Protein AF-0000000084754323 (afdb_homodimer)

InterPro domains:
  IPR004433 2-succinyl-5-enolpyruvyl-6-hydroxy-3-cyclohexene-1-carboxylic-acid synthase [MF_01659] (2-579)
  IPR004433 2-succinyl-5-enolpyruvyl-6-hydroxy-3-cyclohexene-1-carboxylic-acid synthase [PIRSF004983] (6-570)
  IPR004433 2-succinyl-5-enolpyruvyl-6-hydroxy-3-cyclohexene-1-carboxylic-acid synthase [TIGR00173] (9-453)
  IPR011766 Thiamine pyrophosphate enzyme, TPP-binding [PF02775] (419-561)
  IPR012001 Thiamine pyrophosphate enzyme, N-terminal TPP-binding domain [PF02776] (9-116)
  IPR029061 Thiamin diphosphate-binding fold [SSF52518] (3-192)
  IPR029061 Thiamin diphosphate-binding fold [SSF52518] (387-577)

Radius of gyration: 31.43 Å; Cα contacts (8 Å, |Δi|>4): 2534; chains: 2; bounding box: 69×98×79 Å

Structure (mmCIF, N/CA/C/O backbone):
data_AF-0000000084754323-model_v1
#
loop_
_entity.id
_entity.type
_entity.pdbx_description
1 polymer '2-succinyl-5-enolpyruvyl-6-hydroxy-3-cyclohexene-1-carboxylate synthase'
#
loop_
_atom_site.group_PDB
_atom_site.id
_atom_site.type_symbol
_atom_site.label_atom_id
_atom_site.label_alt_id
_atom_site.label_comp_id
_atom_site.label_asym_id
_atom_site.label_entity_id
_atom_site.label_seq_id
_atom_site.pdbx_PDB_ins_code
_atom_site.Cartn_x
_atom_site.Cartn_y
_atom_site.Cartn_z
_atom_site.occupancy
_atom_site.B_iso_or_equiv
_atom_site.auth_seq_id
_atom_site.auth_comp_id
_atom_site.auth_asym_id
_atom_site.auth_atom_id
_atom_site.pdbx_PDB_model_num
ATOM 1 N N . MET A 1 1 ? 35.125 9.07 -1.784 1 83.88 1 MET A N 1
ATOM 2 C CA . MET A 1 1 ? 33.688 8.766 -1.725 1 83.88 1 MET A CA 1
ATOM 3 C C . MET A 1 1 ? 33 9.617 -0.664 1 83.88 1 MET A C 1
ATOM 5 O O . MET A 1 1 ? 33.562 9.883 0.395 1 83.88 1 MET A O 1
ATOM 9 N N . ILE A 1 2 ? 31.891 10.156 -0.958 1 91.31 2 ILE A N 1
ATOM 10 C CA . ILE A 1 2 ? 31.141 11.023 -0.048 1 91.31 2 ILE A CA 1
ATOM 11 C C . ILE A 1 2 ? 30.109 10.195 0.718 1 91.31 2 ILE A C 1
ATOM 13 O O . ILE A 1 2 ? 29.422 9.352 0.137 1 91.31 2 ILE A O 1
ATOM 17 N N . TYR A 1 3 ? 30.141 10.359 2.035 1 94.38 3 TYR A N 1
ATOM 18 C CA . TYR A 1 3 ? 29.188 9.711 2.922 1 94.38 3 TYR A CA 1
ATOM 19 C C . TYR A 1 3 ? 28.406 10.75 3.725 1 94.38 3 TYR A C 1
ATOM 21 O O . TYR A 1 3 ? 28.828 11.906 3.83 1 94.38 3 TYR A O 1
ATOM 29 N N . SER A 1 4 ? 27.234 10.32 4.211 1 95.94 4 SER A N 1
ATOM 30 C CA . SER A 1 4 ? 26.625 11.07 5.309 1 95.94 4 SER A CA 1
ATOM 31 C C . SER A 1 4 ? 27.562 11.125 6.516 1 95.94 4 SER A C 1
ATOM 33 O O . SER A 1 4 ? 28.344 10.203 6.75 1 95.94 4 SER A O 1
ATOM 35 N N . ASN A 1 5 ? 27.453 12.195 7.273 1 96.12 5 ASN A N 1
ATOM 36 C CA . ASN A 1 5 ? 28.266 12.273 8.484 1 96.12 5 ASN A CA 1
ATOM 37 C C . ASN A 1 5 ? 27.609 11.539 9.648 1 96.12 5 ASN A C 1
ATOM 39 O O . ASN A 1 5 ? 28.094 11.594 10.781 1 96.12 5 ASN A O 1
ATOM 43 N N . ILE A 1 6 ? 26.484 10.875 9.406 1 97.56 6 ILE A N 1
ATOM 44 C CA . ILE A 1 6 ? 25.781 10.125 10.438 1 97.56 6 ILE A CA 1
ATOM 45 C C . ILE A 1 6 ? 26.297 8.695 10.484 1 97.56 6 ILE A C 1
ATOM 47 O O . ILE A 1 6 ? 26.203 7.957 9.492 1 97.56 6 ILE A O 1
ATOM 51 N N . PRO A 1 7 ? 26.719 8.164 11.609 1 97.38 7 PRO A N 1
ATOM 52 C CA . PRO A 1 7 ? 27.375 6.867 11.703 1 97.38 7 PRO A CA 1
ATOM 53 C C . PRO A 1 7 ? 26.484 5.711 11.25 1 97.38 7 PRO A C 1
ATOM 55 O O . PRO A 1 7 ? 26.953 4.816 10.539 1 97.38 7 PRO A O 1
ATOM 58 N N . ALA A 1 8 ? 25.266 5.699 11.648 1 98.06 8 ALA A N 1
ATOM 59 C CA . ALA A 1 8 ? 24.375 4.598 11.281 1 98.06 8 ALA A CA 1
ATOM 60 C C . ALA A 1 8 ? 24.234 4.488 9.766 1 98.06 8 ALA A C 1
ATOM 62 O O . ALA A 1 8 ? 24.188 3.381 9.227 1 98.06 8 ALA A O 1
ATOM 63 N N . ALA A 1 9 ? 24.156 5.609 9.078 1 98.25 9 ALA A N 1
ATOM 64 C CA . ALA A 1 9 ? 24.078 5.613 7.621 1 98.25 9 ALA A CA 1
ATOM 65 C C . ALA A 1 9 ? 25.359 5.062 7.004 1 98.25 9 ALA A C 1
ATOM 67 O O . ALA A 1 9 ? 25.312 4.273 6.059 1 98.25 9 ALA A O 1
ATOM 68 N N . GLN A 1 10 ? 26.484 5.531 7.531 1 97.44 10 GLN A N 1
ATOM 69 C CA . GLN A 1 10 ? 27.766 5.023 7.055 1 97.44 10 GLN A CA 1
ATOM 70 C C . GLN A 1 10 ? 27.875 3.514 7.242 1 97.44 10 GLN A C 1
ATOM 72 O O . GLN A 1 10 ? 28.344 2.801 6.352 1 97.44 10 GLN A O 1
ATOM 77 N N . THR A 1 11 ? 27.422 3.072 8.422 1 97.69 11 THR A N 1
ATOM 78 C CA . THR A 1 11 ? 27.516 1.656 8.758 1 97.69 11 THR A CA 1
ATOM 79 C C . THR A 1 11 ? 26.734 0.812 7.746 1 97.69 11 THR A C 1
ATOM 81 O O . THR A 1 11 ? 27.25 -0.204 7.266 1 97.69 11 THR A O 1
ATOM 84 N N . LEU A 1 12 ? 25.547 1.205 7.418 1 98.38 12 LEU A N 1
ATOM 85 C CA . LEU A 1 12 ? 24.734 0.455 6.465 1 98.38 12 LEU A CA 1
ATOM 86 C C . LEU A 1 12 ? 25.422 0.39 5.105 1 98.38 12 LEU A C 1
ATOM 88 O O . LEU A 1 12 ? 25.5 -0.678 4.496 1 98.38 12 LEU A O 1
ATOM 92 N N . VAL A 1 13 ? 25.906 1.524 4.629 1 97.44 13 VAL A N 1
ATOM 93 C CA . VAL A 1 13 ? 26.516 1.629 3.305 1 97.44 13 VAL A CA 1
ATOM 94 C C . VAL A 1 13 ? 27.75 0.735 3.229 1 97.44 13 VAL A C 1
ATOM 96 O O . VAL A 1 13 ? 27.953 0.045 2.23 1 97.44 13 VAL A O 1
ATOM 99 N N . LEU A 1 14 ? 28.531 0.767 4.293 1 96.56 14 LEU A N 1
ATOM 100 C CA . LEU A 1 14 ? 29.75 -0.033 4.332 1 96.56 14 LEU A CA 1
ATOM 101 C C . LEU A 1 14 ? 29.422 -1.522 4.324 1 96.56 14 LEU A C 1
ATOM 103 O O . LEU A 1 14 ? 30.094 -2.307 3.643 1 96.56 14 LEU A O 1
ATOM 107 N N . TYR A 1 15 ? 28.422 -1.905 5.051 1 97.31 15 TYR A N 1
ATOM 108 C CA . TYR A 1 15 ? 28.016 -3.309 5.066 1 97.31 15 TYR A CA 1
ATOM 109 C C . TYR A 1 15 ? 27.469 -3.736 3.715 1 97.31 15 TYR A C 1
ATOM 111 O O . TYR A 1 15 ? 27.719 -4.859 3.262 1 97.31 15 TYR A O 1
ATOM 119 N N . PHE A 1 16 ? 26.656 -2.877 3.074 1 98.12 16 PHE A N 1
ATOM 120 C CA . PHE A 1 16 ? 26.141 -3.186 1.744 1 98.12 16 PHE A CA 1
ATOM 121 C C . PHE A 1 16 ? 27.281 -3.387 0.756 1 98.12 16 PHE A C 1
ATOM 123 O O . PHE A 1 16 ? 27.281 -4.34 -0.023 1 98.12 16 PHE A O 1
ATOM 130 N N . LYS A 1 17 ? 28.234 -2.475 0.82 1 95.56 17 LYS A N 1
ATOM 131 C CA . LYS A 1 17 ? 29.391 -2.59 -0.052 1 95.56 17 LYS A CA 1
ATOM 132 C C . LYS A 1 17 ? 30.172 -3.871 0.235 1 95.56 17 LYS A C 1
ATOM 134 O O . LYS A 1 17 ? 30.562 -4.594 -0.689 1 95.56 17 LYS A O 1
ATOM 139 N N . LEU A 1 18 ? 30.359 -4.125 1.502 1 94.88 18 LEU A N 1
ATOM 140 C CA . LEU A 1 18 ? 31.125 -5.289 1.934 1 94.88 18 LEU A CA 1
ATOM 141 C C . LEU A 1 18 ? 30.469 -6.582 1.475 1 94.88 18 LEU A C 1
ATOM 143 O O . LEU A 1 18 ? 31.141 -7.516 1.041 1 94.88 18 LEU A O 1
ATOM 147 N N . ARG A 1 19 ? 29.141 -6.637 1.559 1 95.5 19 ARG A N 1
ATOM 148 C CA . ARG A 1 19 ? 28.406 -7.867 1.279 1 95.5 19 ARG A CA 1
ATOM 149 C C . ARG A 1 19 ? 27.969 -7.926 -0.18 1 95.5 19 ARG A C 1
ATOM 151 O O . ARG A 1 19 ? 27.438 -8.945 -0.634 1 95.5 19 ARG A O 1
ATOM 158 N N . GLY A 1 20 ? 28.141 -6.852 -0.882 1 96.38 20 GLY A N 1
ATOM 159 C CA . GLY A 1 20 ? 27.906 -6.844 -2.316 1 96.38 20 GLY A CA 1
ATOM 160 C C . GLY A 1 20 ? 26.469 -6.5 -2.678 1 96.38 20 GLY A C 1
ATOM 161 O O . GLY A 1 20 ? 25.969 -6.914 -3.727 1 96.38 20 GLY A O 1
ATOM 162 N N . VAL A 1 21 ? 25.734 -5.859 -1.82 1 98.38 21 VAL A N 1
ATOM 163 C CA . VAL A 1 21 ? 24.438 -5.324 -2.174 1 98.38 21 VAL A CA 1
ATOM 164 C C . VAL A 1 21 ? 24.609 -4.07 -3.031 1 98.38 21 VAL A C 1
ATOM 166 O O . VAL A 1 21 ? 24.828 -2.977 -2.508 1 98.38 21 VAL A O 1
ATOM 169 N N . LYS A 1 22 ? 24.391 -4.133 -4.289 1 97.88 22 LYS A N 1
ATOM 170 C CA . LYS A 1 22 ? 24.797 -3.072 -5.199 1 97.88 22 LYS A CA 1
ATOM 171 C C . LYS A 1 22 ? 23.594 -2.312 -5.75 1 97.88 22 LYS A C 1
ATOM 173 O O . LYS A 1 22 ? 23.719 -1.151 -6.148 1 97.88 22 LYS A O 1
ATOM 178 N N . ASN A 1 23 ? 22.438 -2.938 -5.918 1 98.75 23 ASN A N 1
ATOM 179 C CA . ASN A 1 23 ? 21.25 -2.314 -6.5 1 98.75 23 ASN A CA 1
ATOM 180 C C . ASN A 1 23 ? 20.359 -1.692 -5.426 1 98.75 23 ASN A C 1
ATOM 182 O O . ASN A 1 23 ? 19.844 -2.398 -4.559 1 98.75 23 ASN A O 1
ATOM 186 N N . ILE A 1 24 ? 20.188 -0.34 -5.508 1 98.88 24 ILE A N 1
ATOM 187 C CA . ILE A 1 24 ? 19.469 0.428 -4.496 1 98.88 24 ILE A CA 1
ATOM 188 C C . ILE A 1 24 ? 18.312 1.169 -5.141 1 98.88 24 ILE A C 1
ATOM 190 O O . ILE A 1 24 ? 18.516 2.094 -5.93 1 98.88 24 ILE A O 1
ATOM 194 N N . VAL A 1 25 ? 17.078 0.773 -4.859 1 98.94 25 VAL A N 1
ATOM 195 C CA . VAL A 1 25 ? 15.891 1.484 -5.305 1 98.94 25 VAL A CA 1
ATOM 196 C C . VAL A 1 25 ? 15.453 2.486 -4.238 1 98.94 25 VAL A C 1
ATOM 198 O O . VAL A 1 25 ? 15.18 2.105 -3.098 1 98.94 25 VAL A O 1
ATOM 201 N N . ILE A 1 26 ? 15.367 3.744 -4.574 1 98.81 26 ILE A N 1
ATOM 202 C CA . ILE A 1 26 ? 15.141 4.809 -3.6 1 98.81 26 ILE A CA 1
ATOM 203 C C . ILE A 1 26 ? 13.828 5.52 -3.9 1 98.81 26 ILE A C 1
ATOM 205 O O . ILE A 1 26 ? 13.633 6.043 -5 1 98.81 26 ILE A O 1
ATOM 209 N N . SER A 1 27 ? 12.883 5.438 -2.984 1 98.5 27 SER A N 1
ATOM 210 C CA . SER A 1 27 ? 11.781 6.391 -2.979 1 98.5 27 SER A CA 1
ATOM 211 C C . SER A 1 27 ? 12.188 7.703 -2.32 1 98.5 27 SER A C 1
ATOM 213 O O . SER A 1 27 ? 12.562 7.727 -1.146 1 98.5 27 SER A O 1
ATOM 215 N N . PRO A 1 28 ? 12.07 8.773 -2.971 1 96.38 28 PRO A N 1
ATOM 216 C CA . PRO A 1 28 ? 12.617 10.039 -2.494 1 96.38 28 PRO A CA 1
ATOM 217 C C . PRO A 1 28 ? 11.938 10.539 -1.221 1 96.38 28 PRO A C 1
ATOM 219 O O . PRO A 1 28 ? 10.742 10.297 -1.017 1 96.38 28 PRO A O 1
ATOM 222 N N . GLY A 1 29 ? 12.688 11.266 -0.436 1 94.19 29 GLY A N 1
ATOM 223 C CA . GLY A 1 29 ? 12.258 11.891 0.804 1 94.19 29 GLY A CA 1
ATOM 224 C C . GLY A 1 29 ? 13.383 12.609 1.53 1 94.19 29 GLY A C 1
ATOM 225 O O . GLY A 1 29 ? 14.539 12.562 1.105 1 94.19 29 GLY A O 1
ATOM 226 N N . SER A 1 30 ? 13.023 13.227 2.617 1 93.25 30 SER A N 1
ATOM 227 C CA . SER A 1 30 ? 14.016 13.984 3.369 1 93.25 30 SER A CA 1
ATOM 228 C C . SER A 1 30 ? 14.633 13.141 4.477 1 93.25 30 SER A C 1
ATOM 230 O O . SER A 1 30 ? 15.852 13.172 4.688 1 93.25 30 SER A O 1
ATOM 232 N N . ARG A 1 31 ? 13.82 12.336 5.141 1 96.56 31 ARG A N 1
ATOM 233 C CA . ARG A 1 31 ? 14.312 11.57 6.281 1 96.56 31 ARG A CA 1
ATOM 234 C C . ARG A 1 31 ? 15.352 10.539 5.852 1 96.56 31 ARG A C 1
ATOM 236 O O . ARG A 1 31 ? 16.266 10.234 6.605 1 96.56 31 ARG A O 1
ATOM 243 N N . ASN A 1 32 ? 15.273 10.086 4.613 1 97.88 32 ASN A N 1
ATOM 244 C CA . ASN A 1 32 ? 16.25 9.102 4.145 1 97.88 32 ASN A CA 1
ATOM 245 C C . ASN A 1 32 ? 17.391 9.758 3.389 1 97.88 32 ASN A C 1
ATOM 247 O O . ASN A 1 32 ? 18.141 9.086 2.672 1 97.88 32 ASN A O 1
ATOM 251 N N . ALA A 1 33 ? 17.562 11.102 3.553 1 96.94 33 ALA A N 1
ATOM 252 C CA . ALA A 1 33 ? 18.609 11.867 2.877 1 96.94 33 ALA A CA 1
ATOM 253 C C . ALA A 1 33 ? 19.984 11.312 3.209 1 96.94 33 ALA A C 1
ATOM 255 O O . ALA A 1 33 ? 20.844 11.188 2.328 1 96.94 33 ALA A O 1
ATOM 256 N N . PRO A 1 34 ? 20.281 10.922 4.508 1 97.31 34 PRO A N 1
ATOM 257 C CA . PRO A 1 34 ? 21.609 10.383 4.801 1 97.31 34 PRO A CA 1
ATOM 258 C C . PRO A 1 34 ? 21.938 9.148 3.967 1 97.31 34 PRO A C 1
ATOM 260 O O . PRO A 1 34 ? 23.094 8.977 3.539 1 97.31 34 PRO A O 1
ATOM 263 N N . LEU A 1 35 ? 20.938 8.336 3.754 1 98.31 35 LEU A N 1
ATOM 264 C CA . LEU A 1 35 ? 21.125 7.125 2.965 1 98.31 35 LEU A CA 1
ATOM 265 C C . LEU A 1 35 ? 21.25 7.457 1.481 1 98.31 35 LEU A C 1
ATOM 267 O O . LEU A 1 35 ? 22.156 6.961 0.805 1 98.31 35 LEU A O 1
ATOM 271 N N . THR A 1 36 ? 20.359 8.32 0.997 1 97.25 36 THR A N 1
ATOM 272 C CA . THR A 1 36 ? 20.344 8.703 -0.411 1 97.25 36 THR A CA 1
ATOM 273 C C . THR A 1 36 ? 21.672 9.32 -0.813 1 97.25 36 THR A C 1
ATOM 275 O O . THR A 1 36 ? 22.234 8.969 -1.851 1 97.25 36 THR A O 1
ATOM 278 N N . ILE A 1 37 ? 22.203 10.195 0.052 1 94.69 37 ILE A N 1
ATOM 279 C CA . ILE A 1 37 ? 23.469 10.859 -0.208 1 94.69 37 ILE A CA 1
ATOM 280 C C . ILE A 1 37 ? 24.594 9.828 -0.258 1 94.69 37 ILE A C 1
ATOM 282 O O . ILE A 1 37 ? 25.422 9.836 -1.181 1 94.69 37 ILE A O 1
ATOM 286 N N . SER A 1 38 ? 24.578 8.922 0.674 1 95.75 38 SER A N 1
ATOM 287 C CA . SER A 1 38 ? 25.656 7.953 0.804 1 95.75 38 SER A CA 1
ATOM 288 C C . SER A 1 38 ? 25.641 6.949 -0.344 1 95.75 38 SER A C 1
ATOM 290 O O . SER A 1 38 ? 26.703 6.523 -0.818 1 95.75 38 SER A O 1
ATOM 292 N N . PHE A 1 39 ? 24.5 6.547 -0.806 1 97.69 39 PHE A N 1
ATOM 293 C CA . PHE A 1 39 ? 24.406 5.555 -1.87 1 97.69 39 PHE A CA 1
ATOM 294 C C . PHE A 1 39 ? 24.688 6.191 -3.229 1 97.69 39 PHE A C 1
ATOM 296 O O . PHE A 1 39 ? 25.422 5.633 -4.047 1 97.69 39 PHE A O 1
ATOM 303 N N . THR A 1 40 ? 24.125 7.371 -3.518 1 95.88 40 THR A N 1
ATOM 304 C CA . THR A 1 40 ? 24.156 7.953 -4.855 1 95.88 40 THR A CA 1
ATOM 305 C C . THR A 1 40 ? 25.516 8.57 -5.148 1 95.88 40 THR A C 1
ATOM 307 O O . THR A 1 40 ? 25.891 8.734 -6.312 1 95.88 40 THR A O 1
ATOM 310 N N . LYS A 1 41 ? 26.312 8.875 -4.137 1 92.81 41 LYS A N 1
ATOM 311 C CA . LYS A 1 41 ? 27.625 9.461 -4.336 1 92.81 41 LYS A CA 1
ATOM 312 C C . LYS A 1 41 ? 28.719 8.398 -4.289 1 92.81 41 LYS A C 1
ATOM 314 O O . LYS A 1 41 ? 29.906 8.719 -4.281 1 92.81 41 LYS A O 1
ATOM 319 N N . ASN A 1 42 ? 28.375 7.184 -4.215 1 93.94 42 ASN A N 1
ATOM 320 C CA . ASN A 1 42 ? 29.297 6.047 -4.262 1 93.94 42 ASN A CA 1
ATOM 321 C C . ASN A 1 42 ? 29.094 5.227 -5.535 1 93.94 42 ASN A C 1
ATOM 323 O O . ASN A 1 42 ? 28.047 4.598 -5.723 1 93.94 42 ASN A O 1
ATOM 327 N N . SER A 1 43 ? 30.094 5.074 -6.348 1 94.94 43 SER A N 1
ATOM 328 C CA . SER A 1 43 ? 30 4.496 -7.684 1 94.94 43 SER A CA 1
ATOM 329 C C . SER A 1 43 ? 29.812 2.984 -7.625 1 94.94 43 SER A C 1
ATOM 331 O O . SER A 1 43 ? 29.484 2.354 -8.625 1 94.94 43 SER A O 1
ATOM 333 N N . PHE A 1 44 ? 30.047 2.418 -6.445 1 96.38 44 PHE A N 1
ATOM 334 C CA . PHE A 1 44 ? 29.828 0.985 -6.289 1 96.38 44 PHE A CA 1
ATOM 335 C C . PHE A 1 44 ? 28.344 0.642 -6.473 1 96.38 44 PHE A C 1
ATOM 337 O O . PHE A 1 44 ? 28.016 -0.447 -6.945 1 96.38 44 PHE A O 1
ATOM 344 N N . PHE A 1 45 ? 27.547 1.579 -6.121 1 98.19 45 PHE A N 1
ATOM 345 C CA . PHE A 1 45 ? 26.109 1.316 -6.086 1 98.19 45 PHE A CA 1
ATOM 346 C C . PHE A 1 45 ? 25.438 1.796 -7.367 1 98.19 45 PHE A C 1
ATOM 348 O O . PHE A 1 45 ? 25.844 2.805 -7.945 1 98.19 45 PHE A O 1
ATOM 355 N N . LYS A 1 46 ? 24.453 1.082 -7.812 1 98.25 46 LYS A N 1
ATOM 356 C CA . LYS A 1 46 ? 23.5 1.507 -8.836 1 98.25 46 LYS A CA 1
ATOM 357 C C . LYS A 1 46 ? 22.172 1.912 -8.203 1 98.25 46 LYS A C 1
ATOM 359 O O . LYS A 1 46 ? 21.484 1.084 -7.602 1 98.25 46 LYS A O 1
ATOM 364 N N . CYS A 1 47 ? 21.844 3.193 -8.367 1 98.44 47 CYS A N 1
ATOM 365 C CA . CYS A 1 47 ? 20.688 3.727 -7.664 1 98.44 47 CYS A CA 1
ATOM 366 C C . CYS A 1 47 ? 19.562 4.047 -8.641 1 98.44 47 CYS A C 1
ATOM 368 O O . CYS A 1 47 ? 19.812 4.508 -9.758 1 98.44 47 CYS A O 1
ATOM 370 N N . TYR A 1 48 ? 18.344 3.738 -8.312 1 98.69 48 TYR A N 1
ATOM 371 C CA . TYR A 1 48 ? 17.125 3.98 -9.078 1 98.69 48 TYR A CA 1
ATOM 372 C C . TYR A 1 48 ? 16.125 4.801 -8.273 1 98.69 48 TYR A C 1
ATOM 374 O O . TYR A 1 48 ? 15.875 4.516 -7.098 1 98.69 48 TYR A O 1
ATOM 382 N N . SER A 1 49 ? 15.555 5.832 -8.836 1 98.5 49 SER A N 1
ATOM 383 C CA . SER A 1 49 ? 14.555 6.668 -8.18 1 98.5 49 SER A CA 1
ATOM 384 C C . SER A 1 49 ? 13.141 6.293 -8.609 1 98.5 49 SER A C 1
ATOM 386 O O . SER A 1 49 ? 12.789 6.43 -9.781 1 98.5 49 SER A O 1
ATOM 388 N N . ILE A 1 50 ? 12.352 5.746 -7.73 1 98.44 50 ILE A N 1
ATOM 389 C CA . ILE A 1 50 ? 10.945 5.422 -7.949 1 98.44 50 ILE A CA 1
ATOM 390 C C . ILE A 1 50 ? 10.086 6.094 -6.883 1 98.44 50 ILE A C 1
ATOM 392 O O . ILE A 1 50 ? 10.195 5.77 -5.695 1 98.44 50 ILE A O 1
ATOM 396 N N . VAL A 1 51 ? 9.148 6.914 -7.23 1 96.88 51 VAL A N 1
ATOM 397 C CA . VAL A 1 51 ? 8.445 7.816 -6.324 1 96.88 51 VAL A CA 1
ATOM 398 C C . VAL A 1 51 ? 7.414 7.035 -5.512 1 96.88 51 VAL A C 1
ATOM 400 O O . VAL A 1 51 ? 7.359 7.156 -4.289 1 96.88 51 VAL A O 1
ATOM 403 N N . ASP A 1 52 ? 6.559 6.242 -6.191 1 97.81 52 ASP A N 1
ATOM 404 C CA . ASP A 1 52 ? 5.504 5.469 -5.539 1 97.81 52 ASP A CA 1
ATOM 405 C C . ASP A 1 52 ? 6.078 4.242 -4.836 1 97.81 52 ASP A C 1
ATOM 407 O O . ASP A 1 52 ? 6.523 3.297 -5.492 1 97.81 52 ASP A O 1
ATOM 411 N N . GLU A 1 53 ? 6.043 4.219 -3.541 1 98.69 53 GLU A N 1
ATOM 412 C CA . GLU A 1 53 ? 6.703 3.188 -2.746 1 98.69 53 GLU A CA 1
ATOM 413 C C . GLU A 1 53 ? 6.156 1.803 -3.076 1 98.69 53 GLU A C 1
ATOM 415 O O . GLU A 1 53 ? 6.891 0.814 -3.041 1 98.69 53 GLU A O 1
ATOM 420 N N . ARG A 1 54 ? 4.824 1.628 -3.377 1 98.5 54 ARG A N 1
ATOM 421 C CA . ARG A 1 54 ? 4.277 0.336 -3.783 1 98.5 54 ARG A CA 1
ATOM 422 C C . ARG A 1 54 ? 4.965 -0.177 -5.043 1 98.5 54 ARG A C 1
ATOM 424 O O . ARG A 1 54 ? 5.387 -1.334 -5.102 1 98.5 54 ARG A O 1
ATOM 431 N N . CYS A 1 55 ? 5.102 0.696 -6.066 1 98.75 55 CYS A N 1
ATOM 432 C CA . CYS A 1 55 ? 5.773 0.352 -7.312 1 98.75 55 CYS A CA 1
ATOM 433 C C . CYS A 1 55 ? 7.258 0.088 -7.078 1 98.75 55 CYS A C 1
ATOM 435 O O . CYS A 1 55 ? 7.824 -0.848 -7.645 1 98.75 55 CYS A O 1
ATOM 437 N N . ALA A 1 56 ? 7.883 0.901 -6.195 1 98.88 56 ALA A N 1
ATOM 438 C CA . ALA A 1 56 ? 9.312 0.782 -5.906 1 98.88 56 ALA A CA 1
ATOM 439 C C . ALA A 1 56 ? 9.641 -0.594 -5.336 1 98.88 56 ALA A C 1
ATOM 441 O O . ALA A 1 56 ? 10.633 -1.214 -5.727 1 98.88 56 ALA A O 1
ATOM 442 N N . ALA A 1 57 ? 8.828 -1.04 -4.43 1 98.94 57 ALA A N 1
ATOM 443 C CA . ALA A 1 57 ? 9.086 -2.314 -3.768 1 98.94 57 ALA A CA 1
ATOM 444 C C . ALA A 1 57 ? 8.945 -3.479 -4.746 1 98.94 57 ALA A C 1
ATOM 446 O O . ALA A 1 57 ? 9.773 -4.395 -4.75 1 98.94 57 ALA A O 1
ATOM 447 N N . PHE A 1 58 ? 7.926 -3.463 -5.594 1 98.94 58 PHE A N 1
ATOM 448 C CA . PHE A 1 58 ? 7.762 -4.523 -6.582 1 98.94 58 PHE A CA 1
ATOM 449 C C . PHE A 1 58 ? 8.844 -4.445 -7.648 1 98.94 58 PHE A C 1
ATOM 451 O O . PHE A 1 58 ? 9.297 -5.469 -8.164 1 98.94 58 PHE A O 1
ATOM 458 N N . PHE A 1 59 ? 9.281 -3.211 -8.031 1 98.94 59 PHE A N 1
ATOM 459 C CA . PHE A 1 59 ? 10.398 -3.002 -8.938 1 98.94 59 PHE A CA 1
ATOM 460 C C . PHE A 1 59 ? 11.664 -3.648 -8.398 1 98.94 59 PHE A C 1
ATOM 462 O O . PHE A 1 59 ? 12.336 -4.406 -9.102 1 98.94 59 PHE A O 1
ATOM 469 N N . ALA A 1 60 ? 11.938 -3.4 -7.109 1 98.94 60 ALA A N 1
ATOM 470 C CA . ALA A 1 60 ? 13.102 -3.984 -6.445 1 98.94 60 ALA A CA 1
ATOM 471 C C . ALA A 1 60 ? 12.984 -5.504 -6.367 1 98.94 60 ALA A C 1
ATOM 473 O O . ALA A 1 60 ? 13.969 -6.223 -6.578 1 98.94 60 ALA A O 1
ATOM 474 N N . MET A 1 61 ? 11.852 -5.98 -6.082 1 98.75 61 MET A N 1
ATOM 475 C CA . MET A 1 61 ? 11.617 -7.422 -5.992 1 98.75 61 MET A CA 1
ATOM 476 C C . MET A 1 61 ? 11.859 -8.094 -7.34 1 98.75 61 MET A C 1
ATOM 478 O O . MET A 1 61 ? 12.453 -9.172 -7.402 1 98.75 61 MET A O 1
ATOM 482 N N . GLY A 1 62 ? 11.344 -7.434 -8.453 1 98.69 62 GLY A N 1
ATOM 483 C CA . GLY A 1 62 ? 11.586 -7.965 -9.781 1 98.69 62 GLY A CA 1
ATOM 484 C C . GLY A 1 62 ? 13.062 -8.062 -10.125 1 98.69 62 GLY A C 1
ATOM 485 O O . GLY A 1 62 ? 13.5 -9.047 -10.719 1 98.69 62 GLY A O 1
ATOM 486 N N . MET A 1 63 ? 13.781 -7.055 -9.727 1 98.81 63 MET A N 1
ATOM 487 C CA . MET A 1 63 ? 15.234 -7.059 -9.93 1 98.81 63 MET A CA 1
ATOM 488 C C . MET A 1 63 ? 15.883 -8.195 -9.148 1 98.81 63 MET A C 1
ATOM 490 O O . MET A 1 63 ? 16.719 -8.922 -9.68 1 98.81 63 MET A O 1
ATOM 494 N N . ALA A 1 64 ? 15.484 -8.336 -7.891 1 98.81 64 ALA A N 1
ATOM 495 C CA . ALA A 1 64 ? 16.016 -9.383 -7.027 1 98.81 64 ALA A CA 1
ATOM 496 C C . ALA A 1 64 ? 15.68 -10.766 -7.578 1 98.81 64 ALA A C 1
ATOM 498 O O . ALA A 1 64 ? 16.516 -11.68 -7.527 1 98.81 64 ALA A O 1
ATOM 499 N N . GLN A 1 65 ? 14.477 -10.945 -8.062 1 98 65 GLN A N 1
ATOM 500 C CA . GLN A 1 65 ? 14.031 -12.203 -8.641 1 98 65 GLN A CA 1
ATOM 501 C C . GLN A 1 65 ? 14.891 -12.594 -9.844 1 98 65 GLN A C 1
ATOM 503 O O . GLN A 1 65 ? 15.312 -13.742 -9.969 1 98 65 GLN A O 1
ATOM 508 N N . HIS A 1 66 ? 15.172 -11.625 -10.695 1 97.75 66 HIS A N 1
ATOM 509 C CA . HIS A 1 66 ? 15.961 -11.859 -11.898 1 97.75 66 HIS A CA 1
ATOM 510 C C . HIS A 1 66 ? 17.422 -12.164 -11.555 1 97.75 66 HIS A C 1
ATOM 512 O O . HIS A 1 66 ? 18 -13.117 -12.078 1 97.75 66 HIS A O 1
ATOM 518 N N . LEU A 1 67 ? 17.938 -11.383 -10.609 1 97.5 67 LEU A N 1
ATOM 519 C CA . LEU A 1 67 ? 19.359 -11.453 -10.289 1 97.5 67 LEU A CA 1
ATOM 520 C C . LEU A 1 67 ? 19.641 -12.602 -9.32 1 97.5 67 LEU A C 1
ATOM 522 O O . LEU A 1 67 ? 20.781 -13.055 -9.211 1 97.5 67 LEU A O 1
ATOM 526 N N . GLN A 1 68 ? 18.578 -13 -8.539 1 96.31 68 GLN A N 1
ATOM 527 C CA . GLN A 1 68 ? 18.734 -13.969 -7.457 1 96.31 68 GLN A CA 1
ATOM 528 C C . GLN A 1 68 ? 19.75 -13.492 -6.422 1 96.31 68 GLN A C 1
ATOM 530 O O . GLN A 1 68 ? 20.578 -14.273 -5.941 1 96.31 68 GLN A O 1
ATOM 535 N N . GLU A 1 69 ? 19.766 -12.164 -6.23 1 96.94 69 GLU A N 1
ATOM 536 C CA . GLU A 1 69 ? 20.547 -11.484 -5.207 1 96.94 69 GLU A CA 1
ATOM 537 C C . GLU A 1 69 ? 19.719 -10.43 -4.477 1 96.94 69 GLU A C 1
ATOM 539 O O . GLU A 1 69 ? 18.719 -9.945 -5.008 1 96.94 69 GLU A O 1
ATOM 544 N N . PRO A 1 70 ? 20.188 -10.109 -3.273 1 98.56 70 PRO A N 1
ATOM 545 C CA . PRO A 1 70 ? 19.422 -9.102 -2.535 1 98.56 70 PRO A CA 1
ATOM 546 C C . PRO A 1 70 ? 19.422 -7.738 -3.227 1 98.56 70 PRO A C 1
ATOM 548 O O . PRO A 1 70 ? 20.438 -7.316 -3.773 1 98.56 70 PRO A O 1
ATOM 551 N N . VAL A 1 71 ? 18.344 -7.121 -3.287 1 98.94 71 VAL A N 1
ATOM 552 C CA . VAL A 1 71 ? 18.156 -5.75 -3.748 1 98.94 71 VAL A CA 1
ATOM 553 C C . VAL A 1 71 ? 17.5 -4.922 -2.646 1 98.94 71 VAL A C 1
ATOM 555 O O . VAL A 1 71 ? 16.609 -5.41 -1.938 1 98.94 71 VAL A O 1
ATOM 558 N N . ALA A 1 72 ? 17.938 -3.709 -2.443 1 98.94 72 ALA A N 1
ATOM 559 C CA . ALA A 1 72 ? 17.422 -2.867 -1.368 1 98.94 72 ALA A CA 1
ATOM 560 C C . ALA A 1 72 ? 16.391 -1.874 -1.898 1 98.94 72 ALA A C 1
ATOM 562 O O . ALA A 1 72 ? 16.531 -1.361 -3.012 1 98.94 72 ALA A O 1
ATOM 563 N N . VAL A 1 73 ? 15.367 -1.66 -1.163 1 98.94 73 VAL A N 1
ATOM 564 C CA . VAL A 1 73 ? 14.406 -0.584 -1.387 1 98.94 73 VAL A CA 1
ATOM 565 C C . VAL A 1 73 ? 14.352 0.323 -0.159 1 98.94 73 VAL A C 1
ATOM 567 O O . VAL A 1 73 ? 14.258 -0.159 0.972 1 98.94 73 VAL A O 1
ATOM 570 N N . ILE A 1 74 ? 14.469 1.669 -0.37 1 98.88 74 ILE A N 1
ATOM 571 C CA . ILE A 1 74 ? 14.672 2.639 0.701 1 98.88 74 ILE A CA 1
ATOM 572 C C . ILE A 1 74 ? 13.578 3.705 0.641 1 98.88 74 ILE A C 1
ATOM 574 O O . ILE A 1 74 ? 13.211 4.16 -0.443 1 98.88 74 ILE A O 1
ATOM 578 N N . CYS A 1 75 ? 13.055 4.051 1.786 1 98.69 75 CYS A N 1
ATOM 579 C CA . CYS A 1 75 ? 12.078 5.129 1.814 1 98.69 75 CYS A CA 1
ATOM 580 C C . CYS A 1 75 ? 12.242 5.984 3.062 1 98.69 75 CYS A C 1
ATOM 582 O O . CYS A 1 75 ? 13.039 5.66 3.943 1 98.69 75 CYS A O 1
ATOM 584 N N . SER A 1 76 ? 11.57 7.105 3.074 1 98 76 SER A N 1
ATOM 585 C CA . SER A 1 76 ? 11.539 8.039 4.199 1 98 76 SER A CA 1
ATOM 586 C C . SER A 1 76 ? 10.609 7.539 5.301 1 98 76 SER A C 1
ATOM 588 O O . SER A 1 76 ? 10.133 6.402 5.258 1 98 76 SER A O 1
ATOM 590 N N . SER A 1 77 ? 10.438 8.336 6.41 1 97.88 77 SER A N 1
ATOM 591 C CA . SER A 1 77 ? 9.641 7.938 7.57 1 97.88 77 SER A CA 1
ATOM 592 C C . SER A 1 77 ? 8.156 8.133 7.312 1 97.88 77 SER A C 1
ATOM 594 O O . SER A 1 77 ? 7.766 8.766 6.328 1 97.88 77 SER A O 1
ATOM 596 N N . GLY A 1 78 ? 7.309 7.617 8.227 1 97.38 78 GLY A N 1
ATOM 597 C CA . GLY A 1 78 ? 5.863 7.781 8.141 1 97.38 78 GLY A CA 1
ATOM 598 C C . GLY A 1 78 ? 5.18 6.66 7.383 1 97.38 78 GLY A C 1
ATOM 599 O O . GLY A 1 78 ? 5.566 5.496 7.508 1 97.38 78 GLY A O 1
ATOM 600 N N . SER A 1 79 ? 4.117 7.043 6.617 1 97.44 79 SER A N 1
ATOM 601 C CA . SER A 1 79 ? 3.293 6.039 5.953 1 97.44 79 SER A CA 1
ATOM 602 C C . SER A 1 79 ? 3.994 5.477 4.719 1 97.44 79 SER A C 1
ATOM 604 O O . SER A 1 79 ? 3.564 4.465 4.16 1 97.44 79 SER A O 1
ATOM 606 N N . ALA A 1 80 ? 5.109 6.062 4.309 1 97.88 80 ALA A N 1
ATOM 607 C CA . ALA A 1 80 ? 5.824 5.637 3.105 1 97.88 80 ALA A CA 1
ATOM 608 C C . ALA A 1 80 ? 6.16 4.152 3.166 1 97.88 80 ALA A C 1
ATOM 610 O O . ALA A 1 80 ? 5.91 3.412 2.213 1 97.88 80 ALA A O 1
ATOM 611 N N . MET A 1 81 ? 6.668 3.676 4.285 1 97.75 81 MET A N 1
ATOM 612 C CA . MET A 1 81 ? 7.168 2.307 4.387 1 97.75 81 MET A CA 1
ATOM 613 C C . MET A 1 81 ? 6.016 1.307 4.367 1 97.75 81 MET A C 1
ATOM 615 O O . MET A 1 81 ? 6.203 0.147 3.998 1 97.75 81 MET A O 1
ATOM 619 N N . LEU A 1 82 ? 4.805 1.729 4.805 1 98.69 82 LEU A N 1
ATOM 620 C CA . LEU A 1 82 ? 3.654 0.833 4.836 1 98.69 82 LEU A CA 1
ATOM 621 C C . LEU A 1 82 ? 3.248 0.42 3.426 1 98.69 82 LEU A C 1
ATOM 623 O O . LEU A 1 82 ? 2.697 -0.664 3.227 1 98.69 82 LEU A O 1
ATOM 627 N N . ASN A 1 83 ? 3.617 1.243 2.414 1 98.62 83 ASN A N 1
ATOM 628 C CA . ASN A 1 83 ? 3.285 0.959 1.022 1 98.62 83 ASN A CA 1
ATOM 629 C C . ASN A 1 83 ? 4.168 -0.148 0.451 1 98.62 83 ASN A C 1
ATOM 631 O O . ASN A 1 83 ? 3.855 -0.716 -0.597 1 98.62 83 ASN A O 1
ATOM 635 N N . PHE A 1 84 ? 5.266 -0.529 1.134 1 98.81 84 PHE A N 1
ATOM 636 C CA . PHE A 1 84 ? 6.141 -1.606 0.691 1 98.81 84 PHE A CA 1
ATOM 637 C C . PHE A 1 84 ? 5.512 -2.967 0.966 1 98.81 84 PHE A C 1
ATOM 639 O O . PHE A 1 84 ? 5.918 -3.975 0.383 1 98.81 84 PHE A O 1
ATOM 646 N N . TYR A 1 85 ? 4.523 -3.043 1.809 1 98.81 85 TYR A N 1
ATOM 647 C CA . TYR A 1 85 ? 4.129 -4.254 2.523 1 98.81 85 TYR A CA 1
ATOM 648 C C . TYR A 1 85 ? 3.635 -5.32 1.555 1 98.81 85 TYR A C 1
ATOM 650 O O . TYR A 1 85 ? 3.977 -6.496 1.692 1 98.81 85 TYR A O 1
ATOM 658 N N . PRO A 1 86 ? 2.793 -4.988 0.502 1 98.75 86 PRO A N 1
ATOM 659 C CA . PRO A 1 86 ? 2.346 -6.043 -0.407 1 98.75 86 PRO A CA 1
ATOM 660 C C . PRO A 1 86 ? 3.504 -6.742 -1.116 1 98.75 86 PRO A C 1
ATOM 662 O O . PRO A 1 86 ? 3.496 -7.969 -1.26 1 98.75 86 PRO A O 1
ATOM 665 N N . ALA A 1 87 ? 4.504 -5.961 -1.534 1 98.88 87 ALA A N 1
ATOM 666 C CA . ALA A 1 87 ? 5.664 -6.551 -2.199 1 98.88 87 ALA A CA 1
ATOM 667 C C . ALA A 1 87 ? 6.48 -7.402 -1.228 1 98.88 87 ALA A C 1
ATOM 669 O O . ALA A 1 87 ? 7.031 -8.438 -1.611 1 98.88 87 ALA A O 1
ATOM 670 N N . VAL A 1 88 ? 6.574 -6.961 0.051 1 98.88 88 VAL A N 1
ATOM 671 C CA . VAL A 1 88 ? 7.305 -7.703 1.073 1 98.88 88 VAL A CA 1
ATOM 672 C C . VAL A 1 88 ? 6.648 -9.062 1.29 1 98.88 88 VAL A C 1
ATOM 674 O O . VAL A 1 88 ? 7.336 -10.086 1.373 1 98.88 88 VAL A O 1
ATOM 677 N N . ALA A 1 89 ? 5.332 -9.094 1.342 1 98.81 89 ALA A N 1
ATOM 678 C CA . ALA A 1 89 ? 4.613 -10.359 1.499 1 98.81 89 ALA A CA 1
ATOM 679 C C . ALA A 1 89 ? 4.848 -11.273 0.301 1 98.81 89 ALA A C 1
ATOM 681 O O . ALA A 1 89 ? 5.055 -12.477 0.464 1 98.81 89 ALA A O 1
ATOM 682 N N . GLU A 1 90 ? 4.801 -10.703 -0.924 1 98.69 90 GLU A N 1
ATOM 683 C CA . GLU A 1 90 ? 5.098 -11.477 -2.127 1 98.69 90 GLU A CA 1
ATOM 684 C C . GLU A 1 90 ? 6.504 -12.07 -2.072 1 98.69 90 GLU A C 1
ATOM 686 O O . GLU A 1 90 ? 6.699 -13.25 -2.377 1 98.69 90 GLU A O 1
ATOM 691 N N . ALA A 1 91 ? 7.461 -11.289 -1.656 1 98.75 91 ALA A N 1
ATOM 692 C CA . ALA A 1 91 ? 8.844 -11.742 -1.551 1 98.75 91 ALA A CA 1
ATOM 693 C C . ALA A 1 91 ? 8.984 -12.852 -0.518 1 98.75 91 ALA A C 1
ATOM 695 O O . ALA A 1 91 ? 9.711 -13.828 -0.736 1 98.75 91 ALA A O 1
ATOM 696 N N . PHE A 1 92 ? 8.289 -12.766 0.596 1 98.56 92 PHE A N 1
ATOM 697 C CA . PHE A 1 92 ? 8.328 -13.727 1.692 1 98.56 92 PHE A CA 1
ATOM 698 C C . PHE A 1 92 ? 7.871 -15.109 1.224 1 98.56 92 PHE A C 1
ATOM 700 O O . PHE A 1 92 ? 8.555 -16.109 1.459 1 98.56 92 PHE A O 1
ATOM 707 N N . TYR A 1 93 ? 6.816 -15.133 0.457 1 98.06 93 TYR A N 1
ATOM 708 C CA . TYR A 1 93 ? 6.238 -16.406 0.045 1 98.06 93 TYR A CA 1
ATOM 709 C C . TYR A 1 93 ? 6.914 -16.922 -1.219 1 98.06 93 TYR A C 1
ATOM 711 O O . TYR A 1 93 ? 6.734 -18.094 -1.59 1 98.06 93 TYR A O 1
ATOM 719 N N . SER A 1 94 ? 7.797 -16.125 -1.874 1 97.25 94 SER A N 1
ATOM 720 C CA . SER A 1 94 ? 8.469 -16.516 -3.107 1 97.25 94 SER A CA 1
ATOM 721 C C . SER A 1 94 ? 9.961 -16.719 -2.885 1 97.25 94 SER A C 1
ATOM 723 O O . SER A 1 94 ? 10.711 -16.969 -3.834 1 97.25 94 SER A O 1
ATOM 725 N N . ASP A 1 95 ? 10.414 -16.531 -1.632 1 96.88 95 ASP A N 1
ATOM 726 C CA . ASP A 1 95 ? 11.828 -16.688 -1.3 1 96.88 95 ASP A CA 1
ATOM 727 C C . ASP A 1 95 ? 12.688 -15.727 -2.125 1 96.88 95 ASP A C 1
ATOM 729 O O . ASP A 1 95 ? 13.664 -16.141 -2.746 1 96.88 95 ASP A O 1
ATOM 733 N N . ILE A 1 96 ? 12.281 -14.484 -2.197 1 98.19 96 ILE A N 1
ATOM 734 C CA . ILE A 1 96 ? 13.023 -13.438 -2.889 1 98.19 96 ILE A CA 1
ATOM 735 C C . ILE A 1 96 ? 13.695 -12.516 -1.868 1 98.19 96 ILE A C 1
ATOM 737 O O . ILE A 1 96 ? 13.023 -11.953 -0.999 1 98.19 96 ILE A O 1
ATOM 741 N N . PRO A 1 97 ? 14.977 -12.367 -1.87 1 98.44 97 PRO A N 1
ATOM 742 C CA . PRO A 1 97 ? 15.695 -11.578 -0.867 1 98.44 97 PRO A CA 1
ATOM 743 C C . PRO A 1 97 ? 15.562 -10.078 -1.085 1 98.44 97 PRO A C 1
ATOM 745 O O . PRO A 1 97 ? 16.438 -9.453 -1.691 1 98.44 97 PRO A O 1
ATOM 748 N N . LEU A 1 98 ? 14.609 -9.5 -0.553 1 98.88 98 LEU A N 1
ATOM 749 C CA . LEU A 1 98 ? 14.352 -8.062 -0.583 1 98.88 98 LEU A CA 1
ATOM 750 C C . LEU A 1 98 ? 14.781 -7.406 0.725 1 98.88 98 LEU A C 1
ATOM 752 O O . LEU A 1 98 ? 14.414 -7.871 1.807 1 98.88 98 LEU A O 1
ATOM 756 N N . ILE A 1 99 ? 15.641 -6.363 0.668 1 98.94 99 ILE A N 1
ATOM 757 C CA . ILE A 1 99 ? 16.047 -5.629 1.86 1 98.94 99 ILE A CA 1
ATOM 758 C C . ILE A 1 99 ? 15.289 -4.309 1.943 1 98.94 99 ILE A C 1
ATOM 760 O O . ILE A 1 99 ? 15.531 -3.396 1.148 1 98.94 99 ILE A O 1
ATOM 764 N N . VAL A 1 100 ? 14.406 -4.242 2.865 1 98.94 100 VAL A N 1
ATOM 765 C CA . VAL A 1 100 ? 13.664 -3.01 3.111 1 98.94 100 VAL A CA 1
ATOM 766 C C . VAL A 1 100 ? 14.422 -2.139 4.109 1 98.94 100 VAL A C 1
ATOM 768 O O . VAL A 1 100 ? 14.742 -2.58 5.215 1 98.94 100 VAL A O 1
ATOM 771 N N . VAL A 1 101 ? 14.727 -0.907 3.674 1 98.94 101 VAL A N 1
ATOM 772 C CA . VAL A 1 101 ? 15.359 0.06 4.562 1 98.94 101 VAL A CA 1
ATOM 773 C C . VAL A 1 101 ? 14.445 1.271 4.746 1 98.94 101 VAL A C 1
ATOM 775 O O . VAL A 1 101 ? 14.078 1.93 3.77 1 98.94 101 VAL A O 1
ATOM 778 N N . SER A 1 102 ? 14.062 1.491 5.926 1 98.81 102 SER A N 1
ATOM 779 C CA . SER A 1 102 ? 13.234 2.658 6.199 1 98.81 102 SER A CA 1
ATOM 780 C C . SER A 1 102 ? 13.93 3.619 7.16 1 98.81 102 SER A C 1
ATOM 782 O O . SER A 1 102 ? 14.492 3.197 8.172 1 98.81 102 SER A O 1
ATOM 784 N N . ALA A 1 103 ? 13.953 4.898 6.758 1 98.75 103 ALA A N 1
ATOM 785 C CA . ALA A 1 103 ? 14.367 5.938 7.699 1 98.75 103 ALA A CA 1
ATOM 786 C C . ALA A 1 103 ? 13.258 6.234 8.703 1 98.75 103 ALA A C 1
ATOM 788 O O . ALA A 1 103 ? 12.078 6.273 8.344 1 98.75 103 ALA A O 1
ATOM 789 N N . ASP A 1 104 ? 13.609 6.348 9.922 1 98.44 104 ASP A N 1
ATOM 790 C CA . ASP A 1 104 ? 12.656 6.605 11 1 98.44 104 ASP A CA 1
ATOM 791 C C . ASP A 1 104 ? 13.031 7.871 11.766 1 98.44 104 ASP A C 1
ATOM 793 O O . ASP A 1 104 ? 14.086 8.461 11.539 1 98.44 104 ASP A O 1
ATOM 797 N N . ARG A 1 105 ? 12.07 8.359 12.531 1 97.5 105 ARG A N 1
ATOM 798 C CA . ARG A 1 105 ? 12.328 9.43 13.492 1 97.5 105 ARG A CA 1
ATOM 799 C C . ARG A 1 105 ? 12.852 8.875 14.812 1 97.5 105 ARG A C 1
ATOM 801 O O . ARG A 1 105 ? 12.68 7.691 15.102 1 97.5 105 ARG A O 1
ATOM 808 N N . PRO A 1 106 ? 13.523 9.781 15.578 1 96.81 106 PRO A N 1
ATOM 809 C CA . PRO A 1 106 ? 13.898 9.336 16.922 1 96.81 106 PRO A CA 1
ATOM 810 C C . PRO A 1 106 ? 12.711 8.859 17.75 1 96.81 106 PRO A C 1
ATOM 812 O O . PRO A 1 106 ? 11.594 9.367 17.578 1 96.81 106 PRO A O 1
ATOM 815 N N . SER A 1 107 ? 12.992 7.918 18.625 1 97 107 SER A N 1
ATOM 816 C CA . SER A 1 107 ? 11.922 7.309 19.406 1 97 107 SER A CA 1
ATOM 817 C C . SER A 1 107 ? 11.164 8.352 20.219 1 97 107 SER A C 1
ATOM 819 O O . SER A 1 107 ? 9.953 8.25 20.406 1 97 107 SER A O 1
ATOM 821 N N . TYR A 1 108 ? 11.836 9.414 20.656 1 96.75 108 TYR A N 1
ATOM 822 C CA . TYR A 1 108 ? 11.211 10.414 21.531 1 96.75 108 TYR A CA 1
ATOM 823 C C . TYR A 1 108 ? 10.359 11.375 20.719 1 96.75 108 TYR A C 1
ATOM 825 O O . TYR A 1 108 ? 9.695 12.258 21.266 1 96.75 108 TYR A O 1
ATOM 833 N N . ARG A 1 109 ? 10.32 11.195 19.406 1 97.06 109 ARG A N 1
ATOM 834 C CA . ARG A 1 109 ? 9.477 12.016 18.531 1 97.06 109 ARG A CA 1
ATOM 835 C C . ARG A 1 109 ? 8.195 11.289 18.172 1 97.06 109 ARG A C 1
ATOM 837 O O . ARG A 1 109 ? 7.27 11.883 17.609 1 97.06 109 ARG A O 1
ATOM 844 N N . ILE A 1 110 ? 8.102 10.039 18.469 1 97.31 110 ILE A N 1
ATOM 845 C CA . ILE A 1 110 ? 6.977 9.195 18.078 1 97.31 110 ILE A CA 1
ATOM 846 C C . ILE A 1 110 ? 5.824 9.375 19.062 1 97.31 110 ILE A C 1
ATOM 848 O O . ILE A 1 110 ? 6.035 9.414 20.266 1 97.31 110 ILE A O 1
ATOM 852 N N . ASP A 1 111 ? 4.605 9.57 18.578 1 97 111 ASP A N 1
ATOM 853 C CA . ASP A 1 111 ? 3.35 9.633 19.328 1 97 111 ASP A CA 1
ATOM 854 C C . ASP A 1 111 ? 3.264 10.906 20.156 1 97 111 ASP A C 1
ATOM 856 O O . ASP A 1 111 ? 2.668 10.906 21.234 1 97 111 ASP A O 1
ATOM 860 N N . ILE A 1 112 ? 3.926 11.992 19.656 1 97.19 112 ILE A N 1
ATOM 861 C CA . ILE A 1 112 ? 3.832 13.242 20.406 1 97.19 112 ILE A CA 1
ATOM 862 C C . ILE A 1 112 ? 3.268 14.344 19.516 1 97.19 112 ILE A C 1
ATOM 864 O O . ILE A 1 112 ? 3.312 15.523 19.875 1 97.19 112 ILE A O 1
ATOM 868 N N . GLY A 1 113 ? 2.896 13.969 18.312 1 96.38 113 GLY A N 1
ATOM 869 C CA . GLY A 1 113 ? 2.24 14.938 17.453 1 96.38 113 GLY A CA 1
ATOM 870 C C . GLY A 1 113 ? 3.182 15.57 16.438 1 96.38 113 GLY A C 1
ATOM 871 O O . GLY A 1 113 ? 2.834 16.562 15.789 1 96.38 113 GLY A O 1
ATOM 872 N N . ASP A 1 114 ? 4.355 14.93 16.25 1 95.69 114 ASP A N 1
ATOM 873 C CA . ASP A 1 114 ? 5.246 15.367 15.18 1 95.69 114 ASP A CA 1
ATOM 874 C C . ASP A 1 114 ? 4.805 14.797 13.836 1 95.69 114 ASP A C 1
ATOM 876 O O . ASP A 1 114 ? 4.141 13.758 13.781 1 95.69 114 ASP A O 1
ATOM 880 N N . GLY A 1 115 ? 5.207 15.57 12.781 1 93.38 115 GLY A N 1
ATOM 881 C CA . GLY A 1 115 ? 4.832 15.148 11.445 1 93.38 115 GLY A CA 1
ATOM 882 C C . GLY A 1 115 ? 5.652 13.977 10.938 1 93.38 115 GLY A C 1
ATOM 883 O O . GLY A 1 115 ? 6.812 13.812 11.328 1 93.38 115 GLY A O 1
ATOM 884 N N . GLN A 1 116 ? 5.008 13.125 10.156 1 94.44 116 GLN A N 1
ATOM 885 C CA . GLN A 1 116 ? 5.621 12.016 9.445 1 94.44 116 GLN A CA 1
ATOM 886 C C . GLN A 1 116 ? 6.246 11.016 10.414 1 94.44 116 GLN A C 1
ATOM 888 O O . GLN A 1 116 ? 7.371 10.555 10.203 1 94.44 116 GLN A O 1
ATOM 893 N N . THR A 1 117 ? 5.602 10.852 11.547 1 96.75 117 THR A N 1
ATOM 894 C CA . THR A 1 117 ? 6.016 9.867 12.539 1 96.75 117 THR A CA 1
ATOM 895 C C . THR A 1 117 ? 4.941 8.797 12.727 1 96.75 117 THR A C 1
ATOM 897 O O . THR A 1 117 ? 3.75 9.117 12.789 1 96.75 117 THR A O 1
ATOM 900 N N . ILE A 1 118 ? 5.324 7.582 12.68 1 98.38 118 ILE A N 1
ATOM 901 C CA . ILE A 1 118 ? 4.465 6.465 13.055 1 98.38 118 ILE A CA 1
ATOM 902 C C . ILE A 1 118 ? 5.277 5.43 13.828 1 98.38 118 ILE A C 1
ATOM 904 O O . ILE A 1 118 ? 6.484 5.602 14.031 1 98.38 118 ILE A O 1
ATOM 908 N N . ARG A 1 119 ? 4.633 4.422 14.328 1 98.56 119 ARG A N 1
ATOM 909 C CA . ARG A 1 119 ? 5.297 3.285 14.953 1 98.56 119 ARG A CA 1
ATOM 910 C C . ARG A 1 119 ? 5.82 2.311 13.906 1 98.56 119 ARG A C 1
ATOM 912 O O . ARG A 1 119 ? 5.137 1.349 13.547 1 98.56 119 ARG A O 1
ATOM 919 N N . GLN A 1 120 ? 7.09 2.51 13.477 1 98.44 120 GLN A N 1
ATOM 920 C CA . GLN A 1 120 ? 7.645 1.757 12.359 1 98.44 120 GLN A CA 1
ATOM 921 C C . GLN A 1 120 ? 8.234 0.428 12.82 1 98.44 120 GLN A C 1
ATOM 923 O O . GLN A 1 120 ? 8.367 -0.508 12.031 1 98.44 120 GLN A O 1
ATOM 928 N N . GLU A 1 121 ? 8.664 0.345 14.062 1 98 121 GLU A N 1
ATOM 929 C CA . GLU A 1 121 ? 9.367 -0.828 14.57 1 98 121 GLU A CA 1
ATOM 930 C C . GLU A 1 121 ? 8.523 -2.088 14.43 1 98 121 GLU A C 1
ATOM 932 O O . GLU A 1 121 ? 7.395 -2.143 14.93 1 98 121 GLU A O 1
ATOM 937 N N . ASN A 1 122 ? 9.031 -3.076 13.695 1 98.06 122 ASN A N 1
ATOM 938 C CA . ASN A 1 122 ? 8.477 -4.422 13.57 1 98.06 122 ASN A CA 1
ATOM 939 C C . ASN A 1 122 ? 7.137 -4.41 12.836 1 98.06 122 ASN A C 1
ATOM 941 O O . ASN A 1 122 ? 6.32 -5.32 13.008 1 98.06 122 ASN A O 1
ATOM 945 N N . VAL A 1 123 ? 6.91 -3.43 12.062 1 98 123 VAL A N 1
ATOM 946 C CA . VAL A 1 123 ? 5.617 -3.279 11.406 1 98 123 VAL A CA 1
ATOM 947 C C . VAL A 1 123 ? 5.441 -4.371 10.352 1 98 123 VAL A C 1
ATOM 949 O O . VAL A 1 123 ? 4.316 -4.746 10.023 1 98 123 VAL A O 1
ATOM 952 N N . LEU A 1 124 ? 6.543 -4.965 9.836 1 98.5 124 LEU A N 1
ATOM 953 C CA . LEU A 1 124 ? 6.484 -5.965 8.781 1 98.5 124 LEU A CA 1
ATOM 954 C C . LEU A 1 124 ? 6.711 -7.363 9.344 1 98.5 124 LEU A C 1
ATOM 956 O O . LEU A 1 124 ? 6.914 -8.312 8.586 1 98.5 124 LEU A O 1
ATOM 960 N N . GLU A 1 125 ? 6.648 -7.562 10.625 1 97.56 125 GLU A N 1
ATOM 961 C CA . GLU A 1 125 ? 7.156 -8.742 11.32 1 97.56 125 GLU A CA 1
ATOM 962 C C . GLU A 1 125 ? 6.449 -10.008 10.852 1 97.56 125 GLU A C 1
ATOM 964 O O . GLU A 1 125 ? 7.027 -11.102 10.883 1 97.56 125 GLU A O 1
ATOM 969 N N . LYS A 1 126 ? 5.277 -9.945 10.336 1 97.94 126 LYS A N 1
ATOM 970 C CA . LYS A 1 126 ? 4.5 -11.133 9.992 1 97.94 126 LYS A CA 1
ATOM 971 C C . LYS A 1 126 ? 4.969 -11.734 8.664 1 97.94 126 LYS A C 1
ATOM 973 O O . LYS A 1 126 ? 4.66 -12.891 8.359 1 97.94 126 LYS A O 1
ATOM 978 N N . HIS A 1 127 ? 5.809 -11.016 7.914 1 98.69 127 HIS A N 1
ATOM 979 C CA . HIS A 1 127 ? 6.148 -11.477 6.574 1 98.69 127 HIS A CA 1
ATOM 980 C C . HIS A 1 127 ? 7.609 -11.188 6.246 1 98.69 127 HIS A C 1
ATOM 982 O O . HIS A 1 127 ? 7.934 -10.805 5.125 1 98.69 127 HIS A O 1
ATOM 988 N N . ILE A 1 128 ? 8.492 -11.219 7.195 1 98.69 128 ILE A N 1
ATOM 989 C CA . ILE A 1 128 ? 9.922 -11.062 6.965 1 98.69 128 ILE A CA 1
ATOM 990 C C . ILE A 1 128 ? 10.688 -12.117 7.766 1 98.69 128 ILE A C 1
ATOM 992 O O . ILE A 1 128 ? 10.133 -12.766 8.648 1 98.69 128 ILE A O 1
ATOM 996 N N . GLY A 1 129 ? 11.977 -12.281 7.383 1 98.56 129 GLY A N 1
ATOM 997 C CA . GLY A 1 129 ? 12.828 -13.211 8.109 1 98.56 129 GLY A CA 1
ATOM 998 C C . GLY A 1 129 ? 13.492 -12.586 9.32 1 98.56 129 GLY A C 1
ATOM 999 O O . GLY A 1 129 ? 13.875 -13.297 10.258 1 98.56 129 GLY A O 1
ATOM 1000 N N . TYR A 1 130 ? 13.656 -11.203 9.266 1 98.62 130 TYR A N 1
ATOM 1001 C CA . TYR A 1 130 ? 14.312 -10.523 10.367 1 98.62 130 TYR A CA 1
ATOM 1002 C C . TYR A 1 130 ? 13.992 -9.031 10.359 1 98.62 130 TYR A C 1
ATOM 1004 O O . TYR A 1 130 ? 13.938 -8.414 9.289 1 98.62 130 TYR A O 1
ATOM 1012 N N . SER A 1 131 ? 13.727 -8.516 11.477 1 98.69 131 SER A N 1
ATOM 1013 C CA . SER A 1 131 ? 13.555 -7.078 11.68 1 98.69 131 SER A CA 1
ATOM 1014 C C . SER A 1 131 ? 14.734 -6.484 12.445 1 98.69 131 SER A C 1
ATOM 1016 O O . SER A 1 131 ? 14.875 -6.719 13.648 1 98.69 131 SER A O 1
ATOM 1018 N N . ALA A 1 132 ? 15.547 -5.703 11.75 1 98.75 132 ALA A N 1
ATOM 1019 C CA . ALA A 1 132 ? 16.656 -5 12.375 1 98.75 132 ALA A CA 1
ATOM 1020 C C . ALA A 1 132 ? 16.266 -3.578 12.758 1 98.75 132 ALA A C 1
ATOM 1022 O O . ALA A 1 132 ? 16.234 -2.686 11.906 1 98.75 132 ALA A O 1
ATOM 1023 N N . ASN A 1 133 ? 15.992 -3.385 14 1 98.69 133 ASN A N 1
ATOM 1024 C CA . ASN A 1 133 ? 15.758 -2.043 14.523 1 98.69 133 ASN A CA 1
ATOM 1025 C C . ASN A 1 133 ? 17.031 -1.424 15.086 1 98.69 133 ASN A C 1
ATOM 1027 O O . ASN A 1 133 ? 17.484 -1.783 16.172 1 98.69 133 ASN A O 1
ATOM 1031 N N . LEU A 1 134 ? 17.547 -0.475 14.359 1 98.81 134 LEU A N 1
ATOM 1032 C CA . LEU A 1 134 ? 18.797 0.15 14.773 1 98.81 134 LEU A CA 1
ATOM 1033 C C . LEU A 1 134 ? 18.547 1.188 15.859 1 98.81 134 LEU A C 1
ATOM 1035 O O . LEU A 1 134 ? 17.438 1.679 16.016 1 98.81 134 LEU A O 1
ATOM 1039 N N . LYS A 1 135 ? 19.641 1.4 16.625 1 98.19 135 LYS A N 1
ATOM 1040 C CA . LYS A 1 135 ? 19.609 2.453 17.625 1 98.19 135 LYS A CA 1
ATOM 1041 C C . LYS A 1 135 ? 20.109 3.779 17.062 1 98.19 135 LYS A C 1
ATOM 1043 O O . LYS A 1 135 ? 20.984 3.799 16.203 1 98.19 135 LYS A O 1
ATOM 1048 N N . GLN A 1 136 ? 19.547 4.848 17.531 1 97.81 136 GLN A N 1
ATOM 1049 C CA . GLN A 1 136 ? 19.953 6.18 17.094 1 97.81 136 GLN A CA 1
ATOM 1050 C C . GLN A 1 136 ? 21.359 6.516 17.609 1 97.81 136 GLN A C 1
ATOM 1052 O O . GLN A 1 136 ? 21.672 6.277 18.766 1 97.81 136 GLN A O 1
ATOM 1057 N N . ASP A 1 137 ? 22.141 7.086 16.766 1 97.5 137 ASP A N 1
ATOM 1058 C CA . ASP A 1 137 ? 23.469 7.57 17.156 1 97.5 137 ASP A CA 1
ATOM 1059 C C . ASP A 1 137 ? 23.359 8.727 18.156 1 97.5 137 ASP A C 1
ATOM 1061 O O . ASP A 1 137 ? 22.562 9.648 17.953 1 97.5 137 ASP A O 1
ATOM 1065 N N . VAL A 1 138 ? 24.172 8.672 19.188 1 96.75 138 VAL A N 1
ATOM 1066 C CA . VAL A 1 138 ? 24.141 9.75 20.172 1 96.75 138 VAL A CA 1
ATOM 1067 C C . VAL A 1 138 ? 25.266 10.75 19.891 1 96.75 138 VAL A C 1
ATOM 1069 O O . VAL A 1 138 ? 25.25 11.875 20.406 1 96.75 138 VAL A O 1
ATOM 1072 N N . SER A 1 139 ? 26.203 10.336 19.031 1 94.62 139 SER A N 1
ATOM 1073 C CA . SER A 1 139 ? 27.281 11.234 18.656 1 94.62 139 SER A CA 1
ATOM 1074 C C . SER A 1 139 ? 26.812 12.281 17.641 1 94.62 139 SER A C 1
ATOM 1076 O O . SER A 1 139 ? 27.469 13.312 17.469 1 94.62 139 SER A O 1
ATOM 1078 N N . HIS A 1 140 ? 25.734 11.992 16.984 1 93.25 140 HIS A N 1
ATOM 1079 C CA . HIS A 1 140 ? 25.094 12.922 16.062 1 93.25 140 HIS A CA 1
ATOM 1080 C C . HIS A 1 140 ? 23.922 13.641 16.734 1 93.25 140 HIS A C 1
ATOM 1082 O O . HIS A 1 140 ? 23.109 13 17.391 1 93.25 140 HIS A O 1
ATOM 1088 N N . ALA A 1 141 ? 23.828 14.914 16.578 1 93.69 141 ALA A N 1
ATOM 1089 C CA . ALA A 1 141 ? 22.734 15.727 17.109 1 93.69 141 ALA A CA 1
ATOM 1090 C C . ALA A 1 141 ? 22.672 15.633 18.641 1 93.69 141 ALA A C 1
ATOM 1092 O O . ALA A 1 141 ? 21.594 15.539 19.219 1 93.69 141 ALA A O 1
ATOM 1093 N N . THR A 1 142 ? 23.781 15.594 19.328 1 94.62 142 THR A N 1
ATOM 1094 C CA . THR A 1 142 ? 23.906 15.422 20.766 1 94.62 142 THR A CA 1
ATOM 1095 C C . THR A 1 142 ? 23.094 16.484 21.516 1 94.62 142 THR A C 1
ATOM 1097 O O . THR A 1 142 ? 22.5 16.203 22.547 1 94.62 142 THR A O 1
ATOM 1100 N N . ASP A 1 143 ? 23.047 17.656 21 1 94.19 143 ASP A N 1
ATOM 1101 C CA . ASP A 1 143 ? 22.328 18.75 21.641 1 94.19 143 ASP A CA 1
ATOM 1102 C C . ASP A 1 143 ? 20.828 18.453 21.703 1 94.19 143 ASP A C 1
ATOM 1104 O O . ASP A 1 143 ? 20.203 18.609 22.75 1 94.19 143 ASP A O 1
ATOM 1108 N N . SER A 1 144 ? 20.328 18.078 20.578 1 94.75 144 SER A N 1
ATOM 1109 C CA . SER A 1 144 ? 18.922 17.75 20.516 1 94.75 144 SER A CA 1
ATOM 1110 C C . SER A 1 144 ? 18.578 16.578 21.453 1 94.75 144 SER A C 1
ATOM 1112 O O . SER A 1 144 ? 17.562 16.594 22.125 1 94.75 144 SER A O 1
ATOM 1114 N N . ILE A 1 145 ? 19.453 15.578 21.516 1 96 145 ILE A N 1
ATOM 1115 C CA . ILE A 1 145 ? 19.234 14.391 22.344 1 96 145 ILE A CA 1
ATOM 1116 C C . ILE A 1 145 ? 19.281 14.766 23.812 1 96 145 ILE A C 1
ATOM 1118 O O . ILE A 1 145 ? 18.469 14.281 24.609 1 96 145 ILE A O 1
ATOM 1122 N N . SER A 1 146 ? 20.234 15.633 24.141 1 96 146 SER A N 1
ATOM 1123 C CA . SER A 1 146 ? 20.359 16.062 25.531 1 96 146 SER A CA 1
ATOM 1124 C C . SER A 1 146 ? 19.125 16.812 26 1 96 146 SER A C 1
ATOM 1126 O O . SER A 1 146 ? 18.766 16.766 27.188 1 96 146 SER A O 1
ATOM 1128 N N . LYS A 1 147 ? 18.469 17.406 25.062 1 94.88 147 LYS A N 1
ATOM 1129 C CA . LYS A 1 147 ? 17.297 18.219 25.406 1 94.88 147 LYS A CA 1
ATOM 1130 C C . LYS A 1 147 ? 16.031 17.375 25.422 1 94.88 147 LYS A C 1
ATOM 1132 O O . LYS A 1 147 ? 15.164 17.562 26.281 1 94.88 147 LYS A O 1
ATOM 1137 N N . PHE A 1 148 ? 15.922 16.422 24.453 1 95.38 148 PHE A N 1
ATOM 1138 C CA . PHE A 1 148 ? 14.617 15.82 24.203 1 95.38 148 PHE A CA 1
ATOM 1139 C C . PHE A 1 148 ? 14.664 14.312 24.422 1 95.38 148 PHE A C 1
ATOM 1141 O O . PHE A 1 148 ? 13.641 13.68 24.672 1 95.38 148 PHE A O 1
ATOM 1148 N N . GLY A 1 149 ? 15.773 13.742 24.266 1 95.38 149 GLY A N 1
ATOM 1149 C CA . GLY A 1 149 ? 15.922 12.297 24.328 1 95.38 149 GLY A CA 1
ATOM 1150 C C . GLY A 1 149 ? 16.984 11.844 25.297 1 95.38 149 GLY A C 1
ATOM 1151 O O . GLY A 1 149 ? 17.797 10.984 24.984 1 95.38 149 GLY A O 1
ATOM 1152 N N . LYS A 1 150 ? 16.969 12.32 26.422 1 94.12 150 LYS A N 1
ATOM 1153 C CA . LYS A 1 150 ? 18.031 12.133 27.422 1 94.12 150 LYS A CA 1
ATOM 1154 C C . LYS A 1 150 ? 18.25 10.648 27.719 1 94.12 150 LYS A C 1
ATOM 1156 O O . LYS A 1 150 ? 19.375 10.227 27.984 1 94.12 150 LYS A O 1
ATOM 1161 N N . SER A 1 151 ? 17.203 9.898 27.609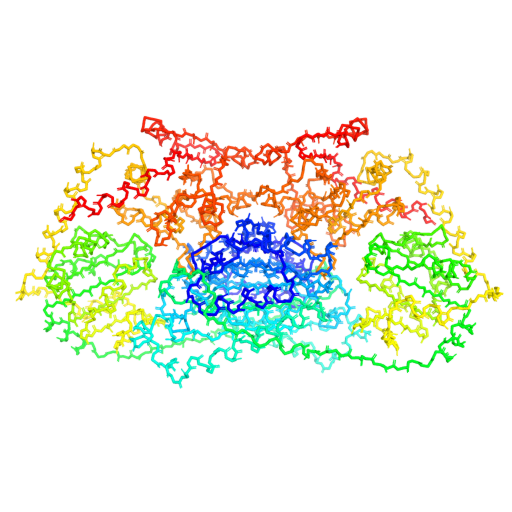 1 94.25 151 SER A N 1
ATOM 1162 C CA . SER A 1 151 ? 17.312 8.477 27.922 1 94.25 151 SER A CA 1
ATOM 1163 C C . SER A 1 151 ? 18.25 7.773 26.953 1 94.25 151 SER A C 1
ATOM 1165 O O . SER A 1 151 ? 18.844 6.742 27.297 1 94.25 151 SER A O 1
ATOM 1167 N N . LEU A 1 152 ? 18.438 8.297 25.812 1 95 152 LEU A N 1
ATOM 1168 C CA . LEU A 1 152 ? 19.312 7.695 24.812 1 95 152 LEU A CA 1
ATOM 1169 C C . LEU A 1 152 ? 20.781 7.836 25.203 1 95 152 LEU A C 1
ATOM 1171 O O . LEU A 1 152 ? 21.625 7.066 24.75 1 95 152 LEU A O 1
ATOM 1175 N N . LEU A 1 153 ? 21.078 8.789 26.062 1 95.19 153 LEU A N 1
ATOM 1176 C CA . LEU A 1 153 ? 22.453 9.078 26.453 1 95.19 153 LEU A CA 1
ATOM 1177 C C . LEU A 1 153 ? 22.953 8.102 27.516 1 95.19 153 LEU A C 1
ATOM 1179 O O . LEU A 1 153 ? 24.125 8.102 27.859 1 95.19 153 LEU A O 1
ATOM 1183 N N . ASN A 1 154 ? 22.031 7.219 27.891 1 95.81 154 ASN A N 1
ATOM 1184 C CA . ASN A 1 154 ? 22.438 6.164 28.828 1 95.81 154 ASN A CA 1
ATOM 1185 C C . ASN A 1 154 ? 23.375 5.164 28.156 1 95.81 154 ASN A C 1
ATOM 1187 O O . ASN A 1 154 ? 24.078 4.414 28.844 1 95.81 154 ASN A O 1
ATOM 1191 N N . GLU A 1 155 ? 23.406 5.129 26.891 1 95.56 155 GLU A N 1
ATOM 1192 C CA . GLU A 1 155 ? 24.297 4.254 26.141 1 95.56 155 GLU A CA 1
ATOM 1193 C C . GLU A 1 155 ? 25.375 5.055 25.422 1 95.56 155 GLU A C 1
ATOM 1195 O O . GLU A 1 155 ? 25.109 6.145 24.906 1 95.56 155 GLU A O 1
ATOM 1200 N N . LYS A 1 156 ? 26.641 4.387 25.453 1 96.44 156 LYS A N 1
ATOM 1201 C CA . LYS A 1 156 ? 27.734 5.035 24.734 1 96.44 156 LYS A CA 1
ATOM 1202 C C . LYS A 1 156 ? 27.641 4.766 23.234 1 96.44 156 LYS A C 1
ATOM 1204 O O . LYS A 1 156 ? 27.078 3.75 22.812 1 96.44 156 LYS A O 1
ATOM 1209 N N . GLN A 1 157 ? 28.125 5.719 22.438 1 96.75 157 GLN A N 1
ATOM 1210 C CA . GLN A 1 157 ? 28.078 5.594 20.984 1 96.75 157 GLN A CA 1
ATOM 1211 C C . GLN A 1 157 ? 28.688 4.266 20.531 1 96.75 157 GLN A C 1
ATOM 1213 O O . GLN A 1 157 ? 28.203 3.654 19.578 1 96.75 157 GLN A O 1
ATOM 1218 N N . GLU A 1 158 ? 29.766 3.816 21.188 1 96.44 158 GLU A N 1
ATOM 1219 C CA . GLU A 1 158 ? 30.422 2.572 20.812 1 96.44 158 GLU A CA 1
ATOM 1220 C C . GLU A 1 158 ? 29.484 1.379 20.969 1 96.44 158 GLU A C 1
ATOM 1222 O O . GLU A 1 158 ? 29.516 0.454 20.156 1 96.44 158 GLU A O 1
ATOM 1227 N N . GLU A 1 159 ? 28.703 1.42 21.984 1 97.56 159 GLU A N 1
ATOM 1228 C CA . GLU A 1 159 ? 27.719 0.36 22.219 1 97.56 159 GLU A CA 1
ATOM 1229 C C . GLU A 1 159 ? 26.625 0.377 21.156 1 97.56 159 GLU A C 1
ATOM 1231 O O . GLU A 1 159 ? 26.203 -0.677 20.656 1 97.56 159 GLU A O 1
ATOM 1236 N N . ILE A 1 160 ? 26.203 1.546 20.844 1 97.94 160 ILE A N 1
ATOM 1237 C CA . ILE A 1 160 ? 25.188 1.73 19.812 1 97.94 160 ILE A CA 1
ATOM 1238 C C . ILE A 1 160 ? 25.719 1.217 18.469 1 97.94 160 ILE A C 1
ATOM 1240 O O . ILE A 1 160 ? 25.031 0.483 17.766 1 97.94 160 ILE A O 1
ATOM 1244 N N . GLN A 1 161 ? 26.922 1.581 18.172 1 97.25 161 GLN A N 1
ATOM 1245 C CA . GLN A 1 161 ? 27.578 1.143 16.953 1 97.25 161 GLN A CA 1
ATOM 1246 C C . GLN A 1 161 ? 27.641 -0.38 16.875 1 97.25 161 GLN A C 1
ATOM 1248 O O . GLN A 1 161 ? 27.344 -0.974 15.836 1 97.25 161 GLN A O 1
ATOM 1253 N N . SER A 1 162 ? 28.062 -0.99 17.938 1 96.94 162 SER A N 1
ATOM 1254 C CA . SER A 1 162 ? 28.156 -2.445 18 1 96.94 162 SER A CA 1
ATOM 1255 C C . SER A 1 162 ? 26.812 -3.102 17.766 1 96.94 162 SER A C 1
ATOM 1257 O O . SER A 1 162 ? 26.703 -4.09 17.047 1 96.94 162 SER A O 1
ATOM 1259 N N . HIS A 1 163 ? 25.828 -2.533 18.438 1 97.69 163 HIS A N 1
ATOM 1260 C CA . HIS A 1 163 ? 24.469 -3.043 18.25 1 97.69 163 HIS A CA 1
ATOM 1261 C C . HIS A 1 163 ? 24.031 -2.934 16.797 1 97.69 163 HIS A C 1
ATOM 1263 O O . HIS A 1 163 ? 23.516 -3.898 16.234 1 97.69 163 HIS A O 1
ATOM 1269 N N . ASN A 1 164 ? 24.203 -1.795 16.219 1 98.31 164 ASN A N 1
ATOM 1270 C CA . ASN A 1 164 ? 23.766 -1.54 14.859 1 98.31 164 ASN A CA 1
ATOM 1271 C C . ASN A 1 164 ? 24.469 -2.455 13.859 1 98.31 164 ASN A C 1
ATOM 1273 O O . ASN A 1 164 ? 23.859 -2.967 12.93 1 98.31 164 ASN A O 1
ATOM 1277 N N . GLU A 1 165 ? 25.766 -2.648 14.062 1 97.62 165 GLU A N 1
ATOM 1278 C CA . GLU A 1 165 ? 26.531 -3.555 13.211 1 97.62 165 GLU A CA 1
ATOM 1279 C C . GLU A 1 165 ? 25.984 -4.977 13.289 1 97.62 165 GLU A C 1
ATOM 1281 O O . GLU A 1 165 ? 25.812 -5.645 12.266 1 97.62 165 GLU A O 1
ATOM 1286 N N . ARG A 1 166 ? 25.719 -5.402 14.469 1 97.31 166 ARG A N 1
ATOM 1287 C CA . ARG A 1 166 ? 25.188 -6.754 14.664 1 97.31 166 ARG A CA 1
ATOM 1288 C C . ARG A 1 166 ? 23.844 -6.922 13.984 1 97.31 166 ARG A C 1
ATOM 1290 O O . ARG A 1 166 ? 23.594 -7.941 13.336 1 97.31 166 ARG A O 1
ATOM 1297 N N . GLU A 1 167 ? 23 -5.953 14.148 1 98.19 167 GLU A N 1
ATOM 1298 C CA . GLU A 1 167 ? 21.672 -5.996 13.562 1 98.19 167 GLU A CA 1
ATOM 1299 C C . GLU A 1 167 ? 21.734 -6.031 12.039 1 98.19 167 GLU A C 1
ATOM 1301 O O . GLU A 1 167 ? 21.031 -6.816 11.398 1 98.19 167 GLU A O 1
ATOM 1306 N N . ILE A 1 168 ? 22.547 -5.199 11.484 1 98.38 168 ILE A N 1
ATOM 1307 C CA . ILE A 1 168 ? 22.672 -5.125 10.031 1 98.38 168 ILE A CA 1
ATOM 1308 C C . ILE A 1 168 ? 23.266 -6.43 9.5 1 98.38 168 ILE A C 1
ATOM 1310 O O . ILE A 1 168 ? 22.766 -6.988 8.523 1 98.38 168 ILE A O 1
ATOM 1314 N N . ALA A 1 169 ? 24.312 -6.887 10.141 1 97.31 169 ALA A N 1
ATOM 1315 C CA . ALA A 1 169 ? 24.953 -8.133 9.727 1 97.31 169 ALA A CA 1
ATOM 1316 C C . ALA A 1 169 ? 23.969 -9.289 9.742 1 97.31 169 ALA A C 1
ATOM 1318 O O . ALA A 1 169 ? 23.938 -10.102 8.812 1 97.31 169 ALA A O 1
ATOM 1319 N N . LYS A 1 170 ? 23.203 -9.359 10.766 1 97.69 170 LYS A N 1
ATOM 1320 C CA . LYS A 1 170 ? 22.219 -10.43 10.875 1 97.69 170 LYS A CA 1
ATOM 1321 C C . LYS A 1 170 ? 21.156 -10.32 9.781 1 97.69 170 LYS A C 1
ATOM 1323 O O . LYS A 1 170 ? 20.797 -11.32 9.164 1 97.69 170 LYS A O 1
ATOM 1328 N N . ALA A 1 171 ? 20.656 -9.141 9.57 1 98.5 171 ALA A N 1
ATOM 1329 C CA . ALA A 1 171 ? 19.672 -8.922 8.523 1 98.5 171 ALA A CA 1
ATOM 1330 C C . ALA A 1 171 ? 20.203 -9.367 7.164 1 98.5 171 ALA A C 1
ATOM 1332 O O . ALA A 1 171 ? 19.5 -10.055 6.41 1 98.5 171 ALA A O 1
ATOM 1333 N N . LEU A 1 172 ? 21.406 -8.984 6.883 1 98.06 172 LEU A N 1
ATOM 1334 C CA . LEU A 1 172 ? 22 -9.336 5.594 1 98.06 172 LEU A CA 1
ATOM 1335 C C . LEU A 1 172 ? 22.219 -10.844 5.488 1 98.06 172 LEU A C 1
ATOM 1337 O O . LEU A 1 172 ? 22 -11.43 4.426 1 98.06 172 LEU A O 1
ATOM 1341 N N . SER A 1 173 ? 22.625 -11.453 6.57 1 96.88 173 SER A N 1
ATOM 1342 C CA . SER A 1 173 ? 22.797 -12.898 6.559 1 96.88 173 SER A CA 1
ATOM 1343 C C . SER A 1 173 ? 21.5 -13.617 6.238 1 96.88 173 SER A C 1
ATOM 1345 O O . SER A 1 173 ? 21.469 -14.555 5.441 1 96.88 173 SER A O 1
ATOM 1347 N N . VAL A 1 174 ? 20.438 -13.156 6.801 1 97.62 174 VAL A N 1
ATOM 1348 C CA . VAL A 1 174 ? 19.125 -13.75 6.57 1 97.62 174 VAL A CA 1
ATOM 1349 C C . VAL A 1 174 ? 18.719 -13.547 5.113 1 97.62 174 VAL A C 1
ATOM 1351 O O . VAL A 1 174 ? 18.219 -14.477 4.469 1 97.62 174 VAL A O 1
ATOM 1354 N N . ALA A 1 175 ? 18.906 -12.383 4.566 1 98.06 175 ALA A 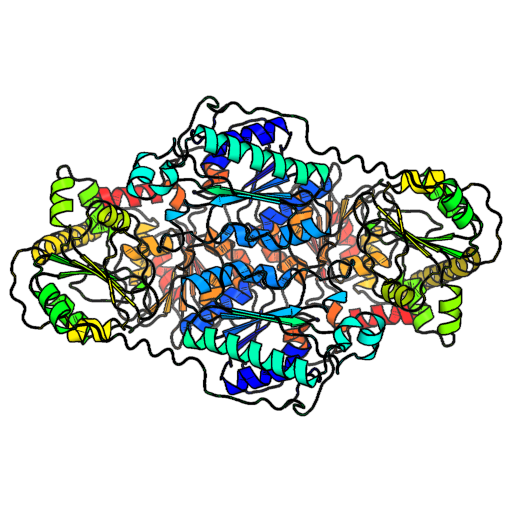N 1
ATOM 1355 C CA . ALA A 1 175 ? 18.547 -12.086 3.18 1 98.06 175 ALA A CA 1
ATOM 1356 C C . ALA A 1 175 ? 19.359 -12.945 2.213 1 98.06 175 ALA A C 1
ATOM 1358 O O . ALA A 1 175 ? 18.812 -13.508 1.264 1 98.06 175 ALA A O 1
ATOM 1359 N N . PHE A 1 176 ? 20.688 -13.086 2.477 1 96.56 176 PHE A N 1
ATOM 1360 C CA . PHE A 1 176 ? 21.562 -13.805 1.565 1 96.56 176 PHE A CA 1
ATOM 1361 C C . PHE A 1 176 ? 21.391 -15.312 1.712 1 96.56 176 PHE A C 1
ATOM 1363 O O . PHE A 1 176 ? 21.281 -16.031 0.714 1 96.56 176 PHE A O 1
ATOM 1370 N N . ASP A 1 177 ? 21.266 -15.758 2.938 1 94.69 177 ASP A N 1
ATOM 1371 C CA . ASP A 1 177 ? 21.344 -17.188 3.193 1 94.69 177 ASP A CA 1
ATOM 1372 C C . ASP A 1 177 ? 19.969 -17.844 3.133 1 94.69 177 ASP A C 1
ATOM 1374 O O . ASP A 1 177 ? 19.828 -18.969 2.645 1 94.69 177 ASP A O 1
ATOM 1378 N N . GLU A 1 178 ? 18.984 -17.141 3.592 1 95.5 178 GLU A N 1
ATOM 1379 C CA . GLU A 1 178 ? 17.656 -17.734 3.697 1 95.5 178 GLU A CA 1
ATOM 1380 C C . GLU A 1 178 ? 16.719 -17.188 2.627 1 95.5 178 GLU A C 1
ATOM 1382 O O . GLU A 1 178 ? 15.602 -17.703 2.453 1 95.5 178 GLU A O 1
ATOM 1387 N N . LYS A 1 179 ? 17.109 -16.203 1.945 1 96.75 179 LYS A N 1
ATOM 1388 C CA . LYS A 1 179 ? 16.344 -15.609 0.853 1 96.75 179 LYS A CA 1
ATOM 1389 C C . LYS A 1 179 ? 14.992 -15.086 1.345 1 96.75 179 LYS A C 1
ATOM 1391 O O . LYS A 1 179 ? 13.992 -15.156 0.627 1 96.75 179 LYS A O 1
ATOM 1396 N N . TYR A 1 180 ? 14.906 -14.672 2.621 1 98.06 180 TYR A N 1
ATOM 1397 C CA . TYR A 1 180 ? 13.758 -13.969 3.174 1 98.06 180 TYR A CA 1
ATOM 1398 C C . TYR A 1 180 ? 13.922 -12.461 3.023 1 98.06 180 TYR A C 1
ATOM 1400 O O . TYR A 1 180 ? 15.039 -11.945 3.064 1 98.06 180 TYR A O 1
ATOM 1408 N N . PRO A 1 181 ? 12.805 -11.773 2.795 1 98.88 181 PRO A N 1
ATOM 1409 C CA . PRO A 1 181 ? 12.914 -10.328 2.965 1 98.88 181 PRO A CA 1
ATOM 1410 C C . PRO A 1 181 ? 13.219 -9.922 4.406 1 98.88 181 PRO A C 1
ATOM 1412 O O . PRO A 1 181 ? 12.867 -10.648 5.34 1 98.88 181 PRO A O 1
ATOM 1415 N N . VAL A 1 182 ? 13.906 -8.805 4.562 1 98.94 182 VAL A N 1
ATOM 1416 C CA . VAL A 1 182 ? 14.25 -8.281 5.883 1 98.94 182 VAL A CA 1
ATOM 1417 C C . VAL A 1 182 ? 13.945 -6.785 5.945 1 98.94 182 VAL A C 1
ATOM 1419 O O . VAL A 1 182 ? 13.75 -6.145 4.91 1 98.94 182 VAL A O 1
ATOM 1422 N N . HIS A 1 183 ? 13.812 -6.289 7.113 1 98.94 183 HIS A N 1
ATOM 1423 C CA . HIS A 1 183 ? 13.555 -4.871 7.344 1 98.94 183 HIS A CA 1
ATOM 1424 C C . HIS A 1 183 ? 14.609 -4.258 8.25 1 98.94 183 HIS A C 1
ATOM 1426 O O . HIS A 1 183 ? 14.828 -4.738 9.367 1 98.94 183 HIS A O 1
ATOM 1432 N N . ILE A 1 184 ? 15.305 -3.256 7.742 1 98.94 184 ILE A N 1
ATOM 1433 C CA . ILE A 1 184 ? 16.234 -2.459 8.531 1 98.94 184 ILE A CA 1
ATOM 1434 C C . ILE A 1 184 ? 15.656 -1.069 8.773 1 98.94 184 ILE A C 1
ATOM 1436 O O . ILE A 1 184 ? 15.555 -0.261 7.848 1 98.94 184 ILE A O 1
ATOM 1440 N N . ASN A 1 185 ? 15.258 -0.804 9.992 1 98.88 185 ASN A N 1
ATOM 1441 C CA . ASN A 1 185 ? 14.688 0.472 10.414 1 98.88 185 ASN A CA 1
ATOM 1442 C C . ASN A 1 185 ? 15.727 1.343 11.117 1 98.88 185 ASN A C 1
ATOM 1444 O O . ASN A 1 185 ? 16.312 0.93 12.117 1 98.88 185 ASN A O 1
ATOM 1448 N N . ILE A 1 186 ? 15.93 2.592 10.633 1 98.88 186 ILE A N 1
ATOM 1449 C CA . ILE A 1 186 ? 17.047 3.389 11.125 1 98.88 186 ILE A CA 1
ATOM 1450 C C . ILE A 1 186 ? 16.547 4.754 11.586 1 98.88 186 ILE A C 1
ATOM 1452 O O . ILE A 1 186 ? 16.094 5.566 10.766 1 98.88 186 ILE A O 1
ATOM 1456 N N . PRO A 1 187 ? 16.641 5.082 12.852 1 98.5 187 PRO A N 1
ATOM 1457 C CA . PRO A 1 187 ? 16.25 6.418 13.32 1 98.5 187 PRO A CA 1
ATOM 1458 C C . PRO A 1 187 ? 17.328 7.469 13.031 1 98.5 187 PRO A C 1
ATOM 1460 O O . PRO A 1 187 ? 18.5 7.246 13.312 1 98.5 187 PRO A O 1
ATOM 1463 N N . PHE A 1 188 ? 16.906 8.562 12.438 1 98.06 188 PHE A N 1
ATOM 1464 C CA . PHE A 1 188 ? 17.781 9.688 12.148 1 98.06 188 PHE A CA 1
ATOM 1465 C C . PHE A 1 188 ? 17.266 10.961 12.82 1 98.06 188 PHE A C 1
ATOM 1467 O O . PHE A 1 188 ? 16.062 11.227 12.805 1 98.06 188 PHE A O 1
ATOM 1474 N N . GLU A 1 189 ? 18.141 11.68 13.398 1 96.25 189 GLU A N 1
ATOM 1475 C CA . GLU A 1 189 ? 17.844 13.008 13.922 1 96.25 189 GLU A CA 1
ATOM 1476 C C . GLU A 1 189 ? 18.453 14.094 13.047 1 96.25 189 GLU A C 1
ATOM 1478 O O . GLU A 1 189 ? 19.516 13.898 12.461 1 96.25 189 GLU A O 1
ATOM 1483 N N . GLU A 1 190 ? 17.812 15.203 12.828 1 93.75 190 GLU A N 1
ATOM 1484 C CA . GLU A 1 190 ? 18.391 16.344 12.109 1 93.75 190 GLU A CA 1
ATOM 1485 C C . GLU A 1 190 ? 19.656 16.844 12.797 1 93.75 190 GLU A C 1
ATOM 1487 O O . GLU A 1 190 ? 19.781 16.781 14.016 1 93.75 190 GLU A O 1
ATOM 1492 N N . PRO A 1 191 ? 20.531 17.391 12.023 1 95.69 191 PRO A N 1
ATOM 1493 C CA . PRO A 1 191 ? 20.5 17.656 10.578 1 95.69 191 PRO A CA 1
ATOM 1494 C C . PRO A 1 191 ? 20.781 16.406 9.742 1 95.69 191 PRO A C 1
ATOM 1496 O O . PRO A 1 191 ? 21.594 15.562 10.133 1 95.69 191 PRO A O 1
ATOM 1499 N N . LEU A 1 192 ? 20.234 16.375 8.547 1 96.5 192 LEU A N 1
ATOM 1500 C CA . LEU A 1 192 ? 20.203 15.133 7.789 1 96.5 192 LEU A CA 1
ATOM 1501 C C . LEU A 1 192 ? 21.141 15.203 6.59 1 96.5 192 LEU A C 1
ATOM 1503 O O . LEU A 1 192 ? 21.484 14.172 6.004 1 96.5 192 LEU A O 1
ATOM 1507 N N . TYR A 1 193 ? 21.672 16.359 6.254 1 94.69 193 TYR A N 1
ATOM 1508 C CA . TYR A 1 193 ? 22.297 16.5 4.945 1 94.69 193 TYR A CA 1
ATOM 1509 C C . TYR A 1 193 ? 23.812 16.688 5.078 1 94.69 193 TYR A C 1
ATOM 1511 O O . TYR A 1 193 ? 24.5 16.984 4.098 1 94.69 193 TYR A O 1
ATOM 1519 N N . GLY A 1 194 ? 24.281 16.516 6.336 1 94.31 194 GLY A N 1
ATOM 1520 C CA . GLY A 1 194 ? 25.719 16.609 6.543 1 94.31 194 GLY A CA 1
ATOM 1521 C C . GLY A 1 194 ? 26.5 15.531 5.801 1 94.31 194 GLY A C 1
ATOM 1522 O O . GLY A 1 194 ? 26.016 14.406 5.656 1 94.31 194 GLY A O 1
ATOM 1523 N N . ARG A 1 195 ? 27.703 15.891 5.324 1 94.31 195 ARG A N 1
ATOM 1524 C CA . ARG A 1 195 ? 28.516 14.977 4.527 1 94.31 195 ARG A CA 1
ATOM 1525 C C . ARG A 1 195 ? 29.922 14.836 5.113 1 94.31 195 ARG A C 1
ATOM 1527 O O . ARG A 1 195 ? 30.375 15.711 5.852 1 94.31 195 ARG A O 1
ATOM 1534 N N . ALA A 1 196 ? 30.453 13.719 4.793 1 93.75 196 ALA A N 1
ATOM 1535 C CA . ALA A 1 196 ? 31.844 13.445 5.121 1 93.75 196 ALA A CA 1
ATOM 1536 C C . ALA A 1 196 ? 32.594 12.852 3.924 1 93.75 196 ALA A C 1
ATOM 1538 O O . ALA A 1 196 ? 32.031 12.055 3.176 1 93.75 196 ALA A O 1
ATOM 1539 N N . GLU A 1 197 ? 33.875 13.227 3.623 1 90.88 197 GLU A N 1
ATOM 1540 C CA . GLU A 1 197 ? 34.656 12.711 2.514 1 90.88 197 GLU A CA 1
ATOM 1541 C C . GLU A 1 197 ? 35.094 11.258 2.752 1 90.88 197 GLU A C 1
ATOM 1543 O O . GLU A 1 197 ? 35.281 10.5 1.803 1 90.88 197 GLU A O 1
ATOM 1548 N N . GLY A 1 198 ? 35.094 10.812 3.938 1 88.62 198 GLY A N 1
ATOM 1549 C CA . GLY A 1 198 ? 35.406 9.438 4.305 1 88.62 198 GLY A CA 1
ATOM 1550 C C . GLY A 1 198 ? 34.562 8.945 5.469 1 88.62 198 GLY A C 1
ATOM 1551 O O . GLY A 1 198 ? 33.969 9.742 6.207 1 88.62 198 GLY A O 1
ATOM 1552 N N . ALA A 1 199 ? 34.5 7.598 5.438 1 89.31 199 ALA A N 1
ATOM 1553 C CA . ALA A 1 199 ? 33.75 7.008 6.539 1 89.31 199 ALA A CA 1
ATOM 1554 C C . ALA A 1 199 ? 34.5 7.156 7.859 1 89.31 199 ALA A C 1
ATOM 1556 O O . ALA A 1 199 ? 35.719 6.984 7.906 1 89.31 199 ALA A O 1
ATOM 1557 N N . SER A 1 200 ? 33.781 7.551 8.773 1 89.25 200 SER A N 1
ATOM 1558 C CA . SER A 1 200 ? 34.344 7.645 10.117 1 89.25 200 SER A CA 1
ATOM 1559 C C . SER A 1 200 ? 34.188 6.336 10.883 1 89.25 200 SER A C 1
ATOM 1561 O O . SER A 1 200 ? 34.844 6.129 11.906 1 89.25 200 SER A O 1
ATOM 1563 N N . VAL A 1 201 ? 33.312 5.504 10.336 1 92 201 VAL A N 1
ATOM 1564 C CA . VAL A 1 201 ? 33.031 4.219 10.969 1 92 201 VAL A CA 1
ATOM 1565 C C . VAL A 1 201 ? 33.875 3.127 10.328 1 92 201 VAL A C 1
ATOM 1567 O O . VAL A 1 201 ? 34.094 3.121 9.117 1 92 201 VAL A O 1
ATOM 1570 N N . GLN A 1 202 ? 34.469 2.297 11.188 1 89.88 202 GLN A N 1
ATOM 1571 C CA . GLN A 1 202 ? 35.156 1.095 10.719 1 89.88 202 GLN A CA 1
ATOM 1572 C C . GLN A 1 202 ? 34.344 -0.161 11.078 1 89.88 202 GLN A C 1
ATOM 1574 O O . GLN A 1 202 ? 34.094 -0.417 12.25 1 89.88 202 GLN A O 1
ATOM 1579 N N . ILE A 1 203 ? 33.969 -0.843 9.969 1 89.25 203 ILE A N 1
ATOM 1580 C CA . ILE A 1 203 ? 33.125 -2.006 10.234 1 89.25 203 ILE A CA 1
ATOM 1581 C C . ILE A 1 203 ? 34 -3.254 10.367 1 89.25 203 ILE A C 1
ATOM 1583 O O . ILE A 1 203 ? 35.094 -3.322 9.789 1 89.25 203 ILE A O 1
ATOM 1587 N N . LYS A 1 204 ? 33.625 -4.188 11.242 1 74.12 204 LYS A N 1
ATOM 1588 C CA . LYS A 1 204 ? 34.312 -5.465 11.445 1 74.12 204 LYS A CA 1
ATOM 1589 C C . LYS A 1 204 ? 33.625 -6.582 10.672 1 74.12 204 LYS A C 1
ATOM 1591 O O . LYS A 1 204 ? 32.406 -6.738 10.773 1 74.12 204 LYS A O 1
ATOM 1596 N N . ASP A 1 205 ? 34.125 -6.941 9.422 1 63.78 205 ASP A N 1
ATOM 1597 C CA . ASP A 1 205 ? 33.5 -8.008 8.648 1 63.78 205 ASP A CA 1
ATOM 1598 C C . ASP A 1 205 ? 33.625 -9.359 9.352 1 63.78 205 ASP A C 1
ATOM 1600 O O . ASP A 1 205 ? 34.719 -9.938 9.383 1 63.78 205 ASP A O 1
ATOM 1604 N N . LYS A 1 206 ? 32.938 -9.711 10.273 1 57.62 206 LYS A N 1
ATOM 1605 C CA . LYS A 1 206 ? 33.156 -11.016 10.898 1 57.62 206 LYS A CA 1
ATOM 1606 C C . LYS A 1 206 ? 32.625 -12.141 10.008 1 57.62 206 LYS A C 1
ATOM 1608 O O . LYS A 1 206 ? 31.453 -12.531 10.117 1 57.62 206 LYS A O 1
ATOM 1613 N N . GLY A 1 207 ? 32.906 -12.141 8.742 1 53.84 207 GLY A N 1
ATOM 1614 C CA . GLY A 1 207 ? 32.625 -13.188 7.77 1 53.84 207 GLY A CA 1
ATOM 1615 C C . GLY A 1 207 ? 31.656 -14.25 8.273 1 53.84 207 GLY A C 1
ATOM 1616 O O . GLY A 1 207 ? 31.172 -15.078 7.504 1 53.84 207 GLY A O 1
ATOM 1617 N N . GLU A 1 208 ? 31.797 -14.672 9.445 1 49.88 208 GLU A N 1
ATOM 1618 C CA . GLU A 1 208 ? 31.391 -16.016 9.844 1 49.88 208 GLU A CA 1
ATOM 1619 C C . GLU A 1 208 ? 29.859 -16.125 9.914 1 49.88 208 GLU A C 1
ATOM 1621 O O . GLU A 1 208 ? 29.266 -15.82 10.945 1 49.88 208 GLU A O 1
ATOM 1626 N N . TYR A 1 209 ? 29.203 -15.656 8.961 1 50.41 209 TYR A N 1
ATOM 1627 C CA . TYR A 1 209 ? 27.812 -15.906 9.305 1 50.41 209 TYR A CA 1
ATOM 1628 C C . TYR A 1 209 ? 27.438 -17.359 9.016 1 50.41 209 TYR A C 1
ATOM 1630 O O . TYR A 1 209 ? 28.172 -18.078 8.336 1 50.41 209 TYR A O 1
ATOM 1638 N N . LEU A 1 210 ? 25.984 -17.703 9.133 1 49.88 210 LEU A N 1
ATOM 1639 C CA . LEU A 1 210 ? 25.375 -19 9.453 1 49.88 210 LEU A CA 1
ATOM 1640 C C . LEU A 1 210 ? 25.469 -19.953 8.266 1 49.88 210 LEU A C 1
ATOM 1642 O O . LEU A 1 210 ? 24.859 -19.719 7.219 1 49.88 210 LEU A O 1
ATOM 1646 N N . GLU A 1 211 ? 26.656 -20.312 7.902 1 51.59 211 GLU A N 1
ATOM 1647 C CA . GLU A 1 211 ? 26.5 -21.438 6.984 1 51.59 211 GLU A CA 1
ATOM 1648 C C . GLU A 1 211 ? 25.656 -22.547 7.602 1 51.59 211 GLU A C 1
ATOM 1650 O O . GLU A 1 211 ? 26.031 -23.125 8.633 1 51.59 211 GLU A O 1
ATOM 1655 N N . GLN A 1 212 ? 24.453 -22.406 7.66 1 49.81 212 GLN A N 1
ATOM 1656 C CA . GLN A 1 212 ? 23.703 -23.578 8.102 1 49.81 212 GLN A CA 1
ATOM 1657 C C . GLN A 1 212 ? 23.953 -24.766 7.176 1 49.81 212 GLN A C 1
ATOM 1659 O O . GLN A 1 212 ? 23.547 -24.75 6.016 1 49.81 212 GLN A O 1
ATOM 1664 N N . LYS A 1 213 ? 24.906 -25.516 7.352 1 52.09 213 LYS A N 1
ATOM 1665 C CA . LYS A 1 213 ? 25.125 -26.766 6.637 1 52.09 213 LYS A CA 1
ATOM 1666 C C . LYS A 1 213 ? 24.047 -27.797 6.969 1 52.09 213 LYS A C 1
ATOM 1668 O O . LYS A 1 213 ? 23.969 -28.266 8.102 1 52.09 213 LYS A O 1
ATOM 1673 N N . SER A 1 214 ? 22.906 -27.719 6.484 1 52.94 214 SER A N 1
ATOM 1674 C CA . SER A 1 214 ? 21.969 -28.797 6.789 1 52.94 214 SER A CA 1
ATOM 1675 C C . SER A 1 214 ? 22.438 -30.109 6.176 1 52.94 214 SER A C 1
ATOM 1677 O O . SER A 1 214 ? 22.375 -30.297 4.957 1 52.94 214 SER A O 1
ATOM 1679 N N . SER A 1 215 ? 23.5 -30.641 6.734 1 54.22 215 SER A N 1
ATOM 1680 C CA . SER A 1 215 ? 24.031 -31.906 6.219 1 54.22 215 SER A CA 1
ATOM 1681 C C . SER A 1 215 ? 23.062 -33.062 6.441 1 54.22 215 SER A C 1
ATOM 1683 O O . SER A 1 215 ? 23.312 -33.938 7.25 1 54.22 215 SER A O 1
ATOM 1685 N N . ASN A 1 216 ? 21.828 -32.875 6.578 1 59.91 216 ASN A N 1
ATOM 1686 C CA . ASN A 1 216 ? 21.172 -34.156 6.883 1 59.91 216 ASN A CA 1
ATOM 1687 C C . ASN A 1 216 ? 21.328 -35.156 5.734 1 59.91 216 ASN A C 1
ATOM 1689 O O . ASN A 1 216 ? 20.891 -34.875 4.613 1 59.91 216 ASN A O 1
ATOM 1693 N N . GLU A 1 217 ? 22.312 -36.062 5.91 1 76.38 217 GLU A N 1
ATOM 1694 C CA . GLU A 1 217 ? 22.609 -37.094 4.938 1 76.38 217 GLU A CA 1
ATOM 1695 C C . GLU A 1 217 ? 21.406 -38.031 4.734 1 76.38 217 GLU A C 1
ATOM 1697 O O . GLU A 1 217 ? 20.922 -38.625 5.684 1 76.38 217 GLU A O 1
ATOM 1702 N N . GLU A 1 218 ? 20.594 -37.812 3.766 1 85.5 218 GLU A N 1
ATOM 1703 C CA . GLU A 1 218 ? 19.484 -38.688 3.365 1 85.5 218 GLU A CA 1
ATOM 1704 C C . GLU A 1 218 ? 19.969 -40.094 3.068 1 85.5 218 GLU A C 1
ATOM 1706 O O . GLU A 1 218 ? 21.109 -40.312 2.654 1 85.5 218 GLU A O 1
ATOM 1711 N N . ASN A 1 219 ? 19.203 -41.031 3.451 1 92.44 219 ASN A N 1
ATOM 1712 C CA . ASN A 1 219 ? 19.453 -42.375 3.018 1 92.44 219 ASN A CA 1
ATOM 1713 C C . ASN A 1 219 ? 19.094 -42.594 1.551 1 92.44 219 ASN A C 1
ATOM 1715 O O . ASN A 1 219 ? 18.031 -43.125 1.244 1 92.44 219 ASN A O 1
ATOM 1719 N N . TRP A 1 220 ? 20.016 -42.375 0.751 1 94.5 220 TRP A N 1
ATOM 1720 C CA . TRP A 1 220 ? 19.797 -42.375 -0.691 1 94.5 220 TRP A CA 1
ATOM 1721 C C . TRP A 1 220 ? 19.453 -43.781 -1.191 1 94.5 220 TRP A C 1
ATOM 1723 O O . TRP A 1 220 ? 18.656 -43.938 -2.121 1 94.5 220 TRP A O 1
ATOM 1733 N N . VAL A 1 221 ? 19.984 -44.75 -0.623 1 94 221 VAL A N 1
ATOM 1734 C CA . VAL A 1 221 ? 19.766 -46.125 -1.052 1 94 221 VAL A CA 1
ATOM 1735 C C . VAL A 1 221 ? 18.312 -46.5 -0.801 1 94 221 VAL A C 1
ATOM 1737 O O . VAL A 1 221 ? 17.672 -47.094 -1.665 1 94 221 VAL A O 1
ATOM 1740 N N . GLU A 1 222 ? 17.891 -46.156 0.283 1 94.94 222 GLU A N 1
ATOM 1741 C CA . GLU A 1 222 ? 16.516 -46.469 0.632 1 94.94 222 GLU A CA 1
ATOM 1742 C C . GLU A 1 222 ? 15.539 -45.719 -0.257 1 94.94 222 GLU A C 1
ATOM 1744 O O . GLU A 1 222 ? 14.523 -46.25 -0.684 1 94.94 222 GLU A O 1
ATOM 1749 N N . LEU A 1 223 ? 15.844 -44.469 -0.48 1 96 223 LEU A N 1
ATOM 1750 C CA . LEU A 1 223 ? 14.984 -43.656 -1.331 1 96 223 LEU A CA 1
ATOM 1751 C C . LEU A 1 223 ? 14.945 -44.219 -2.752 1 96 223 LEU A C 1
ATOM 1753 O O . LEU A 1 223 ? 13.875 -44.25 -3.373 1 96 223 LEU A O 1
ATOM 1757 N N . ALA A 1 224 ? 16.078 -44.625 -3.182 1 94.88 224 ALA A N 1
ATOM 1758 C CA . ALA A 1 224 ? 16.156 -45.188 -4.52 1 94.88 224 ALA A CA 1
ATOM 1759 C C . ALA A 1 224 ? 15.367 -46.5 -4.609 1 94.88 224 ALA A C 1
ATOM 1761 O O . ALA A 1 224 ? 14.75 -46.781 -5.633 1 94.88 224 ALA A O 1
ATOM 1762 N N . LYS A 1 225 ? 15.43 -47.25 -3.564 1 93.44 225 LYS A N 1
ATOM 1763 C CA . LYS A 1 225 ? 14.672 -48.5 -3.514 1 93.44 225 LYS A CA 1
ATOM 1764 C C . LYS A 1 225 ? 13.172 -48.25 -3.57 1 93.44 225 LYS A C 1
ATOM 1766 O O . LYS A 1 225 ? 12.445 -48.938 -4.289 1 93.44 225 LYS A O 1
ATOM 1771 N N . VAL A 1 226 ? 12.797 -47.281 -2.84 1 94.12 226 VAL A N 1
ATOM 1772 C CA . VAL A 1 226 ? 11.383 -46.938 -2.818 1 94.12 226 VAL A CA 1
ATOM 1773 C C . VAL A 1 226 ? 10.961 -46.438 -4.195 1 94.12 226 VAL A C 1
ATOM 1775 O O . VAL A 1 226 ? 9.898 -46.812 -4.699 1 94.12 226 VAL A O 1
ATOM 1778 N N . TRP A 1 227 ? 11.773 -45.562 -4.777 1 94.88 227 TRP A N 1
ATOM 1779 C CA . TRP A 1 227 ? 11.484 -45.062 -6.113 1 94.88 227 TRP A CA 1
ATOM 1780 C C . TRP A 1 227 ? 11.32 -46.219 -7.109 1 94.88 227 TRP A C 1
ATOM 1782 O O . TRP A 1 227 ? 10.359 -46.25 -7.879 1 94.88 227 TRP A O 1
ATOM 1792 N N . LYS A 1 228 ? 12.18 -47.125 -7.02 1 91.38 228 LYS A N 1
ATOM 1793 C CA . LYS A 1 228 ? 12.219 -48.25 -7.98 1 91.38 228 LYS A CA 1
ATOM 1794 C C .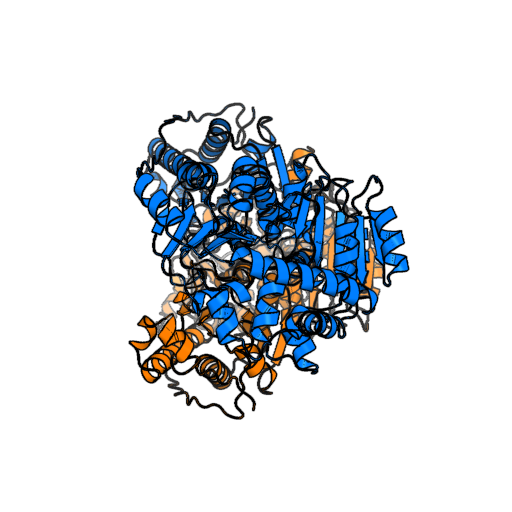 LYS A 1 228 ? 11.023 -49.156 -7.793 1 91.38 228 LYS A C 1
ATOM 1796 O O . LYS A 1 228 ? 10.5 -49.719 -8.766 1 91.38 228 LYS A O 1
ATOM 1801 N N . SER A 1 229 ? 10.633 -49.312 -6.605 1 91.12 229 SER A N 1
ATOM 1802 C CA . SER A 1 229 ? 9.625 -50.312 -6.285 1 91.12 229 SER A CA 1
ATOM 1803 C C . SER A 1 229 ? 8.219 -49.781 -6.531 1 91.12 229 SER A C 1
ATOM 1805 O O . SER A 1 229 ? 7.254 -50.562 -6.574 1 91.12 229 SER A O 1
ATOM 1807 N N . ASN A 1 230 ? 8.086 -48.5 -6.73 1 92.62 230 ASN A N 1
ATOM 1808 C CA . ASN A 1 230 ? 6.754 -47.938 -6.93 1 92.62 230 ASN A CA 1
ATOM 1809 C C . ASN A 1 230 ? 6.375 -47.906 -8.406 1 92.62 230 ASN A C 1
ATOM 1811 O O . ASN A 1 230 ? 7.066 -47.281 -9.211 1 92.62 230 ASN A O 1
ATOM 1815 N N . PRO A 1 231 ? 5.285 -48.531 -8.75 1 92.94 231 PRO A N 1
ATOM 1816 C CA . PRO A 1 231 ? 4.918 -48.625 -10.164 1 92.94 231 PRO A CA 1
ATOM 1817 C C . PRO A 1 231 ? 4.211 -47.375 -10.688 1 92.94 231 PRO A C 1
ATOM 1819 O O . PRO A 1 231 ? 4.066 -47.219 -11.906 1 92.94 231 PRO A O 1
ATOM 1822 N N . ARG A 1 232 ? 3.711 -46.469 -9.836 1 96.94 232 ARG A N 1
ATOM 1823 C CA . ARG A 1 232 ? 3.016 -45.25 -10.227 1 96.94 232 ARG A CA 1
ATOM 1824 C C . ARG A 1 232 ? 3.584 -44.031 -9.5 1 96.94 232 ARG A C 1
ATOM 1826 O O . ARG A 1 232 ? 3.184 -43.75 -8.367 1 96.94 232 ARG A O 1
ATOM 1833 N N . LYS A 1 233 ? 4.426 -43.406 -10.234 1 97.44 233 LYS A N 1
ATOM 1834 C CA . LYS A 1 233 ? 5.047 -42.219 -9.664 1 97.44 233 LYS A CA 1
ATOM 1835 C C . LYS A 1 233 ? 4.574 -40.938 -10.383 1 97.44 233 LYS A C 1
ATOM 1837 O O . LYS A 1 233 ? 4.34 -40.969 -11.594 1 97.44 233 LYS A O 1
ATOM 1842 N N . MET A 1 234 ? 4.398 -39.906 -9.648 1 98.56 234 MET A N 1
ATOM 1843 C CA . MET A 1 234 ? 4.062 -38.594 -10.172 1 98.56 234 MET A CA 1
ATOM 1844 C C . MET A 1 234 ? 5.035 -37.531 -9.656 1 98.56 234 MET A C 1
ATOM 1846 O O . MET A 1 234 ? 5.32 -37.469 -8.461 1 98.56 234 MET A O 1
ATOM 1850 N N . VAL A 1 235 ? 5.648 -36.844 -10.547 1 98.62 235 VAL A N 1
ATOM 1851 C CA . VAL A 1 235 ? 6.438 -35.656 -10.219 1 98.62 235 VAL A CA 1
ATOM 1852 C C . VAL A 1 235 ? 5.656 -34.406 -10.578 1 98.62 235 VAL A C 1
ATOM 1854 O O . VAL A 1 235 ? 5.25 -34.219 -11.727 1 98.62 235 VAL A O 1
ATOM 1857 N N . LEU A 1 236 ? 5.34 -33.562 -9.617 1 98.75 236 LEU A N 1
ATOM 1858 C CA . LEU A 1 236 ? 4.633 -32.312 -9.805 1 98.75 236 LEU A CA 1
ATOM 1859 C C . LEU A 1 236 ? 5.551 -31.109 -9.539 1 98.75 236 LEU A C 1
ATOM 1861 O O . LEU A 1 236 ? 6.098 -30.984 -8.438 1 98.75 236 LEU A O 1
ATOM 1865 N N . VAL A 1 237 ? 5.703 -30.328 -10.555 1 98.56 237 VAL A N 1
ATOM 1866 C CA . VAL A 1 237 ? 6.707 -29.266 -10.477 1 98.56 237 VAL A CA 1
ATOM 1867 C C . VAL A 1 237 ? 6.023 -27.906 -10.438 1 98.56 237 VAL A C 1
ATOM 1869 O O . VAL A 1 237 ? 5.207 -27.594 -11.305 1 98.56 237 VAL A O 1
ATOM 1872 N N . GLY A 1 238 ? 6.344 -27.062 -9.344 1 97.31 238 GLY A N 1
ATOM 1873 C CA . GLY A 1 238 ? 5.848 -25.703 -9.227 1 97.31 238 GLY A CA 1
ATOM 1874 C C . GLY A 1 238 ? 6.801 -24.672 -9.805 1 97.31 238 GLY A C 1
ATOM 1875 O O . GLY A 1 238 ? 7.543 -24.953 -10.742 1 97.31 238 GLY A O 1
ATOM 1876 N N . VAL A 1 239 ? 6.809 -23.5 -9.328 1 97.75 239 VAL A N 1
ATOM 1877 C CA . VAL A 1 239 ? 7.586 -22.375 -9.82 1 97.75 239 VAL A CA 1
ATOM 1878 C C . VAL A 1 239 ? 9.078 -22.672 -9.703 1 97.75 239 VAL A C 1
ATOM 1880 O O . VAL A 1 239 ? 9.547 -23.109 -8.641 1 97.75 239 VAL A O 1
ATOM 1883 N N . ASN A 1 240 ? 9.797 -22.484 -10.75 1 97.25 240 ASN A N 1
ATOM 1884 C CA . ASN A 1 240 ? 11.25 -22.609 -10.758 1 97.25 240 ASN A CA 1
ATOM 1885 C C . ASN A 1 240 ? 11.906 -21.5 -11.578 1 97.25 240 ASN A C 1
ATOM 1887 O O . ASN A 1 240 ? 11.273 -20.938 -12.477 1 97.25 240 ASN A O 1
ATOM 1891 N N . GLN A 1 241 ? 13.141 -21.266 -11.242 1 96.81 241 GLN A N 1
ATOM 1892 C CA . GLN A 1 241 ? 13.945 -20.391 -12.086 1 96.81 241 GLN A CA 1
ATOM 1893 C C . GLN A 1 241 ? 14.234 -21.047 -13.438 1 96.81 241 GLN A C 1
ATOM 1895 O O . GLN A 1 241 ? 14.312 -22.266 -13.531 1 96.81 241 GLN A O 1
ATOM 1900 N N . PRO A 1 242 ? 14.406 -20.219 -14.445 1 96.56 242 PRO A N 1
ATOM 1901 C CA . PRO A 1 242 ? 14.859 -20.797 -15.719 1 96.56 242 PRO A CA 1
ATOM 1902 C C . PRO A 1 242 ? 16.172 -21.562 -15.602 1 96.56 242 PRO A C 1
ATOM 1904 O O . PRO A 1 242 ? 17.078 -21.125 -14.883 1 96.56 242 PRO A O 1
ATOM 1907 N N . ASN A 1 243 ? 16.203 -22.766 -16.156 1 94.62 243 ASN A N 1
ATOM 1908 C CA . ASN A 1 243 ? 17.391 -23.609 -16.234 1 94.62 243 ASN A CA 1
ATOM 1909 C C . ASN A 1 243 ? 17.812 -24.125 -14.867 1 94.62 243 ASN A C 1
ATOM 1911 O O . ASN A 1 243 ? 18.969 -24.438 -14.641 1 94.62 243 ASN A O 1
ATOM 1915 N N . ALA A 1 244 ? 16.844 -24.188 -14.016 1 95.62 244 ALA A N 1
ATOM 1916 C CA . ALA A 1 244 ? 17.172 -24.641 -12.656 1 95.62 244 ALA A CA 1
ATOM 1917 C C . ALA A 1 244 ? 17.406 -26.156 -12.625 1 95.62 244 ALA A C 1
ATOM 1919 O O . ALA A 1 244 ? 18.125 -26.656 -11.758 1 95.62 244 ALA A O 1
ATOM 1920 N N . ILE A 1 245 ? 16.812 -26.922 -13.523 1 97.38 245 ILE A N 1
ATOM 1921 C CA . ILE A 1 245 ? 16.922 -28.375 -13.547 1 97.38 245 ILE A CA 1
ATOM 1922 C C . ILE A 1 245 ? 17.766 -28.812 -14.742 1 97.38 245 ILE A C 1
ATOM 1924 O O . ILE A 1 245 ? 17.547 -28.359 -15.867 1 97.38 245 ILE A O 1
ATOM 1928 N N . GLU A 1 246 ? 18.672 -29.719 -14.523 1 97 246 GLU A N 1
ATOM 1929 C CA . GLU A 1 246 ? 19.609 -30.172 -15.547 1 97 246 GLU A CA 1
ATOM 1930 C C . GLU A 1 246 ? 18.922 -31.031 -16.594 1 97 246 GLU A C 1
ATOM 1932 O O . GLU A 1 246 ? 18 -31.781 -16.266 1 97 246 GLU A O 1
ATOM 1937 N N . ALA A 1 247 ? 19.375 -30.984 -17.812 1 95.88 247 ALA A N 1
ATOM 1938 C CA . ALA A 1 247 ? 18.797 -31.703 -18.938 1 95.88 247 ALA A CA 1
ATOM 1939 C C . ALA A 1 247 ? 18.812 -33.219 -18.688 1 95.88 247 ALA A C 1
ATOM 1941 O O . ALA A 1 247 ? 17.875 -33.906 -19.062 1 95.88 247 ALA A O 1
ATOM 1942 N N . GLU A 1 248 ? 19.891 -33.656 -18.062 1 95 248 GLU A N 1
ATOM 1943 C CA . GLU A 1 248 ? 20.016 -35.094 -17.797 1 95 248 GLU A CA 1
ATOM 1944 C C . GLU A 1 248 ? 18.922 -35.562 -16.875 1 95 248 GLU A C 1
ATOM 1946 O O . GLU A 1 248 ? 18.391 -36.688 -17.047 1 95 248 GLU A O 1
ATOM 1951 N N . VAL A 1 249 ? 18.625 -34.781 -15.922 1 96.06 249 VAL A N 1
ATOM 1952 C CA . VAL A 1 249 ? 17.578 -35.094 -14.969 1 96.06 249 VAL A CA 1
ATOM 1953 C C . VAL A 1 249 ? 16.234 -35.188 -15.695 1 96.06 249 VAL A C 1
ATOM 1955 O O . VAL A 1 249 ? 15.453 -36.125 -15.477 1 96.06 249 VAL A O 1
ATOM 1958 N N . LEU A 1 250 ? 15.969 -34.25 -16.594 1 96.5 250 LEU A N 1
ATOM 1959 C CA . LEU A 1 250 ? 14.719 -34.219 -17.344 1 96.5 250 LEU A CA 1
ATOM 1960 C C . LEU A 1 250 ? 14.602 -35.438 -18.234 1 96.5 250 LEU A C 1
ATOM 1962 O O . LEU A 1 250 ? 13.531 -36.062 -18.328 1 96.5 250 LEU A O 1
ATOM 1966 N N . GLU A 1 251 ? 15.688 -35.781 -18.828 1 95.31 251 GLU A N 1
ATOM 1967 C CA . GLU A 1 251 ? 15.711 -36.938 -19.719 1 95.31 251 GLU A CA 1
ATOM 1968 C C . GLU A 1 251 ? 15.445 -38.25 -18.953 1 95.31 251 GLU A C 1
ATOM 1970 O O . GLU A 1 251 ? 14.711 -39.094 -19.422 1 95.31 251 GLU A O 1
ATOM 1975 N N . ASN A 1 252 ? 16.078 -38.312 -17.812 1 94.25 252 ASN A N 1
ATOM 1976 C CA . ASN A 1 252 ? 15.891 -39.531 -16.984 1 94.25 252 ASN A CA 1
ATOM 1977 C C . ASN A 1 252 ? 14.445 -39.656 -16.516 1 94.25 252 ASN A C 1
ATOM 1979 O O . ASN A 1 252 ? 13.883 -40.75 -16.547 1 94.25 252 ASN A O 1
ATOM 1983 N N . LEU A 1 253 ? 13.883 -38.594 -16.125 1 95.69 253 LEU A N 1
ATOM 1984 C CA . LEU A 1 253 ? 12.492 -38.594 -15.688 1 95.69 253 LEU A CA 1
ATOM 1985 C C . LEU A 1 253 ? 11.562 -38.969 -16.844 1 95.69 253 LEU A C 1
ATOM 1987 O O . LEU A 1 253 ? 10.602 -39.719 -16.672 1 95.69 253 LEU A O 1
ATOM 1991 N N . ALA A 1 254 ? 11.844 -38.438 -18.016 1 94.88 254 ALA A N 1
ATOM 1992 C CA . ALA A 1 254 ? 11.031 -38.656 -19.203 1 94.88 254 ALA A CA 1
ATOM 1993 C C . ALA A 1 254 ? 11.078 -40.125 -19.641 1 94.88 254 ALA A C 1
ATOM 1995 O O . ALA A 1 254 ? 10.094 -40.656 -20.141 1 94.88 254 ALA A O 1
ATOM 1996 N N . GLN A 1 255 ? 12.172 -40.75 -19.375 1 92.19 255 GLN A N 1
ATOM 1997 C CA . GLN A 1 255 ? 12.398 -42.094 -19.875 1 92.19 255 GLN A CA 1
ATOM 1998 C C . GLN A 1 255 ? 11.82 -43.125 -18.906 1 92.19 255 GLN A C 1
ATOM 2000 O O . GLN A 1 255 ? 11.641 -44.281 -19.266 1 92.19 255 GLN A O 1
ATOM 2005 N N . ASP A 1 256 ? 11.617 -42.719 -17.719 1 93.5 256 ASP A N 1
ATOM 2006 C CA . ASP A 1 256 ? 11.016 -43.656 -16.75 1 93.5 256 ASP A CA 1
ATOM 2007 C C . ASP A 1 256 ? 9.562 -43.938 -17.109 1 93.5 256 ASP A C 1
ATOM 2009 O O . ASP A 1 256 ? 8.695 -43.062 -16.984 1 93.5 256 ASP A O 1
ATOM 2013 N N . PRO A 1 257 ? 9.195 -45.156 -17.5 1 93.62 257 PRO A N 1
ATOM 2014 C CA . PRO A 1 257 ? 7.848 -45.469 -18 1 93.62 257 PRO A CA 1
ATOM 2015 C C . PRO A 1 257 ? 6.812 -45.531 -16.875 1 93.62 257 PRO A C 1
ATOM 2017 O O . PRO A 1 257 ? 5.609 -45.625 -17.141 1 93.62 257 PRO A O 1
ATOM 2020 N N . ASN A 1 258 ? 7.238 -45.438 -15.656 1 94.94 258 ASN A N 1
ATOM 2021 C CA . ASN A 1 258 ? 6.34 -45.531 -14.516 1 94.94 258 ASN A CA 1
ATOM 2022 C C . ASN A 1 258 ? 6.121 -44.156 -13.859 1 94.94 258 ASN A C 1
ATOM 2024 O O . ASN A 1 258 ? 5.566 -44.094 -12.758 1 94.94 258 ASN A O 1
ATOM 2028 N N . THR A 1 259 ? 6.598 -43.094 -14.586 1 96.69 259 THR A N 1
ATOM 2029 C CA . THR A 1 259 ? 6.59 -41.781 -13.961 1 96.69 259 THR A CA 1
ATOM 2030 C C . THR A 1 259 ? 5.863 -40.75 -14.836 1 96.69 259 THR A C 1
ATOM 2032 O O . THR A 1 259 ? 6.199 -40.594 -16.016 1 96.69 259 THR A O 1
ATOM 2035 N N . LEU A 1 260 ? 4.848 -40.094 -14.305 1 98.19 260 LEU A N 1
ATOM 2036 C CA . LEU A 1 260 ? 4.227 -38.906 -14.906 1 98.19 260 LEU A CA 1
ATOM 2037 C C . LEU A 1 260 ? 4.855 -37.625 -14.367 1 98.19 260 LEU A C 1
ATOM 2039 O O . LEU A 1 260 ? 5 -37.469 -13.156 1 98.19 260 LEU A O 1
ATOM 2043 N N . VAL A 1 261 ? 5.273 -36.781 -15.281 1 98.5 261 VAL A N 1
ATOM 2044 C CA . VAL A 1 261 ? 5.809 -35.469 -14.859 1 98.5 261 VAL A CA 1
ATOM 2045 C C . VAL A 1 261 ? 4.84 -34.375 -15.25 1 98.5 261 VAL A C 1
ATOM 2047 O O . VAL A 1 261 ? 4.719 -34.031 -16.438 1 98.5 261 VAL A O 1
ATOM 2050 N N . PHE A 1 262 ? 4.172 -33.812 -14.242 1 98.75 262 PHE A N 1
ATOM 2051 C CA . PHE A 1 262 ? 3.277 -32.656 -14.422 1 98.75 262 PHE A CA 1
ATOM 2052 C C . PHE A 1 262 ? 4.016 -31.344 -14.18 1 98.75 262 PHE A C 1
ATOM 2054 O O . PHE A 1 262 ? 4.676 -31.188 -13.148 1 98.75 262 PHE A O 1
ATOM 2061 N N . THR A 1 263 ? 3.926 -30.469 -15.102 1 98.12 263 THR A N 1
ATOM 2062 C CA . THR A 1 263 ? 4.566 -29.156 -14.984 1 98.12 263 THR A CA 1
ATOM 2063 C C . THR A 1 263 ? 3.562 -28.031 -15.227 1 98.12 263 THR A C 1
ATOM 2065 O O . THR A 1 263 ? 2.48 -28.266 -15.766 1 98.12 263 THR A O 1
ATOM 2068 N N . GLU A 1 264 ? 3.852 -26.891 -14.734 1 97.69 264 GLU A N 1
ATOM 2069 C CA . GLU A 1 264 ? 3.164 -25.641 -15.07 1 97.69 264 GLU A CA 1
ATOM 2070 C C . GLU A 1 264 ? 4.09 -24.688 -15.82 1 97.69 264 GLU A C 1
ATOM 2072 O O . GLU A 1 264 ? 5.309 -24.875 -15.828 1 97.69 264 GLU A O 1
ATOM 2077 N N . THR A 1 265 ? 3.488 -23.688 -16.422 1 97.44 265 THR A N 1
ATOM 2078 C CA . THR A 1 265 ? 4.238 -22.734 -17.219 1 97.44 265 THR A CA 1
ATOM 2079 C C . THR A 1 265 ? 5.348 -22.094 -16.406 1 97.44 265 THR A C 1
ATOM 2081 O O . THR A 1 265 ? 6.457 -21.875 -16.906 1 97.44 265 THR A O 1
ATOM 2084 N N . THR A 1 266 ? 5.191 -21.844 -15.172 1 97.31 266 THR A N 1
ATOM 2085 C CA . THR A 1 266 ? 6.133 -21.125 -14.32 1 97.31 266 THR A CA 1
ATOM 2086 C C . THR A 1 266 ? 7.215 -22.078 -13.797 1 97.31 266 THR A C 1
ATOM 2088 O O . THR A 1 266 ? 8.148 -21.641 -13.117 1 97.31 266 THR A O 1
ATOM 2091 N N . SER A 1 267 ? 7.141 -23.406 -14.109 1 97.94 267 SER A N 1
ATOM 2092 C CA . SER A 1 267 ? 8.195 -24.344 -13.727 1 97.94 267 SER A CA 1
ATOM 2093 C C . SER A 1 267 ? 9.43 -24.156 -14.602 1 97.94 267 SER A C 1
ATOM 2095 O O . SER A 1 267 ? 10.516 -24.625 -14.25 1 97.94 267 SER A O 1
ATOM 2097 N N . ASN A 1 268 ? 9.219 -23.578 -15.781 1 97.88 268 ASN A N 1
ATOM 2098 C CA . ASN A 1 268 ? 10.273 -23.391 -16.766 1 97.88 268 ASN A CA 1
ATOM 2099 C C . ASN A 1 268 ? 10.859 -24.719 -17.234 1 97.88 268 ASN A C 1
ATOM 2101 O O . ASN A 1 268 ? 12.031 -24.781 -17.609 1 97.88 268 ASN A O 1
ATOM 2105 N N . LEU A 1 269 ? 10.086 -25.812 -17.094 1 97.75 269 LEU A N 1
ATOM 2106 C CA . LEU A 1 269 ? 10.523 -27.125 -17.578 1 97.75 269 LEU A CA 1
ATOM 2107 C C . LEU A 1 269 ? 9.828 -27.469 -18.875 1 97.75 269 LEU A C 1
ATOM 2109 O O . LEU A 1 269 ? 8.625 -27.25 -19.031 1 97.75 269 LEU A O 1
ATOM 2113 N N . HIS A 1 270 ? 10.68 -28 -19.797 1 95.5 270 HIS A N 1
ATOM 2114 C CA . HIS A 1 270 ? 10.148 -28.359 -21.109 1 95.5 270 HIS A CA 1
ATOM 2115 C C . HIS A 1 270 ? 10.656 -29.734 -21.562 1 95.5 270 HIS A C 1
ATOM 2117 O O . HIS A 1 270 ? 11.859 -29.984 -21.547 1 95.5 270 HIS A O 1
ATOM 2123 N N . HIS A 1 271 ? 9.773 -30.609 -21.812 1 95.75 271 HIS A N 1
ATOM 2124 C CA . HIS A 1 271 ? 10.031 -31.906 -22.422 1 95.75 271 HIS A CA 1
ATOM 2125 C C . HIS A 1 271 ? 8.781 -32.469 -23.109 1 95.75 271 HIS A C 1
ATOM 2127 O O . HIS A 1 271 ? 7.68 -32.344 -22.562 1 95.75 271 HIS A O 1
ATOM 2133 N N . PRO A 1 272 ? 8.922 -33 -24.219 1 94.19 272 PRO A N 1
ATOM 2134 C CA . PRO A 1 272 ? 7.758 -33.469 -24.969 1 94.19 272 PRO A CA 1
ATOM 2135 C C . PRO A 1 272 ? 6.953 -34.531 -24.203 1 94.19 272 PRO A C 1
ATOM 2137 O O . PRO A 1 272 ? 5.746 -34.656 -24.422 1 94.19 272 PRO A O 1
ATOM 2140 N N . GLU A 1 273 ? 7.629 -35.219 -23.266 1 95.19 273 GLU A N 1
ATOM 2141 C CA . GLU A 1 273 ? 6.965 -36.312 -22.562 1 95.19 273 GLU A CA 1
ATOM 2142 C C . GLU A 1 273 ? 6.297 -35.812 -21.281 1 95.19 273 GLU A C 1
ATOM 2144 O O . GLU A 1 273 ? 5.602 -36.562 -20.609 1 95.19 273 GLU A O 1
ATOM 2149 N N . PHE A 1 274 ? 6.484 -34.594 -20.953 1 97.88 274 PHE A N 1
ATOM 2150 C CA . PHE A 1 274 ? 5.895 -34.062 -19.719 1 97.88 274 PHE A CA 1
ATOM 2151 C C . PHE A 1 274 ? 4.469 -33.562 -19.984 1 97.88 274 PHE A C 1
ATOM 2153 O O . PHE A 1 274 ? 4.047 -33.438 -21.125 1 97.88 274 PHE A O 1
ATOM 2160 N N . PHE A 1 275 ? 3.67 -33.438 -18.969 1 97.88 275 PHE A N 1
ATOM 2161 C CA . PHE A 1 275 ? 2.289 -32.969 -19 1 97.88 275 PHE A CA 1
ATOM 2162 C C . PHE A 1 275 ? 2.193 -31.516 -18.562 1 97.88 275 PHE A C 1
ATOM 2164 O O . PHE A 1 275 ? 2.094 -31.234 -17.359 1 97.88 275 PHE A O 1
ATOM 2171 N N . GLU A 1 276 ? 2.148 -30.609 -19.5 1 95.56 276 GLU A N 1
ATOM 2172 C CA . GLU A 1 276 ? 2.273 -29.188 -19.219 1 95.56 276 GLU A CA 1
ATOM 2173 C C . GLU A 1 276 ? 0.905 -28.547 -19 1 95.56 276 GLU A C 1
ATOM 2175 O O . GLU A 1 276 ? 0.81 -27.438 -18.484 1 95.56 276 GLU A O 1
ATOM 2180 N N . SER A 1 277 ? -0.154 -29.062 -19.375 1 96.75 277 SER A N 1
ATOM 2181 C CA . SER A 1 277 ? -1.514 -28.578 -19.156 1 96.75 277 SER A CA 1
ATOM 2182 C C . SER A 1 277 ? -2.283 -29.5 -18.203 1 96.75 277 SER A C 1
ATOM 2184 O O . SER A 1 277 ? -3.148 -30.25 -18.641 1 96.75 277 SER A O 1
ATOM 2186 N N . ILE A 1 278 ? -2.047 -29.328 -16.984 1 98.25 278 ILE A N 1
ATOM 2187 C CA . ILE A 1 278 ? -2.553 -30.203 -15.938 1 98.25 278 ILE A CA 1
ATOM 2188 C C . ILE A 1 278 ? -4.078 -30.234 -15.992 1 98.25 278 ILE A C 1
ATOM 2190 O O . ILE A 1 278 ? -4.676 -31.312 -15.953 1 98.25 278 ILE A O 1
ATOM 2194 N N . ASP A 1 279 ? -4.695 -29.109 -16.188 1 97.88 279 ASP A N 1
ATOM 2195 C CA . ASP A 1 279 ? -6.152 -29.031 -16.141 1 97.88 279 ASP A CA 1
ATOM 2196 C C . ASP A 1 279 ? -6.781 -29.734 -17.344 1 97.88 279 ASP A C 1
ATOM 2198 O O . ASP A 1 279 ? -7.926 -30.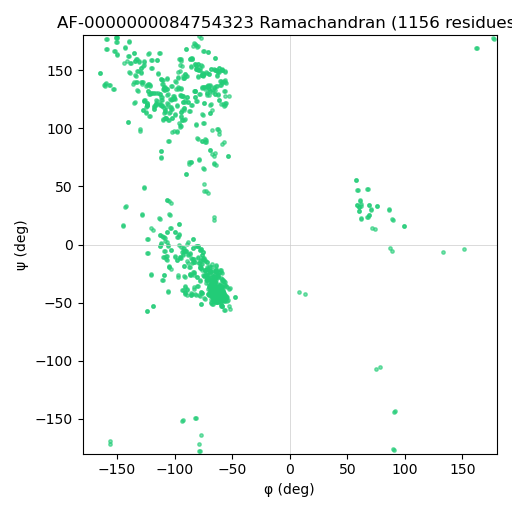188 -17.266 1 97.88 279 ASP A O 1
ATOM 2202 N N . SER A 1 280 ? -6.008 -29.875 -18.406 1 98.19 280 SER A N 1
ATOM 2203 C CA . SER A 1 280 ? -6.52 -30.562 -19.578 1 98.19 280 SER A CA 1
ATOM 2204 C C . SER A 1 280 ? -6.508 -32.062 -19.375 1 98.19 280 SER A C 1
ATOM 2206 O O . SER A 1 280 ? -7.145 -32.812 -20.141 1 98.19 280 SER A O 1
ATOM 2208 N N . ILE A 1 281 ? -5.812 -32.531 -18.359 1 98.31 281 ILE A N 1
ATOM 2209 C CA . ILE A 1 281 ? -5.855 -33.938 -17.984 1 98.31 281 ILE A CA 1
ATOM 2210 C C . ILE A 1 281 ? -6.957 -34.156 -16.953 1 98.31 281 ILE A C 1
ATOM 2212 O O . ILE A 1 281 ? -7.742 -35.094 -17.062 1 98.31 281 ILE A O 1
ATOM 2216 N N . ILE A 1 282 ? -7.082 -33.25 -16.016 1 98.38 282 ILE A N 1
ATOM 2217 C CA . ILE A 1 282 ? -7.918 -33.5 -14.836 1 98.38 282 ILE A CA 1
ATOM 2218 C C . ILE A 1 282 ? -9.367 -33.125 -15.156 1 98.38 282 ILE A C 1
ATOM 2220 O O . ILE A 1 282 ? -10.297 -33.844 -14.766 1 98.38 282 ILE A O 1
ATOM 2224 N N . ALA A 1 283 ? -9.602 -32 -15.859 1 97.62 283 ALA A N 1
ATOM 2225 C CA . ALA A 1 283 ? -10.953 -31.516 -16.109 1 97.62 283 ALA A CA 1
ATOM 2226 C C . ALA A 1 283 ? -11.797 -32.562 -16.828 1 97.62 283 ALA A C 1
ATOM 2228 O O . ALA A 1 283 ? -12.945 -32.812 -16.438 1 97.62 283 ALA A O 1
ATOM 2229 N N . PRO A 1 284 ? -11.25 -33.281 -17.828 1 97.88 284 PRO A N 1
ATOM 2230 C CA . PRO A 1 284 ? -12.023 -34.344 -18.469 1 97.88 284 PRO A CA 1
ATOM 2231 C C . PRO A 1 284 ? -12.398 -35.469 -17.516 1 97.88 284 PRO A C 1
ATOM 2233 O O . PRO A 1 284 ? -13.461 -36.062 -17.656 1 97.88 284 PRO A O 1
ATOM 2236 N N . ILE A 1 285 ? -11.516 -35.812 -16.578 1 98.38 285 ILE A N 1
ATOM 2237 C CA . ILE A 1 285 ? -11.82 -36.844 -15.586 1 98.38 285 ILE A CA 1
ATOM 2238 C C . ILE A 1 285 ? -13.008 -36.375 -14.727 1 98.38 285 ILE A C 1
ATOM 2240 O O . ILE A 1 285 ? -13.938 -37.156 -14.492 1 98.38 285 ILE A O 1
ATOM 2244 N N . GLU A 1 286 ? -12.953 -35.125 -14.289 1 97.31 286 GLU A N 1
ATOM 2245 C CA . GLU A 1 286 ? -14.008 -34.562 -13.453 1 97.31 286 GLU A CA 1
ATOM 2246 C C . GLU A 1 286 ? -15.367 -34.656 -14.133 1 97.31 286 GLU A C 1
ATOM 2248 O O . GLU A 1 286 ? -16.391 -34.812 -13.461 1 97.31 286 GLU A O 1
ATOM 2253 N N . LYS A 1 287 ? -15.383 -34.594 -15.398 1 96.31 287 LYS A N 1
ATOM 2254 C CA . LYS A 1 287 ? -16.625 -34.562 -16.172 1 96.31 287 LYS A CA 1
ATOM 2255 C C . LYS A 1 287 ? -17.031 -35.969 -16.609 1 96.31 287 LYS A C 1
ATOM 2257 O O . LYS A 1 287 ? -18.125 -36.156 -17.141 1 96.31 287 LYS A O 1
ATOM 2262 N N . SER A 1 288 ? -16.203 -36.938 -16.359 1 97.19 288 SER A N 1
ATOM 2263 C CA . SER A 1 288 ? -16.422 -38.312 -16.859 1 97.19 288 SER A CA 1
ATOM 2264 C C . SER A 1 288 ? -17.406 -39.062 -15.969 1 97.19 288 SER A C 1
ATOM 2266 O O . SER A 1 288 ? -17.438 -38.875 -14.75 1 97.19 288 SER A O 1
ATOM 2268 N N . LYS A 1 289 ? -18.156 -40.031 -16.578 1 96.69 289 LYS A N 1
ATOM 2269 C CA . LYS A 1 289 ? -19.016 -40.938 -15.836 1 96.69 289 LYS A CA 1
ATOM 2270 C C . LYS A 1 289 ? -18.188 -41.906 -14.992 1 96.69 289 LYS A C 1
ATOM 2272 O O . LYS A 1 289 ? -18.656 -42.406 -13.984 1 96.69 289 LYS A O 1
ATOM 2277 N N . ASN A 1 290 ? -16.953 -42.094 -15.414 1 97.25 290 ASN A N 1
ATOM 2278 C CA . ASN A 1 290 ? -16.031 -42.969 -14.711 1 97.25 290 ASN A CA 1
ATOM 2279 C C . ASN A 1 290 ? -15.016 -42.188 -13.883 1 97.25 290 ASN A C 1
ATOM 2281 O O . ASN A 1 290 ? -13.844 -42.562 -13.82 1 97.25 290 ASN A O 1
ATOM 2285 N N . ARG A 1 291 ? -15.469 -41.188 -13.383 1 97.25 291 ARG A N 1
ATOM 2286 C CA . ARG A 1 291 ? -14.625 -40.219 -12.664 1 97.25 291 ARG A CA 1
ATOM 2287 C C . ARG A 1 291 ? -13.789 -40.938 -11.602 1 97.25 291 ARG A C 1
ATOM 2289 O O . ARG A 1 291 ? -12.562 -40.781 -11.586 1 97.25 291 ARG A O 1
ATOM 2296 N N . ASN A 1 292 ? -14.375 -41.688 -10.688 1 97.81 292 ASN A N 1
ATOM 2297 C CA . ASN A 1 292 ? -13.672 -42.344 -9.586 1 97.81 292 ASN A CA 1
ATOM 2298 C C . ASN A 1 292 ? -12.617 -43.312 -10.094 1 97.81 292 ASN A C 1
ATOM 2300 O O . ASN A 1 292 ? -11.5 -43.375 -9.57 1 97.81 292 ASN A O 1
ATOM 2304 N N . GLU A 1 293 ? -12.977 -44.031 -11.102 1 98 293 GLU A N 1
ATOM 2305 C CA . GLU A 1 293 ? -12.047 -45 -11.68 1 98 293 GLU A CA 1
ATOM 2306 C C . GLU A 1 293 ? -10.852 -44.312 -12.312 1 98 293 GLU A C 1
ATOM 2308 O O . GLU A 1 293 ? -9.711 -44.75 -12.148 1 98 293 GLU A O 1
ATOM 2313 N N . LEU A 1 294 ? -11.156 -43.25 -13 1 98.25 294 LEU A N 1
ATOM 2314 C CA . LEU A 1 294 ? -10.086 -42.531 -13.688 1 98.25 294 LEU A CA 1
ATOM 2315 C C . LEU A 1 294 ? -9.18 -41.844 -12.695 1 98.25 294 LEU A C 1
ATOM 2317 O O . LEU A 1 294 ? -7.965 -41.781 -12.883 1 98.25 294 LEU A O 1
ATOM 2321 N N . PHE A 1 295 ? -9.766 -41.281 -11.672 1 98.62 295 PHE A N 1
ATOM 2322 C CA . PHE A 1 295 ? -8.953 -40.656 -10.641 1 98.62 295 PHE A CA 1
ATOM 2323 C C . PHE A 1 295 ? -8.094 -41.688 -9.922 1 98.62 295 PHE A C 1
ATOM 2325 O O . PHE A 1 295 ? -6.93 -41.406 -9.602 1 98.62 295 PHE A O 1
ATOM 2332 N N . LYS A 1 296 ? -8.617 -42.812 -9.656 1 98.19 296 LYS A N 1
ATOM 2333 C CA . LYS A 1 296 ? -7.832 -43.875 -9.047 1 98.19 296 LYS A CA 1
ATOM 2334 C C . LYS A 1 296 ? -6.695 -44.312 -9.961 1 98.19 296 LYS A C 1
ATOM 2336 O O . LYS A 1 296 ? -5.602 -44.656 -9.492 1 98.19 296 LYS A O 1
ATOM 2341 N N . ALA A 1 297 ? -7.043 -44.344 -11.242 1 97.88 297 ALA A N 1
ATOM 2342 C CA . ALA A 1 297 ? -6.02 -44.719 -12.219 1 97.88 297 ALA A CA 1
ATOM 2343 C C . ALA A 1 297 ? -4.902 -43.656 -12.25 1 97.88 297 ALA A C 1
ATOM 2345 O O . ALA A 1 297 ? -3.742 -44 -12.5 1 97.88 297 ALA A O 1
ATOM 2346 N N . LEU A 1 298 ? -5.23 -42.469 -12.016 1 98.56 298 LEU A N 1
ATOM 2347 C CA . LEU A 1 298 ? -4.254 -41.375 -12.039 1 98.56 298 LEU A CA 1
ATOM 2348 C C . LEU A 1 298 ? -3.504 -41.281 -10.711 1 98.56 298 LEU A C 1
ATOM 2350 O O . LEU A 1 298 ? -2.373 -40.812 -10.664 1 98.56 298 LEU A O 1
ATOM 2354 N N . GLN A 1 299 ? -4.059 -41.719 -9.602 1 98.62 299 GLN A N 1
ATOM 2355 C CA . GLN A 1 299 ? -3.525 -41.625 -8.242 1 98.62 299 GLN A CA 1
ATOM 2356 C C . GLN A 1 299 ? -2.133 -42.25 -8.156 1 98.62 299 GLN A C 1
ATOM 2358 O O . GLN A 1 299 ? -1.95 -43.438 -8.469 1 98.62 299 GLN A O 1
ATOM 2363 N N . PRO A 1 300 ? -1.175 -41.469 -7.738 1 98.38 300 PRO A N 1
ATOM 2364 C CA . PRO A 1 300 ? 0.171 -42.031 -7.609 1 98.38 300 PRO A CA 1
ATOM 2365 C C . PRO A 1 300 ? 0.371 -42.781 -6.293 1 98.38 300 PRO A C 1
ATOM 2367 O O . PRO A 1 300 ? -0.304 -42.469 -5.305 1 98.38 300 PRO A O 1
ATOM 2370 N N . GLU A 1 301 ? 1.284 -43.688 -6.316 1 97.81 301 GLU A N 1
ATOM 2371 C CA . GLU A 1 301 ? 1.765 -44.281 -5.078 1 97.81 301 GLU A CA 1
ATOM 2372 C C . GLU A 1 301 ? 2.836 -43.438 -4.418 1 97.81 301 GLU A C 1
ATOM 2374 O O . GLU A 1 301 ? 2.869 -43.281 -3.193 1 97.81 301 GLU A O 1
ATOM 2379 N N . LEU A 1 302 ? 3.658 -42.844 -5.27 1 98.12 302 LEU A N 1
ATOM 2380 C CA . LEU A 1 302 ? 4.68 -41.906 -4.816 1 98.12 302 LEU A CA 1
ATOM 2381 C C . LEU A 1 302 ? 4.543 -40.562 -5.531 1 98.12 302 LEU A C 1
ATOM 2383 O O . LEU A 1 302 ? 4.594 -40.5 -6.762 1 98.12 302 LEU A O 1
ATOM 2387 N N . LEU A 1 303 ? 4.297 -39.562 -4.75 1 98.81 303 LEU A N 1
ATOM 2388 C CA . LEU A 1 303 ? 4.301 -38.188 -5.246 1 98.81 303 LEU A CA 1
ATOM 2389 C C . LEU A 1 303 ? 5.586 -37.469 -4.848 1 98.81 303 LEU A C 1
ATOM 2391 O O . LEU A 1 303 ? 5.965 -37.469 -3.672 1 98.81 303 LEU A O 1
ATOM 2395 N N . VAL A 1 304 ? 6.285 -36.938 -5.816 1 98.62 304 VAL A N 1
ATOM 2396 C CA . VAL A 1 304 ? 7.434 -36.062 -5.562 1 98.62 304 VAL A CA 1
ATOM 2397 C C . VAL A 1 304 ? 7.152 -34.656 -6.086 1 98.62 304 VAL A C 1
ATOM 2399 O O . VAL A 1 304 ? 6.801 -34.5 -7.254 1 98.62 304 VAL A O 1
ATOM 2402 N N . THR A 1 305 ? 7.211 -33.719 -5.199 1 98.56 305 THR A N 1
ATOM 2403 C CA . THR A 1 305 ? 7.031 -32.312 -5.617 1 98.56 305 THR A CA 1
ATOM 2404 C C . THR A 1 305 ? 8.312 -31.516 -5.398 1 98.56 305 THR A C 1
ATOM 2406 O O . THR A 1 305 ? 9.094 -31.828 -4.5 1 98.56 305 THR A O 1
ATOM 2409 N N . PHE A 1 306 ? 8.555 -30.594 -6.211 1 98.12 306 PHE A N 1
ATOM 2410 C CA . PHE A 1 306 ? 9.578 -29.578 -6.012 1 98.12 306 PHE A CA 1
ATOM 2411 C C . PHE A 1 306 ? 9.203 -28.281 -6.73 1 98.12 306 PHE A C 1
ATOM 2413 O O . PHE A 1 306 ? 8.242 -28.25 -7.5 1 98.12 306 PHE A O 1
ATOM 2420 N N . GLY A 1 307 ? 9.906 -27.188 -6.41 1 96.94 307 GLY A N 1
ATOM 2421 C CA . GLY A 1 307 ? 9.57 -25.875 -6.941 1 96.94 307 GLY A CA 1
ATOM 2422 C C . GLY A 1 307 ? 8.586 -25.109 -6.07 1 96.94 307 GLY A C 1
ATOM 2423 O O . GLY A 1 307 ? 8.234 -25.578 -4.98 1 96.94 307 GLY A O 1
ATOM 2424 N N . GLY A 1 308 ? 8.18 -23.953 -6.547 1 94.94 308 GLY A N 1
ATOM 2425 C CA . GLY A 1 308 ? 7.32 -23.062 -5.785 1 94.94 308 GLY A CA 1
ATOM 2426 C C . GLY A 1 308 ? 5.852 -23.422 -5.867 1 94.94 308 GLY A C 1
ATOM 2427 O O . GLY A 1 308 ? 5.508 -24.609 -5.98 1 94.94 308 GLY A O 1
ATOM 2428 N N . LEU A 1 309 ? 5.02 -22.516 -5.789 1 96 309 LEU A N 1
ATOM 2429 C CA . LEU A 1 309 ? 3.588 -22.719 -5.613 1 96 309 LEU A CA 1
ATOM 2430 C C . LEU A 1 309 ? 2.943 -23.188 -6.918 1 96 309 LEU A C 1
ATOM 2432 O O . LEU A 1 309 ? 3.361 -22.766 -8 1 96 309 LEU A O 1
ATOM 2436 N N . ILE A 1 310 ? 1.95 -23.984 -6.73 1 96.81 310 ILE A N 1
ATOM 2437 C CA . ILE A 1 310 ? 1.204 -24.594 -7.828 1 96.81 310 ILE A CA 1
ATOM 2438 C C . ILE A 1 310 ? -0.022 -23.75 -8.148 1 96.81 310 ILE A C 1
ATOM 2440 O O . ILE A 1 310 ? -0.753 -23.328 -7.246 1 96.81 310 ILE A O 1
ATOM 2444 N N . VAL A 1 311 ? -0.3 -23.469 -9.406 1 96.81 311 VAL A N 1
ATOM 2445 C CA . VAL A 1 311 ? -1.397 -22.625 -9.867 1 96.81 311 VAL A CA 1
ATOM 2446 C C . VAL A 1 311 ? -2.693 -23.438 -9.891 1 96.81 311 VAL A C 1
ATOM 2448 O O . VAL A 1 311 ? -3.727 -22.969 -9.398 1 96.81 311 VAL A O 1
ATOM 2451 N N . SER A 1 312 ? -2.73 -24.641 -10.344 1 97.38 312 SER A N 1
ATOM 2452 C CA . SER A 1 312 ? -3.924 -25.438 -10.625 1 97.38 312 SER A CA 1
ATOM 2453 C C . SER A 1 312 ? -4.652 -25.812 -9.344 1 97.38 312 SER A C 1
ATOM 2455 O O . SER A 1 312 ? -4.098 -26.516 -8.492 1 97.38 312 SER A O 1
ATOM 2457 N N . LYS A 1 313 ? -5.797 -25.422 -9.266 1 95.25 313 LYS A N 1
ATOM 2458 C CA . LYS A 1 313 ? -6.66 -25.828 -8.164 1 95.25 313 LYS A CA 1
ATOM 2459 C C . LYS A 1 313 ? -7.121 -27.266 -8.328 1 95.25 313 LYS A C 1
ATOM 2461 O O . LYS A 1 313 ? -7.344 -27.969 -7.34 1 95.25 313 LYS A O 1
ATOM 2466 N N . LYS A 1 314 ? -7.195 -27.734 -9.523 1 97.25 314 LYS A N 1
ATOM 2467 C CA . LYS A 1 314 ? -7.711 -29.062 -9.828 1 97.25 314 LYS A CA 1
ATOM 2468 C C . LYS A 1 314 ? -6.742 -30.141 -9.359 1 97.25 314 LYS A C 1
ATOM 2470 O O . LYS A 1 314 ? -7.164 -31.156 -8.789 1 97.25 314 LYS A O 1
ATOM 2475 N N . ILE A 1 315 ? -5.449 -29.906 -9.602 1 98.44 315 ILE A N 1
ATOM 2476 C CA . ILE A 1 315 ? -4.488 -30.906 -9.172 1 98.44 315 ILE A CA 1
ATOM 2477 C C . ILE A 1 315 ? -4.414 -30.938 -7.648 1 98.44 315 ILE A C 1
ATOM 2479 O O . ILE A 1 315 ? -4.188 -32 -7.051 1 98.44 315 ILE A O 1
ATOM 2483 N N . LYS A 1 316 ? -4.551 -29.781 -7.016 1 97.94 316 LYS A N 1
ATOM 2484 C CA . LYS A 1 316 ? -4.582 -29.75 -5.555 1 97.94 316 LYS A CA 1
ATOM 2485 C C . LYS A 1 316 ? -5.777 -30.531 -5.012 1 97.94 316 LYS A C 1
ATOM 2487 O O . LYS A 1 316 ? -5.629 -31.328 -4.09 1 97.94 316 LYS A O 1
ATOM 2492 N N . ALA A 1 317 ? -6.953 -30.25 -5.609 1 96.94 317 ALA A N 1
ATOM 2493 C CA . ALA A 1 317 ? -8.164 -30.938 -5.176 1 96.94 317 ALA A CA 1
ATOM 2494 C C . ALA A 1 317 ? -8.047 -32.438 -5.387 1 96.94 317 ALA A C 1
ATOM 2496 O O . ALA A 1 317 ? -8.445 -33.25 -4.523 1 96.94 317 ALA A O 1
ATOM 2497 N N . PHE A 1 318 ? -7.48 -32.906 -6.473 1 98.25 318 PHE A N 1
ATOM 2498 C CA . PHE A 1 318 ? -7.305 -34.312 -6.809 1 98.25 318 PHE A CA 1
ATOM 2499 C C . PHE A 1 318 ? -6.395 -35 -5.797 1 98.25 318 PHE A C 1
ATOM 2501 O O . PHE A 1 318 ? -6.77 -36 -5.207 1 98.25 318 PHE A O 1
ATOM 2508 N N . LEU A 1 319 ? -5.211 -34.344 -5.535 1 98.62 319 LEU A N 1
ATOM 2509 C CA . LEU A 1 319 ? -4.219 -34.969 -4.672 1 98.62 319 LEU A CA 1
ATOM 2510 C C . LEU A 1 319 ? -4.676 -34.969 -3.217 1 98.62 319 LEU A C 1
ATOM 2512 O O . LEU A 1 319 ? -4.254 -35.781 -2.422 1 98.62 319 LEU A O 1
ATOM 2516 N N . ARG A 1 320 ? -5.531 -34 -2.877 1 97.75 320 ARG A N 1
ATOM 2517 C CA . ARG A 1 320 ? -6.094 -33.969 -1.531 1 97.75 320 ARG A CA 1
ATOM 2518 C C . ARG A 1 320 ? -7.125 -35.062 -1.334 1 97.75 320 ARG A C 1
ATOM 2520 O O . ARG A 1 320 ? -7.281 -35.594 -0.227 1 97.75 320 ARG A O 1
ATOM 2527 N N . GLU A 1 321 ? -7.82 -35.438 -2.385 1 97.25 321 GLU A N 1
ATOM 2528 C CA . GLU A 1 321 ? -8.852 -36.469 -2.318 1 97.25 321 GLU A CA 1
ATOM 2529 C C . GLU A 1 321 ? -8.273 -37.844 -2.598 1 97.25 321 GLU A C 1
ATOM 2531 O O . GLU A 1 321 ? -8.633 -38.844 -1.933 1 97.25 321 GLU A O 1
ATOM 2536 N N . TYR A 1 322 ? -7.43 -37.906 -3.582 1 98 322 TYR A N 1
ATOM 2537 C CA . TYR A 1 322 ? -6.738 -39.125 -3.979 1 98 322 TYR A CA 1
ATOM 2538 C C . TYR A 1 322 ? -5.246 -39.031 -3.682 1 98 322 TYR A C 1
ATOM 2540 O O . TYR A 1 322 ? -4.426 -39 -4.602 1 98 322 TYR A O 1
ATOM 2548 N N . GLY A 1 323 ? -4.934 -39.156 -2.41 1 97.38 323 GLY A N 1
ATOM 2549 C CA . GLY A 1 323 ? -3.564 -38.938 -1.957 1 97.38 323 GLY A CA 1
ATOM 2550 C C . GLY A 1 323 ? -2.654 -40.125 -2.262 1 97.38 323 GLY A C 1
ATOM 2551 O O . GLY A 1 323 ? -3.115 -41.25 -2.361 1 97.38 323 GLY A O 1
ATOM 2552 N N . PRO A 1 324 ? -1.388 -39.812 -2.367 1 98.31 324 PRO A N 1
ATOM 2553 C CA . PRO A 1 324 ? -0.401 -40.875 -2.549 1 98.31 324 PRO A CA 1
ATOM 2554 C C . PRO A 1 324 ? -0.137 -41.656 -1.265 1 98.31 324 PRO A C 1
ATOM 2556 O O . PRO A 1 324 ? -0.59 -41.281 -0.189 1 98.31 324 PRO A O 1
ATOM 2559 N N . LYS A 1 325 ? 0.534 -42.781 -1.478 1 97.25 325 LYS A N 1
ATOM 2560 C CA . LYS A 1 325 ? 1.028 -43.5 -0.298 1 97.25 325 LYS A CA 1
ATOM 2561 C C . LYS A 1 325 ? 2.148 -42.719 0.38 1 97.25 325 LYS A C 1
ATOM 2563 O O . LYS A 1 325 ? 2.234 -42.688 1.609 1 97.25 325 LYS A O 1
ATOM 2568 N N . GLN A 1 326 ? 2.98 -42.125 -0.448 1 97.81 326 GLN A N 1
ATOM 2569 C CA . GLN A 1 326 ? 4.062 -41.25 0.042 1 97.81 326 GLN A CA 1
ATOM 2570 C C . GLN A 1 326 ? 4.164 -39.969 -0.769 1 97.81 326 GLN A C 1
ATOM 2572 O O . GLN A 1 326 ? 3.99 -40 -1.989 1 97.81 326 GLN A O 1
ATOM 2577 N N . HIS A 1 327 ? 4.398 -38.906 -0.085 1 98.69 327 HIS A N 1
ATOM 2578 C CA . HIS A 1 327 ? 4.668 -37.625 -0.706 1 98.69 327 HIS A CA 1
ATOM 2579 C C . HIS A 1 327 ? 5.992 -37.031 -0.219 1 98.69 327 HIS A C 1
ATOM 2581 O O . HIS A 1 327 ? 6.145 -36.75 0.967 1 98.69 327 HIS A O 1
ATOM 2587 N N . TRP A 1 328 ? 6.965 -36.938 -1.169 1 98.5 328 TRP A N 1
ATOM 2588 C CA . TRP A 1 328 ? 8.258 -36.312 -0.915 1 98.5 328 TRP A CA 1
ATOM 2589 C C . TRP A 1 328 ? 8.305 -34.906 -1.519 1 98.5 328 TRP A C 1
ATOM 2591 O O . TRP A 1 328 ? 7.969 -34.719 -2.689 1 98.5 328 TRP A O 1
ATOM 2601 N N . HIS A 1 329 ? 8.617 -33.969 -0.712 1 98.31 329 HIS A N 1
ATOM 2602 C CA . HIS A 1 329 ? 8.922 -32.656 -1.259 1 98.31 329 HIS A CA 1
ATOM 2603 C C . HIS A 1 329 ? 10.422 -32.375 -1.207 1 98.31 329 HIS A C 1
ATOM 2605 O O . HIS A 1 329 ? 11.047 -32.5 -0.157 1 98.31 329 HIS A O 1
ATOM 2611 N N . VAL A 1 330 ? 10.961 -31.969 -2.342 1 97.56 330 VAL A N 1
ATOM 2612 C CA . VAL A 1 330 ? 12.398 -31.734 -2.447 1 97.56 330 VAL A CA 1
ATOM 2613 C C . VAL A 1 330 ? 12.672 -30.234 -2.465 1 97.56 330 VAL A C 1
ATOM 2615 O O . VAL A 1 330 ? 12.312 -29.531 -3.416 1 97.56 330 VAL A O 1
ATOM 2618 N N . ASP A 1 331 ? 13.289 -29.766 -1.477 1 96.44 331 ASP A N 1
ATOM 2619 C CA . ASP A 1 331 ? 13.68 -28.359 -1.34 1 96.44 331 ASP A CA 1
ATOM 2620 C C . ASP A 1 331 ? 14.719 -28.188 -0.235 1 96.44 331 ASP A C 1
ATOM 2622 O O . ASP A 1 331 ? 14.641 -28.844 0.806 1 96.44 331 ASP A O 1
ATOM 2626 N N . THR A 1 332 ? 15.547 -27.281 -0.416 1 94.19 332 THR A N 1
ATOM 2627 C CA . THR A 1 332 ? 16.641 -27.094 0.541 1 94.19 332 THR A CA 1
ATOM 2628 C C . THR A 1 332 ? 16.141 -26.375 1.792 1 94.19 332 THR A C 1
ATOM 2630 O O . THR A 1 332 ? 16.75 -26.484 2.859 1 94.19 332 THR A O 1
ATOM 2633 N N . LYS A 1 333 ? 15 -25.734 1.608 1 94 333 LYS A N 1
ATOM 2634 C CA . LYS A 1 333 ? 14.617 -24.828 2.678 1 94 333 LYS A CA 1
ATOM 2635 C C . LYS A 1 333 ? 13.289 -25.25 3.312 1 94 333 LYS A C 1
ATOM 2637 O O . LYS A 1 333 ? 13.18 -25.328 4.539 1 94 333 LYS A O 1
ATOM 2642 N N . LYS A 1 334 ? 12.32 -25.422 2.539 1 94.81 334 LYS A N 1
ATOM 2643 C CA . LYS A 1 334 ? 10.992 -25.625 3.119 1 94.81 334 LYS A CA 1
ATOM 2644 C C . LYS A 1 334 ? 10.219 -26.703 2.365 1 94.81 334 LYS A C 1
ATOM 2646 O O . LYS A 1 334 ? 10.617 -27.109 1.267 1 94.81 334 LYS A O 1
ATOM 2651 N N . ALA A 1 335 ? 9.164 -27.25 2.973 1 97.31 335 ALA A N 1
ATOM 2652 C CA . ALA A 1 335 ? 8.242 -28.219 2.385 1 97.31 335 ALA A CA 1
ATOM 2653 C C . ALA A 1 335 ? 6.805 -27.938 2.801 1 97.31 335 ALA A C 1
ATOM 2655 O O . ALA A 1 335 ? 6.406 -28.234 3.928 1 97.31 335 ALA A O 1
ATOM 2656 N N . ASN A 1 336 ? 6.039 -27.391 1.861 1 96.31 336 ASN A N 1
ATOM 2657 C CA . ASN A 1 336 ? 4.625 -27.141 2.113 1 96.31 336 ASN A CA 1
ATOM 2658 C C . ASN A 1 336 ? 3.803 -28.422 2.076 1 96.31 336 ASN A C 1
ATOM 2660 O O . ASN A 1 336 ? 3.979 -29.25 1.18 1 96.31 336 ASN A O 1
ATOM 2664 N N . ASP A 1 337 ? 2.951 -28.562 3.018 1 97.88 337 ASP A N 1
ATOM 2665 C CA . ASP A 1 337 ? 2.008 -29.672 2.988 1 97.88 337 ASP A CA 1
ATOM 2666 C C . ASP A 1 337 ? 0.725 -29.281 2.256 1 97.88 337 ASP A C 1
ATOM 2668 O O . ASP A 1 337 ? -0.371 -29.406 2.805 1 97.88 337 ASP A O 1
ATOM 2672 N N . THR A 1 338 ? 0.847 -28.938 1.043 1 98 338 THR A N 1
ATOM 2673 C CA . THR A 1 338 ? -0.212 -28.375 0.214 1 98 338 THR A CA 1
ATOM 2674 C C . THR A 1 338 ? -1.359 -29.359 0.052 1 98 338 THR A C 1
ATOM 2676 O O . THR A 1 338 ? -2.523 -28.969 -0.025 1 98 338 THR A O 1
ATOM 2679 N N . PHE A 1 339 ? -1.075 -30.625 0.123 1 98.31 339 PHE A N 1
ATOM 2680 C CA . PHE A 1 339 ? -2.061 -31.641 -0.225 1 98.31 339 PHE A CA 1
ATOM 2681 C C . PHE A 1 339 ? -2.479 -32.438 1.007 1 98.31 339 PHE A C 1
ATOM 2683 O O . PHE A 1 339 ? -3.258 -33.375 0.905 1 98.31 339 PHE A O 1
ATOM 2690 N N . TYR A 1 340 ? -1.921 -32.156 2.15 1 97.25 340 TYR A N 1
ATOM 2691 C CA . TYR A 1 340 ? -2.232 -32.75 3.441 1 97.25 340 TYR A CA 1
ATOM 2692 C C . TYR A 1 340 ? -1.784 -34.219 3.484 1 97.25 340 TYR A C 1
ATOM 2694 O O . TYR A 1 340 ? -2.449 -35.062 4.094 1 97.25 340 TYR A O 1
ATOM 2702 N N . CYS A 1 341 ? -0.65 -34.469 2.768 1 97.81 341 CYS A N 1
ATOM 2703 C CA . CYS A 1 341 ? -0.173 -35.844 2.719 1 97.81 341 CYS A CA 1
ATOM 2704 C C . CYS A 1 341 ? 1.351 -35.906 2.701 1 97.81 341 CYS A C 1
ATOM 2706 O O . CYS A 1 341 ? 1.938 -36.906 2.287 1 97.81 341 CYS A O 1
ATOM 2708 N N . LEU A 1 342 ? 1.984 -34.781 3.082 1 98.44 342 LEU A N 1
ATOM 2709 C CA . LEU A 1 342 ? 3.443 -34.75 3.096 1 98.44 342 LEU A CA 1
ATOM 2710 C C . LEU A 1 342 ? 4.012 -35.781 4.062 1 98.44 342 LEU A C 1
ATOM 2712 O O . LEU A 1 342 ? 3.654 -35.781 5.242 1 98.44 342 LEU A O 1
ATOM 2716 N N . THR A 1 343 ? 4.875 -36.656 3.562 1 98.25 343 THR A N 1
ATOM 2717 C CA . THR A 1 343 ? 5.453 -37.688 4.418 1 98.25 343 THR A CA 1
ATOM 2718 C C . THR A 1 343 ? 6.93 -37.406 4.684 1 98.25 343 THR A C 1
ATOM 2720 O O . THR A 1 343 ? 7.477 -37.844 5.695 1 98.25 343 THR A O 1
ATOM 2723 N N . LYS A 1 344 ? 7.531 -36.688 3.711 1 97.5 344 LYS A N 1
ATOM 2724 C CA . LYS A 1 344 ? 8.961 -36.469 3.898 1 97.5 344 LYS A CA 1
ATOM 2725 C C . LYS A 1 344 ? 9.414 -35.188 3.217 1 97.5 344 LYS A C 1
ATOM 2727 O O . LYS A 1 344 ? 9.008 -34.875 2.092 1 97.5 344 LYS A O 1
ATOM 2732 N N . HIS A 1 345 ? 10.18 -34.406 3.9 1 97.62 345 HIS A N 1
ATOM 2733 C CA . HIS A 1 345 ? 10.953 -33.312 3.348 1 97.62 345 HIS A CA 1
ATOM 2734 C C . HIS A 1 345 ? 12.383 -33.719 3.023 1 97.62 345 HIS A C 1
ATOM 2736 O O . HIS A 1 345 ? 13.148 -34.094 3.924 1 97.62 345 HIS A O 1
ATOM 2742 N N . ILE A 1 346 ? 12.633 -33.781 1.762 1 97.06 346 ILE A N 1
ATOM 2743 C CA . ILE A 1 346 ? 13.992 -34.094 1.339 1 97.06 346 ILE A CA 1
ATOM 2744 C C . ILE A 1 346 ? 14.789 -32.781 1.171 1 97.06 346 ILE A C 1
ATOM 2746 O O . ILE A 1 346 ? 14.68 -32.125 0.145 1 97.06 346 ILE A O 1
ATOM 2750 N N . LYS A 1 347 ? 15.711 -32.5 2.074 1 95 347 LYS A N 1
ATOM 2751 C CA . LYS A 1 347 ? 16.391 -31.203 2.162 1 95 347 LYS A CA 1
ATOM 2752 C C . LYS A 1 347 ? 17.625 -31.172 1.27 1 95 347 LYS A C 1
ATOM 2754 O O . LYS A 1 347 ? 18.75 -31.141 1.764 1 95 347 LYS A O 1
ATOM 2759 N N . THR A 1 348 ? 17.375 -31.172 0.027 1 94.94 348 THR A N 1
ATOM 2760 C CA . THR A 1 348 ? 18.422 -31.078 -0.984 1 94.94 348 THR A CA 1
ATOM 2761 C C . THR A 1 348 ? 17.906 -30.391 -2.24 1 94.94 348 THR A C 1
ATOM 2763 O O . THR A 1 348 ? 16.734 -30 -2.307 1 94.94 348 THR A O 1
ATOM 2766 N N . ASN A 1 349 ? 18.766 -30.156 -3.154 1 94.81 349 ASN A N 1
ATOM 2767 C CA . ASN A 1 349 ? 18.328 -29.625 -4.438 1 94.81 349 ASN A CA 1
ATOM 2768 C C . ASN A 1 349 ? 17.781 -30.719 -5.344 1 94.81 349 ASN A C 1
ATOM 2770 O O . ASN A 1 349 ? 18.25 -31.859 -5.309 1 94.81 349 ASN A O 1
ATOM 2774 N N . PRO A 1 350 ? 16.906 -30.375 -6.164 1 97.06 350 PRO A N 1
ATOM 2775 C CA . PRO A 1 350 ? 16.234 -31.359 -7.023 1 97.06 350 PRO A CA 1
ATOM 2776 C C . PRO A 1 350 ? 17.219 -32.094 -7.93 1 97.06 350 PRO A C 1
ATOM 2778 O O . PRO A 1 350 ? 17.062 -33.312 -8.164 1 97.06 350 PRO A O 1
ATOM 2781 N N . ASN A 1 351 ? 18.234 -31.453 -8.438 1 97.44 351 ASN A N 1
ATOM 2782 C CA . ASN A 1 351 ? 19.203 -32.125 -9.297 1 97.44 351 ASN A CA 1
ATOM 2783 C C . ASN A 1 351 ? 19.922 -33.25 -8.555 1 97.44 351 ASN A C 1
ATOM 2785 O O . ASN A 1 351 ? 20.031 -34.375 -9.062 1 97.44 351 ASN A O 1
ATOM 2789 N N . GLN A 1 352 ? 20.344 -32.969 -7.324 1 95.44 352 GLN A N 1
ATOM 2790 C CA . GLN A 1 352 ? 21.031 -33.969 -6.52 1 95.44 352 GLN A CA 1
ATOM 2791 C C . GLN A 1 352 ? 20.094 -35.125 -6.191 1 95.44 352 GLN A C 1
ATOM 2793 O O . GLN A 1 352 ? 20.484 -36.312 -6.289 1 95.44 352 GLN A O 1
ATOM 2798 N N . PHE A 1 353 ? 18.922 -34.906 -5.832 1 96.5 353 PHE A N 1
ATOM 2799 C CA . PHE A 1 353 ? 17.938 -35.906 -5.477 1 96.5 353 PHE A CA 1
ATOM 2800 C C . PHE A 1 353 ? 17.703 -36.875 -6.637 1 96.5 353 PHE A C 1
ATOM 2802 O O . PHE A 1 353 ? 17.828 -38.094 -6.488 1 96.5 353 PHE A O 1
ATOM 2809 N N . PHE A 1 354 ? 17.406 -36.281 -7.805 1 97.06 354 PHE A N 1
ATOM 2810 C CA . PHE A 1 354 ? 17 -37.125 -8.93 1 97.06 354 PHE A CA 1
ATOM 2811 C C . PHE A 1 354 ? 18.188 -37.906 -9.477 1 97.06 354 PHE A C 1
ATOM 2813 O O . PHE A 1 354 ? 18.047 -39.031 -9.945 1 97.06 354 PHE A O 1
ATOM 2820 N N . LYS A 1 355 ? 19.375 -37.375 -9.391 1 94.69 355 LYS A N 1
ATOM 2821 C CA . LYS A 1 355 ? 20.562 -38.094 -9.844 1 94.69 355 LYS A CA 1
ATOM 2822 C C . LYS A 1 355 ? 20.859 -39.281 -8.953 1 94.69 355 LYS A C 1
ATOM 2824 O O . LYS A 1 355 ? 21.391 -40.312 -9.422 1 94.69 355 LYS A O 1
ATOM 2829 N N . ARG A 1 356 ? 20.438 -39.125 -7.711 1 93.56 356 ARG A N 1
ATOM 2830 C CA . ARG A 1 356 ? 20.75 -40.188 -6.742 1 93.56 356 ARG A CA 1
ATOM 2831 C C . ARG A 1 356 ? 19.625 -41.219 -6.68 1 93.56 356 ARG A C 1
ATOM 2833 O O . ARG A 1 356 ? 19.859 -42.375 -6.328 1 93.56 356 ARG A O 1
ATOM 2840 N N . VAL A 1 357 ? 18.516 -40.812 -6.977 1 94.06 357 VAL A N 1
ATOM 2841 C CA . VAL A 1 357 ? 17.359 -41.625 -6.68 1 94.06 357 VAL A CA 1
ATOM 2842 C C . VAL A 1 357 ? 16.828 -42.25 -7.973 1 94.06 357 VAL A C 1
ATOM 2844 O O . VAL A 1 357 ? 16.391 -43.406 -7.988 1 94.06 357 VAL A O 1
ATOM 2847 N N . VAL A 1 358 ? 16.812 -41.531 -8.977 1 88.38 358 VAL A N 1
ATOM 2848 C CA . VAL A 1 358 ? 16.219 -41.969 -10.227 1 88.38 358 VAL A CA 1
ATOM 2849 C C . VAL A 1 358 ? 17.25 -42.781 -11.031 1 88.38 358 VAL A C 1
ATOM 2851 O O . VAL A 1 358 ? 18.359 -42.312 -11.258 1 88.38 358 VAL A O 1
ATOM 2854 N N . SER A 1 359 ? 16.875 -44 -11.273 1 75.94 359 SER A N 1
ATOM 2855 C CA . SER A 1 359 ? 17.781 -44.875 -12 1 75.94 359 SER A CA 1
ATOM 2856 C C . SER A 1 359 ? 17.453 -44.906 -13.492 1 75.94 359 SER A C 1
ATOM 2858 O O . SER A 1 359 ? 16.312 -44.625 -13.891 1 75.94 359 SER A O 1
ATOM 2860 N N . GLU A 1 360 ? 18.484 -45.312 -14.125 1 74.81 360 GLU A N 1
ATOM 2861 C CA . GLU A 1 360 ? 18.328 -45.5 -15.57 1 74.81 360 GLU A CA 1
ATOM 2862 C C . GLU A 1 360 ? 17.781 -46.875 -15.891 1 74.81 360 GLU A C 1
ATOM 2864 O O . GLU A 1 360 ? 17.859 -47.781 -15.07 1 74.81 360 GLU A O 1
ATOM 2869 N N . ASN A 1 361 ? 17.141 -46.969 -16.953 1 70.81 361 ASN A N 1
ATOM 2870 C CA . ASN A 1 361 ? 16.766 -48.219 -17.594 1 70.81 361 ASN A CA 1
ATOM 2871 C C . ASN A 1 361 ? 15.75 -49 -16.781 1 70.81 361 ASN A C 1
ATOM 2873 O O . ASN A 1 361 ? 15.945 -50.188 -16.5 1 70.81 361 ASN A O 1
ATOM 2877 N N . ILE A 1 362 ? 14.805 -48.25 -16.406 1 78.06 362 ILE A N 1
ATOM 2878 C CA . ILE A 1 362 ? 13.719 -48.875 -15.656 1 78.06 362 ILE A CA 1
ATOM 2879 C C . ILE A 1 362 ? 12.734 -49.531 -16.625 1 78.06 362 ILE A C 1
ATOM 2881 O O . ILE A 1 362 ? 12.375 -48.938 -17.641 1 78.06 362 ILE A O 1
ATOM 2885 N N . ASN A 1 363 ? 12.336 -50.781 -16.391 1 79.62 363 ASN A N 1
ATOM 2886 C CA . ASN A 1 363 ? 11.328 -51.469 -17.172 1 79.62 363 ASN A CA 1
ATOM 2887 C C . ASN A 1 363 ? 9.914 -51.062 -16.766 1 79.62 363 ASN A C 1
ATOM 2889 O O . ASN A 1 363 ? 9.648 -50.812 -15.594 1 79.62 363 ASN A O 1
ATOM 2893 N N . PRO A 1 364 ? 9.086 -51.031 -17.875 1 84.81 364 PRO A N 1
ATOM 2894 C CA . PRO A 1 364 ? 7.695 -50.75 -17.516 1 84.81 364 PRO A CA 1
ATOM 2895 C C . PRO A 1 364 ? 7.062 -51.844 -16.672 1 84.81 364 PRO A C 1
ATOM 2897 O O . PRO A 1 364 ? 7.215 -53.031 -16.984 1 84.81 364 PRO A O 1
ATOM 2900 N N . THR A 1 365 ? 6.473 -51.438 -15.719 1 84.62 365 THR A N 1
ATOM 2901 C CA . THR A 1 365 ? 5.824 -52.406 -14.852 1 84.62 365 THR A CA 1
ATOM 2902 C C . THR A 1 365 ? 4.312 -52.406 -15.055 1 84.62 365 THR A C 1
ATOM 2904 O O . THR A 1 365 ? 3.621 -53.344 -14.641 1 84.62 365 THR A O 1
ATOM 2907 N N . ASN A 1 366 ? 3.822 -51.312 -15.641 1 89.12 366 ASN A N 1
ATOM 2908 C CA . ASN A 1 366 ? 2.414 -51.125 -15.977 1 89.12 366 ASN A CA 1
ATOM 2909 C C . ASN A 1 366 ? 2.234 -50.125 -17.109 1 89.12 366 ASN A C 1
ATOM 2911 O O . ASN A 1 366 ? 3.207 -49.719 -17.75 1 89.12 366 ASN A O 1
ATOM 2915 N N . ASP A 1 367 ? 1.02 -49.75 -17.375 1 93.69 367 ASP A N 1
ATOM 2916 C CA . ASP A 1 367 ? 0.744 -48.844 -18.484 1 93.69 367 ASP A CA 1
ATOM 2917 C C . ASP A 1 367 ? 0.458 -47.438 -17.984 1 93.69 367 ASP A C 1
ATOM 2919 O O . ASP A 1 367 ? -0.221 -46.656 -18.656 1 93.69 367 ASP A O 1
ATOM 2923 N N . TYR A 1 368 ? 0.976 -47.125 -16.828 1 96.38 368 TYR A N 1
ATOM 2924 C CA . TYR A 1 368 ? 0.658 -45.875 -16.172 1 96.38 368 TYR A CA 1
ATOM 2925 C C . TYR A 1 368 ? 0.986 -44.688 -17.078 1 96.38 368 TYR A C 1
ATOM 2927 O O . TYR A 1 368 ? 0.099 -43.906 -17.438 1 96.38 368 TYR A O 1
ATOM 2935 N N . LYS A 1 369 ? 2.117 -44.594 -17.5 1 96.62 369 LYS A N 1
ATOM 2936 C CA . LYS A 1 369 ? 2.557 -43.469 -18.328 1 96.62 369 LYS A CA 1
ATOM 2937 C C . LYS A 1 369 ? 1.925 -43.531 -19.719 1 96.62 369 LYS A C 1
ATOM 2939 O O . LYS A 1 369 ? 1.433 -42.5 -20.219 1 96.62 369 LYS A O 1
ATOM 2944 N N . ALA A 1 370 ? 1.903 -44.688 -20.281 1 96.25 370 ALA A N 1
ATOM 2945 C CA . ALA A 1 370 ? 1.382 -44.844 -21.641 1 96.25 370 ALA A CA 1
ATOM 2946 C C . ALA A 1 370 ? -0.092 -44.469 -21.719 1 96.25 370 ALA A C 1
ATOM 2948 O O . ALA A 1 370 ? -0.529 -43.844 -22.688 1 96.25 370 ALA A O 1
ATOM 2949 N N . PHE A 1 371 ? -0.785 -44.844 -20.734 1 97.5 371 PHE A N 1
ATOM 2950 C CA . PHE A 1 371 ? -2.211 -44.531 -20.688 1 97.5 371 PHE A CA 1
ATOM 2951 C C . PHE A 1 371 ? -2.449 -43.031 -20.688 1 97.5 371 PHE A C 1
ATOM 2953 O O . PHE A 1 371 ? -3.242 -42.5 -21.469 1 97.5 371 PHE A O 1
ATOM 2960 N N . TRP A 1 372 ? -1.772 -42.344 -19.922 1 98.06 372 TRP A N 1
ATOM 2961 C CA . TRP A 1 372 ? -2.02 -40.906 -19.766 1 98.06 372 TRP A CA 1
ATOM 2962 C C . TRP A 1 372 ? -1.387 -40.125 -20.906 1 98.06 372 TRP A C 1
ATOM 2964 O O . TRP A 1 372 ? -1.866 -39.062 -21.266 1 98.06 372 TRP A O 1
ATOM 2974 N N . GLU A 1 373 ? -0.325 -40.625 -21.484 1 97.44 373 GLU A N 1
ATOM 2975 C CA . GLU A 1 373 ? 0.215 -40 -22.688 1 97.44 373 GLU A CA 1
ATOM 2976 C C . GLU A 1 373 ? -0.807 -40.031 -23.828 1 97.44 373 GLU A C 1
ATOM 2978 O O . GLU A 1 373 ? -0.89 -39.094 -24.625 1 97.44 373 GLU A O 1
ATOM 2983 N N . SER A 1 374 ? -1.502 -41.156 -23.875 1 97.75 374 SER A N 1
ATOM 2984 C CA . SER A 1 374 ? -2.553 -41.25 -24.875 1 97.75 374 SER A CA 1
ATOM 2985 C C . SER A 1 374 ? -3.635 -40.188 -24.656 1 97.75 374 SER A C 1
ATOM 2987 O O . SER A 1 374 ? -4.164 -39.625 -25.609 1 97.75 374 SER A O 1
ATOM 2989 N N . LYS A 1 375 ? -3.988 -39.969 -23.391 1 97.62 375 LYS A N 1
ATOM 2990 C CA . LYS A 1 375 ? -4.949 -38.938 -23.047 1 97.62 375 LYS A CA 1
ATOM 2991 C C . LYS A 1 375 ? -4.414 -37.531 -23.422 1 97.62 375 LYS A C 1
ATOM 2993 O O . LYS A 1 375 ? -5.164 -36.688 -23.891 1 97.62 375 LYS A O 1
ATOM 2998 N N . LYS A 1 376 ? -3.135 -37.344 -23.203 1 97.94 376 LYS A N 1
ATOM 2999 C CA . LYS A 1 376 ? -2.479 -36.094 -23.578 1 97.94 376 LYS A CA 1
ATOM 3000 C C . LYS A 1 376 ? -2.553 -35.875 -25.078 1 97.94 376 LYS A C 1
ATOM 3002 O O . LYS A 1 376 ? -2.936 -34.781 -25.516 1 97.94 376 LYS A O 1
ATOM 3007 N N . ASN A 1 377 ? -2.209 -36.875 -25.812 1 97.75 377 ASN A N 1
ATOM 3008 C CA . ASN A 1 377 ? -2.258 -36.75 -27.266 1 97.75 377 ASN A CA 1
ATOM 3009 C C . ASN A 1 377 ? -3.662 -36.438 -27.766 1 97.75 377 ASN A C 1
ATOM 3011 O O . ASN A 1 377 ? -3.828 -35.625 -28.688 1 97.75 377 ASN A O 1
ATOM 3015 N N . LYS A 1 378 ? -4.594 -37 -27.109 1 97.62 378 LYS A N 1
ATOM 3016 C CA . LYS A 1 378 ? -5.984 -36.812 -27.5 1 97.62 378 LYS A CA 1
ATOM 3017 C C . LYS A 1 378 ? -6.418 -35.344 -27.234 1 97.62 378 LYS A C 1
ATOM 3019 O O . LYS A 1 378 ? -7.016 -34.719 -28.109 1 97.62 378 LYS A O 1
ATOM 3024 N N . TYR A 1 379 ? -6.188 -34.812 -26.047 1 97.38 379 TYR A N 1
ATOM 3025 C CA . TYR A 1 379 ? -6.668 -33.438 -25.797 1 97.38 379 TYR A CA 1
ATOM 3026 C C . TYR A 1 379 ? -5.898 -32.438 -26.625 1 97.38 379 TYR A C 1
ATOM 3028 O O . TYR A 1 379 ? -6.438 -31.375 -26.984 1 97.38 379 TYR A O 1
ATOM 3036 N N . GLU A 1 380 ? -4.605 -32.688 -26.938 1 97.62 380 GLU A N 1
ATOM 3037 C CA . GLU A 1 380 ? -3.846 -31.781 -27.797 1 97.62 380 GLU A CA 1
ATOM 3038 C C . GLU A 1 380 ? -4.449 -31.703 -29.188 1 97.62 380 GLU A C 1
ATOM 3040 O O . GLU A 1 380 ? -4.562 -30.625 -29.766 1 97.62 380 GLU A O 1
ATOM 3045 N N . ALA A 1 381 ? -4.785 -32.875 -29.672 1 98 381 ALA A N 1
ATOM 3046 C CA . ALA A 1 381 ? -5.43 -32.938 -30.984 1 98 381 ALA A CA 1
ATOM 3047 C C . ALA A 1 381 ? -6.777 -32.219 -30.953 1 98 381 ALA A C 1
ATOM 3049 O O . ALA A 1 381 ? -7.109 -31.469 -31.891 1 98 381 ALA A O 1
ATOM 3050 N N . LYS A 1 382 ? -7.512 -32.438 -29.922 1 98.31 382 LYS A N 1
ATOM 3051 C CA . LYS A 1 382 ? -8.82 -31.828 -29.797 1 98.31 382 LYS A CA 1
ATOM 3052 C C . LYS A 1 382 ? -8.703 -30.312 -29.625 1 98.31 382 LYS A C 1
ATOM 3054 O O . LYS A 1 382 ? -9.555 -29.562 -30.094 1 98.31 382 LYS A O 1
ATOM 3059 N N . ARG A 1 383 ? -7.68 -29.891 -28.922 1 98.25 383 ARG A N 1
ATOM 3060 C CA . ARG A 1 383 ? -7.438 -28.453 -28.766 1 98.25 383 ARG A CA 1
ATOM 3061 C C . ARG A 1 383 ? -7.25 -27.781 -30.125 1 98.25 383 ARG A C 1
ATOM 3063 O O . ARG A 1 383 ? -7.793 -26.703 -30.375 1 98.25 383 ARG A O 1
ATOM 3070 N N . ASP A 1 384 ? -6.5 -28.406 -31 1 97.88 384 ASP A N 1
ATOM 3071 C CA . ASP A 1 384 ? -6.27 -27.875 -32.344 1 97.88 384 ASP A CA 1
ATOM 3072 C C . ASP A 1 384 ? -7.582 -27.719 -33.094 1 97.88 384 ASP A C 1
ATOM 3074 O O . ASP A 1 384 ? -7.785 -26.734 -33.812 1 97.88 384 ASP A O 1
ATOM 3078 N N . VAL A 1 385 ? -8.453 -28.688 -32.906 1 98.44 385 VAL A N 1
ATOM 3079 C CA . VAL A 1 385 ? -9.75 -28.641 -33.562 1 98.44 385 VAL A CA 1
ATOM 3080 C C . VAL A 1 385 ? -10.602 -27.531 -32.969 1 98.44 385 VAL A C 1
ATOM 3082 O O . VAL A 1 385 ? -11.234 -26.766 -33.688 1 98.44 385 VAL A O 1
ATOM 3085 N N . TYR A 1 386 ? -10.586 -27.422 -31.656 1 98.56 386 TYR A N 1
ATOM 3086 C CA . TYR A 1 386 ? -11.383 -26.422 -30.953 1 98.56 386 TYR A CA 1
ATOM 3087 C C . TYR A 1 386 ? -10.992 -25.016 -31.359 1 98.56 386 TYR A C 1
ATOM 3089 O O . TYR A 1 386 ? -11.852 -24.156 -31.578 1 98.56 386 TYR A O 1
ATOM 3097 N N . LEU A 1 387 ? -9.711 -24.797 -31.516 1 98.25 387 LEU A N 1
ATOM 3098 C CA . LEU A 1 387 ? -9.172 -23.5 -31.875 1 98.25 387 LEU A CA 1
ATOM 3099 C C . LEU A 1 387 ? -9.672 -23.047 -33.25 1 98.25 387 LEU A C 1
ATOM 3101 O O . LEU A 1 387 ? -9.797 -21.859 -33.5 1 98.25 387 LEU A O 1
ATOM 3105 N N . LYS A 1 388 ? -10.008 -23.969 -34.062 1 97.56 388 LYS A N 1
ATOM 3106 C CA . LYS A 1 388 ? -10.492 -23.672 -35.406 1 97.56 388 LYS A CA 1
ATOM 3107 C C . LYS A 1 388 ? -11.992 -23.359 -35.406 1 97.56 388 LYS A C 1
ATOM 3109 O O . LYS A 1 388 ? -12.516 -22.75 -36.344 1 97.56 388 LYS A O 1
ATOM 3114 N N . GLU A 1 389 ? -12.641 -23.703 -34.312 1 97.31 389 GLU A N 1
ATOM 3115 C CA . GLU A 1 389 ? -14.102 -23.625 -34.281 1 97.31 389 GLU A CA 1
ATOM 3116 C C . GLU A 1 389 ? -14.57 -22.406 -33.5 1 97.31 389 GLU A C 1
ATOM 3118 O O . GLU A 1 389 ? -15.711 -21.969 -33.625 1 97.31 389 GLU A O 1
ATOM 3123 N N . ILE A 1 390 ? -13.75 -21.875 -32.656 1 98.06 390 ILE A N 1
ATOM 3124 C CA . ILE A 1 390 ? -14.195 -20.844 -31.75 1 98.06 390 ILE A CA 1
ATOM 3125 C C . ILE A 1 390 ? -13.922 -19.469 -32.375 1 98.06 390 ILE A C 1
ATOM 3127 O O . ILE A 1 390 ? -13.008 -19.312 -33.156 1 98.06 390 ILE A O 1
ATOM 3131 N N . PRO A 1 391 ? -14.695 -18.438 -32 1 97.94 391 PRO A N 1
ATOM 3132 C CA . PRO A 1 391 ? -14.445 -17.062 -32.438 1 97.94 391 PRO A CA 1
ATOM 3133 C C . PRO A 1 391 ? -13.289 -16.391 -31.688 1 97.94 391 PRO A C 1
ATOM 3135 O O . PRO A 1 391 ? -12.719 -17 -30.781 1 97.94 391 PRO A O 1
ATOM 3138 N N . PHE A 1 392 ? -12.992 -15.117 -32.094 1 98.19 392 PHE A N 1
ATOM 3139 C CA . PHE A 1 392 ? -12.008 -14.289 -31.406 1 98.19 392 PHE A CA 1
ATOM 3140 C C . PHE A 1 392 ? -12.367 -14.141 -29.938 1 98.19 392 PHE A C 1
ATOM 3142 O O . PHE A 1 392 ? -13.477 -13.727 -29.594 1 98.19 392 PHE A O 1
ATOM 3149 N N . SER A 1 393 ? -11.484 -14.578 -29.031 1 98.31 393 SER A N 1
ATOM 3150 C CA . SER A 1 393 ? -11.711 -14.695 -27.594 1 98.31 393 SER A CA 1
ATOM 3151 C C . SER A 1 393 ? -10.391 -14.734 -26.844 1 98.31 393 SER A C 1
ATOM 3153 O O . SER A 1 393 ? -9.32 -14.812 -27.438 1 98.31 393 SER A O 1
ATOM 3155 N N . ASP A 1 394 ? -10.477 -14.602 -25.531 1 98.44 394 ASP A N 1
ATOM 3156 C CA . ASP A 1 394 ? -9.258 -14.766 -24.734 1 98.44 394 ASP A CA 1
ATOM 3157 C C . ASP A 1 394 ? -8.5 -16.031 -25.141 1 98.44 394 ASP A C 1
ATOM 3159 O O . ASP A 1 394 ? -7.281 -16 -25.312 1 98.44 394 ASP A O 1
ATOM 3163 N N . PHE A 1 395 ? -9.211 -17.141 -25.312 1 98.5 395 PHE A N 1
ATOM 3164 C CA . PHE A 1 395 ? -8.625 -18.453 -25.594 1 98.5 395 PHE A CA 1
ATOM 3165 C C . PHE A 1 395 ? -7.812 -18.406 -26.891 1 98.5 395 PHE A C 1
ATOM 3167 O O . PHE A 1 395 ? -6.637 -18.781 -26.891 1 98.5 395 PHE A O 1
ATOM 3174 N N . SER A 1 396 ? -8.438 -17.922 -27.969 1 98.5 396 SER A N 1
ATOM 3175 C CA . SER A 1 396 ? -7.762 -17.859 -29.25 1 98.5 396 SER A CA 1
ATOM 3176 C C . SER A 1 396 ? -6.633 -16.828 -29.25 1 98.5 396 SER A C 1
ATOM 3178 O O . SER A 1 396 ? -5.609 -17.031 -29.906 1 98.5 396 SER A O 1
ATOM 3180 N N . VAL A 1 397 ? -6.828 -15.766 -28.531 1 98.69 397 VAL A N 1
ATOM 3181 C CA . VAL A 1 397 ? -5.836 -14.695 -28.453 1 98.69 397 VAL A CA 1
ATOM 3182 C C . VAL A 1 397 ? -4.582 -15.211 -27.75 1 98.69 397 VAL A C 1
ATOM 3184 O O . VAL A 1 397 ? -3.463 -14.977 -28.219 1 98.69 397 VAL A O 1
ATOM 3187 N N . PHE A 1 398 ? -4.738 -15.906 -26.641 1 98.56 398 PHE A N 1
ATOM 3188 C CA . PHE A 1 398 ? -3.584 -16.438 -25.922 1 98.56 398 PHE A CA 1
ATOM 3189 C C . PHE A 1 398 ? -2.812 -17.422 -26.797 1 98.56 398 PHE A C 1
ATOM 3191 O O . PHE A 1 398 ? -1.579 -17.422 -26.781 1 98.56 398 PHE A O 1
ATOM 3198 N N . ASP A 1 399 ? -3.549 -18.297 -27.484 1 98.25 399 ASP A N 1
ATOM 3199 C CA . ASP A 1 399 ? -2.887 -19.203 -28.406 1 98.25 399 ASP A CA 1
ATOM 3200 C C . ASP A 1 399 ? -2.016 -18.453 -29.406 1 98.25 399 ASP A C 1
ATOM 3202 O O . ASP A 1 399 ? -0.85 -18.797 -29.609 1 98.25 399 ASP A O 1
ATOM 3206 N N . ARG A 1 400 ? -2.576 -17.406 -30 1 98 400 ARG A N 1
ATOM 3207 C CA . ARG A 1 400 ? -1.898 -16.656 -31.047 1 98 400 ARG A CA 1
ATOM 3208 C C . ARG A 1 400 ? -0.707 -15.883 -30.484 1 98 400 ARG A C 1
ATOM 3210 O O . ARG A 1 400 ? 0.379 -15.898 -31.062 1 98 400 ARG A O 1
ATOM 3217 N N . ILE A 1 401 ? -0.874 -15.211 -29.406 1 98.56 401 ILE A N 1
ATOM 3218 C CA . ILE A 1 401 ? 0.177 -14.359 -28.859 1 98.56 401 ILE A CA 1
ATOM 3219 C C . ILE A 1 401 ? 1.344 -15.227 -28.375 1 98.56 401 ILE A C 1
ATOM 3221 O O . ILE A 1 401 ? 2.508 -14.867 -28.578 1 98.56 401 ILE A O 1
ATOM 3225 N N . ILE A 1 402 ? 1.043 -16.328 -27.703 1 98.25 402 ILE A N 1
ATOM 3226 C CA . ILE A 1 402 ? 2.084 -17.203 -27.156 1 98.25 402 ILE A CA 1
ATOM 3227 C C . ILE A 1 402 ? 2.92 -17.766 -28.297 1 98.25 402 ILE A C 1
ATOM 3229 O O . ILE A 1 402 ? 4.152 -17.812 -28.219 1 98.25 402 ILE A O 1
ATOM 3233 N N . LYS A 1 403 ? 2.312 -18.156 -29.438 1 97.44 403 LYS A N 1
ATOM 3234 C CA . LYS A 1 403 ? 2.986 -18.75 -30.594 1 97.44 403 LYS A CA 1
ATOM 3235 C C . LYS A 1 403 ? 3.898 -17.75 -31.266 1 97.44 403 LYS A C 1
ATOM 3237 O O . LYS A 1 403 ? 4.836 -18.125 -31.969 1 97.44 403 LYS A O 1
ATOM 3242 N N . ASN A 1 404 ? 3.629 -16.469 -30.984 1 98.12 404 ASN A N 1
ATOM 3243 C CA . ASN A 1 404 ? 4.344 -15.445 -31.734 1 98.12 404 ASN A CA 1
ATOM 3244 C C . ASN A 1 404 ? 5.406 -14.758 -30.891 1 98.12 404 ASN A C 1
ATOM 3246 O O . ASN A 1 404 ? 6.074 -13.836 -31.344 1 98.12 404 ASN A O 1
ATOM 3250 N N . ILE A 1 405 ? 5.598 -15.156 -29.672 1 98.69 405 ILE A N 1
ATOM 3251 C CA . ILE A 1 405 ? 6.66 -14.57 -28.859 1 98.69 405 ILE A CA 1
ATOM 3252 C C . ILE A 1 405 ? 8.023 -14.914 -29.469 1 98.69 405 ILE A C 1
ATOM 3254 O O . ILE A 1 405 ? 8.32 -16.078 -29.734 1 98.69 405 ILE A O 1
ATOM 3258 N N . PRO A 1 406 ? 8.836 -13.93 -29.656 1 98.38 406 PRO A N 1
ATOM 3259 C CA . PRO A 1 406 ? 10.172 -14.25 -30.172 1 98.38 406 PRO A CA 1
ATOM 3260 C C . PRO A 1 406 ? 10.969 -15.141 -29.219 1 98.38 406 PRO A C 1
ATOM 3262 O O . PRO A 1 406 ? 10.797 -15.047 -28 1 98.38 406 PRO A O 1
ATOM 3265 N N . LYS A 1 407 ? 11.82 -15.969 -29.719 1 97.94 407 LYS A N 1
ATOM 3266 C CA . LYS A 1 407 ? 12.633 -16.891 -28.922 1 97.94 407 LYS A CA 1
ATOM 3267 C C . LYS A 1 407 ? 13.508 -16.141 -27.922 1 97.94 407 LYS A C 1
ATOM 3269 O O . LYS A 1 407 ? 14 -15.055 -28.219 1 97.94 407 LYS A O 1
ATOM 3274 N N . GLY A 1 408 ? 13.609 -16.672 -26.797 1 97.56 408 GLY A N 1
ATOM 3275 C CA . GLY A 1 408 ? 14.562 -16.219 -25.797 1 97.56 408 GLY A CA 1
ATOM 3276 C C . GLY A 1 408 ? 14.023 -15.102 -24.922 1 97.56 408 GLY A C 1
ATOM 3277 O O . GLY A 1 408 ? 14.68 -14.68 -23.969 1 97.56 408 GLY A O 1
ATOM 3278 N N . TYR A 1 409 ? 12.875 -14.656 -25.188 1 98.56 409 TYR A N 1
ATOM 3279 C CA . TYR A 1 409 ? 12.297 -13.547 -24.438 1 98.56 409 TYR A CA 1
ATOM 3280 C C . TYR A 1 409 ? 12.109 -13.922 -22.969 1 98.56 409 TYR A C 1
ATOM 3282 O O . TYR A 1 409 ? 11.906 -15.094 -22.641 1 98.56 409 TYR A O 1
ATOM 3290 N N . GLN A 1 410 ? 12.211 -12.945 -22.125 1 98.62 410 GLN A N 1
ATOM 3291 C CA . GLN A 1 410 ? 11.68 -13.047 -20.766 1 98.62 410 GLN A CA 1
ATOM 3292 C C . GLN A 1 410 ? 10.188 -12.75 -20.734 1 98.62 410 GLN A C 1
ATOM 3294 O O . GLN A 1 410 ? 9.742 -11.727 -21.266 1 98.62 410 GLN A O 1
ATOM 3299 N N . VAL A 1 411 ? 9.43 -13.641 -20.172 1 98.81 411 VAL A N 1
ATOM 3300 C CA . VAL A 1 411 ? 7.977 -13.5 -20.141 1 98.81 411 VAL A CA 1
ATOM 3301 C C . VAL A 1 411 ? 7.488 -13.352 -18.703 1 98.81 411 VAL A C 1
ATOM 3303 O O . VAL A 1 411 ? 7.816 -14.172 -17.844 1 98.81 411 VAL A O 1
ATOM 3306 N N . HIS A 1 412 ? 6.785 -12.305 -18.422 1 98.81 412 HIS A N 1
ATOM 3307 C CA . HIS A 1 412 ? 6.074 -12.156 -17.156 1 98.81 412 HIS A CA 1
ATOM 3308 C C . HIS A 1 412 ? 4.57 -12.336 -17.344 1 98.81 412 HIS A C 1
ATOM 3310 O O . HIS A 1 412 ? 3.994 -11.812 -18.312 1 98.81 412 HIS A O 1
ATOM 3316 N N . LEU A 1 413 ? 3.959 -13.086 -16.5 1 98.75 413 LEU A N 1
ATOM 3317 C CA . LEU A 1 413 ? 2.518 -13.312 -16.516 1 98.75 413 LEU A CA 1
ATOM 3318 C C . LEU A 1 413 ? 1.853 -12.695 -15.289 1 98.75 413 LEU A C 1
ATOM 3320 O O . LEU A 1 413 ? 2.305 -12.898 -14.164 1 98.75 413 LEU A O 1
ATOM 3324 N N . ALA A 1 414 ? 0.8 -11.906 -15.523 1 98.44 414 ALA A N 1
ATOM 3325 C CA . ALA A 1 414 ? -0.009 -11.461 -14.398 1 98.44 414 ALA A CA 1
ATOM 3326 C C . ALA A 1 414 ? -0.829 -12.609 -13.82 1 98.44 414 ALA A C 1
ATOM 3328 O O . ALA A 1 414 ? -0.952 -13.664 -14.438 1 98.44 414 ALA A O 1
ATOM 3329 N N . ASN A 1 415 ? -1.35 -12.414 -12.672 1 96.94 415 ASN A N 1
ATOM 3330 C CA . ASN A 1 415 ? -2.107 -13.453 -11.984 1 96.94 415 ASN A CA 1
ATOM 3331 C C . ASN A 1 415 ? -3.559 -13.492 -12.453 1 96.94 415 ASN A C 1
ATOM 3333 O O . ASN A 1 415 ? -3.996 -12.625 -13.203 1 96.94 415 ASN A O 1
ATOM 3337 N N . SER A 1 416 ? -4.254 -14.477 -12.055 1 93.94 416 SER A N 1
ATOM 3338 C CA . SER A 1 416 ? -5.648 -14.758 -12.391 1 93.94 416 SER A CA 1
ATOM 3339 C C . SER A 1 416 ? -5.77 -15.359 -13.781 1 93.94 416 SER A C 1
ATOM 3341 O O . SER A 1 416 ? -5.227 -16.438 -14.055 1 93.94 416 SER A O 1
ATOM 3343 N N . SER A 1 417 ? -6.219 -14.633 -14.734 1 94.81 417 SER A N 1
ATOM 3344 C CA . SER A 1 417 ? -6.547 -15.25 -16.016 1 94.81 417 SER A CA 1
ATOM 3345 C C . SER A 1 417 ? -5.297 -15.469 -16.859 1 94.81 417 SER A C 1
ATOM 3347 O O . SER A 1 417 ? -5.18 -16.484 -17.547 1 94.81 417 SER A O 1
ATOM 3349 N N . THR A 1 418 ? -4.352 -14.625 -16.812 1 97.5 418 THR A N 1
ATOM 3350 C CA . THR A 1 418 ? -3.199 -14.68 -17.703 1 97.5 418 THR A CA 1
ATOM 3351 C C . THR A 1 418 ? -2.359 -15.922 -17.422 1 97.5 418 THR A C 1
ATOM 3353 O O . THR A 1 418 ? -2.031 -16.672 -18.344 1 97.5 418 THR A O 1
ATOM 3356 N N . VAL A 1 419 ? -2.049 -16.188 -16.188 1 97.81 419 VAL A N 1
ATOM 3357 C CA . VAL A 1 419 ? -1.206 -17.328 -15.859 1 97.81 419 VAL A CA 1
ATOM 3358 C C . VAL A 1 419 ? -1.976 -18.625 -16.109 1 97.81 419 VAL A C 1
ATOM 3360 O O . VAL A 1 419 ? -1.393 -19.625 -16.516 1 97.81 419 VAL A O 1
ATOM 3363 N N . ARG A 1 420 ? -3.287 -18.656 -15.984 1 96.81 420 ARG A N 1
ATOM 3364 C CA . ARG A 1 420 ? -4.105 -19.844 -16.172 1 96.81 420 ARG A CA 1
ATOM 3365 C C . ARG A 1 420 ? -4.266 -20.172 -17.656 1 96.81 420 ARG A C 1
ATOM 3367 O O . ARG A 1 420 ? -4.203 -21.344 -18.047 1 96.81 42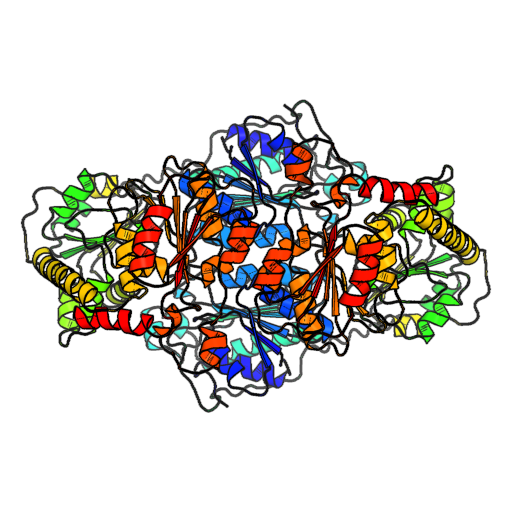0 ARG A O 1
ATOM 3374 N N . TYR A 1 421 ? -4.477 -19.125 -18.484 1 97.88 421 TYR A N 1
ATOM 3375 C CA . TYR A 1 421 ? -4.527 -19.359 -19.922 1 97.88 421 TYR A CA 1
ATOM 3376 C C . TYR A 1 421 ? -3.184 -19.859 -20.438 1 97.88 421 TYR A C 1
ATOM 3378 O O . TYR A 1 421 ? -3.135 -20.719 -21.328 1 97.88 421 TYR A O 1
ATOM 3386 N N . ALA A 1 422 ? -2.131 -19.359 -19.859 1 98.12 422 ALA A N 1
ATOM 3387 C CA . ALA A 1 422 ? -0.799 -19.766 -20.297 1 98.12 422 ALA A CA 1
ATOM 3388 C C . ALA A 1 422 ? -0.565 -21.25 -20.031 1 98.12 422 ALA A C 1
ATOM 3390 O O . ALA A 1 422 ? 0.226 -21.891 -20.734 1 98.12 422 ALA A O 1
ATOM 3391 N N . GLN A 1 423 ? -1.299 -21.828 -19.078 1 97.62 423 GLN A N 1
ATOM 3392 C CA . GLN A 1 423 ? -1.154 -23.25 -18.75 1 97.62 423 GLN A CA 1
ATOM 3393 C C . GLN A 1 423 ? -1.729 -24.125 -19.859 1 97.62 423 GLN A C 1
ATOM 3395 O O . GLN A 1 423 ? -1.458 -25.328 -19.906 1 97.62 423 GLN A O 1
ATOM 3400 N N . LEU A 1 424 ? -2.502 -23.547 -20.734 1 97.75 424 LEU A N 1
ATOM 3401 C CA . LEU A 1 424 ? -3.266 -24.344 -21.672 1 97.75 424 LEU A CA 1
ATOM 3402 C C . LEU A 1 424 ? -2.52 -24.484 -23 1 97.75 424 LEU A C 1
ATOM 3404 O O . LEU A 1 424 ? -2.877 -25.312 -23.844 1 97.75 424 LEU A O 1
ATOM 3408 N N . PHE A 1 425 ? -1.421 -23.656 -23.141 1 97.12 425 PHE A N 1
ATOM 3409 C CA . PHE A 1 425 ? -0.7 -23.625 -24.406 1 97.12 425 PHE A CA 1
ATOM 3410 C C . PHE A 1 425 ? 0.793 -23.828 -24.188 1 97.12 425 PHE A C 1
ATOM 3412 O O . PHE A 1 425 ? 1.354 -23.344 -23.203 1 97.12 425 PHE A O 1
ATOM 3419 N N . PRO A 1 426 ? 1.393 -24.609 -25.031 1 94.69 426 PRO A N 1
ATOM 3420 C CA . PRO A 1 426 ? 2.838 -24.797 -24.891 1 94.69 426 PRO A CA 1
ATOM 3421 C C . PRO A 1 426 ? 3.633 -23.531 -25.203 1 94.69 426 PRO A C 1
ATOM 3423 O O . PRO A 1 426 ? 3.365 -22.859 -26.203 1 94.69 426 PRO A O 1
ATOM 3426 N N . LEU A 1 427 ? 4.52 -23.188 -24.375 1 97.12 427 LEU A N 1
ATOM 3427 C CA . LEU A 1 427 ? 5.453 -22.094 -24.625 1 97.12 427 LEU A CA 1
ATOM 3428 C C . LEU A 1 427 ? 6.773 -22.609 -25.188 1 97.12 427 LEU A C 1
ATOM 3430 O O . LEU A 1 427 ? 7.184 -23.734 -24.859 1 97.12 427 LEU A O 1
ATOM 3434 N N . ASP A 1 428 ? 7.414 -21.797 -26 1 97.5 428 ASP A N 1
ATOM 3435 C CA . ASP A 1 428 ? 8.727 -22.172 -26.516 1 97.5 428 ASP A CA 1
ATOM 3436 C C . ASP A 1 428 ? 9.734 -22.375 -25.391 1 97.5 428 ASP A C 1
ATOM 3438 O O . ASP A 1 428 ? 9.781 -21.578 -24.453 1 97.5 428 ASP A O 1
ATOM 3442 N N . ALA A 1 429 ? 10.531 -23.391 -25.469 1 96.62 429 ALA A N 1
ATOM 3443 C CA . ALA A 1 429 ? 11.453 -23.797 -24.406 1 96.62 429 ALA A CA 1
ATOM 3444 C C . ALA A 1 429 ? 12.5 -22.719 -24.156 1 96.62 429 ALA A C 1
ATOM 3446 O O . ALA A 1 429 ? 13.133 -22.688 -23.094 1 96.62 429 ALA A O 1
ATOM 3447 N N . SER A 1 430 ? 12.672 -21.797 -25.141 1 97.56 430 SER A N 1
ATOM 3448 C CA . SER A 1 430 ? 13.695 -20.766 -25.016 1 97.56 430 SER A CA 1
ATOM 3449 C C . SER A 1 430 ? 13.227 -19.641 -24.109 1 97.56 430 SER A C 1
ATOM 3451 O O . SER A 1 430 ? 14.031 -18.812 -23.672 1 97.56 430 SER A O 1
ATOM 3453 N N . LEU A 1 431 ? 11.93 -19.562 -23.844 1 98.38 431 LEU A N 1
ATOM 3454 C CA . LEU A 1 431 ? 11.367 -18.469 -23.062 1 98.38 431 LEU A CA 1
ATOM 3455 C C . LEU A 1 431 ? 11.656 -18.641 -21.578 1 98.38 431 LEU A C 1
ATOM 3457 O O . LEU A 1 431 ? 11.766 -19.766 -21.094 1 98.38 431 LEU A O 1
ATOM 3461 N N . LYS A 1 432 ? 11.852 -17.594 -20.844 1 98.44 432 LYS A N 1
ATOM 3462 C CA . LYS A 1 432 ? 12.008 -17.547 -19.391 1 98.44 432 LYS A CA 1
ATOM 3463 C C . LYS A 1 432 ? 10.797 -16.922 -18.719 1 98.44 432 LYS A C 1
ATOM 3465 O O . LYS A 1 432 ? 10.57 -15.711 -18.844 1 98.44 432 LYS A O 1
ATOM 3470 N N . VAL A 1 433 ? 10.086 -17.719 -17.969 1 98.5 433 VAL A N 1
ATOM 3471 C CA . VAL A 1 433 ? 8.758 -17.297 -17.547 1 98.5 433 VAL A CA 1
ATOM 3472 C C . VAL A 1 433 ? 8.766 -16.969 -16.047 1 98.5 433 VAL A C 1
ATOM 3474 O O . VAL A 1 433 ? 9.305 -17.734 -15.242 1 98.5 433 VAL A O 1
ATOM 3477 N N . PHE A 1 434 ? 8.18 -15.812 -15.688 1 98.38 434 PHE A N 1
ATOM 3478 C CA . PHE A 1 434 ? 8.047 -15.359 -14.305 1 98.38 434 PHE A CA 1
ATOM 3479 C C . PHE A 1 434 ? 6.609 -14.961 -14.008 1 98.38 434 PHE A C 1
ATOM 3481 O O . PHE A 1 434 ? 5.859 -14.594 -14.914 1 98.38 434 PHE A O 1
ATOM 3488 N N . CYS A 1 435 ? 6.219 -15.078 -12.789 1 98.25 435 CYS A N 1
ATOM 3489 C CA . CYS A 1 435 ? 4.91 -14.68 -12.281 1 98.25 435 CYS A CA 1
ATOM 3490 C C . CYS A 1 435 ? 4.941 -14.5 -10.773 1 98.25 435 CYS A C 1
ATOM 3492 O O . CYS A 1 435 ? 5.594 -15.273 -10.062 1 98.25 435 CYS A O 1
ATOM 3494 N N . ASN A 1 436 ? 4.281 -13.422 -10.227 1 98 436 ASN A N 1
ATOM 3495 C CA . ASN A 1 436 ? 4.195 -13.211 -8.789 1 98 436 ASN A CA 1
ATOM 3496 C C . ASN A 1 436 ? 3.236 -14.203 -8.133 1 98 436 ASN A C 1
ATOM 3498 O O . ASN A 1 436 ? 2.088 -13.859 -7.84 1 98 436 ASN A O 1
ATOM 3502 N N . ARG A 1 437 ? 3.76 -15.312 -7.762 1 97.56 437 ARG A N 1
ATOM 3503 C CA . ARG A 1 437 ? 2.889 -16.391 -7.309 1 97.56 437 ARG A CA 1
ATOM 3504 C C . 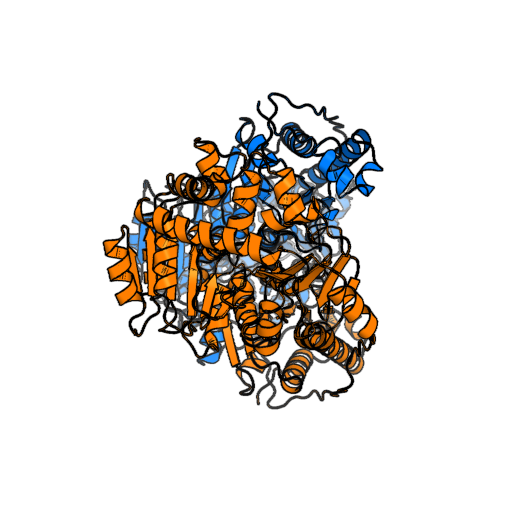ARG A 1 437 ? 2.904 -16.5 -5.785 1 97.56 437 ARG A C 1
ATOM 3506 O O . ARG A 1 437 ? 2.152 -17.297 -5.211 1 97.56 437 ARG A O 1
ATOM 3513 N N . GLY A 1 438 ? 3.732 -15.719 -5.098 1 97.25 438 GLY A N 1
ATOM 3514 C CA . GLY A 1 438 ? 3.816 -15.828 -3.648 1 97.25 438 GLY A CA 1
ATOM 3515 C C . GLY A 1 438 ? 2.49 -15.578 -2.953 1 97.25 438 GLY A C 1
ATOM 3516 O O . GLY A 1 438 ? 2.006 -16.438 -2.205 1 97.25 438 GLY A O 1
ATOM 3517 N N . THR A 1 439 ? 1.904 -14.445 -3.287 1 97.56 439 THR A N 1
ATOM 3518 C CA . THR A 1 439 ? 0.606 -14.125 -2.707 1 97.56 439 THR A CA 1
ATOM 3519 C C . THR A 1 439 ? -0.504 -14.281 -3.742 1 97.56 439 THR A C 1
ATOM 3521 O O . THR A 1 439 ? -1.687 -14.297 -3.395 1 97.56 439 THR A O 1
ATOM 3524 N N . SER A 1 440 ? -0.123 -14.398 -4.988 1 96.94 440 SER A N 1
ATOM 3525 C CA . SER A 1 440 ? -1.049 -14.594 -6.102 1 96.94 440 SER A CA 1
ATOM 3526 C C . SER A 1 440 ? -2.029 -13.43 -6.211 1 96.94 440 SER A C 1
ATOM 3528 O O . SER A 1 440 ? -3.207 -13.625 -6.508 1 96.94 440 SER A O 1
ATOM 3530 N N . GLY A 1 441 ? -1.58 -12.234 -5.859 1 95.56 441 GLY A N 1
ATOM 3531 C CA . GLY A 1 441 ? -2.381 -11.031 -6.031 1 95.56 441 GLY A CA 1
ATOM 3532 C C . GLY A 1 441 ? -2.172 -10.359 -7.375 1 95.56 441 GLY A C 1
ATOM 3533 O O . GLY A 1 441 ? -1.245 -10.711 -8.109 1 95.56 441 GLY A O 1
ATOM 3534 N N . ILE A 1 442 ? -3.004 -9.43 -7.691 1 95.25 442 ILE A N 1
ATOM 3535 C CA . ILE A 1 442 ? -2.867 -8.727 -8.961 1 95.25 442 ILE A CA 1
ATOM 3536 C C . ILE A 1 442 ? -1.947 -7.523 -8.789 1 95.25 442 ILE A C 1
ATOM 3538 O O . ILE A 1 442 ? -1.654 -6.812 -9.758 1 95.25 442 ILE A O 1
ATOM 3542 N N . ASP A 1 443 ? -1.377 -7.309 -7.582 1 93.5 443 ASP A N 1
ATOM 3543 C CA . ASP A 1 443 ? -0.559 -6.148 -7.254 1 93.5 443 ASP A CA 1
ATOM 3544 C C . ASP A 1 443 ? 0.794 -6.207 -7.961 1 93.5 443 ASP A C 1
ATOM 3546 O O . ASP A 1 443 ? 1.426 -7.266 -8.016 1 93.5 443 ASP A O 1
ATOM 3550 N N . GLY A 1 444 ? 1.254 -5.129 -8.5 1 97.75 444 GLY A N 1
ATOM 3551 C CA . GLY A 1 444 ? 2.654 -4.828 -8.742 1 97.75 444 GLY A CA 1
ATOM 3552 C C . GLY A 1 444 ? 3.256 -5.66 -9.859 1 97.75 444 GLY A C 1
ATOM 3553 O O . GLY A 1 444 ? 4.48 -5.781 -9.961 1 97.75 444 GLY A O 1
ATOM 3554 N N . THR A 1 445 ? 2.412 -6.348 -10.695 1 97.56 445 THR A N 1
ATOM 3555 C CA . THR A 1 445 ? 2.963 -7.227 -11.719 1 97.56 445 THR A CA 1
ATOM 3556 C C . THR A 1 445 ? 3.746 -6.422 -12.758 1 97.56 445 THR A C 1
ATOM 3558 O O . THR A 1 445 ? 4.832 -6.832 -13.18 1 97.56 445 THR A O 1
ATOM 3561 N N . THR A 1 446 ? 3.195 -5.289 -13.227 1 98.75 446 THR A N 1
ATOM 3562 C CA . THR A 1 446 ? 3.906 -4.445 -14.18 1 98.75 446 THR A CA 1
ATOM 3563 C C . THR A 1 446 ? 5.207 -3.922 -13.57 1 98.75 446 THR A C 1
ATOM 3565 O O . THR A 1 446 ? 6.254 -3.955 -14.219 1 98.75 446 THR A O 1
ATOM 3568 N N . SER A 1 447 ? 5.156 -3.475 -12.297 1 98.88 447 SER A N 1
ATOM 3569 C CA . SER A 1 447 ? 6.34 -2.99 -11.594 1 98.88 447 SER A CA 1
ATOM 3570 C C . SER A 1 447 ? 7.418 -4.07 -11.523 1 98.88 447 SER A C 1
ATOM 3572 O O . SER A 1 447 ? 8.594 -3.797 -11.766 1 98.88 447 SER A O 1
ATOM 3574 N N . THR A 1 448 ? 7.02 -5.297 -11.195 1 98.88 448 THR A N 1
ATOM 3575 C CA . THR A 1 448 ? 7.941 -6.422 -11.094 1 98.88 448 THR A CA 1
ATOM 3576 C C . THR A 1 448 ? 8.609 -6.695 -12.445 1 98.88 448 THR A C 1
ATOM 3578 O O . THR A 1 448 ? 9.82 -6.891 -12.516 1 98.88 448 THR A O 1
ATOM 3581 N N . ALA A 1 449 ? 7.785 -6.703 -13.516 1 98.88 449 ALA A N 1
ATOM 3582 C CA . ALA A 1 449 ? 8.297 -6.973 -14.852 1 98.88 449 ALA A CA 1
ATOM 3583 C C . ALA A 1 449 ? 9.312 -5.91 -15.281 1 98.88 449 ALA A C 1
ATOM 3585 O O . ALA A 1 449 ? 10.344 -6.23 -15.867 1 98.88 449 ALA A O 1
ATOM 3586 N N . VAL A 1 450 ? 9.016 -4.664 -14.992 1 98.88 450 VAL A N 1
ATOM 3587 C CA . VAL A 1 450 ? 9.922 -3.574 -15.336 1 98.88 450 VAL A CA 1
ATOM 3588 C C . VAL A 1 450 ? 11.242 -3.734 -14.578 1 98.88 450 VAL A C 1
ATOM 3590 O O . VAL A 1 450 ? 12.32 -3.654 -15.172 1 98.88 450 VAL A O 1
ATOM 3593 N N . GLY A 1 451 ? 11.164 -3.99 -13.242 1 98.81 451 GLY A N 1
ATOM 3594 C CA . GLY A 1 451 ? 12.375 -4.219 -12.461 1 98.81 451 GLY A CA 1
ATOM 3595 C C . GLY A 1 451 ? 13.219 -5.363 -12.992 1 98.81 451 GLY A C 1
ATOM 3596 O O . GLY A 1 451 ? 14.438 -5.242 -13.109 1 98.81 451 GLY A O 1
ATOM 3597 N N . SER A 1 452 ? 12.562 -6.453 -13.336 1 98.69 452 SER A N 1
ATOM 3598 C CA . SER A 1 452 ? 13.242 -7.648 -13.828 1 98.69 452 SER A CA 1
ATOM 3599 C C . SER A 1 452 ? 13.898 -7.391 -15.18 1 98.69 452 SER A C 1
ATOM 3601 O O . SER A 1 452 ? 14.922 -8 -15.5 1 98.69 452 SER A O 1
ATOM 3603 N N . SER A 1 453 ? 13.359 -6.504 -15.969 1 98.75 453 SER A N 1
ATOM 3604 C CA . SER A 1 453 ? 13.812 -6.258 -17.344 1 98.75 453 SER A CA 1
ATOM 3605 C C . SER A 1 453 ? 15.141 -5.52 -17.359 1 98.75 453 SER A C 1
ATOM 3607 O O . SER A 1 453 ? 15.867 -5.555 -18.359 1 98.75 453 SER A O 1
ATOM 3609 N N . ILE A 1 454 ? 15.438 -4.836 -16.234 1 98.12 454 ILE A N 1
ATOM 3610 C CA . ILE A 1 454 ? 16.578 -3.916 -16.203 1 98.12 454 ILE A CA 1
ATOM 3611 C C . ILE A 1 454 ? 17.859 -4.668 -16.547 1 98.12 454 ILE A C 1
ATOM 3613 O O . ILE A 1 454 ? 18.688 -4.168 -17.312 1 98.12 454 ILE A O 1
ATOM 3617 N N . TYR A 1 455 ? 18 -5.91 -16.016 1 96.5 455 TYR A N 1
ATOM 3618 C CA . TYR A 1 455 ? 19.266 -6.641 -16.188 1 96.5 455 TYR A CA 1
ATOM 3619 C C . TYR A 1 455 ? 19.062 -7.84 -17.109 1 96.5 455 TYR A C 1
ATOM 3621 O O . TYR A 1 455 ? 19.953 -8.688 -17.219 1 96.5 455 TYR A O 1
ATOM 3629 N N . SER A 1 456 ? 17.875 -7.941 -17.703 1 97.75 456 SER A N 1
ATOM 3630 C CA . SER A 1 456 ? 17.656 -9.023 -18.656 1 97.75 456 SER A CA 1
ATOM 3631 C C . SER A 1 456 ? 18.422 -8.773 -19.953 1 97.75 456 SER A C 1
ATOM 3633 O O . SER A 1 456 ? 18.375 -7.672 -20.5 1 97.75 456 SER A O 1
ATOM 3635 N N . LYS A 1 457 ? 19.125 -9.758 -20.359 1 96.88 457 LYS A N 1
ATOM 3636 C CA . LYS A 1 457 ? 19.812 -9.633 -21.641 1 96.88 457 LYS A CA 1
ATOM 3637 C C . LYS A 1 457 ? 18.828 -9.562 -22.797 1 96.88 457 LYS A C 1
ATOM 3639 O O . LYS A 1 457 ? 19.016 -8.789 -23.75 1 96.88 457 LYS A O 1
ATOM 3644 N N . GLU A 1 458 ? 17.75 -10.336 -22.688 1 97.38 458 GLU A N 1
ATOM 3645 C CA . GLU A 1 458 ? 16.719 -10.398 -23.719 1 97.38 458 GLU A CA 1
ATOM 3646 C C . GLU A 1 458 ? 15.57 -9.445 -23.406 1 97.38 458 GLU A C 1
ATOM 3648 O O . GLU A 1 458 ? 15.383 -9.055 -22.25 1 97.38 458 GLU A O 1
ATOM 3653 N N . PRO A 1 459 ? 14.766 -9.078 -24.469 1 98.44 459 PRO A N 1
ATOM 3654 C CA . PRO A 1 459 ? 13.586 -8.258 -24.203 1 98.44 459 PRO A CA 1
ATOM 3655 C C . PRO A 1 459 ? 12.586 -8.953 -23.281 1 98.44 459 PRO A C 1
ATOM 3657 O O . PRO A 1 459 ? 12.562 -10.188 -23.203 1 98.44 459 PRO A O 1
ATOM 3660 N N . THR A 1 460 ? 11.867 -8.148 -22.578 1 98.81 460 THR A N 1
ATOM 3661 C CA . THR A 1 460 ? 10.844 -8.648 -21.672 1 98.81 460 THR A CA 1
ATOM 3662 C C . THR A 1 460 ? 9.453 -8.328 -22.203 1 98.81 460 THR A C 1
ATOM 3664 O O . THR A 1 460 ? 9.203 -7.234 -22.703 1 98.81 460 THR A O 1
ATOM 3667 N N . VAL A 1 461 ? 8.578 -9.281 -22.172 1 98.94 461 VAL A N 1
ATOM 3668 C CA . VAL A 1 461 ? 7.18 -9.055 -22.5 1 98.94 461 VAL A CA 1
ATOM 3669 C C . VAL A 1 461 ? 6.301 -9.438 -21.312 1 98.94 461 VAL A C 1
ATOM 3671 O O . VAL A 1 461 ? 6.508 -10.484 -20.688 1 98.94 461 VAL A O 1
ATOM 3674 N N . LEU A 1 462 ? 5.414 -8.547 -20.938 1 98.88 462 LEU A N 1
ATOM 3675 C CA . LEU A 1 462 ? 4.426 -8.781 -19.891 1 98.88 462 LEU A CA 1
ATOM 3676 C C . LEU A 1 462 ? 3.061 -9.102 -20.484 1 98.88 462 LEU A C 1
ATOM 3678 O O . LEU A 1 462 ? 2.576 -8.375 -21.359 1 98.88 462 LEU A O 1
ATOM 3682 N N . PHE A 1 463 ? 2.451 -10.203 -20.062 1 98.81 463 PHE A N 1
ATOM 3683 C CA . PHE A 1 463 ? 1.045 -10.492 -20.312 1 98.81 463 PHE A CA 1
ATOM 3684 C C . PHE A 1 463 ? 0.19 -10.125 -19.109 1 98.81 463 PHE A C 1
ATOM 3686 O O . PHE A 1 463 ? 0.381 -10.664 -18.016 1 98.81 463 PHE A O 1
ATOM 3693 N N . THR A 1 464 ? -0.742 -9.219 -19.328 1 98.69 464 THR A N 1
ATOM 3694 C CA . THR A 1 464 ? -1.545 -8.758 -18.203 1 98.69 464 THR A CA 1
ATOM 3695 C C . THR A 1 464 ? -3.008 -8.602 -18.609 1 98.69 464 THR A C 1
ATOM 3697 O O . THR A 1 464 ? -3.314 -8.445 -19.797 1 98.69 464 THR A O 1
ATOM 3700 N N . GLY A 1 465 ? -3.9 -8.828 -17.672 1 98.06 465 GLY A N 1
ATOM 3701 C CA . GLY A 1 465 ? -5.293 -8.445 -17.828 1 98.06 465 GLY A CA 1
ATOM 3702 C C . GLY A 1 465 ? -5.551 -6.98 -17.516 1 98.06 465 GLY A C 1
ATOM 3703 O O . GLY A 1 465 ? -4.672 -6.285 -17.016 1 98.06 465 GLY A O 1
ATOM 3704 N N . ASP A 1 466 ? -6.777 -6.562 -17.812 1 97.94 466 ASP A N 1
ATOM 3705 C CA . ASP A 1 466 ? -7.133 -5.156 -17.672 1 97.94 466 ASP A CA 1
ATOM 3706 C C . ASP A 1 466 ? -7.082 -4.719 -16.203 1 97.94 466 ASP A C 1
ATOM 3708 O O . ASP A 1 466 ? -6.434 -3.727 -15.867 1 97.94 466 ASP A O 1
ATOM 3712 N N . LEU A 1 467 ? -7.602 -5.441 -15.289 1 97.56 467 LEU A N 1
ATOM 3713 C CA . LEU A 1 467 ? -7.648 -5.027 -13.891 1 97.56 467 LEU A CA 1
ATOM 3714 C C . LEU A 1 467 ? -6.242 -4.961 -13.305 1 97.56 467 LEU A C 1
ATOM 3716 O O . LEU A 1 467 ? -5.91 -4.012 -12.586 1 97.56 467 LEU A O 1
ATOM 3720 N N . SER A 1 468 ? -5.414 -5.988 -13.594 1 97.88 468 SER A N 1
ATOM 3721 C CA . SER A 1 468 ? -4.043 -5.984 -13.094 1 97.88 468 SER A CA 1
ATOM 3722 C C . SER A 1 468 ? -3.248 -4.812 -13.656 1 97.88 468 SER A C 1
ATOM 3724 O O . SER A 1 468 ? -2.457 -4.191 -12.945 1 97.88 468 SER A O 1
ATOM 3726 N N . PHE A 1 469 ? -3.451 -4.465 -14.898 1 98.31 469 PHE A N 1
ATOM 3727 C CA . PHE A 1 469 ? -2.719 -3.4 -15.578 1 98.31 469 PHE A CA 1
ATOM 3728 C C . PHE A 1 469 ? -3.062 -2.041 -14.977 1 98.31 469 PHE A C 1
ATOM 3730 O O . PHE A 1 469 ? -2.172 -1.284 -14.594 1 98.31 469 PHE A O 1
ATOM 3737 N N . PHE A 1 470 ? -4.352 -1.764 -14.867 1 98.19 470 PHE A N 1
ATOM 3738 C CA . PHE A 1 470 ? -4.777 -0.455 -14.383 1 98.19 470 PHE A CA 1
ATOM 3739 C C . PHE A 1 470 ? -4.508 -0.312 -12.891 1 98.19 470 PHE A C 1
ATOM 3741 O O . PHE A 1 470 ? -4.238 0.789 -12.406 1 98.19 470 PHE A O 1
ATOM 3748 N N . TYR A 1 471 ? -4.555 -1.429 -12.195 1 97.75 471 TYR A N 1
ATOM 3749 C CA . TYR A 1 471 ? -4.242 -1.458 -10.773 1 97.75 471 TYR A CA 1
ATOM 3750 C C . TYR A 1 471 ? -2.832 -0.937 -10.516 1 97.75 471 TYR A C 1
ATOM 3752 O O . TYR A 1 471 ? -2.604 -0.205 -9.547 1 97.75 471 TYR A O 1
ATOM 3760 N N . ASP A 1 472 ? -1.926 -1.28 -11.352 1 97.94 472 ASP A N 1
ATOM 3761 C CA . ASP A 1 472 ? -0.505 -0.969 -11.227 1 97.94 472 ASP A CA 1
ATOM 3762 C C . ASP A 1 472 ? -0.092 0.124 -12.211 1 97.94 472 ASP A C 1
ATOM 3764 O O . ASP A 1 472 ? 1.011 0.087 -12.758 1 97.94 472 ASP A O 1
ATOM 3768 N N . SER A 1 473 ? -0.93 1.113 -12.43 1 96.38 473 SER A N 1
ATOM 3769 C CA . SER A 1 473 ? -0.754 2.096 -13.5 1 96.38 473 SER A CA 1
ATOM 3770 C C . SER A 1 473 ? 0.464 2.977 -13.242 1 96.38 473 SER A C 1
ATOM 3772 O O . SER A 1 473 ? 1.066 3.5 -14.18 1 96.38 473 SER A O 1
ATOM 3774 N N . ASN A 1 474 ? 0.888 3.172 -11.938 1 97.75 474 ASN A N 1
ATOM 3775 C CA . ASN A 1 474 ? 2.045 4.004 -11.625 1 97.75 474 ASN A CA 1
ATOM 3776 C C . ASN A 1 474 ? 3.354 3.275 -11.922 1 97.75 474 ASN A C 1
ATOM 3778 O O . ASN A 1 474 ? 4.434 3.863 -11.812 1 97.75 474 ASN A O 1
ATOM 3782 N N . ALA A 1 475 ? 3.234 2.01 -12.336 1 98.31 475 ALA A N 1
ATOM 3783 C CA . ALA A 1 475 ? 4.426 1.214 -12.617 1 98.31 475 ALA A CA 1
ATOM 3784 C C . ALA A 1 475 ? 5.27 1.861 -13.719 1 98.31 475 ALA A C 1
ATOM 3786 O O . ALA A 1 475 ? 6.492 1.717 -13.734 1 98.31 475 ALA A O 1
ATOM 3787 N N . MET A 1 476 ? 4.629 2.59 -14.609 1 97.62 476 MET A N 1
ATOM 3788 C CA . MET A 1 476 ? 5.316 3.15 -15.773 1 97.62 476 MET A CA 1
ATOM 3789 C C . MET A 1 476 ? 5.867 4.539 -15.461 1 97.62 476 MET A C 1
ATOM 3791 O O . MET A 1 476 ? 6.613 5.109 -16.25 1 97.62 476 MET A O 1
ATOM 3795 N N . TRP A 1 477 ? 5.551 5.082 -14.227 1 97.19 477 TRP A N 1
ATOM 3796 C CA . TRP A 1 477 ? 6.066 6.375 -13.781 1 97.19 477 TRP A CA 1
ATOM 3797 C C . TRP A 1 477 ? 7.504 6.242 -13.289 1 97.19 477 TRP A C 1
ATOM 3799 O O . TRP A 1 477 ? 7.766 6.301 -12.086 1 97.19 477 TRP A O 1
ATOM 3809 N N . ASN A 1 478 ? 8.445 6.055 -14.18 1 95.62 478 ASN A N 1
ATOM 3810 C CA . ASN A 1 478 ? 9.875 6.02 -13.898 1 95.62 478 ASN A CA 1
ATOM 3811 C C . ASN A 1 478 ? 10.695 6.289 -15.164 1 95.62 478 ASN A C 1
ATOM 3813 O O . ASN A 1 478 ? 10.141 6.438 -16.25 1 95.62 478 ASN A O 1
ATOM 3817 N N . ASN A 1 479 ? 12 6.352 -15.047 1 95.44 479 ASN A N 1
ATOM 3818 C CA . ASN A 1 479 ? 12.867 6.699 -16.156 1 95.44 479 ASN A CA 1
ATOM 3819 C C . ASN A 1 479 ? 13.734 5.516 -16.594 1 95.44 479 ASN A C 1
ATOM 3821 O O . ASN A 1 479 ? 14.789 5.703 -17.188 1 95.44 479 ASN A O 1
ATOM 3825 N N . TYR A 1 480 ? 13.242 4.285 -16.234 1 97.12 480 TYR A N 1
ATOM 3826 C CA . TYR A 1 480 ? 14.148 3.152 -16.406 1 97.12 480 TYR A CA 1
ATOM 3827 C C . TYR A 1 480 ? 13.562 2.135 -17.391 1 97.12 480 TYR A C 1
ATOM 3829 O O . TYR A 1 480 ? 14.086 1.024 -17.516 1 97.12 480 TYR A O 1
ATOM 3837 N N . MET A 1 481 ? 12.531 2.465 -18.125 1 96.56 481 MET A N 1
ATOM 3838 C CA . MET A 1 481 ? 11.898 1.559 -19.094 1 96.56 481 MET A CA 1
ATOM 3839 C C . MET A 1 481 ? 12.805 1.336 -20.297 1 96.56 481 MET A C 1
ATOM 3841 O O . MET A 1 481 ? 13.258 2.295 -20.922 1 96.56 481 MET A O 1
ATOM 3845 N N . ARG A 1 482 ? 13 0.116 -20.594 1 97.88 482 ARG A N 1
ATOM 3846 C CA . ARG A 1 482 ? 13.758 -0.208 -21.812 1 97.88 482 ARG A CA 1
ATOM 3847 C C . ARG A 1 482 ? 12.906 0.017 -23.062 1 97.88 482 ARG A C 1
ATOM 3849 O O . ARG A 1 482 ? 11.703 -0.232 -23.047 1 97.88 482 ARG A O 1
ATOM 3856 N N . PRO A 1 483 ? 13.57 0.456 -24.156 1 98 483 PRO A N 1
ATOM 3857 C CA . PRO A 1 483 ? 12.812 0.661 -25.391 1 98 483 PRO A CA 1
ATOM 3858 C C . PRO A 1 483 ? 12.219 -0.634 -25.938 1 98 483 PRO A C 1
ATOM 3860 O O . PRO A 1 483 ? 11.219 -0.601 -26.672 1 98 483 PRO A O 1
ATOM 3863 N N . ASP A 1 484 ? 12.805 -1.8 -25.547 1 98.5 484 ASP A N 1
ATOM 3864 C CA . ASP A 1 484 ? 12.328 -3.07 -26.078 1 98.5 484 ASP A CA 1
ATOM 3865 C C . ASP A 1 484 ? 11.398 -3.768 -25.094 1 98.5 484 ASP A C 1
ATOM 3867 O O . ASP A 1 484 ? 11.102 -4.957 -25.25 1 98.5 484 ASP A O 1
ATOM 3871 N N . PHE A 1 485 ? 11 -3.043 -24.062 1 98.81 485 PHE A N 1
ATOM 3872 C CA . PHE A 1 485 ? 10 -3.572 -23.141 1 98.81 485 PHE A CA 1
ATOM 3873 C C . PHE A 1 485 ? 8.625 -3.615 -23.812 1 98.81 485 PHE A C 1
ATOM 3875 O O . PHE A 1 485 ? 8.242 -2.678 -24.516 1 98.81 485 PHE A O 1
ATOM 3882 N N . ARG A 1 486 ? 7.855 -4.742 -23.641 1 98.88 486 ARG A N 1
ATOM 3883 C CA . ARG A 1 486 ? 6.566 -4.961 -24.297 1 98.88 486 ARG A CA 1
ATOM 3884 C C . ARG A 1 486 ? 5.496 -5.34 -23.281 1 98.88 486 ARG A C 1
ATOM 3886 O O . ARG A 1 486 ? 5.766 -6.105 -22.344 1 98.88 486 ARG A O 1
ATOM 3893 N N . ILE A 1 487 ? 4.293 -4.816 -23.453 1 98.94 487 ILE A N 1
ATOM 3894 C CA . ILE A 1 487 ? 3.139 -5.211 -22.656 1 98.94 487 ILE A CA 1
ATOM 3895 C C . ILE A 1 487 ? 2.014 -5.684 -23.578 1 98.94 487 ILE A C 1
ATOM 3897 O O . ILE A 1 487 ? 1.562 -4.941 -24.453 1 98.94 487 ILE A O 1
ATOM 3901 N N . VAL A 1 488 ? 1.621 -6.902 -23.391 1 98.94 488 VAL A N 1
ATOM 3902 C CA . VAL A 1 488 ? 0.365 -7.371 -23.969 1 98.94 488 VAL A CA 1
ATOM 3903 C C . VAL A 1 488 ? -0.757 -7.234 -22.953 1 98.94 488 VAL A C 1
ATOM 3905 O O . VAL A 1 488 ? -0.736 -7.895 -21.906 1 98.94 488 VAL A O 1
ATOM 3908 N N . LEU A 1 489 ? -1.684 -6.387 -23.25 1 98.81 489 LEU A N 1
ATOM 3909 C CA . LEU A 1 489 ? -2.834 -6.152 -22.375 1 98.81 489 LEU A CA 1
ATOM 3910 C C . LEU A 1 489 ? -4.09 -6.793 -22.969 1 98.81 489 LEU A C 1
ATOM 3912 O O . LEU A 1 489 ? -4.609 -6.336 -23.984 1 98.81 489 LEU A O 1
ATOM 3916 N N . ILE A 1 490 ? -4.512 -7.871 -22.359 1 98.69 490 ILE A N 1
ATOM 3917 C CA . ILE A 1 490 ? -5.816 -8.422 -22.703 1 98.69 490 ILE A CA 1
ATOM 3918 C C . ILE A 1 490 ? -6.914 -7.652 -21.969 1 98.69 490 ILE A C 1
ATOM 3920 O O . ILE A 1 490 ? -7.137 -7.867 -20.781 1 98.69 490 ILE A O 1
ATOM 3924 N N . ASN A 1 491 ? -7.598 -6.812 -22.641 1 98.5 491 ASN A N 1
ATOM 3925 C CA . ASN A 1 491 ? -8.609 -5.938 -22.047 1 98.5 491 ASN A CA 1
ATOM 3926 C C . ASN A 1 491 ? -10.016 -6.41 -22.391 1 98.5 491 ASN A C 1
ATOM 3928 O O . ASN A 1 491 ? -10.617 -5.949 -23.359 1 98.5 491 ASN A O 1
ATOM 3932 N N . ASN A 1 492 ? -10.531 -7.258 -21.562 1 97.38 492 ASN A N 1
ATOM 3933 C CA . ASN A 1 492 ? -11.898 -7.711 -21.781 1 97.38 492 ASN A CA 1
ATOM 3934 C C . ASN A 1 492 ? -12.898 -6.906 -20.953 1 97.38 492 ASN A C 1
ATOM 3936 O O . ASN A 1 492 ? -14.039 -7.328 -20.766 1 97.38 492 ASN A O 1
ATOM 3940 N N . SER A 1 493 ? -12.508 -5.852 -20.312 1 96.56 493 SER A N 1
ATOM 3941 C CA . SER A 1 493 ? -13.344 -4.828 -19.703 1 96.56 493 SER A CA 1
ATOM 3942 C C . SER A 1 493 ? -13.961 -5.324 -18.391 1 96.56 493 SER A C 1
ATOM 3944 O O . SER A 1 493 ? -15.117 -5 -18.078 1 96.56 493 SER A O 1
ATOM 3946 N N . GLY A 1 494 ? -13.258 -6.125 -17.719 1 94.44 494 GLY A N 1
ATOM 3947 C CA . GLY A 1 494 ? -13.695 -6.594 -16.422 1 94.44 494 GLY A CA 1
ATOM 3948 C C . GLY A 1 494 ? -12.969 -7.844 -15.961 1 94.44 494 GLY A C 1
ATOM 3949 O O . GLY A 1 494 ? -12.219 -8.453 -16.734 1 94.44 494 GLY A O 1
ATOM 3950 N N . GLY A 1 495 ? -13.164 -8.195 -14.688 1 93.12 495 GLY A N 1
ATOM 3951 C CA . GLY A 1 495 ? -12.625 -9.438 -14.164 1 93.12 495 GLY A CA 1
ATOM 3952 C C . GLY A 1 495 ? -13.305 -10.672 -14.727 1 93.12 495 GLY A C 1
ATOM 3953 O O . GLY A 1 495 ? -14.133 -11.289 -14.055 1 93.12 495 GLY A O 1
ATOM 3954 N N . GLY A 1 496 ? -12.922 -11.086 -15.898 1 90.69 496 GLY A N 1
ATOM 3955 C CA . GLY A 1 496 ? -13.555 -12.203 -16.578 1 90.69 496 GLY A CA 1
ATOM 3956 C C . GLY A 1 496 ? -13.461 -13.5 -15.812 1 90.69 496 GLY A C 1
ATOM 3957 O O . GLY A 1 496 ? -14.312 -14.383 -15.961 1 90.69 496 GLY A O 1
ATOM 3958 N N . ILE A 1 497 ? -12.5 -13.555 -14.93 1 91.19 497 ILE A N 1
ATOM 3959 C CA . ILE A 1 497 ? -12.273 -14.758 -14.133 1 91.19 497 ILE A CA 1
ATOM 3960 C C . ILE A 1 497 ? -13.469 -15 -13.219 1 91.19 497 ILE A C 1
ATOM 3962 O O . ILE A 1 497 ? -13.789 -16.141 -12.891 1 91.19 497 ILE A O 1
ATOM 3966 N N . PHE A 1 498 ? -14.164 -13.953 -12.828 1 91.19 498 PHE A N 1
ATOM 3967 C CA . PHE A 1 498 ? -15.281 -14.086 -11.891 1 91.19 498 PHE A CA 1
ATOM 3968 C C . PHE A 1 498 ? -16.5 -14.688 -12.586 1 91.19 498 PHE A C 1
ATOM 3970 O O . PHE A 1 498 ? -17.422 -15.148 -11.922 1 91.19 498 PHE A O 1
ATOM 3977 N N . ARG A 1 499 ? -16.453 -14.758 -13.859 1 90.81 499 ARG A N 1
ATOM 3978 C CA . ARG A 1 499 ? -17.578 -15.312 -14.609 1 90.81 499 ARG A CA 1
ATOM 3979 C C . ARG A 1 499 ? -17.484 -16.844 -14.68 1 90.81 499 ARG A C 1
ATOM 3981 O O . ARG A 1 499 ? -18.469 -17.5 -15.016 1 90.81 499 ARG A O 1
ATOM 3988 N N . ILE A 1 500 ? -16.312 -17.344 -14.289 1 88.5 500 ILE A N 1
ATOM 3989 C CA . ILE A 1 500 ? -16.203 -18.812 -14.312 1 88.5 500 ILE A CA 1
ATOM 3990 C C . ILE A 1 500 ? -16.266 -19.344 -12.883 1 88.5 500 ILE A C 1
ATOM 3992 O O . ILE A 1 500 ? -16.172 -20.562 -12.672 1 88.5 500 ILE A O 1
ATOM 3996 N N . LEU A 1 501 ? -16.375 -18.5 -11.859 1 81.31 501 LEU A N 1
ATOM 3997 C CA . LEU A 1 501 ? -16.516 -18.922 -10.469 1 81.31 501 LEU A CA 1
ATOM 3998 C C . LEU A 1 501 ? -17.969 -19.188 -10.133 1 81.31 501 LEU A C 1
ATOM 4000 O O . LEU A 1 501 ? -18.875 -18.656 -10.781 1 81.31 501 LEU A O 1
ATOM 4004 N N . PRO A 1 502 ? -18.016 -20.016 -8.945 1 77.62 502 PRO A N 1
ATOM 4005 C CA . PRO A 1 502 ? -19.391 -20.266 -8.5 1 77.62 502 PRO A CA 1
ATOM 4006 C C . PRO A 1 502 ? -20.078 -19 -7.992 1 77.62 502 PRO A C 1
ATOM 4008 O O . PRO A 1 502 ? -19.422 -18.125 -7.434 1 77.62 502 PRO A O 1
ATOM 4011 N N . GLY A 1 503 ? -21.172 -18.484 -8.648 1 77.81 503 GLY A N 1
ATOM 4012 C CA . GLY A 1 503 ? -21.938 -17.344 -8.188 1 77.81 503 GLY A CA 1
ATOM 4013 C C . GLY A 1 503 ? -22.219 -16.328 -9.281 1 77.81 503 GLY A C 1
ATOM 4014 O O . GLY A 1 503 ? -22.891 -15.328 -9.055 1 77.81 503 GLY A O 1
ATOM 4015 N N . MET A 1 504 ? -21.609 -16.672 -10.266 1 82.75 504 MET A N 1
ATOM 4016 C CA . MET A 1 504 ? -21.828 -15.758 -11.383 1 82.75 504 MET A CA 1
ATOM 4017 C C . MET A 1 504 ? -23.312 -15.555 -11.641 1 82.75 504 MET A C 1
ATOM 4019 O O . MET A 1 504 ? -24.078 -16.516 -11.609 1 82.75 504 MET A O 1
ATOM 4023 N N . GLU A 1 505 ? -23.641 -14.297 -11.688 1 86 505 GLU A N 1
ATOM 4024 C CA . GLU A 1 505 ? -24.984 -13.883 -12.055 1 86 505 GLU A CA 1
ATOM 4025 C C . GLU A 1 505 ? -24.969 -12.75 -13.078 1 86 505 GLU A C 1
ATOM 4027 O O . GLU A 1 505 ? -24.047 -11.93 -13.078 1 86 505 GLU A O 1
ATOM 4032 N N . GLU A 1 506 ? -25.938 -12.836 -13.922 1 90.12 506 GLU A N 1
ATOM 4033 C CA . GLU A 1 506 ? -26.047 -11.734 -14.875 1 90.12 506 GLU A CA 1
ATOM 4034 C C . GLU A 1 506 ? -26.859 -10.578 -14.289 1 90.12 506 GLU A C 1
ATOM 4036 O O . GLU A 1 506 ? -28.016 -10.359 -14.664 1 90.12 506 GLU A O 1
ATOM 4041 N N . THR A 1 507 ? -26.312 -9.875 -13.328 1 91.94 507 THR A N 1
ATOM 4042 C CA . THR A 1 507 ? -26.938 -8.734 -12.664 1 91.94 507 THR A CA 1
ATOM 4043 C C . THR A 1 507 ? -25.984 -7.547 -12.609 1 91.94 507 THR A C 1
ATOM 4045 O O . THR A 1 507 ? -24.766 -7.711 -12.75 1 91.94 507 THR A O 1
ATOM 4048 N N . GLU A 1 508 ? -26.516 -6.422 -12.469 1 92.56 508 GLU A N 1
ATOM 4049 C CA . GLU A 1 508 ? -25.719 -5.215 -12.297 1 92.56 508 GLU A CA 1
ATOM 4050 C C . GLU A 1 508 ? -24.844 -5.301 -11.039 1 92.56 508 GLU A C 1
ATOM 4052 O O . GLU A 1 508 ? -23.719 -4.805 -11.023 1 92.56 508 GLU A O 1
ATOM 4057 N N . GLU A 1 509 ? -25.391 -5.922 -10.047 1 91.56 509 GLU A N 1
ATOM 4058 C CA . GLU A 1 509 ? -24.672 -6.094 -8.789 1 91.56 509 GLU A CA 1
ATOM 4059 C C . GLU A 1 509 ? -23.406 -6.914 -8.992 1 91.56 509 GLU A C 1
ATOM 4061 O O . GLU A 1 509 ? -22.344 -6.562 -8.477 1 91.56 509 GLU A O 1
ATOM 4066 N N . PHE A 1 510 ? -23.531 -7.961 -9.711 1 93.38 510 PHE A N 1
ATOM 4067 C CA . PHE A 1 510 ? -22.359 -8.797 -9.984 1 93.38 510 PHE A CA 1
ATOM 4068 C C . PHE A 1 510 ? -21.344 -8.039 -10.82 1 93.38 510 PHE A C 1
ATOM 4070 O O . PHE A 1 510 ? -20.141 -8.078 -10.516 1 93.38 510 PHE A O 1
ATOM 4077 N N . GLU A 1 511 ? -21.828 -7.316 -11.789 1 95 511 GLU A N 1
ATOM 4078 C CA . GLU A 1 511 ? -20.938 -6.574 -12.68 1 95 511 GLU A CA 1
ATOM 4079 C C . GLU A 1 511 ? -20.188 -5.484 -11.922 1 95 511 GLU A C 1
ATOM 4081 O O . GLU A 1 511 ? -19.047 -5.184 -12.234 1 95 511 GLU A O 1
ATOM 4086 N N . THR A 1 512 ? -20.844 -4.938 -10.922 1 95.81 512 THR A N 1
ATOM 4087 C CA . THR A 1 512 ? -20.281 -3.811 -10.188 1 95.81 512 THR A CA 1
ATOM 4088 C C . THR A 1 512 ? -19.359 -4.297 -9.07 1 95.81 512 THR A C 1
ATOM 4090 O O . THR A 1 512 ? -18.234 -3.812 -8.938 1 95.81 512 THR A O 1
ATOM 4093 N N . PHE A 1 513 ? -19.75 -5.328 -8.32 1 96.25 513 PHE A N 1
ATOM 4094 C CA . PHE A 1 513 ? -19.109 -5.609 -7.047 1 96.25 513 PHE A CA 1
ATOM 4095 C C . PHE A 1 513 ? -18.266 -6.875 -7.137 1 96.25 513 PHE A C 1
ATOM 4097 O O . PHE A 1 513 ? -17.5 -7.191 -6.211 1 96.25 513 PHE A O 1
ATOM 4104 N N . PHE A 1 514 ? -18.281 -7.625 -8.266 1 94.56 514 PHE A N 1
ATOM 4105 C CA . PHE A 1 514 ? -17.453 -8.805 -8.461 1 94.56 514 PHE A CA 1
ATOM 4106 C C . PHE A 1 514 ? -16.594 -8.672 -9.719 1 94.56 514 PHE A C 1
ATOM 4108 O O . PHE A 1 514 ? -15.375 -8.555 -9.648 1 94.56 514 PHE A O 1
ATOM 4115 N N . GLU A 1 515 ? -17.234 -8.469 -10.844 1 93.56 515 GLU A N 1
ATOM 4116 C CA . GLU A 1 515 ? -16.547 -8.43 -12.133 1 93.56 515 GLU A CA 1
ATOM 4117 C C . GLU A 1 515 ? -15.836 -7.098 -12.344 1 93.56 515 GLU A C 1
ATOM 4119 O O . GLU A 1 515 ? -14.812 -7.035 -13.023 1 93.56 515 GLU A O 1
ATOM 4124 N N . THR A 1 516 ? -16.375 -5.992 -11.773 1 94.19 516 THR A N 1
ATOM 4125 C CA . THR A 1 516 ? -15.844 -4.645 -11.93 1 94.19 516 THR A CA 1
ATOM 4126 C C . THR A 1 516 ? -15.773 -4.258 -13.398 1 94.19 516 THR A C 1
ATOM 4128 O O . THR A 1 516 ? -14.711 -3.854 -13.891 1 94.19 516 THR A O 1
ATOM 4131 N N . SER A 1 517 ? -16.844 -4.34 -14.062 1 95.56 517 SER A N 1
ATOM 4132 C CA . SER A 1 517 ? -16.891 -3.967 -15.477 1 95.56 517 SER A CA 1
ATOM 4133 C C . SER A 1 517 ? -16.516 -2.506 -15.672 1 95.56 517 SER A C 1
ATOM 4135 O O . SER A 1 517 ? -16.844 -1.651 -14.852 1 95.56 517 SER A O 1
ATOM 4137 N N . HIS A 1 518 ? -15.766 -2.189 -16.719 1 96.38 518 HIS A N 1
ATOM 4138 C CA . HIS A 1 518 ? -15.312 -0.833 -16.984 1 96.38 518 HIS A CA 1
ATOM 4139 C C . HIS A 1 518 ? -15.141 -0.603 -18.484 1 96.38 518 HIS A C 1
ATOM 4141 O O . HIS A 1 518 ? -15.297 -1.529 -19.281 1 96.38 518 HIS A O 1
ATOM 4147 N N . GLU A 1 519 ? -14.758 0.613 -18.875 1 95.81 519 GLU A N 1
ATOM 4148 C CA . GLU A 1 519 ? -14.555 0.967 -20.266 1 95.81 519 GLU A CA 1
ATOM 4149 C C . GLU A 1 519 ? -13.188 1.617 -20.484 1 95.81 519 GLU A C 1
ATOM 4151 O O . GLU A 1 519 ? -13 2.402 -21.406 1 95.81 519 GLU A O 1
ATOM 4156 N N . LEU A 1 520 ? -12.25 1.334 -19.656 1 97.25 520 LEU A N 1
ATOM 4157 C CA . LEU A 1 520 ? -10.938 1.968 -19.703 1 97.25 520 LEU A CA 1
ATOM 4158 C C . LEU A 1 520 ? -10.102 1.398 -20.844 1 97.25 520 LEU A C 1
ATOM 4160 O O . LEU A 1 520 ? -10.227 0.219 -21.188 1 97.25 520 LEU A O 1
ATOM 4164 N N . SER A 1 521 ? -9.297 2.262 -21.422 1 97.44 521 SER A N 1
ATOM 4165 C CA . SER A 1 521 ? -8.289 1.914 -22.422 1 97.44 521 SER A CA 1
ATOM 4166 C C . SER A 1 521 ? -6.895 2.305 -21.938 1 97.44 521 SER A C 1
ATOM 4168 O O . SER A 1 521 ? -6.734 3.268 -21.188 1 97.44 521 SER A O 1
ATOM 4170 N N . ALA A 1 522 ? -5.949 1.594 -22.406 1 98.12 522 ALA A N 1
ATOM 4171 C CA . ALA A 1 522 ? -4.566 1.896 -22.047 1 98.12 522 ALA A CA 1
ATOM 4172 C C . ALA A 1 522 ? -4.039 3.086 -22.844 1 98.12 522 ALA A C 1
ATOM 4174 O O . ALA A 1 522 ? -2.943 3.584 -22.578 1 98.12 522 ALA A O 1
ATOM 4175 N N . LYS A 1 523 ? -4.762 3.617 -23.75 1 98.19 523 LYS A N 1
ATOM 4176 C CA . LYS A 1 523 ? -4.305 4.645 -24.688 1 98.19 523 LYS A CA 1
ATOM 4177 C C . LYS A 1 523 ? -3.779 5.867 -23.953 1 98.19 523 LYS A C 1
ATOM 4179 O O . LYS A 1 523 ? -2.695 6.367 -24.266 1 98.19 523 LYS A O 1
ATOM 4184 N N . HIS A 1 524 ? -4.5 6.359 -23.016 1 97.56 524 HIS A N 1
ATOM 4185 C CA . HIS A 1 524 ? -4.129 7.578 -22.297 1 97.56 524 HIS A CA 1
ATOM 4186 C C . HIS A 1 524 ? -2.885 7.359 -21.453 1 97.56 524 HIS A C 1
ATOM 4188 O O . HIS A 1 524 ? -2 8.219 -21.406 1 97.56 524 HIS A O 1
ATOM 4194 N N . LEU A 1 525 ? -2.818 6.211 -20.781 1 98.12 525 LEU A N 1
ATOM 4195 C CA . LEU A 1 525 ? -1.634 5.902 -19.984 1 98.12 525 LEU A CA 1
ATOM 4196 C C . LEU A 1 525 ? -0.41 5.73 -20.875 1 98.12 525 LEU A C 1
ATOM 4198 O O . LEU A 1 525 ? 0.691 6.152 -20.516 1 98.12 525 LEU A O 1
ATOM 4202 N N . ALA A 1 526 ? -0.612 5.031 -22.016 1 98.44 526 ALA A N 1
ATOM 4203 C CA . ALA A 1 526 ? 0.48 4.848 -22.969 1 98.44 526 ALA A CA 1
ATOM 4204 C C . ALA A 1 526 ? 1.065 6.188 -23.391 1 98.44 526 ALA A C 1
ATOM 4206 O O . ALA A 1 526 ? 2.285 6.371 -23.391 1 98.44 526 ALA A O 1
ATOM 4207 N N . ASN A 1 527 ? 0.203 7.133 -23.719 1 97.75 527 ASN A N 1
ATOM 4208 C CA . ASN A 1 527 ? 0.645 8.461 -24.125 1 97.75 527 ASN A CA 1
ATOM 4209 C C . ASN A 1 527 ? 1.336 9.203 -22.984 1 97.75 527 ASN A C 1
ATOM 4211 O O . ASN A 1 527 ? 2.352 9.867 -23.203 1 97.75 527 ASN A O 1
ATOM 4215 N N . MET A 1 528 ? 0.827 9.094 -21.859 1 97.75 528 MET A N 1
ATOM 4216 C CA . MET A 1 528 ? 1.345 9.789 -20.688 1 97.75 528 MET A CA 1
ATOM 4217 C C . MET A 1 528 ? 2.779 9.367 -20.391 1 97.75 528 MET A C 1
ATOM 4219 O O . MET A 1 528 ? 3.617 10.195 -20.031 1 97.75 528 MET A O 1
ATOM 4223 N N . TYR A 1 529 ? 3.012 8.078 -20.578 1 97.81 529 TYR A N 1
ATOM 4224 C CA . TYR A 1 529 ? 4.301 7.562 -20.125 1 97.81 529 TYR A CA 1
ATOM 4225 C C . TYR A 1 529 ? 5.195 7.223 -21.312 1 97.81 529 TYR A C 1
ATOM 4227 O O . TYR A 1 529 ? 6.227 6.566 -21.156 1 97.81 529 TYR A O 1
ATOM 4235 N N . GLY A 1 530 ? 4.82 7.52 -22.547 1 97.25 530 GLY A N 1
ATOM 4236 C CA . GLY A 1 530 ? 5.691 7.445 -23.703 1 97.25 530 GLY A CA 1
ATOM 4237 C C . GLY A 1 530 ? 5.734 6.066 -24.328 1 97.25 530 GLY A C 1
ATOM 4238 O O . GLY A 1 530 ? 6.762 5.656 -24.875 1 97.25 530 GLY A O 1
ATOM 4239 N N . PHE A 1 531 ? 4.66 5.277 -24.25 1 98.44 531 PHE A N 1
ATOM 4240 C CA . PHE A 1 531 ? 4.531 3.99 -24.922 1 98.44 531 PHE A CA 1
ATOM 4241 C C . PHE A 1 531 ? 3.869 4.16 -26.281 1 98.44 531 PHE A C 1
ATOM 4243 O O . PHE A 1 531 ? 2.957 4.973 -26.438 1 98.44 531 PHE A O 1
ATOM 4250 N N . GLU A 1 532 ? 4.336 3.391 -27.203 1 98.56 532 GLU A N 1
ATOM 4251 C CA . GLU A 1 532 ? 3.498 3.195 -28.375 1 98.56 532 GLU A CA 1
ATOM 4252 C C . GLU A 1 532 ? 2.311 2.289 -28.062 1 98.56 532 GLU A C 1
ATOM 4254 O O . GLU A 1 532 ? 2.449 1.301 -27.344 1 98.56 532 GLU A O 1
ATOM 4259 N N . HIS A 1 533 ? 1.188 2.705 -28.531 1 98.62 533 HIS A N 1
ATOM 4260 C CA . HIS A 1 533 ? -0.039 1.961 -28.25 1 98.62 533 HIS A CA 1
ATOM 4261 C C . HIS A 1 533 ? -0.587 1.325 -29.531 1 98.62 533 HIS A C 1
ATOM 4263 O O . HIS A 1 533 ? -0.838 2.02 -30.516 1 98.62 533 HIS A O 1
ATOM 4269 N N . ILE A 1 534 ? -0.699 0.016 -29.547 1 98.75 534 ILE A N 1
ATOM 4270 C CA . ILE A 1 534 ? -1.289 -0.753 -30.625 1 98.75 534 ILE A CA 1
ATOM 4271 C C . ILE A 1 534 ? -2.604 -1.378 -30.172 1 98.75 534 ILE A C 1
ATOM 4273 O O . ILE A 1 534 ? -2.658 -2.016 -29.109 1 98.75 534 ILE A O 1
ATOM 4277 N N . ASN A 1 535 ? -3.623 -1.179 -30.859 1 98.44 535 ASN A N 1
ATOM 4278 C CA . ASN A 1 535 ? -4.934 -1.724 -30.516 1 98.44 535 ASN A CA 1
ATOM 4279 C C . ASN A 1 535 ? -5.348 -2.832 -31.484 1 98.44 535 ASN A C 1
ATOM 4281 O O . ASN A 1 535 ? -5.109 -2.732 -32.688 1 98.44 535 ASN A O 1
ATOM 4285 N N . ALA A 1 536 ? -5.863 -3.926 -31.016 1 98.75 536 ALA A N 1
ATOM 4286 C CA . ALA A 1 536 ? -6.402 -5.027 -31.797 1 98.75 536 ALA A CA 1
ATOM 4287 C C . ALA A 1 536 ? -7.766 -5.465 -31.281 1 98.75 536 ALA A C 1
ATOM 4289 O O . ALA A 1 536 ? -7.926 -5.711 -30.078 1 98.75 536 ALA A O 1
ATOM 4290 N N . GLN A 1 537 ? -8.773 -5.637 -32.156 1 98.12 537 GLN A N 1
ATOM 4291 C CA . GLN A 1 537 ? -10.133 -5.992 -31.734 1 98.12 537 GLN A CA 1
ATOM 4292 C C . GLN A 1 537 ? -10.594 -7.27 -32.406 1 98.12 537 GLN A C 1
ATOM 4294 O O . GLN A 1 537 ? -11.703 -7.75 -32.156 1 98.12 537 GLN A O 1
ATOM 4299 N N . ASN A 1 538 ? -9.812 -7.773 -33.344 1 98.19 538 ASN A N 1
ATOM 4300 C CA . ASN A 1 538 ? -10.109 -9 -34.062 1 98.19 538 ASN A CA 1
ATOM 4301 C C . ASN A 1 538 ? -8.828 -9.727 -34.5 1 98.19 538 ASN A C 1
ATOM 4303 O O . ASN A 1 538 ? -7.727 -9.234 -34.25 1 98.19 538 ASN A O 1
ATOM 4307 N N . LYS A 1 539 ? -9.039 -10.836 -35.094 1 98 539 LYS A N 1
ATOM 4308 C CA . LYS A 1 539 ? -7.926 -11.719 -35.438 1 98 539 LYS A CA 1
ATOM 4309 C C . LYS A 1 539 ? -6.957 -11.016 -36.406 1 98 539 LYS A C 1
ATOM 4311 O O . LYS A 1 539 ? -5.738 -11.086 -36.219 1 98 539 LYS A O 1
ATOM 4316 N N . THR A 1 540 ? -7.453 -10.344 -37.375 1 98.38 540 THR A N 1
ATOM 4317 C CA . THR A 1 540 ? -6.629 -9.688 -38.406 1 98.38 540 THR A CA 1
ATOM 4318 C C . THR A 1 540 ? -5.789 -8.57 -37.781 1 98.38 540 THR A C 1
ATOM 4320 O O . THR A 1 540 ? -4.586 -8.484 -38.031 1 98.38 540 THR A O 1
ATOM 4323 N N . GLU A 1 541 ? -6.414 -7.781 -37 1 98.69 541 GLU A N 1
ATOM 4324 C CA . GLU A 1 541 ? -5.715 -6.691 -36.312 1 98.69 541 GLU A CA 1
ATOM 4325 C C . GLU A 1 541 ? -4.652 -7.223 -35.344 1 98.69 541 GLU A C 1
ATOM 4327 O O . GLU A 1 541 ? -3.582 -6.629 -35.219 1 98.69 541 GLU A O 1
ATOM 4332 N N . LEU A 1 542 ? -4.98 -8.273 -34.688 1 98.81 542 LEU A N 1
ATOM 4333 C CA . LEU A 1 542 ? -4.02 -8.875 -33.781 1 98.81 542 LEU A CA 1
ATOM 4334 C C . LEU A 1 542 ? -2.777 -9.352 -34.531 1 98.81 542 LEU A C 1
ATOM 4336 O O . LEU A 1 542 ? -1.65 -9.109 -34.094 1 98.81 542 LEU A O 1
ATOM 4340 N N . GLU A 1 543 ? -2.949 -10.055 -35.656 1 97.94 543 GLU A N 1
ATOM 4341 C CA . GLU A 1 543 ? -1.835 -10.578 -36.438 1 97.94 543 GLU A CA 1
ATOM 4342 C C . GLU A 1 543 ? -0.937 -9.445 -36.938 1 97.94 543 GLU A C 1
ATOM 4344 O O . GLU A 1 543 ? 0.289 -9.523 -36.812 1 97.94 543 GLU A O 1
ATOM 4349 N N . LEU A 1 544 ? -1.553 -8.391 -37.438 1 98.06 544 LEU A N 1
ATOM 4350 C CA . LEU A 1 544 ? -0.795 -7.234 -37.875 1 98.06 544 LEU A CA 1
ATOM 4351 C C . LEU A 1 544 ? -0.12 -6.531 -36.719 1 98.06 544 LEU A C 1
ATOM 4353 O O . LEU A 1 544 ? 1.029 -6.094 -36.812 1 98.06 544 LEU A O 1
ATOM 4357 N N . GLY A 1 545 ? -0.862 -6.445 -35.656 1 98.5 545 GLY A N 1
ATOM 4358 C CA . GLY A 1 545 ? -0.345 -5.797 -34.469 1 98.5 545 GLY A CA 1
ATOM 4359 C C . GLY A 1 545 ? 0.861 -6.504 -33.875 1 98.5 545 GLY A C 1
ATOM 4360 O O . GLY A 1 545 ? 1.778 -5.859 -33.375 1 98.5 545 GLY A O 1
ATOM 4361 N N . LEU A 1 546 ? 0.854 -7.797 -33.906 1 98.62 546 LEU A N 1
ATOM 4362 C CA . LEU A 1 546 ? 1.945 -8.586 -33.344 1 98.62 546 LEU A CA 1
ATOM 4363 C C . LEU A 1 546 ? 3.244 -8.336 -34.094 1 98.62 546 LEU A C 1
ATOM 4365 O O . LEU A 1 546 ? 4.32 -8.289 -33.5 1 98.62 546 LEU A O 1
ATOM 4369 N N . VAL A 1 547 ? 3.146 -8.156 -35.375 1 97.75 547 VAL A N 1
ATOM 4370 C CA . VAL A 1 547 ? 4.32 -7.867 -36.188 1 97.75 547 VAL A CA 1
ATOM 4371 C C . VAL A 1 547 ? 4.91 -6.52 -35.781 1 97.75 547 VAL A C 1
ATOM 4373 O O . VAL A 1 547 ? 6.117 -6.41 -35.531 1 97.75 547 VAL A O 1
ATOM 4376 N N . GLU A 1 548 ? 4.062 -5.586 -35.719 1 98 548 GLU A N 1
ATOM 4377 C CA . GLU A 1 548 ? 4.492 -4.254 -35.281 1 98 548 GLU A CA 1
ATOM 4378 C C . GLU A 1 548 ? 4.996 -4.266 -33.844 1 98 548 GLU A C 1
ATOM 4380 O O . GLU A 1 548 ? 5.988 -3.611 -33.531 1 98 548 GLU A O 1
ATOM 4385 N N . PHE A 1 549 ? 4.383 -4.953 -33.062 1 98.62 549 PHE A N 1
ATOM 4386 C CA . PHE A 1 549 ? 4.613 -5.027 -31.625 1 98.62 549 PHE A CA 1
ATOM 4387 C C . PHE A 1 549 ? 6.031 -5.512 -31.344 1 98.62 549 PHE A C 1
ATOM 4389 O O . PHE A 1 549 ? 6.707 -4.969 -30.469 1 98.62 549 PHE A O 1
ATOM 4396 N N . TYR A 1 550 ? 6.531 -6.449 -32.031 1 98.44 550 TYR A N 1
ATOM 4397 C CA . TYR A 1 550 ? 7.832 -7.039 -31.719 1 98.44 550 TYR A CA 1
ATOM 4398 C C . TYR A 1 550 ? 8.93 -6.395 -32.562 1 98.44 550 TYR A C 1
ATOM 4400 O O . TYR A 1 550 ? 10.109 -6.719 -32.406 1 98.44 550 TYR A O 1
ATOM 4408 N N . SER A 1 551 ? 8.57 -5.453 -33.406 1 97.88 551 SER A N 1
ATOM 4409 C CA . SER A 1 551 ? 9.578 -4.742 -34.188 1 97.88 551 SER A CA 1
ATOM 4410 C C . SER A 1 551 ? 10.414 -3.818 -33.312 1 97.88 551 SER A C 1
ATOM 4412 O O . SER A 1 551 ? 9.922 -3.311 -32.312 1 97.88 551 SER A O 1
ATOM 4414 N N . LYS A 1 552 ? 11.641 -3.674 -33.656 1 96.88 552 LYS A N 1
ATOM 4415 C CA . LYS A 1 552 ? 12.523 -2.775 -32.938 1 96.88 552 LYS A CA 1
ATOM 4416 C C . LYS A 1 552 ? 11.953 -1.362 -32.875 1 96.88 552 LYS A C 1
ATOM 4418 O O . LYS A 1 552 ? 11.367 -0.886 -33.844 1 96.88 552 LYS A O 1
ATOM 4423 N N . SER A 1 553 ? 12.109 -0.787 -31.734 1 96.94 553 SER A N 1
ATOM 4424 C CA . SER A 1 553 ? 11.594 0.563 -31.516 1 96.94 553 SER A CA 1
ATOM 4425 C C . SER A 1 553 ? 12.438 1.318 -30.5 1 96.94 553 SER A C 1
ATOM 4427 O O . SER A 1 553 ? 13.219 0.713 -29.766 1 96.94 553 SER A O 1
ATOM 4429 N N . ASN A 1 554 ? 12.297 2.686 -30.453 1 97.19 554 ASN A N 1
ATOM 4430 C CA . ASN A 1 554 ? 12.977 3.527 -29.469 1 97.19 554 ASN A CA 1
ATOM 4431 C C . ASN A 1 554 ? 12.125 3.754 -28.234 1 97.19 554 ASN A C 1
ATOM 4433 O O . ASN A 1 554 ? 12.555 4.426 -27.297 1 97.19 554 ASN A O 1
ATOM 4437 N N . ARG A 1 555 ? 10.945 3.256 -28.234 1 96.88 555 ARG A N 1
ATOM 4438 C CA . ARG A 1 555 ? 10.008 3.354 -27.125 1 96.88 555 ARG A CA 1
ATOM 4439 C C . ARG A 1 555 ? 9.398 1.995 -26.797 1 96.88 555 ARG A C 1
ATOM 4441 O O . ARG A 1 555 ? 9.25 1.148 -27.688 1 96.88 555 ARG A O 1
ATOM 4448 N N . PRO A 1 556 ? 9.047 1.77 -25.516 1 98.69 556 PRO A N 1
ATOM 4449 C CA . PRO A 1 556 ? 8.281 0.559 -25.203 1 98.69 556 PRO A CA 1
ATOM 4450 C C . PRO A 1 556 ? 6.895 0.567 -25.844 1 98.69 556 PRO A C 1
ATOM 4452 O O . PRO A 1 556 ? 6.418 1.617 -26.281 1 98.69 556 PRO A O 1
ATOM 4455 N N . LYS A 1 557 ? 6.262 -0.635 -25.969 1 98.88 557 LYS A N 1
ATOM 4456 C CA . LYS A 1 557 ? 4.977 -0.723 -26.656 1 98.88 557 LYS A CA 1
ATOM 4457 C C . LYS A 1 557 ? 3.949 -1.473 -25.812 1 98.88 557 LYS A C 1
ATOM 4459 O O . LYS A 1 557 ? 4.305 -2.35 -25.031 1 98.88 557 LYS A O 1
ATOM 4464 N N . ILE A 1 558 ? 2.725 -1.076 -25.969 1 98.88 558 ILE A N 1
ATOM 4465 C CA . ILE A 1 558 ? 1.574 -1.796 -25.422 1 98.88 558 ILE A CA 1
ATOM 4466 C C . ILE A 1 558 ? 0.693 -2.289 -26.578 1 98.88 558 ILE A C 1
ATOM 4468 O O . ILE A 1 558 ? 0.266 -1.501 -27.422 1 98.88 558 ILE A O 1
ATOM 4472 N N . LEU A 1 559 ? 0.516 -3.562 -26.656 1 98.94 559 LEU A N 1
ATOM 4473 C CA . LEU A 1 559 ? -0.512 -4.156 -27.516 1 98.94 559 LEU A CA 1
ATOM 4474 C C . LEU A 1 559 ? -1.776 -4.449 -26.703 1 98.94 559 LEU A C 1
ATOM 4476 O O . LEU A 1 559 ? -1.805 -5.383 -25.906 1 98.94 559 LEU A O 1
ATOM 4480 N N . GLU A 1 560 ? -2.771 -3.631 -26.891 1 98.94 560 GLU A N 1
ATOM 4481 C CA . GLU A 1 560 ? -4.055 -3.807 -26.219 1 98.94 560 GLU A CA 1
ATOM 4482 C C . GLU A 1 560 ? -5.031 -4.602 -27.078 1 98.94 560 GLU A C 1
ATOM 4484 O O . GLU A 1 560 ? -5.418 -4.152 -28.156 1 98.94 560 GLU A O 1
ATOM 4489 N N . VAL A 1 561 ? -5.398 -5.746 -26.594 1 98.88 561 VAL A N 1
ATOM 4490 C CA . VAL A 1 561 ? -6.297 -6.633 -27.328 1 98.88 561 VAL A CA 1
ATOM 4491 C C . VAL A 1 561 ? -7.668 -6.656 -26.656 1 98.88 561 VAL A C 1
ATOM 4493 O O . VAL A 1 561 ? -7.805 -7.133 -25.531 1 98.88 561 VAL A O 1
ATOM 4496 N N . ALA A 1 562 ? -8.672 -6.188 -27.328 1 98.44 562 ALA A N 1
ATOM 4497 C CA . ALA A 1 562 ? -10.031 -6.18 -26.812 1 98.44 562 ALA A CA 1
ATOM 4498 C C . ALA A 1 562 ? -10.75 -7.492 -27.125 1 98.44 562 ALA A C 1
ATOM 4500 O O . ALA A 1 562 ? -10.883 -7.871 -28.281 1 98.44 562 ALA A O 1
ATOM 4501 N N . THR A 1 563 ? -11.094 -8.25 -26.125 1 98.25 563 THR A N 1
ATOM 4502 C CA . THR A 1 563 ? -11.82 -9.5 -26.297 1 98.25 563 THR A CA 1
ATOM 4503 C C . THR A 1 563 ? -13.203 -9.414 -25.672 1 98.25 563 THR A C 1
ATOM 4505 O O . THR A 1 563 ? -13.461 -8.547 -24.844 1 98.25 563 THR A O 1
ATOM 4508 N N . PRO A 1 564 ? -14.148 -10.242 -26.062 1 96.94 564 PRO A N 1
ATOM 4509 C CA . PRO A 1 564 ? -15.523 -10.109 -25.594 1 96.94 564 PRO A CA 1
ATOM 4510 C C . PRO A 1 564 ? -15.711 -10.562 -24.156 1 96.94 564 PRO A C 1
ATOM 4512 O O . PRO A 1 564 ? -15.594 -11.758 -23.859 1 96.94 564 PRO A O 1
ATOM 4515 N N . ARG A 1 565 ? -16.172 -9.688 -23.359 1 94.94 565 ARG A N 1
ATOM 4516 C CA . ARG A 1 565 ? -16.281 -9.875 -21.922 1 94.94 565 ARG A CA 1
ATOM 4517 C C . ARG A 1 565 ? -17.234 -11.023 -21.594 1 94.94 565 ARG A C 1
ATOM 4519 O O . ARG A 1 565 ? -16.922 -11.898 -20.797 1 94.94 565 ARG A O 1
ATOM 4526 N N . VAL A 1 566 ? -18.359 -11.18 -22.266 1 94.25 566 VAL A N 1
ATOM 4527 C CA . VAL A 1 566 ? -19.453 -12.055 -21.844 1 94.25 566 VAL A CA 1
ATOM 4528 C C . VAL A 1 566 ? -19.312 -13.422 -22.516 1 94.25 566 VAL A C 1
ATOM 4530 O O . VAL A 1 566 ? -19.891 -14.406 -22.062 1 94.25 566 VAL A O 1
ATOM 4533 N N . LEU A 1 567 ? -18.406 -13.523 -23.531 1 96 567 LEU A N 1
ATOM 4534 C CA . LEU A 1 567 ? -18.281 -14.766 -24.297 1 96 567 LEU A CA 1
ATOM 4535 C C . LEU A 1 567 ? -17.125 -15.602 -23.75 1 96 567 LEU A C 1
ATOM 4537 O O . LEU A 1 567 ? -17.125 -16.828 -23.891 1 96 567 LEU A O 1
ATOM 4541 N N . ASN A 1 568 ? -16.172 -14.984 -23.188 1 97.12 568 ASN A N 1
ATOM 4542 C CA . ASN A 1 568 ? -14.906 -15.617 -22.859 1 97.12 568 ASN A CA 1
ATOM 4543 C C . ASN A 1 568 ? -15.094 -16.797 -21.906 1 97.12 568 ASN A C 1
ATOM 4545 O O . ASN A 1 568 ? -14.5 -17.859 -22.109 1 97.12 568 ASN A O 1
ATOM 4549 N N . ASN A 1 569 ? -15.922 -16.578 -20.906 1 95 569 ASN A N 1
ATOM 4550 C CA . ASN A 1 569 ? -16.109 -17.656 -19.938 1 95 569 ASN A CA 1
ATOM 4551 C C . ASN A 1 569 ? -16.766 -18.875 -20.594 1 95 569 ASN A C 1
ATOM 4553 O O . ASN A 1 569 ? -16.422 -20.016 -20.281 1 95 569 ASN A O 1
ATOM 4557 N N . LYS A 1 570 ? -17.672 -18.641 -21.516 1 95.88 570 LYS A N 1
ATOM 4558 C CA . LYS A 1 570 ? -18.344 -19.734 -22.219 1 95.88 570 LYS A CA 1
ATOM 4559 C C . LYS A 1 570 ? -17.359 -20.516 -23.094 1 95.88 570 LYS A C 1
ATOM 4561 O O . LYS A 1 570 ? -17.422 -21.75 -23.156 1 95.88 570 LYS A O 1
ATOM 4566 N N . ILE A 1 571 ? -16.547 -19.812 -23.703 1 97.88 571 ILE A N 1
ATOM 4567 C CA . ILE A 1 571 ? -15.57 -20.438 -24.594 1 97.88 571 ILE A CA 1
ATOM 4568 C C . ILE A 1 571 ? -14.586 -21.266 -23.781 1 97.88 571 ILE A C 1
ATOM 4570 O O . ILE A 1 571 ? -14.258 -22.406 -24.141 1 97.88 571 ILE A O 1
ATOM 4574 N N . LEU A 1 572 ? -14.102 -20.766 -22.719 1 97.12 572 LEU A N 1
ATOM 4575 C CA . LEU A 1 572 ? -13.156 -21.5 -21.875 1 97.12 572 LEU A CA 1
ATOM 4576 C C . LEU A 1 572 ? -13.797 -22.75 -21.312 1 97.12 572 LEU A C 1
ATOM 4578 O O . LEU A 1 572 ? -13.195 -23.828 -21.359 1 97.12 572 LEU A O 1
ATOM 4582 N N . LEU A 1 573 ? -14.992 -22.625 -20.75 1 95.5 573 LEU A N 1
ATOM 4583 C CA . LEU A 1 573 ? -15.695 -23.781 -20.219 1 95.5 573 LEU A CA 1
ATOM 4584 C C . LEU A 1 573 ? -16.016 -24.781 -21.312 1 95.5 573 LEU A C 1
ATOM 4586 O O . LEU A 1 573 ? -15.93 -26 -21.109 1 95.5 573 LEU A O 1
ATOM 4590 N N . GLY A 1 574 ? -16.344 -24.234 -22.469 1 97.38 574 GLY A N 1
ATOM 4591 C CA . GLY A 1 574 ? -16.594 -25.078 -23.625 1 97.38 574 GLY A CA 1
ATOM 4592 C C . GLY A 1 574 ? -15.398 -25.906 -24.047 1 97.38 574 GLY A C 1
ATOM 4593 O O . GLY A 1 574 ? -15.539 -27.016 -24.531 1 97.38 574 GLY A O 1
ATOM 4594 N N . TYR A 1 575 ? -14.219 -25.375 -23.906 1 98 575 TYR A N 1
ATOM 4595 C CA . TYR A 1 575 ? -12.992 -26.109 -24.219 1 98 575 TYR A CA 1
ATOM 4596 C C . TYR A 1 575 ? -12.891 -27.391 -23.406 1 98 575 TYR A C 1
ATOM 4598 O O . TYR A 1 575 ? -12.609 -28.453 -23.953 1 98 575 TYR A O 1
ATOM 4606 N N . PHE A 1 576 ? -13.133 -27.297 -22.109 1 97.25 576 PHE A N 1
ATOM 4607 C CA . PHE A 1 576 ? -13 -28.469 -21.234 1 97.25 576 PHE A CA 1
ATOM 4608 C C . PHE A 1 576 ? -14.086 -29.5 -21.547 1 97.25 576 PHE A C 1
ATOM 4610 O O . PHE A 1 576 ? -13.859 -30.703 -21.422 1 97.25 576 PHE A O 1
ATOM 4617 N N . ASP A 1 577 ? -15.227 -28.969 -21.938 1 97 577 ASP A N 1
ATOM 4618 C CA . ASP A 1 577 ? -16.266 -29.891 -22.406 1 97 577 ASP A CA 1
ATOM 4619 C C . ASP A 1 577 ? -15.828 -30.594 -23.688 1 97 577 ASP A C 1
ATOM 4621 O O . ASP A 1 577 ? -16.031 -31.797 -23.844 1 97 577 ASP A O 1
ATOM 4625 N N . PHE A 1 578 ? -15.25 -29.844 -24.531 1 97.81 578 PHE A N 1
ATOM 4626 C CA . PHE A 1 578 ? -14.883 -30.312 -25.859 1 97.81 578 PHE A CA 1
ATOM 4627 C C . PHE A 1 578 ? -13.828 -31.406 -25.766 1 97.81 578 PHE A C 1
ATOM 4629 O O . PHE A 1 578 ? -13.883 -32.406 -26.484 1 97.81 578 PHE A O 1
ATOM 4636 N N . ILE A 1 579 ? -12.891 -31.297 -24.891 1 97.56 579 ILE A N 1
ATOM 4637 C CA . ILE A 1 579 ? -11.789 -32.25 -24.859 1 97.56 579 ILE A CA 1
ATOM 4638 C C . ILE A 1 579 ? -12.164 -33.438 -23.984 1 97.56 579 ILE A C 1
ATOM 4640 O O . ILE A 1 579 ? -11.398 -34.406 -23.859 1 97.56 579 ILE A O 1
ATOM 4644 N N . SER A 1 580 ? -13.305 -33.312 -23.281 1 95.56 580 SER A N 1
ATOM 4645 C CA . SER A 1 580 ? -13.781 -34.406 -22.422 1 95.56 580 SER A CA 1
ATOM 4646 C C . SER A 1 580 ? -14.5 -35.469 -23.25 1 95.56 580 SER A C 1
ATOM 4648 O O . SER A 1 580 ? -14.445 -36.656 -22.922 1 95.56 580 SER A O 1
ATOM 4650 N N . MET B 1 1 ? -34.812 -9.836 2.818 1 83.62 1 MET B N 1
ATOM 4651 C CA . MET B 1 1 ? -33.375 -9.484 2.688 1 83.62 1 MET B CA 1
ATOM 4652 C C . MET B 1 1 ? -32.531 -10.734 2.467 1 83.62 1 MET B C 1
ATOM 4654 O O . MET B 1 1 ? -32.812 -11.789 3.049 1 83.62 1 MET B O 1
ATOM 4658 N N . ILE B 1 2 ? -31.656 -10.711 1.562 1 91.25 2 ILE B N 1
ATOM 4659 C CA . ILE B 1 2 ? -30.797 -11.844 1.228 1 91.25 2 ILE B CA 1
ATOM 4660 C C . ILE B 1 2 ? -29.469 -11.742 1.98 1 91.25 2 ILE B C 1
ATOM 4662 O O . ILE B 1 2 ? -28.875 -10.664 2.057 1 91.25 2 ILE B O 1
ATOM 4666 N N . TYR B 1 3 ? -29.141 -12.828 2.65 1 94.31 3 TYR B N 1
ATOM 4667 C CA . TYR B 1 3 ? -27.875 -12.938 3.359 1 94.31 3 TYR B CA 1
ATOM 4668 C C . TYR B 1 3 ? -27.047 -14.094 2.811 1 94.31 3 TYR B C 1
ATOM 4670 O O . TYR B 1 3 ? -27.562 -14.984 2.135 1 94.31 3 TYR B O 1
ATOM 4678 N N . SER B 1 4 ? -25.734 -14.016 3.057 1 95.81 4 SER B N 1
ATOM 4679 C CA . SER B 1 4 ? -24.938 -15.234 2.947 1 95.81 4 SER B CA 1
ATOM 4680 C C . SER B 1 4 ? -25.438 -16.312 3.896 1 95.81 4 SER B C 1
ATOM 4682 O O . SER B 1 4 ? -25.969 -16 4.973 1 95.81 4 SER B O 1
ATOM 4684 N N . ASN B 1 5 ? -25.266 -17.562 3.51 1 96 5 ASN B N 1
ATOM 4685 C CA . ASN B 1 5 ? -25.656 -18.625 4.41 1 96 5 ASN B CA 1
ATOM 4686 C C . ASN B 1 5 ? -24.562 -18.938 5.43 1 96 5 ASN B C 1
ATOM 4688 O O . ASN B 1 5 ? -24.688 -19.891 6.203 1 96 5 ASN B O 1
ATOM 4692 N N . ILE B 1 6 ? -23.5 -18.172 5.434 1 97.44 6 ILE B N 1
ATOM 4693 C CA . ILE B 1 6 ? -22.406 -18.344 6.379 1 97.44 6 ILE B CA 1
ATOM 4694 C C . ILE B 1 6 ? -22.672 -17.531 7.637 1 97.44 6 ILE B C 1
ATOM 4696 O O . ILE B 1 6 ? -22.766 -16.297 7.578 1 97.44 6 ILE B O 1
ATOM 4700 N N . PRO B 1 7 ? -22.625 -18.094 8.828 1 97.31 7 PRO B N 1
ATOM 4701 C CA . PRO B 1 7 ? -23.031 -17.422 10.062 1 97.31 7 PRO B CA 1
ATOM 4702 C C . PRO B 1 7 ? -22.172 -16.203 10.391 1 97.31 7 PRO B C 1
ATOM 4704 O O . PRO B 1 7 ? -22.688 -15.156 10.781 1 97.31 7 PRO B O 1
ATOM 4707 N N . ALA B 1 8 ? -20.891 -16.312 10.258 1 98.06 8 ALA B N 1
ATOM 4708 C CA . ALA B 1 8 ? -20.016 -15.203 10.594 1 98.06 8 ALA B CA 1
ATOM 4709 C C . ALA B 1 8 ? -20.328 -13.977 9.75 1 98.06 8 ALA B C 1
ATOM 4711 O O . ALA B 1 8 ? -20.297 -12.844 10.242 1 98.06 8 ALA B O 1
ATOM 4712 N N . ALA B 1 9 ? -20.625 -14.164 8.477 1 98.25 9 ALA B N 1
ATOM 4713 C CA . ALA B 1 9 ? -21 -13.062 7.594 1 98.25 9 ALA B CA 1
ATOM 4714 C C . ALA B 1 9 ? -22.312 -12.43 8.039 1 98.25 9 ALA B C 1
ATOM 4716 O O . ALA B 1 9 ? -22.453 -11.203 8.07 1 98.25 9 ALA B O 1
ATOM 4717 N N . GLN B 1 10 ? -23.281 -13.289 8.352 1 97.38 10 GLN B N 1
ATOM 4718 C CA . GLN B 1 10 ? -24.562 -12.797 8.844 1 97.38 10 GLN B CA 1
ATOM 4719 C C . GLN B 1 10 ? -24.375 -11.969 10.117 1 97.38 10 GLN B C 1
ATOM 4721 O O . GLN B 1 10 ? -25 -10.914 10.273 1 97.38 10 GLN B O 1
ATOM 4726 N N . THR B 1 11 ? -23.547 -12.508 11 1 97.69 11 THR B N 1
ATOM 4727 C CA . THR B 1 11 ? -23.312 -11.859 12.289 1 97.69 11 THR B CA 1
ATOM 4728 C C . THR B 1 11 ? -22.781 -10.445 12.086 1 97.69 11 THR B C 1
ATOM 4730 O O . THR B 1 11 ? -23.25 -9.5 12.727 1 97.69 11 THR B O 1
ATOM 4733 N N . LEU B 1 12 ? -21.812 -10.281 11.227 1 98.38 12 LEU B N 1
ATOM 4734 C CA . LEU B 1 12 ? -21.234 -8.969 10.984 1 98.38 12 LEU B CA 1
ATOM 4735 C C . LEU B 1 12 ? -22.297 -8.008 10.445 1 98.38 12 LEU B C 1
ATOM 4737 O O . LEU B 1 12 ? -22.406 -6.871 10.914 1 98.38 12 LEU B O 1
ATOM 4741 N N . VAL B 1 13 ? -23.062 -8.453 9.469 1 97.44 13 VAL B N 1
ATOM 4742 C CA . VAL B 1 13 ? -24.047 -7.617 8.797 1 97.44 13 VAL B CA 1
ATOM 4743 C C . VAL B 1 13 ? -25.109 -7.16 9.805 1 97.44 13 VAL B C 1
ATOM 4745 O O . VAL B 1 13 ? -25.516 -5.996 9.805 1 97.44 13 VAL B O 1
ATOM 4748 N N . LEU B 1 14 ? -25.516 -8.086 10.648 1 96.62 14 LEU B N 1
ATOM 4749 C CA . LEU B 1 14 ? -26.531 -7.777 11.641 1 96.62 14 LEU B CA 1
ATOM 4750 C C . LEU B 1 14 ? -26.016 -6.762 12.656 1 96.62 14 LEU B C 1
ATOM 4752 O O . LEU B 1 14 ? -26.734 -5.844 13.047 1 96.62 14 LEU B O 1
ATOM 4756 N N . TYR B 1 15 ? -24.797 -6.91 13.055 1 97.38 15 TYR B N 1
ATOM 4757 C CA . TYR B 1 15 ? -24.203 -5.961 14 1 97.38 15 TYR B CA 1
ATOM 4758 C C . TYR B 1 15 ? -24.047 -4.586 13.359 1 97.38 15 TYR B C 1
ATOM 4760 O O . TYR B 1 15 ? -24.25 -3.561 14.008 1 97.38 15 TYR B O 1
ATOM 4768 N N . PHE B 1 16 ? -23.609 -4.543 12.086 1 98.12 16 PHE B N 1
ATOM 4769 C CA . PHE B 1 16 ? -23.484 -3.273 11.383 1 98.12 16 PHE B CA 1
ATOM 4770 C C . PHE B 1 16 ? -24.844 -2.572 11.305 1 98.12 16 PHE B C 1
ATOM 4772 O O . PHE B 1 16 ? -24.938 -1.371 11.57 1 98.12 16 PHE B O 1
ATOM 4779 N N . LYS B 1 17 ? -25.844 -3.346 10.953 1 95.62 17 LYS B N 1
ATOM 4780 C CA . LYS B 1 17 ? -27.188 -2.789 10.891 1 95.62 17 LYS B CA 1
ATOM 4781 C C . LYS B 1 17 ? -27.641 -2.291 12.258 1 95.62 17 LYS B C 1
ATOM 4783 O O . LYS B 1 17 ? -28.188 -1.19 12.375 1 95.62 17 LYS B O 1
ATOM 4788 N N . LEU B 1 18 ? -27.391 -3.105 13.25 1 94.94 18 LEU B N 1
ATOM 4789 C CA . LEU B 1 18 ? -27.797 -2.791 14.609 1 94.94 18 LEU B CA 1
ATOM 4790 C C . LEU B 1 18 ? -27.125 -1.515 15.102 1 94.94 18 LEU B C 1
ATOM 4792 O O . LEU B 1 18 ? -27.766 -0.689 15.766 1 94.94 18 LEU B O 1
ATOM 4796 N N . ARG B 1 19 ? -25.844 -1.346 14.781 1 95.62 19 ARG B N 1
ATOM 4797 C CA . ARG B 1 19 ? -25.062 -0.233 15.312 1 95.62 19 ARG B CA 1
ATOM 4798 C C . ARG B 1 19 ? -25.094 0.961 14.367 1 95.62 19 ARG B C 1
ATOM 4800 O O . ARG B 1 19 ? -24.594 2.035 14.695 1 95.62 19 ARG B O 1
ATOM 4807 N N . GLY B 1 20 ? -25.641 0.766 13.211 1 96.44 20 GLY B N 1
ATOM 4808 C CA . GLY B 1 20 ? -25.859 1.87 12.289 1 96.44 20 GLY B CA 1
ATOM 4809 C C . GLY B 1 20 ? -24.672 2.131 11.375 1 96.44 20 GLY B C 1
ATOM 4810 O O . GLY B 1 20 ? -24.469 3.256 10.922 1 96.44 20 GLY B O 1
ATOM 4811 N N . VAL B 1 21 ? -23.828 1.185 11.172 1 98.38 21 VAL B N 1
ATOM 4812 C CA . VAL B 1 21 ? -22.781 1.296 10.156 1 98.38 21 VAL B CA 1
ATOM 4813 C C . VAL B 1 21 ? -23.391 1.104 8.773 1 98.38 21 VAL B C 1
ATOM 4815 O O . VAL B 1 21 ? -23.578 -0.028 8.32 1 98.38 21 VAL B O 1
ATOM 4818 N N . LYS B 1 22 ? -23.562 2.121 8.016 1 97.81 22 LYS B N 1
ATOM 4819 C CA . LYS B 1 22 ? -24.391 2.053 6.816 1 97.81 22 LYS B CA 1
ATOM 4820 C C . LYS B 1 22 ? -23.547 2.154 5.555 1 97.81 22 LYS B C 1
ATOM 4822 O O . LYS B 1 22 ? -23.953 1.688 4.488 1 97.81 22 LYS B O 1
ATOM 4827 N N . ASN B 1 23 ? -22.406 2.857 5.562 1 98.75 23 ASN B N 1
ATOM 4828 C CA . ASN B 1 23 ? -21.562 3.064 4.391 1 98.75 23 ASN B CA 1
ATOM 4829 C C . ASN B 1 23 ? -20.484 1.986 4.277 1 98.75 23 ASN B C 1
ATOM 4831 O O . ASN B 1 23 ? -19.625 1.866 5.152 1 98.75 23 ASN B O 1
ATOM 4835 N N . ILE B 1 24 ? -20.562 1.203 3.164 1 98.88 24 ILE B N 1
ATOM 4836 C CA . ILE B 1 24 ? -19.688 0.051 2.961 1 98.88 24 ILE B CA 1
ATOM 4837 C C . ILE B 1 24 ? -18.891 0.225 1.667 1 98.88 24 ILE B C 1
ATOM 4839 O O . ILE B 1 24 ? -19.469 0.199 0.574 1 98.88 24 ILE B O 1
ATOM 4843 N N . VAL B 1 25 ? -17.594 0.441 1.747 1 98.94 25 VAL B N 1
ATOM 4844 C CA . VAL B 1 25 ? -16.719 0.49 0.583 1 98.94 25 VAL B CA 1
ATOM 4845 C C . VAL B 1 25 ? -16.125 -0.893 0.323 1 98.94 25 VAL B C 1
ATOM 4847 O O . VAL B 1 25 ? -15.461 -1.464 1.19 1 98.94 25 VAL B O 1
ATOM 4850 N N . ILE B 1 26 ? -16.328 -1.441 -0.842 1 98.81 26 ILE B N 1
ATOM 4851 C CA . ILE B 1 26 ? -15.984 -2.826 -1.142 1 98.81 26 ILE B CA 1
ATOM 4852 C C . ILE B 1 26 ? -14.938 -2.865 -2.258 1 98.81 26 ILE B C 1
ATOM 4854 O O . ILE B 1 26 ? -15.172 -2.35 -3.354 1 98.81 26 ILE B O 1
ATOM 4858 N N . SER B 1 27 ? -13.766 -3.371 -1.954 1 98.5 27 SER B N 1
ATOM 4859 C CA . SER B 1 27 ? -12.867 -3.828 -3.008 1 98.5 27 SER B CA 1
ATOM 4860 C C . SER B 1 27 ? -13.234 -5.227 -3.484 1 98.5 27 SER B C 1
ATOM 4862 O O . SER B 1 27 ? -13.234 -6.18 -2.701 1 98.5 27 SER B O 1
ATOM 4864 N N . PRO B 1 28 ? -13.484 -5.402 -4.699 1 96.38 28 PRO B N 1
ATOM 4865 C CA . PRO B 1 28 ? -14.039 -6.656 -5.207 1 96.38 28 PRO B CA 1
ATOM 4866 C C . PRO B 1 28 ? -13.078 -7.836 -5.043 1 96.38 28 PRO B C 1
ATOM 4868 O O . PRO B 1 28 ? -11.859 -7.66 -5.121 1 96.38 28 PRO B O 1
ATOM 4871 N N . GLY B 1 29 ? -13.656 -9.008 -4.887 1 94.19 29 GLY B N 1
ATOM 4872 C CA . GLY B 1 29 ? -12.961 -10.273 -4.766 1 94.19 29 GLY B CA 1
ATOM 4873 C C . GLY B 1 29 ? -13.891 -11.445 -4.527 1 94.19 29 GLY B C 1
ATOM 4874 O O . GLY B 1 29 ? -15.102 -11.266 -4.355 1 94.19 29 GLY B O 1
ATOM 4875 N N . SER B 1 30 ? -13.312 -12.617 -4.477 1 93.12 30 SER B N 1
ATOM 4876 C CA . SER B 1 30 ? -14.117 -13.812 -4.293 1 93.12 30 SER B CA 1
ATOM 4877 C C . SER B 1 30 ? -14.227 -14.188 -2.82 1 93.12 30 SER B C 1
ATOM 4879 O O . SER B 1 30 ? -15.305 -14.555 -2.346 1 93.12 30 SER B O 1
ATOM 4881 N N . ARG B 1 31 ? -13.141 -14.039 -2.084 1 96.44 31 ARG B N 1
ATOM 4882 C CA . ARG B 1 31 ? -13.133 -14.477 -0.691 1 96.44 31 ARG B CA 1
ATOM 4883 C C . ARG B 1 31 ? -14.094 -13.641 0.149 1 96.44 31 ARG B C 1
ATOM 4885 O O . ARG B 1 31 ? -14.68 -14.141 1.112 1 96.44 31 ARG B O 1
ATOM 4892 N N . ASN B 1 32 ? -14.336 -12.406 -0.253 1 97.88 32 ASN B N 1
ATOM 4893 C CA . ASN B 1 32 ? -15.25 -11.562 0.512 1 97.88 32 ASN B CA 1
ATOM 4894 C C . ASN B 1 32 ? -16.656 -11.586 -0.07 1 97.88 32 ASN B C 1
ATOM 4896 O O . ASN B 1 32 ? -17.484 -10.727 0.242 1 97.88 32 ASN B O 1
ATOM 4900 N N . ALA B 1 33 ? -16.969 -12.609 -0.93 1 96.88 33 ALA B N 1
ATOM 4901 C CA . ALA B 1 33 ? -18.266 -12.742 -1.57 1 96.88 33 ALA B CA 1
ATOM 4902 C C . ALA B 1 33 ? -19.391 -12.836 -0.53 1 96.88 33 ALA B C 1
ATOM 4904 O O . ALA B 1 33 ? -20.438 -12.219 -0.685 1 96.88 33 ALA B O 1
ATOM 4905 N N . PRO B 1 34 ? -19.188 -13.602 0.61 1 97.25 34 PRO B N 1
ATOM 4906 C CA . PRO B 1 34 ? -20.281 -13.672 1.596 1 97.25 34 PRO B CA 1
ATOM 4907 C C . PRO B 1 34 ? -20.672 -12.297 2.137 1 97.25 34 PRO B C 1
ATOM 4909 O O . PRO B 1 34 ? -21.844 -12.031 2.369 1 97.25 34 PRO B O 1
ATOM 4912 N N . LEU B 1 35 ? -19.656 -11.469 2.307 1 98.31 35 LEU B N 1
ATOM 4913 C CA . LEU B 1 35 ? -19.906 -10.125 2.814 1 98.31 35 LEU B CA 1
ATOM 4914 C C . LEU B 1 35 ? -20.547 -9.242 1.737 1 98.31 35 LEU B C 1
ATOM 4916 O O . LEU B 1 35 ? -21.531 -8.547 1.993 1 98.31 35 LEU B O 1
ATOM 4920 N N . THR B 1 36 ? -19.969 -9.297 0.531 1 97.19 36 THR B N 1
ATOM 4921 C CA . THR B 1 36 ? -20.453 -8.484 -0.583 1 97.19 36 THR B CA 1
ATOM 4922 C C . THR B 1 36 ? -21.922 -8.781 -0.874 1 97.19 36 THR B C 1
ATOM 4924 O O . THR B 1 36 ? -22.719 -7.859 -1.041 1 97.19 36 THR B O 1
ATOM 4927 N N . ILE B 1 37 ? -22.281 -10.062 -0.859 1 94.56 37 ILE B N 1
ATOM 4928 C CA . ILE B 1 37 ? -23.641 -10.484 -1.119 1 94.56 37 ILE B CA 1
ATOM 4929 C C . ILE B 1 37 ? -24.562 -9.945 -0.026 1 94.56 37 ILE B C 1
ATOM 4931 O O . ILE B 1 37 ? -25.625 -9.375 -0.318 1 94.56 37 ILE B O 1
ATOM 4935 N N . SER B 1 38 ? -24.125 -10.062 1.19 1 95.69 38 SER B N 1
ATOM 4936 C CA . SER B 1 38 ? -24.969 -9.695 2.328 1 95.69 38 SER B CA 1
ATOM 4937 C C . SER B 1 38 ? -25.156 -8.18 2.404 1 95.69 38 SER B C 1
ATOM 4939 O O . SER B 1 38 ? -26.234 -7.703 2.768 1 95.69 38 SER B O 1
ATOM 4941 N N . PHE B 1 39 ? -24.172 -7.406 2.09 1 97.62 39 PHE B N 1
ATOM 4942 C CA . PHE B 1 39 ? -24.266 -5.957 2.182 1 97.62 39 PHE B CA 1
ATOM 4943 C C . PHE B 1 39 ? -25.031 -5.387 0.995 1 97.62 39 PHE B C 1
ATOM 4945 O O . PHE B 1 39 ? -25.891 -4.516 1.164 1 97.62 39 PHE B O 1
ATOM 4952 N N . THR B 1 40 ? -24.781 -5.852 -0.232 1 95.81 40 THR B N 1
ATOM 4953 C CA . THR B 1 40 ? -25.297 -5.23 -1.442 1 95.81 40 THR B CA 1
ATOM 4954 C C . THR B 1 40 ? -26.766 -5.605 -1.651 1 95.81 40 THR B C 1
ATOM 4956 O O . THR B 1 40 ? -27.5 -4.895 -2.338 1 95.81 40 THR B O 1
ATOM 4959 N N . LYS B 1 41 ? -27.25 -6.676 -1.035 1 92.81 41 LYS B N 1
ATOM 4960 C CA . LYS B 1 41 ? -28.641 -7.098 -1.185 1 92.81 41 LYS B CA 1
ATOM 4961 C C . LYS B 1 41 ? -29.484 -6.605 -0.019 1 92.81 41 LYS B C 1
ATOM 4963 O O . LYS B 1 41 ? -30.656 -6.996 0.116 1 92.81 41 LYS B O 1
ATOM 4968 N N . ASN B 1 42 ? -28.953 -5.824 0.823 1 93.88 42 ASN B N 1
ATOM 4969 C CA . ASN B 1 42 ? -29.656 -5.188 1.931 1 93.88 42 ASN B CA 1
ATOM 4970 C C . ASN B 1 42 ? -29.75 -3.676 1.74 1 93.88 42 ASN B C 1
ATOM 4972 O O . ASN B 1 42 ? -28.734 -2.979 1.774 1 93.88 42 ASN B O 1
ATOM 4976 N N . SER B 1 43 ? -30.906 -3.113 1.692 1 94.88 43 SER B N 1
ATOM 4977 C CA . SER B 1 43 ? -31.156 -1.727 1.312 1 94.88 43 SER B CA 1
ATOM 4978 C C . SER B 1 43 ? -30.734 -0.768 2.422 1 94.88 43 SER B C 1
ATOM 4980 O O . SER B 1 43 ? -30.641 0.442 2.203 1 94.88 43 SER B O 1
ATOM 4982 N N . PHE B 1 44 ? -30.5 -1.318 3.609 1 96.38 44 PHE B N 1
ATOM 4983 C CA . PHE B 1 44 ? -30.031 -0.477 4.703 1 96.38 44 PHE B CA 1
ATOM 4984 C C . PHE B 1 44 ? -28.656 0.095 4.398 1 96.38 44 PHE B C 1
ATOM 4986 O O . PHE B 1 44 ? -28.312 1.2 4.832 1 96.38 44 PHE B O 1
ATOM 4993 N N . PHE B 1 45 ? -27.922 -0.657 3.645 1 98.12 45 PHE B N 1
ATOM 4994 C CA . PHE B 1 45 ? -26.531 -0.309 3.416 1 98.12 45 PHE B CA 1
ATOM 4995 C C . PHE B 1 45 ? -26.359 0.441 2.1 1 98.12 45 PHE B C 1
ATOM 4997 O O . PHE B 1 45 ? -27.078 0.163 1.129 1 98.12 45 PHE B O 1
ATOM 5004 N N . LYS B 1 46 ? -25.484 1.388 2.072 1 98.25 46 LYS B N 1
ATOM 5005 C CA . LYS B 1 46 ? -24.969 2.016 0.86 1 98.25 46 LYS B CA 1
ATOM 5006 C C . LYS B 1 46 ? -23.578 1.477 0.511 1 98.25 46 LYS B C 1
ATOM 5008 O O . LYS B 1 46 ? -22.625 1.657 1.273 1 98.25 46 LYS B O 1
ATOM 5013 N N . CYS B 1 47 ? -23.516 0.817 -0.65 1 98.44 47 CYS B N 1
ATOM 5014 C CA . CYS B 1 47 ? -22.281 0.117 -1 1 98.44 47 CYS B CA 1
ATOM 5015 C C . CYS B 1 47 ? -21.562 0.807 -2.158 1 98.44 47 CYS B C 1
ATOM 5017 O O . CYS B 1 47 ? -22.219 1.307 -3.08 1 98.44 47 CYS B O 1
ATOM 5019 N N . TYR B 1 48 ? -20.266 0.933 -2.111 1 98.69 48 TYR B N 1
ATOM 5020 C CA . TYR B 1 48 ? -19.406 1.53 -3.117 1 98.69 48 TYR B CA 1
ATOM 5021 C C . TYR B 1 48 ? -18.328 0.542 -3.572 1 98.69 48 TYR B C 1
ATOM 5023 O O . TYR B 1 48 ? -17.703 -0.118 -2.746 1 98.69 48 TYR B O 1
ATOM 5031 N N . SER B 1 49 ? -18.125 0.38 -4.844 1 98.5 49 SER B N 1
ATOM 5032 C CA . SER B 1 49 ? -17.109 -0.507 -5.395 1 98.5 49 SER B CA 1
ATOM 5033 C C . SER B 1 49 ? -15.867 0.271 -5.801 1 98.5 49 SER B C 1
ATOM 5035 O O . SER B 1 49 ? -15.914 1.112 -6.699 1 98.5 49 SER B O 1
ATOM 5037 N N . ILE B 1 50 ? -14.766 0.082 -5.121 1 98.44 50 ILE B N 1
ATOM 5038 C CA . ILE B 1 50 ? -13.469 0.662 -5.445 1 98.44 50 ILE B CA 1
ATOM 5039 C C . ILE B 1 50 ? -12.43 -0.447 -5.59 1 98.44 50 ILE B C 1
ATOM 5041 O O . ILE B 1 50 ? -12.109 -1.142 -4.621 1 98.44 50 ILE B O 1
ATOM 5045 N N . VAL B 1 51 ? -11.773 -0.579 -6.695 1 96.81 51 VAL B N 1
ATOM 5046 C CA . VAL B 1 51 ? -10.969 -1.737 -7.062 1 96.81 51 VAL B CA 1
ATOM 5047 C C . VAL B 1 51 ? -9.633 -1.695 -6.32 1 96.81 51 VAL B C 1
ATOM 5049 O O . VAL B 1 51 ? -9.227 -2.688 -5.715 1 96.81 51 VAL B O 1
ATOM 5052 N N . ASP B 1 52 ? -8.922 -0.549 -6.387 1 97.81 52 ASP B N 1
ATOM 5053 C CA . ASP B 1 52 ? -7.617 -0.391 -5.754 1 97.81 52 ASP B CA 1
ATOM 5054 C C . ASP B 1 52 ? -7.758 -0.209 -4.246 1 97.81 52 ASP B C 1
ATOM 5056 O O . ASP B 1 52 ? -8.234 0.827 -3.779 1 97.81 52 ASP B O 1
ATOM 5060 N N . GLU B 1 53 ? -7.324 -1.157 -3.482 1 98.69 53 GLU B N 1
ATOM 5061 C CA . GLU B 1 53 ? -7.547 -1.186 -2.039 1 98.69 53 GLU B CA 1
ATOM 5062 C C . GLU B 1 53 ? -6.93 0.036 -1.362 1 98.69 53 GLU B C 1
ATOM 5064 O O . GLU B 1 53 ? -7.465 0.539 -0.372 1 98.69 53 GLU B O 1
ATOM 5069 N N . ARG B 1 54 ? -5.742 0.57 -1.826 1 98.5 54 ARG B N 1
ATOM 5070 C CA . ARG B 1 54 ? -5.164 1.786 -1.265 1 98.5 54 ARG B CA 1
ATOM 5071 C C . ARG B 1 54 ? -6.125 2.965 -1.405 1 98.5 54 ARG B C 1
ATOM 5073 O O . ARG B 1 54 ? -6.367 3.691 -0.441 1 98.5 54 ARG B O 1
ATOM 5080 N N . CYS B 1 55 ? -6.695 3.145 -2.607 1 98.75 55 CYS B N 1
ATOM 5081 C CA . CYS B 1 55 ? -7.664 4.203 -2.869 1 98.75 55 CYS B CA 1
ATOM 5082 C C . CYS B 1 55 ? -8.945 3.982 -2.072 1 98.75 55 CYS B C 1
ATOM 5084 O O . CYS B 1 55 ? -9.516 4.93 -1.529 1 98.75 55 CYS B O 1
ATOM 5086 N N . ALA B 1 56 ? -9.375 2.705 -1.97 1 98.88 56 ALA B N 1
ATOM 5087 C CA . ALA B 1 56 ? -10.609 2.357 -1.27 1 98.88 56 ALA B CA 1
ATOM 5088 C C . ALA B 1 56 ? -10.539 2.77 0.198 1 98.88 56 ALA B C 1
ATOM 5090 O O . ALA B 1 56 ? -11.5 3.318 0.74 1 98.88 56 ALA B O 1
ATOM 5091 N N . ALA B 1 57 ? -9.438 2.498 0.812 1 98.94 57 ALA B N 1
ATOM 5092 C CA . ALA B 1 57 ? -9.289 2.783 2.236 1 98.94 57 ALA B CA 1
ATOM 5093 C C . ALA B 1 57 ? -9.289 4.289 2.498 1 98.94 57 ALA B C 1
ATOM 5095 O O . ALA B 1 57 ? -9.938 4.758 3.438 1 98.94 57 ALA B O 1
ATOM 5096 N N . PHE B 1 58 ? -8.602 5.066 1.665 1 98.94 58 PHE B N 1
ATOM 5097 C CA . PHE B 1 58 ? -8.594 6.516 1.831 1 98.94 58 PHE B CA 1
ATOM 5098 C C . PHE B 1 58 ? -9.953 7.105 1.483 1 98.94 58 PHE B C 1
ATOM 5100 O O . PHE B 1 58 ? -10.383 8.086 2.094 1 98.94 58 PHE B O 1
ATOM 5107 N N . PHE B 1 59 ? -10.656 6.535 0.48 1 98.94 59 PHE B N 1
ATOM 5108 C CA . PHE B 1 59 ? -12.023 6.918 0.138 1 98.94 59 PHE B CA 1
ATOM 5109 C C . PHE B 1 59 ? -12.953 6.742 1.333 1 98.94 59 PHE B C 1
ATOM 5111 O O . PHE B 1 59 ? -13.688 7.66 1.698 1 98.94 59 PHE B O 1
ATOM 5118 N N . ALA B 1 60 ? -12.844 5.574 1.974 1 98.94 60 ALA B N 1
ATOM 5119 C CA . ALA B 1 60 ? -13.648 5.285 3.158 1 98.94 60 ALA B CA 1
ATOM 5120 C C . ALA B 1 60 ? -13.289 6.227 4.305 1 98.94 60 ALA B C 1
ATOM 5122 O O . ALA B 1 60 ? -14.172 6.699 5.027 1 98.94 60 ALA B O 1
ATOM 5123 N N . MET B 1 61 ? -12.062 6.48 4.477 1 98.75 61 MET B N 1
ATOM 5124 C CA . MET B 1 61 ? -11.609 7.379 5.535 1 98.75 61 MET B CA 1
ATOM 5125 C C . MET B 1 61 ? -12.148 8.789 5.328 1 98.75 61 MET B C 1
ATOM 5127 O O . MET B 1 61 ? -12.57 9.445 6.285 1 98.75 61 MET B O 1
ATOM 5131 N N . GLY B 1 62 ? -12.109 9.266 4.027 1 98.69 62 GLY B N 1
ATOM 5132 C CA . GLY B 1 62 ? -12.68 10.57 3.721 1 98.69 62 GLY B CA 1
ATOM 5133 C C . GLY B 1 62 ? -14.156 10.672 4.055 1 98.69 62 GLY B C 1
ATOM 5134 O O . GLY B 1 62 ? -14.609 11.695 4.57 1 98.69 62 GLY B O 1
ATOM 5135 N N . MET B 1 63 ? -14.859 9.625 3.752 1 98.81 63 MET B N 1
ATOM 5136 C CA . MET B 1 63 ? -16.281 9.562 4.086 1 98.81 63 MET B CA 1
ATOM 5137 C C . MET B 1 63 ? -16.484 9.609 5.598 1 98.81 63 MET B C 1
ATOM 5139 O O . MET B 1 63 ? -17.328 10.367 6.09 1 98.81 63 MET B O 1
ATOM 5143 N N . ALA B 1 64 ? -15.688 8.828 6.312 1 98.81 64 ALA B N 1
ATOM 5144 C CA . ALA B 1 64 ? -15.773 8.781 7.77 1 98.81 64 ALA B CA 1
ATOM 5145 C C . ALA B 1 64 ? -15.422 10.141 8.383 1 98.81 64 ALA B C 1
ATOM 5147 O O . ALA B 1 64 ? -16.047 10.57 9.352 1 98.81 64 ALA B O 1
ATOM 5148 N N . GLN B 1 65 ? -14.414 10.781 7.852 1 98 65 GLN B N 1
ATOM 5149 C CA . GLN B 1 65 ? -13.992 12.094 8.32 1 98 65 GLN B CA 1
ATOM 5150 C C . GLN B 1 65 ? -15.109 13.117 8.172 1 98 65 GLN B C 1
ATOM 5152 O O . GLN B 1 65 ? -15.375 13.898 9.094 1 98 65 GLN B O 1
ATOM 5157 N N . HIS B 1 66 ? -15.781 13.094 7.047 1 97.69 66 HIS B N 1
ATOM 5158 C CA . HIS B 1 66 ? -16.859 14.039 6.766 1 97.69 66 HIS B CA 1
ATOM 5159 C C . HIS B 1 66 ? -18.078 13.758 7.641 1 97.69 66 HIS B C 1
ATOM 5161 O O . HIS B 1 66 ? -18.641 14.68 8.234 1 97.69 66 HIS B O 1
ATOM 5167 N N . LEU B 1 67 ? -18.375 12.461 7.773 1 97.5 67 LEU B N 1
ATOM 5168 C CA . LEU B 1 67 ? -19.609 12.062 8.453 1 97.5 67 LEU B CA 1
ATOM 5169 C C . LEU B 1 67 ? -19.406 12.031 9.969 1 97.5 67 LEU B C 1
ATOM 5171 O O . LEU B 1 67 ? -20.375 12.078 10.727 1 97.5 67 LEU B O 1
ATOM 5175 N N . GLN B 1 68 ? -18.125 11.859 10.398 1 96.31 68 GLN B N 1
ATOM 5176 C CA . GLN B 1 68 ? -17.781 11.648 11.805 1 96.31 68 GLN B CA 1
ATOM 5177 C C . GLN B 1 68 ? -18.484 10.414 12.367 1 96.31 68 GLN B C 1
ATOM 5179 O O . GLN B 1 68 ? -18.984 10.438 13.492 1 96.31 68 GLN B O 1
ATOM 5184 N N . GLU B 1 69 ? -18.641 9.414 11.484 1 96.94 69 GLU B N 1
ATOM 5185 C CA . GLU B 1 69 ? -19.172 8.094 11.82 1 96.94 69 GLU B CA 1
ATOM 5186 C C . GLU B 1 69 ? -18.312 6.992 11.203 1 96.94 69 GLU B C 1
ATOM 5188 O O . GLU B 1 69 ? -17.609 7.219 10.211 1 96.94 69 GLU B O 1
ATOM 5193 N N . PRO B 1 70 ? -18.422 5.809 11.812 1 98.56 70 PRO B N 1
ATOM 5194 C CA . PRO B 1 70 ? -17.625 4.715 11.25 1 98.56 70 PRO B CA 1
ATOM 5195 C C . PRO B 1 70 ? -18.031 4.359 9.82 1 98.56 70 PRO B C 1
ATOM 5197 O O . PRO B 1 70 ? -19.234 4.348 9.5 1 98.56 70 PRO B O 1
ATOM 5200 N N . VAL B 1 71 ? -17.141 4.164 8.984 1 98.94 71 VAL B N 1
ATOM 5201 C CA . VAL B 1 71 ? -17.312 3.658 7.629 1 98.94 71 VAL B CA 1
ATOM 5202 C C . VAL B 1 71 ? -16.469 2.395 7.441 1 98.94 71 VAL B C 1
ATOM 5204 O O . VAL B 1 71 ? -15.352 2.307 7.949 1 98.94 71 VAL B O 1
ATOM 5207 N N . ALA B 1 72 ? -17 1.395 6.789 1 98.94 72 ALA B N 1
ATOM 5208 C CA . ALA B 1 72 ? -16.312 0.122 6.625 1 98.94 72 ALA B CA 1
ATOM 5209 C C . ALA B 1 72 ? -15.648 0.032 5.25 1 98.94 72 ALA B C 1
ATOM 5211 O O . ALA B 1 72 ? -16.203 0.519 4.262 1 98.94 72 ALA B O 1
ATOM 5212 N N . VAL B 1 73 ? -14.484 -0.51 5.199 1 98.94 73 VAL B N 1
ATOM 5213 C CA . VAL B 1 73 ? -13.812 -0.897 3.965 1 98.94 73 VAL B CA 1
ATOM 5214 C C . VAL B 1 73 ? -13.516 -2.396 3.984 1 98.94 73 VAL B C 1
ATOM 5216 O O . VAL B 1 73 ? -13.008 -2.922 4.977 1 98.94 73 VAL B O 1
ATOM 5219 N N . ILE B 1 74 ? -13.891 -3.117 2.893 1 98.88 74 ILE B N 1
ATOM 5220 C CA . ILE B 1 74 ? -13.891 -4.574 2.854 1 98.88 74 ILE B CA 1
ATOM 5221 C C . ILE B 1 74 ? -13.039 -5.059 1.682 1 98.88 74 ILE B C 1
ATOM 5223 O O . ILE B 1 74 ? -13.094 -4.488 0.59 1 98.88 74 ILE B O 1
ATOM 5227 N N . CYS B 1 75 ? -12.258 -6.07 1.933 1 98.69 75 CYS B N 1
ATOM 5228 C CA . CYS B 1 75 ? -11.484 -6.645 0.838 1 98.69 75 CYS B CA 1
ATOM 5229 C C . CYS B 1 75 ? -11.383 -8.156 0.979 1 98.69 75 CYS B C 1
ATOM 5231 O O . CYS B 1 75 ? -11.812 -8.727 1.982 1 98.69 75 CYS B O 1
ATOM 5233 N N . SER B 1 76 ? -10.891 -8.789 -0.058 1 98 76 SER B N 1
ATOM 5234 C CA . SER B 1 76 ? -10.648 -10.227 -0.109 1 98 76 SER B CA 1
ATOM 5235 C C . SER B 1 76 ? -9.367 -10.602 0.626 1 98 76 SER B C 1
ATOM 5237 O O . SER B 1 76 ? -8.781 -9.773 1.321 1 98 76 SER B O 1
ATOM 5239 N N . SER B 1 77 ? -8.977 -11.922 0.616 1 97.94 77 SER B N 1
ATOM 5240 C CA . SER B 1 77 ? -7.812 -12.414 1.346 1 97.94 77 SER B CA 1
ATOM 5241 C C . SER B 1 77 ? -6.52 -12.133 0.588 1 97.94 77 SER B C 1
ATOM 5243 O O . SER B 1 77 ? -6.555 -11.742 -0.581 1 97.94 77 SER B O 1
ATOM 5245 N N . GLY B 1 78 ? -5.363 -12.359 1.248 1 97.44 78 GLY B N 1
ATOM 5246 C CA . GLY B 1 78 ? -4.059 -12.188 0.626 1 97.44 78 GLY B CA 1
ATOM 5247 C C . GLY B 1 78 ? -3.492 -10.789 0.808 1 97.44 78 GLY B C 1
ATOM 5248 O O . GLY B 1 78 ? -3.646 -10.188 1.871 1 97.44 78 GLY B O 1
ATOM 5249 N N . SER B 1 79 ? -2.783 -10.305 -0.253 1 97.38 79 SER B N 1
ATOM 5250 C CA . SER B 1 79 ? -2.066 -9.039 -0.141 1 97.38 79 SER B CA 1
ATOM 5251 C C . SER B 1 79 ? -3.021 -7.852 -0.231 1 97.38 79 SER B C 1
ATOM 5253 O O . SER B 1 79 ? -2.643 -6.719 0.067 1 97.38 79 SER B O 1
ATOM 5255 N N . ALA B 1 80 ? -4.289 -8.094 -0.57 1 97.88 80 ALA B N 1
ATOM 5256 C CA . ALA B 1 80 ? -5.27 -7.02 -0.733 1 97.88 80 ALA B CA 1
ATOM 5257 C C . ALA B 1 80 ? -5.352 -6.156 0.521 1 97.88 80 ALA B C 1
ATOM 5259 O O . ALA B 1 80 ? -5.301 -4.926 0.438 1 97.88 80 ALA B O 1
ATOM 5260 N N . MET B 1 81 ? -5.41 -6.758 1.69 1 97.75 81 MET B N 1
ATOM 5261 C CA . MET B 1 81 ? -5.648 -6.023 2.932 1 97.75 81 MET B CA 1
ATOM 5262 C C . MET B 1 81 ? -4.426 -5.199 3.318 1 97.75 81 MET B C 1
ATOM 5264 O O . MET B 1 81 ? -4.543 -4.199 4.031 1 97.75 81 MET B O 1
ATOM 5268 N N . LEU B 1 82 ? -3.209 -5.625 2.883 1 98.69 82 LEU B N 1
ATOM 5269 C CA . LEU B 1 82 ? -1.986 -4.906 3.217 1 98.69 82 LEU B CA 1
ATOM 5270 C C . LEU B 1 82 ? -1.98 -3.52 2.58 1 98.69 82 LEU B C 1
ATOM 5272 O O . LEU B 1 82 ? -1.368 -2.59 3.111 1 98.69 82 LEU B O 1
ATOM 5276 N N . ASN B 1 83 ? -2.764 -3.342 1.485 1 98.62 83 ASN B N 1
ATOM 5277 C CA . ASN B 1 83 ? -2.84 -2.064 0.783 1 98.62 83 ASN B CA 1
ATOM 5278 C C . ASN B 1 83 ? -3.686 -1.052 1.552 1 98.62 83 ASN B C 1
ATOM 5280 O O . ASN B 1 83 ? -3.633 0.147 1.271 1 98.62 83 ASN B O 1
ATOM 5284 N N . PHE B 1 84 ? -4.445 -1.473 2.584 1 98.81 84 PHE B N 1
ATOM 5285 C CA . PHE B 1 84 ? -5.254 -0.576 3.404 1 98.81 84 PHE B CA 1
ATOM 5286 C C . PHE B 1 84 ? -4.375 0.188 4.391 1 98.81 84 PHE B C 1
ATOM 5288 O O . PHE B 1 84 ? -4.793 1.216 4.93 1 98.81 84 PHE B O 1
ATOM 5295 N N . TYR B 1 85 ? -3.174 -0.254 4.633 1 98.81 85 TYR B N 1
ATOM 5296 C CA . TYR B 1 85 ? -2.406 0.046 5.836 1 98.81 85 TYR B CA 1
ATOM 5297 C C . TYR B 1 85 ? -2.08 1.532 5.918 1 98.81 85 TYR B C 1
ATOM 5299 O O . TYR B 1 85 ? -2.184 2.139 6.988 1 98.81 85 TYR B O 1
ATOM 5307 N N . PRO B 1 86 ? -1.667 2.229 4.789 1 98.75 86 PRO B N 1
ATOM 5308 C CA . PRO B 1 86 ? -1.372 3.658 4.91 1 98.75 86 PRO B CA 1
ATOM 5309 C C . PRO B 1 86 ? -2.576 4.473 5.379 1 98.75 86 PRO B C 1
ATOM 5311 O O . PRO B 1 86 ? -2.434 5.371 6.211 1 98.75 86 PRO B O 1
ATOM 5314 N N . ALA B 1 87 ? -3.766 4.133 4.863 1 98.88 87 ALA B N 1
ATOM 5315 C CA . ALA B 1 87 ? -4.977 4.84 5.277 1 98.88 87 ALA B CA 1
ATOM 5316 C C . ALA B 1 87 ? -5.316 4.539 6.734 1 98.88 87 ALA B C 1
ATOM 5318 O O . ALA B 1 87 ? -5.805 5.41 7.457 1 98.88 87 ALA B O 1
ATOM 5319 N N . VAL B 1 88 ? -5.066 3.289 7.172 1 98.88 88 VAL B N 1
ATOM 5320 C CA . VAL B 1 88 ? -5.328 2.893 8.555 1 98.88 88 VAL B CA 1
ATOM 5321 C C . VAL B 1 88 ? -4.445 3.705 9.5 1 98.88 88 VAL B C 1
ATOM 5323 O O . VAL B 1 88 ? -4.918 4.199 10.523 1 98.88 88 VAL B O 1
ATOM 5326 N N . ALA B 1 89 ? -3.188 3.877 9.141 1 98.81 89 ALA B N 1
ATOM 5327 C CA . ALA B 1 89 ? -2.279 4.68 9.961 1 98.81 89 ALA B CA 1
ATOM 5328 C C . ALA B 1 89 ? -2.736 6.133 10.016 1 98.81 89 ALA B C 1
ATOM 5330 O O . ALA B 1 89 ? -2.705 6.758 11.078 1 98.81 89 ALA B O 1
ATOM 5331 N N . GLU B 1 90 ? -3.158 6.691 8.867 1 98.69 90 GLU B N 1
ATOM 5332 C CA . GLU B 1 90 ? -3.693 8.047 8.836 1 98.69 90 GLU B CA 1
ATOM 5333 C C . GLU B 1 90 ? -4.914 8.188 9.742 1 98.69 90 GLU B C 1
ATOM 5335 O O . GLU B 1 90 ? -5.023 9.148 10.508 1 98.69 90 GLU B O 1
ATOM 5340 N N . ALA B 1 91 ? -5.793 7.227 9.695 1 98.75 91 ALA B N 1
ATOM 5341 C CA . ALA B 1 91 ? -6.996 7.238 10.523 1 98.75 91 ALA B CA 1
ATOM 5342 C C . ALA B 1 91 ? -6.645 7.16 12.008 1 98.75 91 ALA B C 1
ATOM 5344 O O . ALA B 1 91 ? -7.25 7.848 12.828 1 98.75 91 ALA B O 1
ATOM 5345 N N . PHE B 1 92 ? -5.664 6.375 12.367 1 98.56 92 PHE B N 1
ATOM 5346 C CA . PHE B 1 92 ? -5.223 6.164 13.742 1 98.56 92 PHE B CA 1
ATOM 5347 C C . PHE B 1 92 ? -4.738 7.473 14.359 1 98.56 92 PHE B C 1
ATOM 5349 O O . PHE B 1 92 ? -5.164 7.844 15.461 1 98.56 92 PHE B O 1
ATOM 5356 N N . TYR B 1 93 ? -3.973 8.219 13.609 1 98.06 93 TYR B N 1
ATOM 5357 C CA . TYR B 1 93 ? -3.371 9.43 14.148 1 98.06 93 TYR B CA 1
ATOM 5358 C C . TYR B 1 93 ? -4.32 10.617 14.008 1 98.06 93 TYR B C 1
ATOM 5360 O O . TYR B 1 93 ? -4.102 11.672 14.609 1 98.06 93 TYR B O 1
ATOM 5368 N N . SER B 1 94 ? -5.469 10.453 13.289 1 97.25 94 SER B N 1
ATOM 5369 C CA . SER B 1 94 ? -6.422 11.539 13.078 1 97.25 94 SER B CA 1
ATOM 5370 C C . SER B 1 94 ? -7.727 11.289 13.82 1 97.25 94 SER B C 1
ATOM 5372 O O . SER B 1 94 ? -8.688 12.055 13.688 1 97.25 94 SER B O 1
ATOM 5374 N N . ASP B 1 95 ? -7.785 10.164 14.547 1 96.88 95 ASP B N 1
ATOM 5375 C CA . ASP B 1 95 ? -8.992 9.805 15.289 1 96.88 95 ASP B CA 1
ATOM 5376 C C . ASP B 1 95 ? -10.195 9.688 14.359 1 96.88 95 ASP B C 1
ATOM 5378 O O . ASP B 1 95 ? -11.242 10.281 14.609 1 96.88 95 ASP B O 1
ATOM 5382 N N . ILE B 1 96 ? -10.023 8.992 13.258 1 98.19 96 ILE B N 1
ATOM 5383 C CA . ILE B 1 96 ? -11.094 8.727 12.305 1 98.19 96 ILE B CA 1
ATOM 5384 C C . ILE B 1 96 ? -11.539 7.273 12.414 1 98.19 96 ILE B C 1
ATOM 5386 O O . ILE B 1 96 ? -10.719 6.355 12.289 1 98.19 96 ILE B O 1
ATOM 5390 N N . PRO B 1 97 ? -12.766 6.992 12.695 1 98.44 97 PRO B N 1
ATOM 5391 C CA . PRO B 1 97 ? -13.25 5.629 12.914 1 98.44 97 PRO B CA 1
ATOM 5392 C C . PRO B 1 97 ? -13.414 4.84 11.617 1 98.44 97 PRO B C 1
ATOM 5394 O O . PRO B 1 97 ? -14.516 4.75 11.078 1 98.44 97 PRO B O 1
ATOM 5397 N N . LEU B 1 98 ? -12.438 4.207 11.195 1 98.88 98 LEU B N 1
ATOM 5398 C CA . LEU B 1 98 ? -12.422 3.338 10.031 1 98.88 98 LEU B CA 1
ATOM 5399 C C . LEU B 1 98 ? -12.516 1.872 10.438 1 98.88 98 LEU B C 1
ATOM 5401 O O . LEU B 1 98 ? -11.766 1.416 11.305 1 98.88 98 LEU B O 1
ATOM 5405 N N . ILE B 1 99 ? -13.484 1.113 9.891 1 98.94 99 ILE B N 1
ATOM 5406 C CA . ILE B 1 99 ? -13.609 -0.313 10.164 1 98.94 99 ILE B CA 1
ATOM 5407 C C . ILE B 1 99 ? -13.07 -1.118 8.984 1 98.94 99 ILE B C 1
ATOM 5409 O O . ILE B 1 99 ? -13.68 -1.15 7.914 1 98.94 99 ILE B O 1
ATOM 5413 N N . VAL B 1 100 ? -11.961 -1.722 9.195 1 98.94 100 VAL B N 1
ATOM 5414 C CA . VAL B 1 100 ? -11.367 -2.594 8.188 1 98.94 100 VAL B CA 1
ATOM 5415 C C . VAL B 1 100 ? -11.906 -4.012 8.352 1 98.94 100 VAL B C 1
ATOM 5417 O O . VAL B 1 100 ? -11.797 -4.602 9.43 1 98.94 100 VAL B O 1
ATOM 5420 N N . VAL B 1 101 ? -12.5 -4.52 7.273 1 98.94 101 VAL B N 1
ATOM 5421 C CA . VAL B 1 101 ? -12.961 -5.902 7.262 1 98.94 101 VAL B CA 1
ATOM 5422 C C . VAL B 1 101 ? -12.219 -6.688 6.18 1 98.94 101 VAL B C 1
ATOM 5424 O O . VAL B 1 101 ? -12.273 -6.328 5.004 1 98.94 101 VAL B O 1
ATOM 5427 N N . SER B 1 102 ? -11.539 -7.668 6.594 1 98.81 102 SER B N 1
ATOM 5428 C CA . SER B 1 102 ? -10.844 -8.508 5.621 1 98.81 102 SER B CA 1
ATOM 5429 C C . SER B 1 102 ? -11.344 -9.945 5.676 1 98.81 102 SER B C 1
ATOM 5431 O O . SER B 1 102 ? -11.492 -10.516 6.762 1 98.81 102 SER B O 1
ATOM 5433 N N . ALA B 1 103 ? -11.672 -10.477 4.488 1 98.75 103 ALA B N 1
ATOM 5434 C CA . ALA B 1 103 ? -11.922 -11.906 4.383 1 98.75 103 ALA B CA 1
ATOM 5435 C C . ALA B 1 103 ? -10.609 -12.695 4.406 1 98.75 103 ALA B C 1
ATOM 5437 O O . ALA B 1 103 ? -9.625 -12.289 3.787 1 98.75 103 ALA B O 1
ATOM 5438 N N . ASP B 1 104 ? -10.586 -13.727 5.152 1 98.44 104 ASP B N 1
ATOM 5439 C CA . ASP B 1 104 ? -9.398 -14.562 5.297 1 98.44 104 ASP B CA 1
ATOM 5440 C C . ASP B 1 104 ? -9.688 -16 4.906 1 98.44 104 ASP B C 1
ATOM 5442 O O . ASP B 1 104 ? -10.836 -16.375 4.652 1 98.44 104 ASP B O 1
ATOM 5446 N N . ARG B 1 105 ? -8.617 -16.75 4.695 1 97.56 105 ARG B N 1
ATOM 5447 C CA . ARG B 1 105 ? -8.711 -18.188 4.516 1 97.56 105 ARG B CA 1
ATOM 5448 C C . ARG B 1 105 ? -8.719 -18.906 5.859 1 97.56 105 ARG B C 1
ATOM 5450 O O . ARG B 1 105 ? -8.297 -18.344 6.871 1 97.56 105 ARG B O 1
ATOM 5457 N N . PRO B 1 106 ? -9.234 -20.172 5.824 1 96.94 106 PRO B N 1
ATOM 5458 C CA . PRO B 1 106 ? -9.109 -20.969 7.055 1 96.94 106 PRO B CA 1
ATOM 5459 C C . PRO B 1 106 ? -7.668 -21.094 7.535 1 96.94 106 PRO B C 1
ATOM 5461 O O . PRO B 1 106 ? -6.742 -21.141 6.719 1 96.94 106 PRO B O 1
ATOM 5464 N N . SER B 1 107 ? -7.531 -21.188 8.836 1 97.06 107 SER B N 1
ATOM 5465 C CA . SER B 1 107 ? -6.199 -21.219 9.43 1 97.06 107 SER B CA 1
ATOM 5466 C C . SER B 1 107 ? -5.387 -22.391 8.883 1 97.06 107 SER B C 1
ATOM 5468 O O . SER B 1 107 ? -4.172 -22.281 8.703 1 97.06 107 SER B O 1
ATOM 5470 N N . TYR B 1 108 ? -6.027 -23.5 8.555 1 96.75 108 TYR B N 1
ATOM 5471 C CA . TYR B 1 108 ? -5.316 -24.703 8.117 1 96.75 108 TYR B CA 1
ATOM 5472 C C . TYR B 1 108 ? -4.902 -24.594 6.652 1 96.75 108 TYR B C 1
ATOM 5474 O O . TYR B 1 108 ? -4.23 -25.484 6.121 1 96.75 108 TYR B O 1
ATOM 5482 N N . ARG B 1 109 ? -5.25 -23.5 6.012 1 97.12 109 ARG B N 1
ATOM 5483 C CA . ARG B 1 109 ? -4.844 -23.25 4.633 1 97.12 109 ARG B CA 1
ATOM 5484 C C . ARG B 1 109 ? -3.643 -22.312 4.574 1 97.12 109 ARG B C 1
ATOM 5486 O O . ARG B 1 109 ? -3.037 -22.141 3.514 1 97.12 109 ARG B O 1
ATOM 5493 N N . ILE B 1 110 ? -3.277 -21.719 5.66 1 97.38 110 ILE B N 1
ATOM 5494 C CA . ILE B 1 110 ? -2.223 -20.719 5.719 1 97.38 110 ILE B CA 1
ATOM 5495 C C . ILE B 1 110 ? -0.861 -21.391 5.801 1 97.38 110 ILE B C 1
ATOM 5497 O O . ILE B 1 110 ? -0.688 -22.359 6.547 1 97.38 110 ILE B O 1
ATOM 5501 N N . ASP B 1 111 ? 0.106 -20.984 5.004 1 97.06 111 ASP B N 1
ATOM 5502 C CA . ASP B 1 111 ? 1.508 -21.391 5.004 1 97.06 111 ASP B CA 1
ATOM 5503 C C . ASP B 1 111 ? 1.66 -22.828 4.508 1 97.06 111 ASP B C 1
ATOM 5505 O O . ASP B 1 111 ? 2.553 -23.547 4.953 1 97.06 111 ASP B O 1
ATOM 5509 N N . ILE B 1 112 ? 0.722 -23.234 3.592 1 97.19 112 ILE B N 1
ATOM 5510 C CA . ILE B 1 112 ? 0.863 -24.594 3.068 1 97.19 112 ILE B CA 1
ATOM 5511 C C . ILE B 1 112 ? 0.951 -24.547 1.544 1 97.19 112 ILE B C 1
ATOM 5513 O O . ILE B 1 112 ? 0.839 -25.578 0.88 1 97.19 112 ILE B O 1
ATOM 5517 N N . GLY B 1 113 ? 0.98 -23.359 1.01 1 96.44 113 GLY B N 1
ATOM 5518 C CA . GLY B 1 113 ? 1.189 -23.234 -0.424 1 96.44 113 GLY B CA 1
ATOM 5519 C C . GLY B 1 113 ? -0.097 -23.016 -1.198 1 96.44 113 GLY B C 1
ATOM 5520 O O . GLY B 1 113 ? -0.115 -23.125 -2.426 1 96.44 113 GLY B O 1
ATOM 5521 N N . ASP B 1 114 ? -1.161 -22.641 -0.458 1 95.81 114 ASP B N 1
ATOM 5522 C CA . ASP B 1 114 ? -2.393 -22.25 -1.138 1 95.81 114 ASP B CA 1
ATOM 5523 C C . ASP B 1 114 ? -2.316 -20.812 -1.625 1 95.81 114 ASP B C 1
ATOM 5525 O O . ASP B 1 114 ? -1.577 -20 -1.064 1 95.81 114 ASP B O 1
ATOM 5529 N N . GLY B 1 115 ? -3.107 -20.578 -2.703 1 93.44 115 GLY B N 1
ATOM 5530 C CA . GLY B 1 115 ? -3.111 -19.234 -3.273 1 93.44 115 GLY B CA 1
ATOM 5531 C C . GLY B 1 115 ? -3.881 -18.234 -2.438 1 93.44 115 GLY B C 1
ATOM 5532 O O . GLY B 1 115 ? -4.82 -18.594 -1.729 1 93.44 115 GLY B O 1
ATOM 5533 N N . GLN B 1 116 ? -3.416 -17 -2.449 1 94.56 116 GLN B N 1
ATOM 5534 C CA . GLN B 1 116 ? -4.062 -15.844 -1.841 1 94.56 116 GLN B CA 1
ATOM 5535 C C . GLN B 1 116 ? -4.199 -16.016 -0.332 1 94.56 116 GLN B C 1
ATOM 5537 O O . GLN B 1 116 ? -5.254 -15.727 0.239 1 94.56 116 GLN B O 1
ATOM 5542 N N . THR B 1 117 ? -3.223 -16.688 0.246 1 96.88 117 THR B N 1
ATOM 5543 C CA . THR B 1 117 ? -3.156 -16.859 1.693 1 96.88 117 THR B CA 1
ATOM 5544 C C . THR B 1 117 ? -1.932 -16.141 2.268 1 96.88 117 THR B C 1
ATOM 5546 O O . THR B 1 117 ? -0.841 -16.219 1.696 1 96.88 117 THR B O 1
ATOM 5549 N N . ILE B 1 118 ? -2.131 -15.383 3.27 1 98.38 118 ILE B N 1
ATOM 5550 C CA . ILE B 1 118 ? -1.043 -14.82 4.062 1 98.38 118 ILE B CA 1
ATOM 5551 C C . ILE B 1 118 ? -1.413 -14.852 5.543 1 98.38 118 ILE B C 1
ATOM 5553 O O . ILE B 1 118 ? -2.504 -15.297 5.906 1 98.38 118 ILE B O 1
ATOM 5557 N N . ARG B 1 119 ? -0.502 -14.477 6.387 1 98.56 119 ARG B N 1
ATOM 5558 C CA . ARG B 1 119 ? -0.763 -14.312 7.816 1 98.56 119 ARG B CA 1
ATOM 5559 C C . ARG B 1 119 ? -1.44 -12.969 8.094 1 98.56 119 ARG B C 1
ATOM 5561 O O . ARG B 1 119 ? -0.771 -11.984 8.406 1 98.56 119 ARG B O 1
ATOM 5568 N N . GLN B 1 120 ? -2.797 -12.969 8.094 1 98.44 120 GLN B N 1
ATOM 5569 C CA . GLN B 1 120 ? -3.559 -11.727 8.172 1 98.44 120 GLN B CA 1
ATOM 5570 C C . GLN B 1 120 ? -3.773 -11.305 9.617 1 98.44 120 GLN B C 1
ATOM 5572 O O . GLN B 1 120 ? -4.004 -10.125 9.898 1 98.44 120 GLN B O 1
ATOM 5577 N N . GLU B 1 121 ? -3.777 -12.242 10.539 1 98.06 121 GLU B N 1
ATOM 5578 C CA . GLU B 1 121 ? -4.117 -11.961 11.93 1 98.06 121 GLU B CA 1
ATOM 5579 C C . GLU B 1 121 ? -3.176 -10.93 12.531 1 98.06 121 GLU B C 1
ATOM 5581 O O . GLU B 1 121 ? -1.956 -11.102 12.516 1 98.06 121 GLU B O 1
ATOM 5586 N N . ASN B 1 122 ? -3.732 -9.812 13 1 98.06 122 ASN B N 1
ATOM 5587 C CA . ASN B 1 122 ? -3.047 -8.781 13.766 1 98.06 122 ASN B CA 1
ATOM 5588 C C . ASN B 1 122 ? -2.016 -8.039 12.914 1 98.06 122 ASN B C 1
ATOM 5590 O O . ASN B 1 122 ? -1.063 -7.469 13.445 1 98.06 122 ASN B O 1
ATOM 5594 N N . VAL B 1 123 ? -2.191 -8.055 11.656 1 98 123 VAL B N 1
ATOM 5595 C CA . VAL B 1 123 ? -1.203 -7.473 10.758 1 98 123 VAL B CA 1
ATOM 5596 C C . VAL B 1 123 ? -1.201 -5.953 10.914 1 98 123 VAL B C 1
ATOM 5598 O O . VAL B 1 123 ? -0.185 -5.297 10.664 1 98 123 VAL B O 1
ATOM 5601 N N . LEU B 1 124 ? -2.307 -5.344 11.383 1 98.5 124 LEU B N 1
ATOM 5602 C CA . LEU B 1 124 ? -2.432 -3.895 11.492 1 98.5 124 LEU B CA 1
ATOM 5603 C C . LEU B 1 124 ? -2.266 -3.443 12.938 1 98.5 124 LEU B C 1
ATOM 5605 O O . LEU B 1 124 ? -2.549 -2.289 13.273 1 98.5 124 LEU B O 1
ATOM 5609 N N . GLU B 1 125 ? -1.784 -4.266 13.82 1 97.56 125 GLU B N 1
ATOM 5610 C CA . GLU B 1 125 ? -1.875 -4.102 15.273 1 97.56 125 GLU B CA 1
ATOM 5611 C C . GLU B 1 125 ? -1.166 -2.83 15.727 1 97.56 125 GLU B C 1
ATOM 5613 O O . GLU B 1 125 ? -1.537 -2.236 16.75 1 97.56 125 GLU B O 1
ATOM 5618 N N . LYS B 1 126 ? -0.234 -2.307 15.016 1 97.94 126 LYS B N 1
ATOM 5619 C CA . LYS B 1 126 ? 0.566 -1.171 15.469 1 97.94 126 LYS B CA 1
ATOM 5620 C C . LYS B 1 126 ? -0.194 0.141 15.289 1 97.94 126 LYS B C 1
ATOM 5622 O O . LYS B 1 126 ? 0.171 1.159 15.883 1 97.94 126 LYS B O 1
ATOM 5627 N N . HIS B 1 127 ? -1.322 0.114 14.562 1 98.69 127 HIS B N 1
ATOM 5628 C CA . HIS B 1 127 ? -1.988 1.37 14.234 1 98.69 127 HIS B CA 1
ATOM 5629 C C . HIS B 1 127 ? -3.506 1.217 14.281 1 98.69 127 HIS B C 1
ATOM 5631 O O . HIS B 1 127 ? -4.215 1.764 13.43 1 98.69 127 HIS B O 1
ATOM 5637 N N . ILE B 1 128 ? -4.035 0.401 15.133 1 98.69 128 ILE B N 1
ATOM 5638 C CA . ILE B 1 128 ? -5.477 0.268 15.32 1 98.69 128 ILE B CA 1
ATOM 5639 C C . ILE B 1 128 ? -5.797 0.229 16.812 1 98.69 128 ILE B C 1
ATOM 5641 O O . ILE B 1 128 ? -4.898 0.075 17.641 1 98.69 128 ILE B O 1
ATOM 5645 N N . GLY B 1 129 ? -7.094 0.431 17.109 1 98.56 129 GLY B N 1
ATOM 5646 C CA . GLY B 1 129 ? -7.535 0.365 18.5 1 98.56 129 GLY B CA 1
ATOM 5647 C C . GLY B 1 129 ? -7.879 -1.043 18.938 1 98.56 129 GLY B C 1
ATOM 5648 O O . GLY B 1 129 ? -7.836 -1.345 20.141 1 98.56 129 GLY B O 1
ATOM 5649 N N . TYR B 1 130 ? -8.258 -1.911 17.938 1 98.62 130 TYR B N 1
ATOM 5650 C CA . TYR B 1 130 ? -8.633 -3.279 18.266 1 98.62 130 TYR B CA 1
ATOM 5651 C C . TYR B 1 130 ? -8.555 -4.184 17.047 1 98.62 130 TYR B C 1
ATOM 5653 O O . TYR B 1 130 ? -8.914 -3.777 15.938 1 98.62 130 TYR B O 1
ATOM 5661 N N . SER B 1 131 ? -8.031 -5.324 17.219 1 98.69 131 SER B N 1
ATOM 5662 C CA . SER B 1 131 ? -8.023 -6.379 16.219 1 98.69 131 SER B CA 1
ATOM 5663 C C . SER B 1 131 ? -8.977 -7.508 16.594 1 98.69 131 SER B C 1
ATOM 5665 O O . SER B 1 131 ? -8.703 -8.281 17.516 1 98.69 131 SER B O 1
ATOM 5667 N N . ALA B 1 132 ? -10.07 -7.598 15.859 1 98.75 132 ALA B N 1
ATOM 5668 C CA . ALA B 1 132 ? -11.031 -8.688 16.047 1 98.75 132 ALA B CA 1
ATOM 5669 C C . ALA B 1 132 ? -10.75 -9.836 15.078 1 98.75 132 ALA B C 1
ATOM 5671 O O . ALA B 1 132 ? -11.109 -9.758 13.898 1 98.75 132 ALA B O 1
ATOM 5672 N N . ASN B 1 133 ? -10.141 -10.859 15.578 1 98.69 133 ASN B N 1
ATOM 5673 C CA . ASN B 1 133 ? -9.953 -12.078 14.805 1 98.69 133 ASN B CA 1
ATOM 5674 C C . ASN B 1 133 ? -11.07 -13.086 15.062 1 98.69 133 ASN B C 1
ATOM 5676 O O . ASN B 1 133 ? -11.094 -13.734 16.109 1 98.69 133 ASN B O 1
ATOM 5680 N N . LEU B 1 134 ? -11.914 -13.219 14.086 1 98.81 134 LEU B N 1
ATOM 5681 C CA . LEU B 1 134 ? -13.055 -14.117 14.242 1 98.81 134 LEU B CA 1
ATOM 5682 C C . LEU B 1 134 ? -12.633 -15.57 14.023 1 98.81 134 LEU B C 1
ATOM 5684 O O . LEU B 1 134 ? -11.602 -15.836 13.406 1 98.81 134 LEU B O 1
ATOM 5688 N N . LYS B 1 135 ? -13.453 -16.438 14.641 1 98.25 135 LYS B N 1
ATOM 5689 C CA . LYS B 1 135 ? -13.266 -17.875 14.438 1 98.25 135 LYS B CA 1
ATOM 5690 C C . LYS B 1 135 ? -14.102 -18.375 13.266 1 98.25 135 LYS B C 1
ATOM 5692 O O . LYS B 1 135 ? -15.203 -17.875 13.023 1 98.25 135 LYS B O 1
ATOM 5697 N N . GLN B 1 136 ? -13.594 -19.344 12.562 1 97.88 136 GLN B N 1
ATOM 5698 C CA . GLN B 1 136 ? -14.305 -19.938 11.438 1 97.88 136 GLN B CA 1
ATOM 5699 C C . GLN B 1 136 ? -15.508 -20.734 11.906 1 97.88 136 GLN B C 1
ATOM 5701 O O . GLN B 1 136 ? -15.422 -21.5 12.867 1 97.88 136 GLN B O 1
ATOM 5706 N N . ASP B 1 137 ? -16.594 -20.578 11.227 1 97.44 137 ASP B N 1
ATOM 5707 C CA . ASP B 1 137 ? -17.781 -21.375 11.5 1 97.44 137 ASP B CA 1
ATOM 5708 C C . ASP B 1 137 ? -17.547 -22.859 11.18 1 97.44 137 ASP B C 1
ATOM 5710 O O . ASP B 1 137 ? -17 -23.188 10.117 1 97.44 137 ASP B O 1
ATOM 5714 N N . VAL B 1 138 ? -17.969 -23.734 12.086 1 96.69 138 VAL B N 1
ATOM 5715 C CA . VAL B 1 138 ? -17.781 -25.156 11.836 1 96.69 138 VAL B CA 1
ATOM 5716 C C . VAL B 1 138 ? -19.062 -25.75 11.273 1 96.69 138 VAL B C 1
ATOM 5718 O O . VAL B 1 138 ? -19.062 -26.859 10.719 1 96.69 138 VAL B O 1
ATOM 5721 N N . SER B 1 139 ? -20.156 -24.984 11.375 1 94.44 139 SER B N 1
ATOM 5722 C CA . SER B 1 139 ? -21.422 -25.438 10.82 1 94.44 139 SER B CA 1
ATOM 5723 C C . SER B 1 139 ? -21.453 -25.297 9.305 1 94.44 139 SER B C 1
ATOM 5725 O O . SER B 1 139 ? -22.266 -25.922 8.625 1 94.44 139 SER B O 1
ATOM 5727 N N . HIS B 1 140 ? -20.609 -24.438 8.812 1 93.06 140 HIS B N 1
ATOM 5728 C CA . HIS B 1 140 ? -20.438 -24.266 7.375 1 93.06 140 HIS B CA 1
ATOM 5729 C C . HIS B 1 140 ? -19.234 -25.062 6.863 1 93.06 140 HIS B C 1
ATOM 5731 O O . HIS B 1 140 ? -18.156 -25.031 7.473 1 93.06 140 HIS B O 1
ATOM 5737 N N . ALA B 1 141 ? -19.375 -25.766 5.793 1 93.44 141 ALA B N 1
ATOM 5738 C CA . ALA B 1 141 ? -18.312 -26.531 5.156 1 93.44 141 ALA B CA 1
ATOM 5739 C C . ALA B 1 141 ? -17.766 -27.609 6.098 1 93.44 141 ALA B C 1
ATOM 5741 O O . ALA B 1 141 ? -16.547 -27.812 6.164 1 93.44 141 ALA B O 1
ATOM 5742 N N . THR B 1 142 ? -18.578 -28.25 6.879 1 94.44 142 THR B N 1
ATOM 5743 C CA . THR B 1 142 ? -18.219 -29.25 7.891 1 94.44 142 THR B CA 1
ATOM 5744 C C . THR B 1 142 ? -17.391 -30.359 7.285 1 94.44 142 THR B C 1
ATOM 5746 O O . THR B 1 142 ? -16.453 -30.875 7.922 1 94.44 142 THR B O 1
ATOM 5749 N N . ASP B 1 143 ? -17.672 -30.734 6.078 1 94.06 143 ASP B N 1
ATOM 5750 C CA . ASP B 1 143 ? -16.953 -31.828 5.422 1 94.06 143 ASP B CA 1
ATOM 5751 C C . ASP B 1 143 ? -15.492 -31.453 5.203 1 94.06 143 ASP B C 1
ATOM 5753 O O . ASP B 1 143 ? -14.594 -32.25 5.523 1 94.06 143 ASP B O 1
ATOM 5757 N N . SER B 1 144 ? -15.312 -30.297 4.664 1 94.69 144 SER B N 1
ATOM 5758 C CA . SER B 1 144 ? -13.953 -29.844 4.43 1 94.69 144 SER B CA 1
ATOM 5759 C C . SER B 1 144 ? -13.18 -29.719 5.738 1 94.69 144 SER B C 1
ATOM 5761 O O . SER B 1 144 ? -12.008 -30.094 5.809 1 94.69 144 SER B O 1
ATOM 5763 N N . ILE B 1 145 ? -13.82 -29.25 6.801 1 95.94 145 ILE B N 1
ATOM 5764 C CA . ILE B 1 145 ? -13.188 -29.047 8.102 1 95.94 145 ILE B CA 1
ATOM 5765 C C . ILE B 1 145 ? -12.82 -30.406 8.703 1 95.94 145 ILE B C 1
ATOM 5767 O O . ILE B 1 145 ? -11.742 -30.562 9.281 1 95.94 145 ILE B O 1
ATOM 5771 N N . SER B 1 146 ? -13.742 -31.344 8.555 1 96 146 SER B N 1
ATOM 5772 C CA . SER B 1 146 ? -13.5 -32.688 9.102 1 96 146 SER B CA 1
ATOM 5773 C C . SER B 1 146 ? -12.297 -33.344 8.422 1 96 146 SER B C 1
ATOM 5775 O O . SER B 1 146 ? -11.594 -34.125 9.047 1 96 146 SER B O 1
ATOM 5777 N N . LYS B 1 147 ? -12.055 -32.938 7.227 1 94.88 147 LYS B N 1
ATOM 5778 C CA . LYS B 1 147 ? -10.977 -33.562 6.457 1 94.88 147 LYS B CA 1
ATOM 5779 C C . LYS B 1 147 ? -9.656 -32.844 6.691 1 94.88 147 LYS B C 1
ATOM 5781 O O . LYS B 1 147 ? -8.602 -33.469 6.801 1 94.88 147 LYS B O 1
ATOM 5786 N N . PHE B 1 148 ? -9.711 -31.469 6.793 1 95.31 148 PHE B N 1
ATOM 5787 C CA . PHE B 1 148 ? -8.461 -30.719 6.695 1 95.31 148 PHE B CA 1
ATOM 5788 C C . PHE B 1 148 ? -8.227 -29.906 7.961 1 95.31 148 PHE B C 1
ATOM 5790 O O . PHE B 1 148 ? -7.086 -29.531 8.266 1 95.31 148 PHE B O 1
ATOM 5797 N N . GLY B 1 149 ? -9.234 -29.578 8.641 1 95.38 149 GLY B N 1
ATOM 5798 C CA . GLY B 1 149 ? -9.141 -28.719 9.805 1 95.38 149 GLY B CA 1
ATOM 5799 C C . GLY B 1 149 ? -9.766 -29.312 11.047 1 95.38 149 GLY B C 1
ATOM 5800 O O . GLY B 1 149 ? -10.516 -28.625 11.758 1 95.38 149 GLY B O 1
ATOM 5801 N N . LYS B 1 150 ? -9.469 -30.438 11.344 1 94.19 150 LYS B N 1
ATOM 5802 C CA . LYS B 1 150 ? -10.133 -31.219 12.391 1 94.19 150 LYS B CA 1
ATOM 5803 C C . LYS B 1 150 ? -10.023 -30.516 13.742 1 94.19 150 LYS B C 1
ATOM 5805 O O . LYS B 1 150 ? -10.938 -30.609 14.57 1 94.19 150 LYS B O 1
ATOM 5810 N N . SER B 1 151 ? -8.977 -29.797 13.938 1 94.25 151 SER B N 1
ATOM 5811 C CA . SER B 1 151 ? -8.766 -29.125 15.211 1 94.25 151 SER B CA 1
ATOM 5812 C C . SER B 1 151 ? -9.859 -28.078 15.469 1 94.25 151 SER B C 1
ATOM 5814 O O . SER B 1 151 ? -10.156 -27.75 16.625 1 94.25 151 SER B O 1
ATOM 5816 N N . LEU B 1 152 ? -10.469 -27.594 14.453 1 95 152 LEU B N 1
ATOM 5817 C CA . LEU B 1 152 ? -11.516 -26.578 14.586 1 95 152 LEU B CA 1
ATOM 5818 C C . LEU B 1 152 ? -12.789 -27.188 15.172 1 95 152 LEU B C 1
ATOM 5820 O O . LEU B 1 152 ? -13.617 -26.469 15.734 1 95 152 LEU B O 1
ATOM 5824 N N . LEU B 1 153 ? -12.938 -28.5 15.07 1 95.19 153 LEU B N 1
ATOM 5825 C CA . LEU B 1 153 ? -14.148 -29.172 15.508 1 95.19 153 LEU B CA 1
ATOM 5826 C C . LEU B 1 153 ? -14.141 -29.406 17.016 1 95.19 153 LEU B C 1
ATOM 5828 O O . LEU B 1 153 ? -15.133 -29.844 17.594 1 95.19 153 LEU B O 1
ATOM 5832 N N . ASN B 1 154 ? -13.039 -28.984 17.625 1 95.88 154 ASN B N 1
ATOM 5833 C CA . ASN B 1 154 ? -12.969 -29.062 19.078 1 95.88 154 ASN B CA 1
ATOM 5834 C C . ASN B 1 154 ? -13.922 -28.062 19.734 1 95.88 154 ASN B C 1
ATOM 5836 O O . ASN B 1 154 ? -14.25 -28.188 20.906 1 95.88 154 ASN B O 1
ATOM 5840 N N . GLU B 1 155 ? -14.336 -27.078 19.016 1 95.62 155 GLU B N 1
ATOM 5841 C CA . GLU B 1 155 ? -15.281 -26.094 19.5 1 95.62 155 GLU B CA 1
ATOM 5842 C C . GLU B 1 155 ? -16.641 -26.234 18.812 1 95.62 155 GLU B C 1
ATOM 5844 O O . GLU B 1 155 ? -16.703 -26.5 17.609 1 95.62 155 GLU B O 1
ATOM 5849 N N . LYS B 1 156 ? -17.734 -26.016 19.734 1 96.44 156 LYS B N 1
ATOM 5850 C CA . LYS B 1 156 ? -19.078 -26.047 19.156 1 96.44 156 LYS B CA 1
ATOM 5851 C C . LYS B 1 156 ? -19.406 -24.734 18.453 1 96.44 156 LYS B C 1
ATOM 5853 O O . LYS B 1 156 ? -18.859 -23.688 18.797 1 96.44 156 LYS B O 1
ATOM 5858 N N . GLN B 1 157 ? -20.25 -24.828 17.422 1 96.69 157 GLN B N 1
ATOM 5859 C CA . GLN B 1 157 ? -20.641 -23.656 16.656 1 96.69 157 GLN B CA 1
ATOM 5860 C C . GLN B 1 157 ? -21.156 -22.547 17.562 1 96.69 157 GLN B C 1
ATOM 5862 O O . GLN B 1 157 ? -20.906 -21.359 17.328 1 96.69 157 GLN B O 1
ATOM 5867 N N . GLU B 1 158 ? -21.891 -22.906 18.625 1 96.44 158 GLU B N 1
ATOM 5868 C CA . GLU B 1 158 ? -22.453 -21.922 19.547 1 96.44 158 GLU B CA 1
ATOM 5869 C C . GLU B 1 158 ? -21.344 -21.125 20.25 1 96.44 158 GLU B C 1
ATOM 5871 O O . GLU B 1 158 ? -21.484 -19.922 20.469 1 96.44 158 GLU B O 1
ATOM 5876 N N . GLU B 1 159 ? -20.281 -21.797 20.562 1 97.62 159 GLU B N 1
ATOM 5877 C CA . GLU B 1 159 ? -19.141 -21.156 21.188 1 97.62 159 GLU B CA 1
ATOM 5878 C C . GLU B 1 159 ? -18.438 -20.203 20.219 1 97.62 159 GLU B C 1
ATOM 5880 O O . GLU B 1 159 ? -18.047 -19.094 20.594 1 97.62 159 GLU B O 1
ATOM 5885 N N . ILE B 1 160 ? -18.312 -20.672 19.031 1 97.94 160 ILE B N 1
ATOM 5886 C CA . ILE B 1 160 ? -17.719 -19.859 17.969 1 97.94 160 ILE B CA 1
ATOM 5887 C C . ILE B 1 160 ? -18.562 -18.609 17.734 1 97.94 160 ILE B C 1
ATOM 5889 O O . ILE B 1 160 ? -18.031 -17.5 17.656 1 97.94 160 ILE B O 1
ATOM 5893 N N . GLN B 1 161 ? -19.828 -18.797 17.656 1 97.31 161 GLN B N 1
ATOM 5894 C CA . GLN B 1 161 ? -20.766 -17.688 17.484 1 97.31 161 GLN B CA 1
ATOM 5895 C C . GLN B 1 161 ? -20.625 -16.656 18.609 1 97.31 161 GLN B C 1
ATOM 5897 O O . GLN B 1 161 ? -20.594 -15.453 18.344 1 97.31 161 GLN B O 1
ATOM 5902 N N . SER B 1 162 ? -20.594 -17.125 19.812 1 97 162 SER B N 1
ATOM 5903 C CA . SER B 1 162 ? -20.469 -16.25 20.953 1 97 162 SER B CA 1
ATOM 5904 C C . SER B 1 162 ? -19.156 -15.453 20.906 1 97 162 SER B C 1
ATOM 5906 O O . SER B 1 162 ? -19.141 -14.258 21.188 1 97 162 SER B O 1
ATOM 5908 N N . HIS B 1 163 ? -18.125 -16.172 20.562 1 97.75 163 HIS B N 1
ATOM 5909 C CA . HIS B 1 163 ? -16.828 -15.516 20.422 1 97.75 163 HIS B CA 1
ATOM 5910 C C . HIS B 1 163 ? -16.875 -14.43 19.344 1 97.75 163 HIS B C 1
ATOM 5912 O O . HIS B 1 163 ? -16.438 -13.305 19.578 1 97.75 163 HIS B O 1
ATOM 5918 N N . ASN B 1 164 ? -17.391 -14.75 18.219 1 98.31 164 ASN B N 1
ATOM 5919 C CA . ASN B 1 164 ? -17.438 -13.828 17.078 1 98.31 164 ASN B CA 1
ATOM 5920 C C . ASN B 1 164 ? -18.281 -12.594 17.406 1 98.31 164 ASN B C 1
ATOM 5922 O O . ASN B 1 164 ? -17.922 -11.477 17.062 1 98.31 164 ASN B O 1
ATOM 5926 N N . GLU B 1 165 ? -19.406 -12.805 18.078 1 97.69 165 GLU B N 1
ATOM 5927 C CA . GLU B 1 165 ? -20.25 -11.695 18.484 1 97.69 165 GLU B CA 1
ATOM 5928 C C . GLU B 1 165 ? -19.516 -10.758 19.438 1 97.69 165 GLU B C 1
ATOM 5930 O O . GLU B 1 165 ? -19.578 -9.531 19.281 1 97.69 165 GLU B O 1
ATOM 5935 N N . ARG B 1 166 ? -18.828 -11.32 20.359 1 97.38 166 ARG B N 1
ATOM 5936 C CA . ARG B 1 166 ? -18.078 -10.523 21.328 1 97.38 166 ARG B CA 1
ATOM 5937 C C . ARG B 1 166 ? -17 -9.703 20.641 1 97.38 166 ARG B C 1
ATOM 5939 O O . ARG B 1 166 ? -16.812 -8.523 20.938 1 97.38 166 ARG B O 1
ATOM 5946 N N . GLU B 1 167 ? -16.297 -10.336 19.734 1 98.25 167 GLU B N 1
ATOM 5947 C CA . GLU B 1 167 ? -15.227 -9.672 19.016 1 98.25 167 GLU B CA 1
ATOM 5948 C C . GLU B 1 167 ? -15.758 -8.516 18.172 1 98.25 167 GLU B C 1
ATOM 5950 O O . GLU B 1 167 ? -15.18 -7.426 18.172 1 98.25 167 GLU B O 1
ATOM 5955 N N . ILE B 1 168 ? -16.797 -8.75 17.484 1 98.38 168 ILE B N 1
ATOM 5956 C CA . ILE B 1 168 ? -17.391 -7.73 16.609 1 98.38 168 ILE B CA 1
ATOM 5957 C C . ILE B 1 168 ? -17.906 -6.578 17.469 1 98.38 168 ILE B C 1
ATOM 5959 O O . ILE B 1 168 ? -17.672 -5.41 17.156 1 98.38 168 ILE B O 1
ATOM 5963 N N . ALA B 1 169 ? -18.641 -6.914 18.5 1 97.31 169 ALA B N 1
ATOM 5964 C CA . ALA B 1 169 ? -19.188 -5.895 19.391 1 97.31 169 ALA B CA 1
ATOM 5965 C C . ALA B 1 169 ? -18.094 -5.008 19.969 1 97.31 169 ALA B C 1
ATOM 5967 O O . ALA B 1 169 ? -18.234 -3.785 20.016 1 97.31 169 ALA B O 1
ATOM 5968 N N . LYS B 1 170 ? -17.031 -5.625 20.391 1 97.75 170 LYS B N 1
ATOM 5969 C CA . LYS B 1 170 ? -15.922 -4.875 20.953 1 97.75 170 LYS B CA 1
ATOM 5970 C C . LYS B 1 170 ? -15.281 -3.971 19.891 1 97.75 170 LYS B C 1
ATOM 5972 O O . LYS B 1 170 ? -14.977 -2.809 20.172 1 97.75 170 LYS B O 1
ATOM 5977 N N . ALA B 1 171 ? -15.047 -4.504 18.734 1 98.5 171 ALA B N 1
ATOM 5978 C CA . ALA B 1 171 ? -14.469 -3.711 17.641 1 98.5 171 ALA B CA 1
ATOM 5979 C C . ALA B 1 171 ? -15.328 -2.482 17.344 1 98.5 171 ALA B C 1
ATOM 5981 O O . ALA B 1 171 ? -14.805 -1.375 17.203 1 98.5 171 ALA B O 1
ATOM 5982 N N . LEU B 1 172 ? -16.609 -2.684 17.281 1 98.06 172 LEU B N 1
ATOM 5983 C CA . LEU B 1 172 ? -17.5 -1.58 16.969 1 98.06 172 LEU B CA 1
ATOM 5984 C C . LEU B 1 172 ? -17.516 -0.56 18.109 1 98.06 172 LEU B C 1
ATOM 5986 O O . LEU B 1 172 ? -17.562 0.647 17.859 1 98.06 172 LEU B O 1
ATOM 5990 N N . SER B 1 173 ? -17.484 -1.045 19.312 1 96.94 173 SER B N 1
ATOM 5991 C CA . SER B 1 173 ? -17.438 -0.128 20.453 1 96.94 173 SER B CA 1
ATOM 5992 C C . SER B 1 173 ? -16.203 0.764 20.391 1 96.94 173 SER B C 1
ATOM 5994 O O . SER B 1 173 ? -16.297 1.971 20.641 1 96.94 173 SER B O 1
ATOM 5996 N N . VAL B 1 174 ? -15.102 0.198 20.047 1 97.69 174 VAL B N 1
ATOM 5997 C CA . VAL B 1 174 ? -13.852 0.943 19.953 1 97.69 174 VAL B CA 1
ATOM 5998 C C . VAL B 1 174 ? -13.945 1.967 18.828 1 97.69 174 VAL B C 1
ATOM 6000 O O . VAL B 1 174 ? -13.539 3.119 18.984 1 97.69 174 VAL B O 1
ATOM 6003 N N . ALA B 1 175 ? -14.469 1.599 17.688 1 98.12 175 ALA B N 1
ATOM 6004 C CA . ALA B 1 175 ? -14.609 2.5 16.547 1 98.12 175 ALA B CA 1
ATOM 6005 C C . ALA B 1 175 ? -15.547 3.66 16.891 1 98.12 175 ALA B C 1
ATOM 6007 O O . ALA B 1 175 ? -15.242 4.816 16.594 1 98.12 175 ALA B O 1
ATOM 6008 N N . PHE B 1 176 ? -16.688 3.365 17.547 1 96.62 176 PHE B N 1
ATOM 6009 C CA . PHE B 1 176 ? -17.688 4.383 17.828 1 96.62 176 PHE B CA 1
ATOM 6010 C C . PHE B 1 176 ? -17.25 5.27 19 1 96.62 176 PHE B C 1
ATOM 6012 O O . PHE B 1 176 ? -17.359 6.496 18.922 1 96.62 176 PHE B O 1
ATOM 6019 N N . ASP B 1 177 ? -16.688 4.664 20 1 94.75 177 ASP B N 1
ATOM 6020 C CA . ASP B 1 177 ? -16.469 5.387 21.25 1 94.75 177 ASP B CA 1
ATOM 6021 C C . ASP B 1 177 ? -15.102 6.051 21.281 1 94.75 177 ASP B C 1
ATOM 6023 O O . ASP B 1 177 ? -14.953 7.16 21.797 1 94.75 177 ASP B O 1
ATOM 6027 N N . GLU B 1 178 ? -14.141 5.395 20.703 1 95.56 178 GLU B N 1
ATOM 6028 C CA . GLU B 1 178 ? -12.773 5.895 20.812 1 95.56 178 GLU B CA 1
ATOM 6029 C C . GLU B 1 178 ? -12.297 6.48 19.484 1 95.56 178 GLU B C 1
ATOM 6031 O O . GLU B 1 178 ? -11.234 7.102 19.422 1 95.56 178 GLU B O 1
ATOM 6036 N N . LYS B 1 179 ? -13.016 6.293 18.469 1 96.81 179 LYS B N 1
ATOM 6037 C CA . LYS B 1 179 ? -12.727 6.836 17.141 1 96.81 179 LYS B CA 1
ATOM 6038 C C . LYS B 1 179 ? -11.383 6.32 16.625 1 96.81 179 LYS B C 1
ATOM 6040 O O . LYS B 1 179 ? -10.664 7.043 15.938 1 96.81 179 LYS B O 1
ATOM 6045 N N . TYR B 1 180 ? -10.969 5.113 17.047 1 98.06 180 TYR B N 1
ATOM 6046 C CA . TYR B 1 180 ? -9.828 4.41 16.484 1 98.06 180 TYR B CA 1
ATOM 6047 C C . TYR B 1 180 ? -10.25 3.523 15.312 1 98.06 180 TYR B C 1
ATOM 6049 O O . TYR B 1 180 ? -11.367 2.994 15.297 1 98.06 180 TYR B O 1
ATOM 6057 N N . PRO B 1 181 ? -9.367 3.428 14.312 1 98.88 181 PRO B N 1
ATOM 6058 C CA . PRO B 1 181 ? -9.633 2.35 13.359 1 98.88 181 PRO B CA 1
ATOM 6059 C C . PRO B 1 181 ? -9.531 0.963 13.992 1 98.88 181 PRO B C 1
ATOM 6061 O O . PRO B 1 181 ? -8.812 0.78 14.977 1 98.88 181 PRO B O 1
ATOM 6064 N N . VAL B 1 182 ? -10.305 0.026 13.461 1 98.94 182 VAL B N 1
ATOM 6065 C CA . VAL B 1 182 ? -10.297 -1.35 13.953 1 98.94 182 VAL B CA 1
ATOM 6066 C C . VAL B 1 182 ? -10.203 -2.314 12.766 1 98.94 182 VAL B C 1
ATOM 6068 O O . VAL B 1 182 ? -10.438 -1.924 11.625 1 98.94 182 VAL B O 1
ATOM 6071 N N . HIS B 1 183 ? -9.789 -3.498 13.039 1 98.94 183 HIS B N 1
ATOM 6072 C CA . HIS B 1 183 ? -9.68 -4.547 12.031 1 98.94 183 HIS B CA 1
ATOM 6073 C C . HIS B 1 183 ? -10.477 -5.781 12.43 1 98.94 183 HIS B C 1
ATOM 6075 O O . HIS B 1 183 ? -10.273 -6.34 13.508 1 98.94 183 HIS B O 1
ATOM 6081 N N . ILE B 1 184 ? -11.43 -6.141 11.602 1 98.94 184 ILE B N 1
ATOM 6082 C CA . ILE B 1 184 ? -12.18 -7.383 11.75 1 98.94 184 ILE B CA 1
ATOM 6083 C C . ILE B 1 184 ? -11.766 -8.375 10.672 1 98.94 184 ILE B C 1
ATOM 6085 O O . ILE B 1 184 ? -12.07 -8.188 9.492 1 98.94 184 ILE B O 1
ATOM 6089 N N . ASN B 1 185 ? -11.062 -9.414 11.062 1 98.88 185 ASN B N 1
ATOM 6090 C CA . ASN B 1 185 ? -10.586 -10.469 10.172 1 98.88 185 ASN B CA 1
ATOM 6091 C C . ASN B 1 185 ? -11.477 -11.711 10.258 1 98.88 185 ASN B C 1
ATOM 6093 O O . ASN B 1 185 ? -11.656 -12.273 11.336 1 98.88 185 ASN B O 1
ATOM 6097 N N . ILE B 1 186 ? -11.992 -12.18 9.102 1 98.88 186 ILE B N 1
ATOM 6098 C CA . ILE B 1 186 ? -13.008 -13.227 9.141 1 98.88 186 ILE B CA 1
ATOM 6099 C C . ILE B 1 186 ? -12.586 -14.383 8.234 1 98.88 186 ILE B C 1
ATOM 6101 O O . ILE B 1 186 ? -12.547 -14.234 7.008 1 98.88 186 ILE B O 1
ATOM 6105 N N . PRO B 1 187 ? -12.328 -15.562 8.773 1 98.56 187 PRO B N 1
ATOM 6106 C CA . PRO B 1 187 ? -12.023 -16.719 7.93 1 98.56 187 PRO B CA 1
ATOM 6107 C C . PRO B 1 187 ? -13.273 -17.344 7.301 1 98.56 187 PRO B C 1
ATOM 6109 O O . PRO B 1 187 ? -14.258 -17.578 7.992 1 98.56 187 PRO B O 1
ATOM 6112 N N . PHE B 1 188 ? -13.211 -17.531 5.996 1 98 188 PHE B N 1
ATOM 6113 C CA . PHE B 1 188 ? -14.297 -18.172 5.258 1 98 188 PHE B CA 1
ATOM 6114 C C . PHE B 1 188 ? -13.789 -19.422 4.539 1 98 188 PHE B C 1
ATOM 6116 O O . PHE B 1 188 ? -12.695 -19.422 3.975 1 98 188 PHE B O 1
ATOM 6123 N N . GLU B 1 189 ? -14.555 -20.453 4.602 1 96.12 189 GLU B N 1
ATOM 6124 C CA . GLU B 1 189 ? -14.305 -21.656 3.816 1 96.12 189 GLU B CA 1
ATOM 6125 C C . GLU B 1 189 ? -15.312 -21.781 2.672 1 96.12 189 GLU B C 1
ATOM 6127 O O . GLU B 1 189 ? -16.469 -21.359 2.799 1 96.12 189 GLU B O 1
ATOM 6132 N N . GLU B 1 190 ? -14.945 -22.25 1.521 1 93.62 190 GLU B N 1
ATOM 6133 C CA . GLU B 1 190 ? -15.859 -22.531 0.419 1 93.62 190 GLU B CA 1
ATOM 6134 C C . GLU B 1 190 ? -16.922 -23.547 0.825 1 93.62 190 GLU B C 1
ATOM 6136 O O . GLU B 1 190 ? -16.641 -24.438 1.634 1 93.62 190 GLU B O 1
ATOM 6141 N N . PRO B 1 191 ? -18.062 -23.438 0.24 1 95.56 191 PRO B N 1
ATOM 6142 C CA . PRO B 1 191 ? -18.531 -22.531 -0.811 1 95.56 191 PRO B CA 1
ATOM 6143 C C . PRO B 1 191 ? -18.859 -21.141 -0.28 1 95.56 191 PRO B C 1
ATOM 6145 O O . PRO B 1 191 ? -19.375 -21 0.833 1 95.56 191 PRO B O 1
ATOM 6148 N N . LEU B 1 192 ? -18.703 -20.156 -1.119 1 96.38 192 LEU B N 1
ATOM 6149 C CA . LEU B 1 192 ? -18.719 -18.766 -0.645 1 96.38 192 LEU B CA 1
ATOM 6150 C C . LEU B 1 192 ? -19.984 -18.047 -1.104 1 96.38 192 LEU B C 1
ATOM 6152 O O . LEU B 1 192 ? -20.344 -17 -0.569 1 96.38 192 LEU B O 1
ATOM 6156 N N . TYR B 1 193 ? -20.766 -18.625 -2.004 1 94.5 193 TYR B N 1
ATOM 6157 C CA . TYR B 1 193 ? -21.766 -17.828 -2.686 1 94.5 193 TYR B CA 1
ATOM 6158 C C . TYR B 1 193 ? -23.172 -18.281 -2.279 1 94.5 193 TYR B C 1
ATOM 6160 O O . TYR B 1 193 ? -24.172 -17.844 -2.871 1 94.5 193 TYR B O 1
ATOM 6168 N N . GLY B 1 194 ? -23.203 -19.172 -1.271 1 94.06 194 GLY B N 1
ATOM 6169 C CA . GLY B 1 194 ? -24.5 -19.594 -0.77 1 94.06 194 GLY B CA 1
ATOM 6170 C C . GLY B 1 194 ? -25.297 -18.469 -0.158 1 94.06 194 GLY B C 1
ATOM 6171 O O . GLY B 1 194 ? -24.734 -17.547 0.447 1 94.06 194 GLY B O 1
ATOM 6172 N N . ARG B 1 195 ? -26.641 -18.516 -0.321 1 94.12 195 ARG B N 1
ATOM 6173 C CA . ARG B 1 195 ? -27.516 -17.453 0.146 1 94.12 195 ARG B CA 1
ATOM 6174 C C . ARG B 1 195 ? -28.641 -18 1.025 1 94.12 195 ARG B C 1
ATOM 6176 O O . ARG B 1 195 ? -28.969 -19.188 0.948 1 94.12 195 ARG B O 1
ATOM 6183 N N . ALA B 1 196 ? -29.062 -17.125 1.841 1 93.62 196 ALA B N 1
ATOM 6184 C CA . ALA B 1 196 ? -30.234 -17.391 2.672 1 93.62 196 ALA B CA 1
ATOM 6185 C C . ALA B 1 196 ? -31.219 -16.219 2.641 1 93.62 196 ALA B C 1
ATOM 6187 O O . ALA B 1 196 ? -30.797 -15.055 2.631 1 93.62 196 ALA B O 1
ATOM 6188 N N . GLU B 1 197 ? -32.562 -16.422 2.582 1 90.75 197 GLU B N 1
ATOM 6189 C CA . GLU B 1 197 ? -33.594 -15.375 2.561 1 90.75 197 GLU B CA 1
ATOM 6190 C C . GLU B 1 197 ? -33.688 -14.672 3.914 1 90.75 197 GLU B C 1
ATOM 6192 O O . GLU B 1 197 ? -34.062 -13.5 3.984 1 90.75 197 GLU B O 1
ATOM 6197 N N . GLY B 1 198 ? -33.281 -15.289 4.957 1 88.44 198 GLY B N 1
ATOM 6198 C CA . GLY B 1 198 ? -33.219 -14.711 6.289 1 88.44 198 GLY B CA 1
ATOM 6199 C C . GLY B 1 198 ? -32 -15.141 7.082 1 88.44 198 GLY B C 1
ATOM 6200 O O . GLY B 1 198 ? -31.359 -16.125 6.738 1 88.44 198 GLY B O 1
ATOM 6201 N N . ALA B 1 199 ? -31.766 -14.227 8.047 1 89.31 199 ALA B N 1
ATOM 6202 C CA . ALA B 1 199 ? -30.625 -14.555 8.906 1 89.31 199 ALA B CA 1
ATOM 6203 C C . ALA B 1 199 ? -30.953 -15.75 9.797 1 89.31 199 ALA B C 1
ATOM 6205 O O . ALA B 1 199 ? -32.062 -15.852 10.328 1 89.31 199 ALA B O 1
ATOM 6206 N N . SER B 1 200 ? -30.047 -16.594 9.812 1 89.25 200 SER B N 1
ATOM 6207 C CA . SER B 1 200 ? -30.188 -17.75 10.703 1 89.25 200 SER B CA 1
ATOM 6208 C C . SER B 1 200 ? -29.609 -17.453 12.086 1 89.25 200 SER B C 1
ATOM 6210 O O . SER B 1 200 ? -29.859 -18.188 13.039 1 89.25 200 SER B O 1
ATOM 6212 N N . VAL B 1 201 ? -28.844 -16.375 12.125 1 92.06 201 VAL B N 1
ATOM 6213 C CA . VAL B 1 201 ? -28.188 -15.984 13.367 1 92.06 201 VAL B CA 1
ATOM 6214 C C . VAL B 1 201 ? -29.016 -14.922 14.07 1 92.06 201 VAL B C 1
ATOM 6216 O O . VAL B 1 201 ? -29.578 -14.031 13.43 1 92.06 201 VAL B O 1
ATOM 6219 N N . GLN B 1 202 ? -29.172 -15.102 15.375 1 89.94 202 GLN B N 1
ATOM 6220 C CA . GLN B 1 202 ? -29.781 -14.078 16.219 1 89.94 202 GLN B CA 1
ATOM 6221 C C . GLN B 1 202 ? -28.75 -13.422 17.125 1 89.94 202 GLN B C 1
ATOM 6223 O O . GLN B 1 202 ? -28.094 -14.094 17.922 1 89.94 202 GLN B O 1
ATOM 6228 N N . ILE B 1 203 ? -28.609 -12.094 16.875 1 89.38 203 ILE B N 1
ATOM 6229 C CA . ILE B 1 203 ? -27.578 -11.414 17.625 1 89.38 203 ILE B CA 1
ATOM 6230 C C . ILE B 1 203 ? -28.156 -10.836 18.922 1 89.38 203 ILE B C 1
ATOM 6232 O O . ILE B 1 203 ? -29.359 -10.523 18.969 1 89.38 203 ILE B O 1
ATOM 6236 N N . LYS B 1 204 ? -27.422 -10.836 20.016 1 74.06 204 LYS B N 1
ATOM 6237 C CA . LYS B 1 204 ? -27.812 -10.258 21.297 1 74.06 204 LYS B CA 1
ATOM 6238 C C . LYS B 1 204 ? -27.219 -8.859 21.469 1 74.06 204 LYS B C 1
ATOM 6240 O O . LYS B 1 204 ? -26.031 -8.656 21.266 1 74.06 204 LYS B O 1
ATOM 6245 N N . ASP B 1 205 ? -28.016 -7.766 21.172 1 63.72 205 ASP B N 1
ATOM 6246 C CA . ASP B 1 205 ? -27.5 -6.406 21.312 1 63.72 205 ASP B CA 1
ATOM 6247 C C . ASP B 1 205 ? -27.25 -6.066 22.781 1 63.72 205 ASP B C 1
ATOM 6249 O O . ASP B 1 205 ? -28.188 -5.852 23.547 1 63.72 205 ASP B O 1
ATOM 6253 N N . LYS B 1 206 ? -26.266 -6.461 23.406 1 58.22 206 LYS B N 1
ATOM 6254 C CA . LYS B 1 206 ? -26.078 -6.094 24.797 1 58.22 206 LYS B CA 1
ATOM 6255 C C . LYS B 1 206 ? -25.641 -4.633 24.938 1 58.22 206 LYS B C 1
ATOM 6257 O O . LYS B 1 206 ? -24.578 -4.25 24.453 1 58.22 206 LYS B O 1
ATOM 6262 N N . GLY B 1 207 ? -26.312 -3.695 24.359 1 53.75 207 GLY B N 1
ATOM 6263 C CA . GLY B 1 207 ? -26.188 -2.252 24.484 1 53.75 207 GLY B CA 1
ATOM 6264 C C . GLY B 1 207 ? -24.969 -1.837 25.297 1 53.75 207 GLY B C 1
ATOM 6265 O O . GLY B 1 207 ? -24.625 -0.656 25.344 1 53.75 207 GLY B O 1
ATOM 6266 N N . GLU B 1 208 ? -24.703 -2.506 26.328 1 49.84 208 GLU B N 1
ATOM 6267 C CA . GLU B 1 208 ? -23.984 -1.902 27.453 1 49.84 208 GLU B CA 1
ATOM 6268 C C . GLU B 1 208 ? -22.516 -1.648 27.109 1 49.84 208 GLU B C 1
ATOM 6270 O O . GLU B 1 208 ? -21.672 -2.518 27.312 1 49.84 208 GLU B O 1
ATOM 6275 N N . TYR B 1 209 ? -22.266 -1.146 25.984 1 50.34 209 TYR B N 1
ATOM 6276 C CA . TYR B 1 209 ? -20.812 -1.053 25.938 1 50.34 209 TYR B CA 1
ATOM 6277 C C . TYR B 1 209 ? -20.312 0.129 26.766 1 50.34 209 TYR B C 1
ATOM 6279 O O . TYR B 1 209 ? -21.094 0.979 27.188 1 50.34 209 TYR B O 1
ATOM 6287 N N . LEU B 1 210 ? -18.875 0.573 26.516 1 49.84 210 LEU B N 1
ATOM 6288 C CA . LEU B 1 210 ? -17.984 1.253 27.453 1 49.84 210 LEU B CA 1
ATOM 6289 C C . LEU B 1 210 ? -18.359 2.723 27.594 1 49.84 210 LEU B C 1
ATOM 6291 O O . LEU B 1 210 ? -18.25 3.494 26.641 1 49.84 210 LEU B O 1
ATOM 6295 N N . GLU B 1 211 ? -19.484 2.986 28.125 1 51.03 211 GLU B N 1
ATOM 6296 C CA . GLU B 1 211 ? -19.531 4.41 28.438 1 51.03 211 GLU B CA 1
ATOM 6297 C C . GLU B 1 211 ? -18.328 4.828 29.281 1 51.03 211 GLU B C 1
ATOM 6299 O O . GLU B 1 211 ? -18.125 4.324 30.391 1 51.03 211 GLU B O 1
ATOM 6304 N N . GLN B 1 212 ? -17.234 4.953 28.75 1 49.56 212 GLN B N 1
ATOM 6305 C CA . GLN B 1 212 ? -16.188 5.52 29.594 1 49.56 212 GLN B CA 1
ATOM 6306 C C . GLN B 1 212 ? -16.594 6.891 30.125 1 49.56 212 GLN B C 1
ATOM 6308 O O . GLN B 1 212 ? -16.703 7.852 29.359 1 49.56 212 GLN B O 1
ATOM 6313 N N . LYS B 1 213 ? -17.219 7.012 31.172 1 51.59 213 LYS B N 1
ATOM 6314 C CA . LYS B 1 213 ? -17.5 8.266 31.859 1 51.59 213 LYS B CA 1
ATOM 6315 C C . LYS B 1 213 ? -16.219 8.914 32.375 1 51.59 213 LYS B C 1
ATOM 6317 O O . LYS B 1 213 ? -15.594 8.398 33.312 1 51.59 213 LYS B O 1
ATOM 6322 N N . SER B 1 214 ? -15.352 9.414 31.609 1 52.69 214 SER B N 1
ATOM 6323 C CA . SER B 1 214 ? -14.211 10.055 32.25 1 52.69 214 SER B CA 1
ATOM 6324 C C . SER B 1 214 ? -14.648 11.281 33.062 1 52.69 214 SER B C 1
ATOM 6326 O O . SER B 1 214 ? -14.945 12.328 32.469 1 52.69 214 SER B O 1
ATOM 6328 N N . SER B 1 215 ? -15.367 11.031 34.125 1 53.94 215 SER B N 1
ATOM 6329 C CA . SER B 1 215 ? -15.844 12.148 34.938 1 53.94 215 SER B CA 1
ATOM 6330 C C . SER B 1 215 ? -14.688 12.875 35.594 1 53.94 215 SER B C 1
ATOM 6332 O O . SER B 1 215 ? -14.547 12.82 36.844 1 53.94 215 SER B O 1
ATOM 6334 N N . ASN B 1 216 ? -13.508 12.828 35.188 1 59.84 216 ASN B N 1
ATOM 6335 C CA . ASN B 1 216 ? -12.633 13.531 36.125 1 59.84 216 ASN B CA 1
ATOM 6336 C C . ASN B 1 216 ? -12.992 15.008 36.219 1 59.84 216 ASN B C 1
ATOM 6338 O O . ASN B 1 216 ? -12.969 15.734 35.219 1 59.84 216 ASN B O 1
ATOM 6342 N N . GLU B 1 217 ? -13.766 15.32 37.312 1 76.56 217 GLU B N 1
ATOM 6343 C CA . GLU B 1 217 ? -14.203 16.688 37.594 1 76.56 217 GLU B CA 1
ATOM 6344 C C . GLU B 1 217 ? -13.008 17.609 37.812 1 76.56 217 GLU B C 1
ATOM 6346 O O . GLU B 1 217 ? -12.172 17.391 38.688 1 76.56 217 GLU B O 1
ATOM 6351 N N . GLU B 1 218 ? -12.57 18.344 36.844 1 85.94 218 GLU B N 1
ATOM 6352 C CA . GLU B 1 218 ? -11.531 19.359 36.906 1 85.94 218 GLU B CA 1
ATOM 6353 C C . GLU B 1 218 ? -11.875 20.422 37.938 1 85.94 218 GLU B C 1
ATOM 6355 O O . GLU B 1 218 ? -13.047 20.703 38.188 1 85.94 218 GLU B O 1
ATOM 6360 N N . ASN B 1 219 ? -10.898 20.844 38.625 1 92.5 219 ASN B N 1
ATOM 6361 C CA . ASN B 1 219 ? -11.078 22.016 39.469 1 92.5 219 ASN B CA 1
ATOM 6362 C C . ASN B 1 219 ? -11.156 23.297 38.656 1 92.5 219 ASN B C 1
ATOM 6364 O O . ASN B 1 219 ? -10.172 24.031 38.562 1 92.5 219 ASN B O 1
ATOM 6368 N N . TRP B 1 220 ? -12.305 23.625 38.312 1 94.56 220 TRP B N 1
ATOM 6369 C CA . TRP B 1 220 ? -12.539 24.734 37.375 1 94.56 220 TRP B CA 1
ATOM 6370 C C . TRP B 1 220 ? -12.164 26.062 38.031 1 94.56 220 TRP B C 1
ATOM 6372 O O . TRP B 1 220 ? -11.68 26.984 37.344 1 94.56 220 TRP B O 1
ATOM 6382 N N . VAL B 1 221 ? -12.352 26.203 39.25 1 94 221 VAL B N 1
ATOM 6383 C CA . VAL B 1 221 ? -12.078 27.438 39.969 1 94 221 VAL B CA 1
ATOM 6384 C C . VAL B 1 221 ? -10.57 27.719 39.969 1 94 221 VAL B C 1
ATOM 6386 O O . VAL B 1 221 ? -10.148 28.844 39.688 1 94 221 VAL B O 1
ATOM 6389 N N . GLU B 1 222 ? -9.898 26.75 40.219 1 94.94 222 GLU B N 1
ATOM 6390 C CA . GLU B 1 222 ? -8.445 26.891 40.219 1 94.94 222 GLU B CA 1
ATOM 6391 C C . GLU B 1 222 ? -7.918 27.203 38.812 1 94.94 222 GLU B C 1
ATOM 6393 O O . GLU B 1 222 ? -7.012 28.016 38.656 1 94.94 222 GLU B O 1
ATOM 6398 N N . LEU B 1 223 ? -8.461 26.516 37.844 1 96 223 LEU B N 1
ATOM 6399 C CA . LEU B 1 223 ? -8.031 26.75 36.469 1 96 223 LEU B CA 1
ATOM 6400 C C . LEU B 1 223 ? -8.352 28.188 36.062 1 96 223 LEU B C 1
ATOM 6402 O O . LEU B 1 223 ? -7.539 28.844 35.406 1 96 223 LEU B O 1
ATOM 6406 N N . ALA B 1 224 ? -9.492 28.594 36.438 1 94.81 224 ALA B N 1
ATOM 6407 C CA . ALA B 1 224 ? -9.898 29.969 36.125 1 94.81 224 ALA B CA 1
ATOM 6408 C C . ALA B 1 224 ? -8.984 30.984 36.812 1 94.81 224 ALA B C 1
ATOM 6410 O O . ALA B 1 224 ? -8.68 32.031 36.219 1 94.81 224 ALA B O 1
ATOM 6411 N N . LYS B 1 225 ? -8.609 30.688 38 1 93.38 225 LYS B N 1
ATOM 6412 C CA . LYS B 1 225 ? -7.703 31.578 38.75 1 93.38 225 LYS B CA 1
ATOM 6413 C C . LYS B 1 225 ? -6.348 31.656 38.062 1 93.38 225 LYS B C 1
ATOM 6415 O O . LYS B 1 225 ? -5.785 32.75 37.938 1 93.38 225 LYS B O 1
ATOM 6420 N N . VAL B 1 226 ? -5.906 30.547 37.656 1 94 226 VAL B N 1
ATOM 6421 C CA . VAL B 1 226 ? -4.625 30.516 36.938 1 94 226 VAL B CA 1
ATOM 6422 C C . VAL B 1 226 ? -4.723 31.281 35.625 1 94 226 VAL B C 1
ATOM 6424 O O . VAL B 1 226 ? -3.828 32.062 35.312 1 94 226 VAL B O 1
ATOM 6427 N N . TRP B 1 227 ? -5.797 31.047 34.906 1 94.88 227 TRP B N 1
ATOM 6428 C CA . TRP B 1 227 ? -6.016 31.766 33.656 1 94.88 227 TRP B CA 1
ATOM 6429 C C . TRP B 1 227 ? -6.004 33.281 33.875 1 94.88 227 TRP B C 1
ATOM 6431 O O . TRP B 1 227 ? -5.332 34 33.156 1 94.88 227 TRP B O 1
ATOM 6441 N N . LYS B 1 228 ? -6.648 33.688 34.906 1 91.31 228 LYS B N 1
ATOM 6442 C CA . LYS B 1 228 ? -6.82 35.094 35.188 1 91.31 228 LYS B CA 1
ATOM 6443 C C . LYS B 1 228 ? -5.504 35.75 35.625 1 91.31 228 LYS B C 1
ATOM 6445 O O . LYS B 1 228 ? -5.234 36.906 35.312 1 91.31 228 LYS B O 1
ATOM 6450 N N . SER B 1 229 ? -4.742 35 36.281 1 91.12 229 SER B N 1
ATOM 6451 C CA . SER B 1 229 ? -3.549 35.562 36.938 1 91.12 229 SER B CA 1
ATOM 6452 C C . SER B 1 229 ? -2.377 35.594 35.938 1 91.12 229 SER B C 1
ATOM 6454 O O . SER B 1 229 ? -1.371 36.281 36.219 1 91.12 229 SER B O 1
ATOM 6456 N N . ASN B 1 230 ? -2.508 34.969 34.844 1 92.56 230 ASN B N 1
ATOM 6457 C CA . ASN B 1 230 ? -1.4 34.938 33.875 1 92.56 230 ASN B CA 1
ATOM 6458 C C . ASN B 1 230 ? -1.506 36.094 32.875 1 92.56 230 ASN B C 1
ATOM 6460 O O . ASN B 1 230 ? -2.492 36.188 32.156 1 92.56 230 ASN B O 1
ATOM 6464 N N . PRO B 1 231 ? -0.502 36.875 32.781 1 92.94 231 PRO B N 1
ATOM 6465 C CA . PRO B 1 231 ? -0.583 38.062 31.938 1 92.94 231 PRO B CA 1
ATOM 6466 C C . PRO B 1 231 ? -0.265 37.781 30.469 1 92.94 231 PRO B C 1
ATOM 6468 O O . PRO B 1 231 ? -0.538 38.594 29.594 1 92.94 231 PRO B O 1
ATOM 6471 N N . ARG B 1 232 ? 0.345 36.625 30.141 1 96.94 232 ARG B N 1
ATOM 6472 C CA . ARG B 1 232 ? 0.691 36.219 28.766 1 96.94 232 ARG B CA 1
ATOM 6473 C C . ARG B 1 232 ? 0.206 34.812 28.469 1 96.94 232 ARG B C 1
ATOM 6475 O O . ARG B 1 232 ? 0.887 33.844 28.781 1 96.94 232 ARG B O 1
ATOM 6482 N N . LYS B 1 233 ? -0.899 34.812 27.812 1 97.44 233 LYS B N 1
ATOM 6483 C CA . LYS B 1 233 ? -1.48 33.531 27.438 1 97.44 233 LYS B CA 1
ATOM 6484 C C . LYS B 1 233 ? -1.444 33.312 25.938 1 97.44 233 LYS B C 1
ATOM 6486 O O . LYS B 1 233 ? -1.599 34.281 25.172 1 97.44 233 LYS B O 1
ATOM 6491 N N . MET B 1 234 ? -1.21 32.125 25.516 1 98.56 234 MET B N 1
ATOM 6492 C CA . MET B 1 234 ? -1.247 31.719 24.125 1 98.56 234 MET B CA 1
ATOM 6493 C C . MET B 1 234 ? -2.156 30.516 23.938 1 98.56 234 MET B C 1
ATOM 6495 O O . MET B 1 234 ? -2.062 29.531 24.672 1 98.56 234 MET B O 1
ATOM 6499 N N . VAL B 1 235 ? -3.111 30.641 23.078 1 98.62 235 VAL B N 1
ATOM 6500 C CA . VAL B 1 235 ? -3.922 29.516 22.641 1 98.62 235 VAL B CA 1
ATOM 6501 C C . VAL B 1 235 ? -3.484 29.078 21.234 1 98.62 235 VAL B C 1
ATOM 6503 O O . VAL B 1 235 ? -3.48 29.891 20.312 1 98.62 235 VAL B O 1
ATOM 6506 N N . LEU B 1 236 ? -3.014 27.875 21.078 1 98.75 236 LEU B N 1
ATOM 6507 C CA . LEU B 1 236 ? -2.588 27.312 19.812 1 98.75 236 LEU B CA 1
ATOM 6508 C C . LEU B 1 236 ? -3.541 26.203 19.359 1 98.75 236 LEU B C 1
ATOM 6510 O O . LEU B 1 236 ? -3.73 25.219 20.062 1 98.75 236 LEU B O 1
ATOM 6514 N N . VAL B 1 237 ? -4.117 26.438 18.219 1 98.56 237 VAL B N 1
ATOM 6515 C CA . VAL B 1 237 ? -5.191 25.547 17.781 1 98.56 237 VAL B CA 1
ATOM 6516 C C . VAL B 1 237 ? -4.734 24.734 16.578 1 98.56 237 VAL B C 1
ATOM 6518 O O . VAL B 1 237 ? -4.277 25.312 15.578 1 98.56 237 VAL B O 1
ATOM 6521 N N . GLY B 1 238 ? -4.82 23.328 16.688 1 97.38 238 GLY B N 1
ATOM 6522 C CA . GLY B 1 238 ? -4.516 22.438 15.578 1 97.38 238 GLY B CA 1
ATOM 6523 C C . GLY B 1 238 ? -5.738 22.062 14.766 1 97.38 238 GLY B C 1
ATOM 6524 O O . GLY B 1 238 ? -6.691 22.844 14.664 1 97.38 238 GLY B O 1
ATOM 6525 N N . VAL B 1 239 ? -5.762 20.953 14.164 1 97.75 239 VAL B N 1
ATOM 6526 C CA . VAL B 1 239 ? -6.812 20.484 13.266 1 97.75 239 VAL B CA 1
ATOM 6527 C C . VAL B 1 239 ? -8.133 20.359 14.031 1 97.75 239 VAL B C 1
ATOM 6529 O O . VAL B 1 239 ? -8.18 19.797 15.125 1 97.75 239 VAL B O 1
ATOM 6532 N N . ASN B 1 240 ? -9.156 20.938 13.508 1 97.19 240 ASN B N 1
ATOM 6533 C CA . ASN B 1 240 ? -10.508 20.797 14.039 1 97.19 240 ASN B CA 1
ATOM 6534 C C . ASN B 1 240 ? -11.539 20.609 12.93 1 97.19 240 ASN B C 1
ATOM 6536 O O . ASN B 1 240 ? -11.305 21 11.789 1 97.19 240 ASN B O 1
ATOM 6540 N N . GLN B 1 241 ? -12.625 20.016 13.328 1 96.81 241 GLN B N 1
ATOM 6541 C CA . GLN B 1 241 ? -13.773 19.953 12.43 1 96.81 241 GLN B CA 1
ATOM 6542 C C . GLN B 1 241 ? -14.367 21.344 12.219 1 96.81 241 GLN B C 1
ATOM 6544 O O . GLN B 1 241 ? -14.289 22.203 13.109 1 96.81 241 GLN B O 1
ATOM 6549 N N . PRO B 1 242 ? -14.969 21.562 11.07 1 96.56 242 PRO B N 1
ATOM 6550 C CA . PRO B 1 242 ? -15.703 22.812 10.891 1 96.56 242 PRO B CA 1
ATOM 6551 C C . PRO B 1 242 ? -16.781 23.031 11.945 1 96.56 242 PRO B C 1
ATOM 6553 O O . PRO B 1 242 ? -17.484 22.078 12.32 1 96.56 242 PRO B O 1
ATOM 6556 N N . ASN B 1 243 ? -16.812 24.219 12.523 1 94.62 243 ASN B N 1
ATOM 6557 C CA . ASN B 1 243 ? -17.844 24.656 13.477 1 94.62 243 ASN B CA 1
ATOM 6558 C C . ASN B 1 243 ? -17.719 23.891 14.797 1 94.62 243 ASN B C 1
ATOM 6560 O O . ASN B 1 243 ? -18.703 23.75 15.523 1 94.62 243 ASN B O 1
ATOM 6564 N N . ALA B 1 244 ? -16.547 23.438 15.047 1 95.62 244 ALA B N 1
ATOM 6565 C CA . ALA B 1 244 ? -16.375 22.656 16.281 1 95.62 244 ALA B CA 1
ATOM 6566 C C . ALA B 1 244 ? -16.359 23.562 17.5 1 95.62 244 ALA B C 1
ATOM 6568 O O . ALA B 1 244 ? -16.703 23.141 18.609 1 95.62 244 ALA B O 1
ATOM 6569 N N . ILE B 1 245 ? -15.977 24.828 17.375 1 97.44 245 ILE B N 1
ATOM 6570 C CA . ILE B 1 245 ? -15.867 25.766 18.484 1 97.44 245 ILE B CA 1
ATOM 6571 C C . ILE B 1 245 ? -16.969 26.812 18.375 1 97.44 245 ILE B C 1
ATOM 6573 O O . ILE B 1 245 ? -17.172 27.406 17.312 1 97.44 245 ILE B O 1
ATOM 6577 N N . GLU B 1 246 ? -17.625 27.094 19.453 1 97 246 GLU B N 1
ATOM 6578 C CA . GLU B 1 246 ? -18.766 28.016 19.484 1 97 246 GLU B CA 1
ATOM 6579 C C . GLU B 1 246 ? -18.297 29.469 19.312 1 97 246 GLU B C 1
ATOM 6581 O O . GLU B 1 246 ? -17.234 29.844 19.781 1 97 246 GLU B O 1
ATOM 6586 N N . ALA B 1 247 ? -19.125 30.281 18.703 1 95.88 247 ALA B N 1
ATOM 6587 C CA . ALA B 1 247 ? -18.812 31.672 18.406 1 95.88 247 ALA B CA 1
ATOM 6588 C C . ALA B 1 247 ? -18.531 32.469 19.688 1 95.88 247 ALA B C 1
ATOM 6590 O O . ALA B 1 247 ? -17.672 33.344 19.703 1 95.88 247 ALA B O 1
ATOM 6591 N N . GLU B 1 248 ? -19.297 32.125 20.719 1 95 248 GLU B N 1
ATOM 6592 C CA . GLU B 1 248 ? -19.125 32.812 21.984 1 95 248 GLU B CA 1
ATOM 6593 C C . GLU B 1 248 ? -17.734 32.594 22.562 1 95 248 GLU B C 1
ATOM 6595 O O . GLU B 1 248 ? -17.125 33.531 23.109 1 95 248 GLU B O 1
ATOM 6600 N N . VAL B 1 249 ? -17.266 31.422 22.438 1 96.06 249 VAL B N 1
ATOM 6601 C CA . VAL B 1 249 ? -15.938 31.078 22.906 1 96.06 249 VAL B CA 1
ATOM 6602 C C . VAL B 1 249 ? -14.891 31.859 22.125 1 96.06 249 VAL B C 1
ATOM 6604 O O . VAL B 1 249 ? -13.961 32.438 22.719 1 96.06 249 VAL B O 1
ATOM 6607 N N . LEU B 1 250 ? -15.07 31.969 20.812 1 96.56 250 LEU B N 1
ATOM 6608 C CA . LEU B 1 250 ? -14.133 32.719 19.969 1 96.56 250 LEU B CA 1
ATOM 6609 C C . LEU B 1 250 ? -14.125 34.188 20.328 1 96.56 250 LEU B C 1
ATOM 6611 O O . LEU B 1 250 ? -13.055 34.812 20.391 1 96.56 250 LEU B O 1
ATOM 6615 N N . GLU B 1 251 ? -15.273 34.688 20.578 1 95.38 251 GLU B N 1
ATOM 6616 C CA . GLU B 1 251 ? -15.398 36.094 20.922 1 95.38 251 GLU B CA 1
ATOM 6617 C C . GLU B 1 251 ? -14.727 36.406 22.25 1 95.38 251 GLU B C 1
ATOM 6619 O O . GLU B 1 251 ? -14.062 37.438 22.406 1 95.38 251 GLU B O 1
ATOM 6624 N N . ASN B 1 252 ? -14.945 35.5 23.188 1 94.25 252 ASN B N 1
ATOM 6625 C CA . ASN B 1 252 ? -14.344 35.688 24.5 1 94.25 252 ASN B CA 1
ATOM 6626 C C . ASN B 1 252 ? -12.82 35.625 24.438 1 94.25 252 ASN B C 1
ATOM 6628 O O . ASN B 1 252 ? -12.141 36.438 25.078 1 94.25 252 ASN B O 1
ATOM 6632 N N . LEU B 1 253 ? -12.336 34.719 23.688 1 95.69 253 LEU B N 1
ATOM 6633 C CA . LEU B 1 253 ? -10.891 34.625 23.516 1 95.69 253 LEU B CA 1
ATOM 6634 C C . LEU B 1 253 ? -10.32 35.844 22.828 1 95.69 253 LEU B C 1
ATOM 6636 O O . LEU B 1 253 ? -9.258 36.344 23.203 1 95.69 253 LEU B O 1
ATOM 6640 N N . ALA B 1 254 ? -11.031 36.344 21.828 1 94.88 254 ALA B N 1
ATOM 6641 C CA . ALA B 1 254 ? -10.602 37.5 21.047 1 94.88 254 ALA B CA 1
ATOM 6642 C C . ALA B 1 254 ? -10.578 38.75 21.906 1 94.88 254 ALA B C 1
ATOM 6644 O O . ALA B 1 254 ? -9.719 39.625 21.719 1 94.88 254 ALA B O 1
ATOM 6645 N N . GLN B 1 255 ? -11.43 38.812 22.875 1 92.19 255 GLN B N 1
ATOM 6646 C CA . GLN B 1 255 ? -11.594 40.031 23.672 1 92.19 255 GLN B CA 1
ATOM 6647 C C . GLN B 1 255 ? -10.602 40.062 24.828 1 92.19 255 GLN B C 1
ATOM 6649 O O . GLN B 1 255 ? -10.375 41.094 25.438 1 92.19 255 GLN B O 1
ATOM 6654 N N . ASP B 1 256 ? -10.102 38.938 25.156 1 93.5 256 ASP B N 1
ATOM 6655 C CA . ASP B 1 256 ? -9.102 38.906 26.234 1 93.5 256 ASP B CA 1
ATOM 6656 C C . ASP B 1 256 ? -7.805 39.562 25.797 1 93.5 256 ASP B C 1
ATOM 6658 O O . ASP B 1 256 ? -7.078 39.031 24.953 1 93.5 256 ASP B O 1
ATOM 6662 N N . PRO B 1 257 ? -7.402 40.688 26.359 1 93.56 257 PRO B N 1
ATOM 6663 C CA . PRO B 1 257 ? -6.246 41.469 25.891 1 93.56 257 PRO B CA 1
ATOM 6664 C C . PRO B 1 257 ? -4.914 40.812 26.281 1 93.56 257 PRO B C 1
ATOM 6666 O O . PRO B 1 257 ? -3.859 41.25 25.797 1 93.56 257 PRO B O 1
ATOM 6669 N N . ASN B 1 258 ? -4.949 39.781 27.047 1 94.94 258 ASN B N 1
ATOM 6670 C CA . ASN B 1 258 ? -3.736 39.125 27.516 1 94.94 258 ASN B CA 1
ATOM 6671 C C . ASN B 1 258 ? -3.52 37.781 26.797 1 94.94 258 ASN B C 1
ATOM 6673 O O . ASN B 1 258 ? -2.672 37 27.219 1 94.94 258 ASN B O 1
ATOM 6677 N N . THR B 1 259 ? -4.352 37.562 25.719 1 96.69 259 THR B N 1
ATOM 6678 C CA . THR B 1 259 ? -4.336 36.25 25.094 1 96.69 259 THR B CA 1
ATOM 6679 C C . THR B 1 259 ? -4.078 36.344 23.594 1 96.69 259 THR B C 1
ATOM 6681 O O . THR B 1 259 ? -4.785 37.062 22.891 1 96.69 259 THR B O 1
ATOM 6684 N N . LEU B 1 260 ? -3.055 35.656 23.094 1 98.12 260 LEU B N 1
ATOM 6685 C CA . LEU B 1 260 ? -2.832 35.469 21.656 1 98.12 260 LEU B CA 1
ATOM 6686 C C . LEU B 1 260 ? -3.445 34.125 21.203 1 98.12 260 LEU B C 1
ATOM 6688 O O . LEU B 1 260 ? -3.225 33.094 21.844 1 98.12 260 LEU B O 1
ATOM 6692 N N . VAL B 1 261 ? -4.246 34.188 20.156 1 98.5 261 VAL B N 1
ATOM 6693 C CA . VAL B 1 261 ? -4.801 32.969 19.594 1 98.5 261 VAL B CA 1
ATOM 6694 C C . VAL B 1 261 ? -4.176 32.688 18.234 1 98.5 261 VAL B C 1
ATOM 6696 O O . VAL B 1 261 ? -4.473 33.375 17.25 1 98.5 261 VAL B O 1
ATOM 6699 N N . PHE B 1 262 ? -3.316 31.672 18.203 1 98.75 262 PHE B N 1
ATOM 6700 C CA . PHE B 1 262 ? -2.697 31.203 16.969 1 98.75 262 PHE B CA 1
ATOM 6701 C C . PHE B 1 262 ? -3.506 30.062 16.344 1 98.75 262 PHE B C 1
ATOM 6703 O O . PHE B 1 262 ? -3.836 29.094 17.031 1 98.75 262 PHE B O 1
ATOM 6710 N N . THR B 1 263 ? -3.832 30.203 15.117 1 98.12 263 THR B N 1
ATOM 6711 C CA . THR B 1 263 ? -4.586 29.172 14.406 1 98.12 263 THR B CA 1
ATOM 6712 C C . THR B 1 263 ? -3.879 28.766 13.117 1 98.12 263 THR B C 1
ATOM 6714 O O . THR B 1 263 ? -2.996 29.484 12.641 1 98.12 263 THR B O 1
ATOM 6717 N N . GLU B 1 264 ? -4.168 27.609 12.633 1 97.75 264 GLU B N 1
ATOM 6718 C CA . GLU B 1 264 ? -3.809 27.172 11.289 1 97.75 264 GLU B CA 1
ATOM 6719 C C . GLU B 1 264 ? -5.051 26.969 10.422 1 97.75 264 GLU B C 1
ATOM 6721 O O . GLU B 1 264 ? -6.168 26.906 10.938 1 97.75 264 GLU B O 1
ATOM 6726 N N . THR B 1 265 ? -4.82 26.875 9.141 1 97.44 265 THR B N 1
ATOM 6727 C CA . THR B 1 265 ? -5.914 26.766 8.188 1 97.44 265 THR B CA 1
ATOM 6728 C C . THR B 1 265 ? -6.797 25.562 8.523 1 97.44 265 THR B C 1
ATOM 6730 O O . THR B 1 265 ? -8.023 25.641 8.414 1 97.44 265 THR B O 1
ATOM 6733 N N . THR B 1 266 ? -6.305 24.516 9.008 1 97.38 266 THR B N 1
ATOM 6734 C CA . THR B 1 266 ? -7.027 23.266 9.258 1 97.38 266 THR B CA 1
ATOM 6735 C C . THR B 1 266 ? -7.746 23.312 10.609 1 97.38 266 THR B C 1
ATOM 6737 O O . THR B 1 266 ? -8.477 22.391 10.961 1 97.38 266 THR B O 1
ATOM 6740 N N . SER B 1 267 ? -7.578 24.422 11.406 1 98 267 SER B N 1
ATOM 6741 C CA . SER B 1 267 ? -8.312 24.594 12.648 1 98 267 SER B CA 1
ATOM 6742 C C . SER B 1 267 ? -9.773 24.953 12.391 1 98 267 SER B C 1
ATOM 6744 O O . SER B 1 267 ? -10.617 24.828 13.281 1 98 267 SER B O 1
ATOM 6746 N N . ASN B 1 268 ? -10.016 25.484 11.195 1 97.94 268 ASN B N 1
ATOM 6747 C CA . ASN B 1 268 ? -11.344 25.938 10.797 1 97.94 268 ASN B CA 1
ATOM 6748 C C . ASN B 1 268 ? -11.844 27.062 11.695 1 97.94 268 ASN B C 1
ATOM 6750 O O . ASN B 1 268 ? -13.055 27.219 11.875 1 97.94 268 ASN B O 1
ATOM 6754 N N . LEU B 1 269 ? -10.906 27.781 12.375 1 97.75 269 LEU B N 1
ATOM 6755 C CA . LEU B 1 269 ? -11.281 28.922 13.203 1 97.75 269 LEU B CA 1
ATOM 6756 C C . LEU B 1 269 ? -10.977 30.234 12.492 1 97.75 269 LEU B C 1
ATOM 6758 O O . LEU B 1 269 ? -9.93 30.375 11.859 1 97.75 269 LEU B O 1
ATOM 6762 N N . HIS B 1 270 ? -11.992 31.141 12.609 1 95.5 270 HIS B N 1
ATOM 6763 C CA . HIS B 1 270 ? -11.852 32.438 11.945 1 95.5 270 HIS B CA 1
ATOM 6764 C C . HIS B 1 270 ? -12.258 33.562 12.875 1 95.5 270 HIS B C 1
ATOM 6766 O O . HIS B 1 270 ? -13.359 33.562 13.438 1 95.5 270 HIS B O 1
ATOM 6772 N N . HIS B 1 271 ? -11.383 34.469 13.109 1 95.81 271 HIS B N 1
ATOM 6773 C CA . HIS B 1 271 ? -11.625 35.719 13.805 1 95.81 271 HIS B CA 1
ATOM 6774 C C . HIS B 1 271 ? -10.586 36.781 13.438 1 95.81 271 HIS B C 1
ATOM 6776 O O . HIS B 1 271 ? -9.398 36.469 13.328 1 95.81 271 HIS B O 1
ATOM 6782 N N . PRO B 1 272 ? -10.992 37.938 13.227 1 94.25 272 PRO B N 1
ATOM 6783 C CA . PRO B 1 272 ? -10.055 38.969 12.781 1 94.25 272 PRO B CA 1
ATOM 6784 C C . PRO B 1 272 ? -8.906 39.188 13.766 1 94.25 272 PRO B C 1
ATOM 6786 O O . PRO B 1 272 ? -7.824 39.625 13.367 1 94.25 272 PRO B O 1
ATOM 6789 N N . GLU B 1 273 ? -9.148 38.844 15.039 1 95.25 273 GLU B N 1
ATOM 6790 C CA . GLU B 1 273 ? -8.148 39.125 16.062 1 95.25 273 GLU B CA 1
ATOM 6791 C C . GLU B 1 273 ? -7.195 37.938 16.234 1 95.25 273 GLU B C 1
ATOM 6793 O O . GLU B 1 273 ? -6.223 38.031 17 1 95.25 273 GLU B O 1
ATOM 6798 N N . PHE B 1 274 ? -7.449 36.875 15.578 1 97.88 274 PHE B N 1
ATOM 6799 C CA . PHE B 1 274 ? -6.594 35.688 15.703 1 97.88 274 PHE B CA 1
ATOM 6800 C C . PHE B 1 274 ? -5.402 35.781 14.758 1 97.88 274 PHE B C 1
ATOM 6802 O O . PHE B 1 274 ? -5.387 36.625 13.852 1 97.88 274 PHE B O 1
ATOM 6809 N N . PHE B 1 275 ? -4.359 35.031 15.008 1 97.94 275 PHE B N 1
ATOM 6810 C CA . PHE B 1 275 ? -3.139 34.969 14.211 1 97.94 275 PHE B CA 1
ATOM 6811 C C . PHE B 1 275 ? -3.117 33.719 13.352 1 97.94 275 PHE B C 1
ATOM 6813 O O . PHE B 1 275 ? -2.689 32.656 13.805 1 97.94 275 PHE B O 1
ATOM 6820 N N . GLU B 1 276 ? -3.508 33.844 12.109 1 95.62 276 GLU B N 1
ATOM 6821 C CA . GLU B 1 276 ? -3.74 32.688 11.25 1 95.62 276 GLU B CA 1
ATOM 6822 C C . GLU B 1 276 ? -2.482 32.312 10.469 1 95.62 276 GLU B C 1
ATOM 6824 O O . GLU B 1 276 ? -2.396 31.234 9.898 1 95.62 276 GLU B O 1
ATOM 6829 N N . SER B 1 277 ? -1.524 33.094 10.312 1 96.75 277 SER B N 1
ATOM 6830 C CA . SER B 1 277 ? -0.254 32.812 9.648 1 96.75 277 SER B CA 1
ATOM 6831 C C . SER B 1 277 ? 0.9 32.812 10.641 1 96.75 277 SER B C 1
ATOM 6833 O O . SER B 1 277 ? 1.693 33.75 10.688 1 96.75 277 SER B O 1
ATOM 6835 N N . ILE B 1 278 ? 1.03 31.766 11.305 1 98.25 278 ILE B N 1
ATOM 6836 C CA . ILE B 1 278 ? 1.96 31.609 12.422 1 98.25 278 ILE B CA 1
ATOM 6837 C C . ILE B 1 278 ? 3.383 31.906 11.953 1 98.25 278 ILE B C 1
ATOM 6839 O O . ILE B 1 278 ? 4.117 32.656 12.594 1 98.25 278 ILE B O 1
ATOM 6843 N N . ASP B 1 279 ? 3.732 31.406 10.797 1 97.88 279 ASP B N 1
ATOM 6844 C CA . ASP B 1 279 ? 5.102 31.531 10.305 1 97.88 279 ASP B CA 1
ATOM 6845 C C . ASP B 1 279 ? 5.422 32.969 9.938 1 97.88 279 ASP B C 1
ATOM 6847 O O . ASP B 1 279 ? 6.582 33.406 9.977 1 97.88 279 ASP B O 1
ATOM 6851 N N . SER B 1 280 ? 4.387 33.75 9.656 1 98.19 280 SER B N 1
ATOM 6852 C CA . SER B 1 280 ? 4.602 35.156 9.328 1 98.19 280 SER B CA 1
ATOM 6853 C C . SER B 1 280 ? 4.875 36 10.586 1 98.19 280 SER B C 1
ATOM 6855 O O . SER B 1 280 ? 5.344 37.125 10.5 1 98.19 280 SER B O 1
ATOM 6857 N N . ILE B 1 281 ? 4.598 35.406 11.742 1 98.31 281 ILE B N 1
ATOM 6858 C CA . ILE B 1 281 ? 4.965 36.031 13.008 1 98.31 281 ILE B CA 1
ATOM 6859 C C . ILE B 1 281 ? 6.355 35.562 13.43 1 98.31 281 ILE B C 1
ATOM 6861 O O . ILE B 1 281 ? 7.191 36.375 13.828 1 98.31 281 ILE B O 1
ATOM 6865 N N . ILE B 1 282 ? 6.629 34.312 13.266 1 98.38 282 ILE B N 1
ATOM 6866 C CA . ILE B 1 282 ? 7.812 33.688 13.867 1 98.38 282 ILE B CA 1
ATOM 6867 C C . ILE B 1 282 ? 9.023 33.906 12.961 1 98.38 282 ILE B C 1
ATOM 6869 O O . ILE B 1 282 ? 10.117 34.219 13.438 1 98.38 282 ILE B O 1
ATOM 6873 N N . ALA B 1 283 ? 8.859 33.75 11.633 1 97.62 283 ALA B N 1
ATOM 6874 C CA . ALA B 1 283 ? 9.984 33.844 10.703 1 97.62 283 ALA B CA 1
ATOM 6875 C C . ALA B 1 283 ? 10.703 35.188 10.82 1 97.62 283 ALA B C 1
ATOM 6877 O O . ALA B 1 283 ? 11.938 35.219 10.867 1 97.62 283 ALA B O 1
ATOM 6878 N N . PRO B 1 284 ? 9.992 36.312 10.938 1 97.81 284 PRO B N 1
ATOM 6879 C CA . PRO B 1 284 ? 10.664 37.594 11.125 1 97.81 284 PRO B CA 1
ATOM 6880 C C . PRO B 1 284 ? 11.484 37.656 12.414 1 97.81 284 PRO B C 1
ATOM 6882 O O . PRO B 1 284 ? 12.523 38.312 12.461 1 97.81 284 PRO B O 1
ATOM 6885 N N . ILE B 1 285 ? 10.992 37.031 13.484 1 98.38 285 ILE B N 1
ATOM 6886 C CA . ILE B 1 285 ? 11.734 37 14.734 1 98.38 285 ILE B CA 1
ATOM 6887 C C . ILE B 1 285 ? 13.047 36.25 14.531 1 98.38 285 ILE B C 1
ATOM 6889 O O . ILE B 1 285 ? 14.109 36.688 14.961 1 98.38 285 ILE B O 1
ATOM 6893 N N . GLU B 1 286 ? 12.945 35.094 13.859 1 97.31 286 GLU B N 1
ATOM 6894 C CA . GLU B 1 286 ? 14.109 34.25 13.602 1 97.31 286 GLU B CA 1
ATOM 6895 C C . GLU B 1 286 ? 15.195 35.031 12.859 1 97.31 286 GLU B C 1
ATOM 6897 O O . GLU B 1 286 ? 16.391 34.781 13.055 1 97.31 286 GLU B O 1
ATOM 6902 N N . LYS B 1 287 ? 14.812 35.938 12.062 1 96.31 287 LYS B N 1
ATOM 6903 C CA . LYS B 1 287 ? 15.734 36.688 11.203 1 96.31 287 LYS B CA 1
ATOM 6904 C C . LYS B 1 287 ? 16.188 37.969 11.859 1 96.31 287 LYS B C 1
ATOM 6906 O O . LYS B 1 287 ? 17.094 38.656 11.359 1 96.31 287 LYS B O 1
ATOM 6911 N N . SER B 1 288 ? 15.625 38.281 13 1 97.12 288 SER B N 1
ATOM 6912 C CA . SER B 1 288 ? 15.883 39.562 13.656 1 97.12 288 SER B CA 1
ATOM 6913 C C . SER B 1 288 ? 17.188 39.531 14.438 1 97.12 288 SER B C 1
ATOM 6915 O O . SER B 1 288 ? 17.562 38.5 14.984 1 97.12 288 SER B O 1
ATOM 6917 N N . LYS B 1 289 ? 17.844 40.719 14.578 1 96.62 289 LYS B N 1
ATOM 6918 C CA . LYS B 1 289 ? 19.016 40.875 15.438 1 96.62 289 LYS B CA 1
ATOM 6919 C C . LYS B 1 289 ? 18.641 40.75 16.906 1 96.62 289 LYS B C 1
ATOM 6921 O O . LYS B 1 289 ? 19.484 40.375 17.734 1 96.62 289 LYS B O 1
ATOM 6926 N N . ASN B 1 290 ? 17.375 41 17.188 1 97.19 290 ASN B N 1
ATOM 6927 C CA . ASN B 1 290 ? 16.875 40.906 18.547 1 97.19 290 ASN B CA 1
ATOM 6928 C C . ASN B 1 290 ? 16.047 39.656 18.766 1 97.19 290 ASN B C 1
ATOM 6930 O O . ASN B 1 290 ? 15.023 39.656 19.438 1 97.19 290 ASN B O 1
ATOM 6934 N N . ARG B 1 291 ? 16.484 38.656 18.156 1 97.25 291 ARG B N 1
ATOM 6935 C CA . ARG B 1 291 ? 15.773 37.406 18.109 1 97.25 291 ARG B CA 1
ATOM 6936 C C . ARG B 1 291 ? 15.414 36.938 19.531 1 97.25 291 ARG B C 1
ATOM 6938 O O . ARG B 1 291 ? 14.25 36.656 19.812 1 97.25 291 ARG B O 1
ATOM 6945 N N . ASN B 1 292 ? 16.359 36.844 20.453 1 97.81 292 ASN B N 1
ATOM 6946 C CA . ASN B 1 292 ? 16.125 36.312 21.797 1 97.81 292 ASN B CA 1
ATOM 6947 C C . ASN B 1 292 ? 15.125 37.188 22.562 1 97.81 292 ASN B C 1
ATOM 6949 O O . ASN B 1 292 ? 14.25 36.656 23.25 1 97.81 292 ASN B O 1
ATOM 6953 N N . GLU B 1 293 ? 15.266 38.438 22.391 1 98 293 GLU B N 1
ATOM 6954 C CA . GLU B 1 293 ? 14.352 39.375 23.062 1 98 293 GLU B CA 1
ATOM 6955 C C . GLU B 1 293 ? 12.93 39.219 22.547 1 98 293 GLU B C 1
ATOM 6957 O O . GLU B 1 293 ? 11.969 39.219 23.328 1 98 293 GLU B O 1
ATOM 6962 N N . LEU B 1 294 ? 12.836 39.094 21.281 1 98.25 294 LEU B N 1
ATOM 6963 C CA . LEU B 1 294 ? 11.516 39 20.656 1 98.25 294 LEU B CA 1
ATOM 6964 C C . LEU B 1 294 ? 10.875 37.656 20.984 1 98.25 294 LEU B C 1
ATOM 6966 O O . LEU B 1 294 ? 9.664 37.594 21.219 1 98.25 294 LEU B O 1
ATOM 6970 N N . PHE B 1 295 ? 11.664 36.625 21 1 98.62 295 PHE B N 1
ATOM 6971 C CA . PHE B 1 295 ? 11.125 35.312 21.375 1 98.62 295 PHE B CA 1
ATOM 6972 C C . PHE B 1 295 ? 10.695 35.312 22.844 1 98.62 295 PHE B C 1
ATOM 6974 O O . PHE B 1 295 ? 9.664 34.719 23.188 1 98.62 295 PHE B O 1
ATOM 6981 N N . LYS B 1 296 ? 11.43 35.938 23.688 1 98.19 296 LYS B N 1
ATOM 6982 C CA . LYS B 1 296 ? 11.039 36.062 25.094 1 98.19 296 LYS B CA 1
ATOM 6983 C C . LYS B 1 296 ? 9.75 36.875 25.234 1 98.19 296 LYS B C 1
ATOM 6985 O O . LYS B 1 296 ? 8.914 36.562 26.094 1 98.19 296 LYS B O 1
ATOM 6990 N N . ALA B 1 297 ? 9.688 37.875 24.391 1 97.81 297 ALA B N 1
ATOM 6991 C CA . ALA B 1 297 ? 8.469 38.688 24.406 1 97.81 297 ALA B CA 1
ATOM 6992 C C . ALA B 1 297 ? 7.258 37.875 23.953 1 97.81 297 ALA B C 1
ATOM 6994 O O . ALA B 1 297 ? 6.141 38.125 24.422 1 97.81 297 ALA B O 1
ATOM 6995 N N . LEU B 1 298 ? 7.469 36.969 23.078 1 98.56 298 LEU B N 1
ATOM 6996 C CA . LEU B 1 298 ? 6.387 36.156 22.562 1 98.56 298 LEU B CA 1
ATOM 6997 C C . LEU B 1 298 ? 6.082 34.969 23.5 1 98.56 298 LEU B C 1
ATOM 6999 O O . LEU B 1 298 ? 4.965 34.469 23.516 1 98.56 298 LEU B O 1
ATOM 7003 N N . GLN B 1 299 ? 7.012 34.531 24.312 1 98.62 299 GLN B N 1
ATOM 7004 C CA . GLN B 1 299 ? 6.918 33.375 25.203 1 98.62 299 GLN B CA 1
ATOM 7005 C C . GLN B 1 299 ? 5.73 33.5 26.156 1 98.62 299 GLN B C 1
ATOM 7007 O O . GLN B 1 299 ? 5.633 34.469 26.906 1 98.62 299 GLN B O 1
ATOM 7012 N N . PRO B 1 300 ? 4.848 32.531 26.094 1 98.38 300 PRO B N 1
ATOM 7013 C CA . PRO B 1 300 ? 3.707 32.594 27.016 1 98.38 300 PRO B CA 1
ATOM 7014 C C . PRO B 1 300 ? 4.035 32.062 28.406 1 98.38 300 PRO B C 1
ATOM 7016 O O . PRO B 1 300 ? 4.938 31.234 28.562 1 98.38 300 PRO B O 1
ATOM 7019 N N . GLU B 1 301 ? 3.297 32.531 29.359 1 97.81 301 GLU B N 1
ATOM 7020 C CA . GLU B 1 301 ? 3.316 31.922 30.688 1 97.81 301 GLU B CA 1
ATOM 7021 C C . GLU B 1 301 ? 2.387 30.719 30.75 1 97.81 301 GLU B C 1
ATOM 7023 O O . GLU B 1 301 ? 2.711 29.703 31.391 1 97.81 301 GLU B O 1
ATOM 7028 N N . LEU B 1 302 ? 1.269 30.859 30.078 1 98.12 302 LEU B N 1
ATOM 7029 C CA . LEU B 1 302 ? 0.312 29.766 29.953 1 98.12 302 LEU B CA 1
ATOM 7030 C C . LEU B 1 302 ? 0.024 29.469 28.484 1 98.12 302 LEU B C 1
ATOM 7032 O O . LEU B 1 302 ? -0.406 30.344 27.734 1 98.12 302 LEU B O 1
ATOM 7036 N N . LEU B 1 303 ? 0.343 28.25 28.109 1 98.81 303 LEU B N 1
ATOM 7037 C CA . LEU B 1 303 ? -0.015 27.734 26.781 1 98.81 303 LEU B CA 1
ATOM 7038 C C . LEU B 1 303 ? -1.203 26.781 26.875 1 98.81 303 LEU B C 1
ATOM 7040 O O . LEU B 1 303 ? -1.194 25.844 27.672 1 98.81 303 LEU B O 1
ATOM 7044 N N . VAL B 1 304 ? -2.23 27.062 26.125 1 98.62 304 VAL B N 1
ATOM 7045 C CA . VAL B 1 304 ? -3.359 26.141 25.984 1 98.62 304 VAL B CA 1
ATOM 7046 C C . VAL B 1 304 ? -3.461 25.672 24.531 1 98.62 304 VAL B C 1
ATOM 7048 O O . VAL B 1 304 ? -3.518 26.484 23.609 1 98.62 304 VAL B O 1
ATOM 7051 N N . THR B 1 305 ? -3.383 24.391 24.344 1 98.56 305 THR B N 1
ATOM 7052 C CA . THR B 1 305 ? -3.545 23.828 23.016 1 98.56 305 THR B CA 1
ATOM 7053 C C . THR B 1 305 ? -4.797 22.969 22.938 1 98.56 305 THR B C 1
ATOM 7055 O O . THR B 1 305 ? -5.211 22.375 23.938 1 98.56 305 THR B O 1
ATOM 7058 N N . PHE B 1 306 ? -5.41 22.938 21.844 1 98.12 306 PHE B N 1
ATOM 7059 C CA . PHE B 1 306 ? -6.457 21.984 21.516 1 98.12 306 PHE B CA 1
ATOM 7060 C C . PHE B 1 306 ? -6.516 21.75 20 1 98.12 306 PHE B C 1
ATOM 7062 O O . PHE B 1 306 ? -5.855 22.438 19.234 1 98.12 306 PHE B O 1
ATOM 7069 N N . GLY B 1 307 ? -7.246 20.688 19.594 1 96.94 307 GLY B N 1
ATOM 7070 C CA . GLY B 1 307 ? -7.281 20.297 18.188 1 96.94 307 GLY B CA 1
ATOM 7071 C C . GLY B 1 307 ? -6.203 19.297 17.828 1 96.94 307 GLY B C 1
ATOM 7072 O O . GLY B 1 307 ? -5.465 18.828 18.703 1 96.94 307 GLY B O 1
ATOM 7073 N N . GLY B 1 308 ? -6.133 18.953 16.562 1 95 308 GLY B N 1
ATOM 7074 C CA . GLY B 1 308 ? -5.219 17.922 16.062 1 95 308 GLY B CA 1
ATOM 7075 C C . GLY B 1 308 ? -3.811 18.438 15.844 1 95 308 GLY B C 1
ATOM 7076 O O . GLY B 1 308 ? -3.348 19.328 16.562 1 95 308 GLY B O 1
ATOM 7077 N N . LEU B 1 309 ? -3.141 17.922 14.945 1 96.06 309 LEU B N 1
ATOM 7078 C CA . LEU B 1 309 ? -1.709 18.141 14.766 1 96.06 309 LEU B CA 1
ATOM 7079 C C . LEU B 1 309 ? -1.438 19.5 14.148 1 96.06 309 LEU B C 1
ATOM 7081 O O . LEU B 1 309 ? -2.23 19.984 13.344 1 96.06 309 LEU B O 1
ATOM 7085 N N . ILE B 1 310 ? -0.327 20.031 14.555 1 96.81 310 ILE B N 1
ATOM 7086 C CA . ILE B 1 310 ? 0.124 21.359 14.133 1 96.81 310 ILE B CA 1
ATOM 7087 C C . ILE B 1 310 ? 1.056 21.219 12.93 1 96.81 310 ILE B C 1
ATOM 7089 O O . ILE B 1 310 ? 1.96 20.375 12.93 1 96.81 310 ILE B O 1
ATOM 7093 N N . VAL B 1 311 ? 0.887 22.031 11.898 1 96.81 311 VAL B N 1
ATOM 7094 C CA . VAL B 1 311 ? 1.655 21.984 10.656 1 96.81 311 VAL B CA 1
ATOM 7095 C C . VAL B 1 311 ? 2.984 22.719 10.852 1 96.81 311 VAL B C 1
ATOM 7097 O O . VAL B 1 311 ? 4.039 22.203 10.477 1 96.81 311 VAL B O 1
ATOM 7100 N N . SER B 1 312 ? 3.064 23.844 11.477 1 97.31 312 SER B N 1
ATOM 7101 C CA . SER B 1 312 ? 4.211 24.75 11.531 1 97.31 312 SER B CA 1
ATOM 7102 C C . SER B 1 312 ? 5.352 24.141 12.344 1 97.31 312 SER B C 1
ATOM 7104 O O . SER B 1 312 ? 5.195 23.875 13.539 1 97.31 312 SER B O 1
ATOM 7106 N N . LYS B 1 313 ? 6.395 23.984 11.734 1 95.25 313 LYS B N 1
ATOM 7107 C CA . LYS B 1 313 ? 7.605 23.547 12.43 1 95.25 313 LYS B CA 1
ATOM 7108 C C . LYS B 1 313 ? 8.195 24.688 13.273 1 95.25 313 LYS B C 1
ATOM 7110 O O . LYS B 1 313 ? 8.82 24.422 14.305 1 95.25 313 LYS B O 1
ATOM 7115 N N . LYS B 1 314 ? 7.949 25.891 12.891 1 97.31 314 LYS B N 1
ATOM 7116 C CA . LYS B 1 314 ? 8.531 27.047 13.555 1 97.31 314 LYS B CA 1
ATOM 7117 C C . LYS B 1 314 ? 7.926 27.25 14.938 1 97.31 314 LYS B C 1
ATOM 7119 O O . LYS B 1 314 ? 8.641 27.547 15.898 1 97.31 314 LYS B O 1
ATOM 7124 N N . ILE B 1 315 ? 6.602 27.094 15.016 1 98.44 315 ILE B N 1
ATOM 7125 C CA . ILE B 1 315 ? 5.977 27.281 16.328 1 98.44 315 ILE B CA 1
ATOM 7126 C C . ILE B 1 315 ? 6.387 26.141 17.266 1 98.44 315 ILE B C 1
ATOM 7128 O O . ILE B 1 315 ? 6.508 26.344 18.469 1 98.44 315 ILE B O 1
ATOM 7132 N N . LYS B 1 316 ? 6.547 24.953 16.719 1 97.94 316 LYS B N 1
ATOM 7133 C CA . LYS B 1 316 ? 7.023 23.828 17.531 1 97.94 316 LYS B CA 1
ATOM 7134 C C . LYS B 1 316 ? 8.43 24.109 18.062 1 97.94 316 LYS B C 1
ATOM 7136 O O . LYS B 1 316 ? 8.695 23.922 19.25 1 97.94 316 LYS B O 1
ATOM 7141 N N . ALA B 1 317 ? 9.305 24.562 17.156 1 97 317 ALA B N 1
ATOM 7142 C CA . ALA B 1 317 ? 10.68 24.859 17.547 1 97 317 ALA B CA 1
ATOM 7143 C C . ALA B 1 317 ? 10.719 25.969 18.594 1 97 317 ALA B C 1
ATOM 7145 O O . ALA B 1 317 ? 11.469 25.891 19.562 1 97 317 ALA B O 1
ATOM 7146 N N . PHE B 1 318 ? 9.914 27 18.484 1 98.25 318 PHE B N 1
ATOM 7147 C CA . PHE B 1 318 ? 9.844 28.125 19.391 1 98.25 318 PHE B CA 1
ATOM 7148 C C . PHE B 1 318 ? 9.406 27.672 20.781 1 98.25 318 PHE B C 1
ATOM 7150 O O . PHE B 1 318 ? 10.086 27.953 21.766 1 98.25 318 PHE B O 1
ATOM 7157 N N . LEU B 1 319 ? 8.289 26.875 20.797 1 98.62 319 LEU B N 1
ATOM 7158 C CA . LEU B 1 319 ? 7.715 26.484 22.078 1 98.62 319 LEU B CA 1
ATOM 7159 C C . LEU B 1 319 ? 8.594 25.453 22.781 1 98.62 319 LEU B C 1
ATOM 7161 O O . LEU B 1 319 ? 8.57 25.344 24 1 98.62 319 LEU B O 1
ATOM 7165 N N . ARG B 1 320 ? 9.359 24.719 22 1 97.75 320 ARG B N 1
ATOM 7166 C CA . ARG B 1 320 ? 10.305 23.766 22.578 1 97.75 320 ARG B CA 1
ATOM 7167 C C . ARG B 1 320 ? 11.492 24.484 23.219 1 97.75 320 ARG B C 1
ATOM 7169 O O . ARG B 1 320 ? 12.055 24.016 24.203 1 97.75 320 ARG B O 1
ATOM 7176 N N . GLU B 1 321 ? 11.875 25.609 22.656 1 97.25 321 GLU B N 1
ATOM 7177 C CA . GLU B 1 321 ? 13.016 26.391 23.141 1 97.25 321 GLU B CA 1
ATOM 7178 C C . GLU B 1 321 ? 12.578 27.406 24.203 1 97.25 321 GLU B C 1
ATOM 7180 O O . GLU B 1 321 ? 13.266 27.594 25.203 1 97.25 321 GLU B O 1
ATOM 7185 N N . TYR B 1 322 ? 11.492 28.047 23.938 1 98 322 TYR B N 1
ATOM 7186 C CA . TYR B 1 322 ? 10.898 29.031 24.828 1 98 322 TYR B CA 1
ATOM 7187 C C . TYR B 1 322 ? 9.578 28.531 25.391 1 98 322 TYR B C 1
ATOM 7189 O O . TYR B 1 322 ? 8.516 29.094 25.094 1 98 322 TYR B O 1
ATOM 7197 N N . GLY B 1 323 ? 9.695 27.609 26.312 1 97.38 323 GLY B N 1
ATOM 7198 C CA . GLY B 1 323 ? 8.523 26.938 26.859 1 97.38 323 GLY B CA 1
ATOM 7199 C C . GLY B 1 323 ? 7.738 27.781 27.844 1 97.38 323 GLY B C 1
ATOM 7200 O O . GLY B 1 323 ? 8.305 28.656 28.484 1 97.38 323 GLY B O 1
ATOM 7201 N N . PRO B 1 324 ? 6.465 27.469 27.938 1 98.31 324 PRO B N 1
ATOM 7202 C CA . PRO B 1 324 ? 5.633 28.156 28.938 1 98.31 324 PRO B CA 1
ATOM 7203 C C . PRO B 1 324 ? 5.895 27.656 30.359 1 98.31 324 PRO B C 1
ATOM 7205 O O . PRO B 1 324 ? 6.59 26.656 30.547 1 98.31 324 PRO B O 1
ATOM 7208 N N . LYS B 1 325 ? 5.371 28.438 31.281 1 97.19 325 LYS B N 1
ATOM 7209 C CA . LYS B 1 325 ? 5.371 27.938 32.656 1 97.19 325 LYS B CA 1
ATOM 7210 C C . LYS B 1 325 ? 4.414 26.766 32.812 1 97.19 325 LYS B C 1
ATOM 7212 O O . LYS B 1 325 ? 4.703 25.812 33.531 1 97.19 325 LYS B O 1
ATOM 7217 N N . GLN B 1 326 ? 3.289 26.859 32.125 1 97.75 326 GLN B N 1
ATOM 7218 C CA . GLN B 1 326 ? 2.297 25.797 32.125 1 97.75 326 GLN B CA 1
ATOM 7219 C C . GLN B 1 326 ? 1.765 25.547 30.703 1 97.75 326 GLN B C 1
ATOM 7221 O O . GLN B 1 326 ? 1.552 26.5 29.953 1 97.75 326 GLN B O 1
ATOM 7226 N N . HIS B 1 327 ? 1.607 24.328 30.375 1 98.69 327 HIS B N 1
ATOM 7227 C CA . HIS B 1 327 ? 0.972 23.922 29.125 1 98.69 327 HIS B CA 1
ATOM 7228 C C . HIS B 1 327 ? -0.204 22.984 29.391 1 98.69 327 HIS B C 1
ATOM 7230 O O . HIS B 1 327 ? -0.021 21.875 29.891 1 98.69 327 HIS B O 1
ATOM 7236 N N . TRP B 1 328 ? -1.425 23.484 29.062 1 98.5 328 TRP B N 1
ATOM 7237 C CA . TRP B 1 328 ? -2.65 22.703 29.125 1 98.5 328 TRP B CA 1
ATOM 7238 C C . TRP B 1 328 ? -3.086 22.234 27.734 1 98.5 328 TRP B C 1
ATOM 7240 O O . TRP B 1 328 ? -3.154 23.047 26.812 1 98.5 328 TRP B O 1
ATOM 7250 N N . HIS B 1 329 ? -3.27 20.984 27.609 1 98.31 329 HIS B N 1
ATOM 7251 C CA . HIS B 1 329 ? -3.92 20.5 26.391 1 98.31 329 HIS B CA 1
ATOM 7252 C C . HIS B 1 329 ? -5.352 20.047 26.672 1 98.31 329 HIS B C 1
ATOM 7254 O O . HIS B 1 329 ? -5.594 19.266 27.594 1 98.31 329 HIS B O 1
ATOM 7260 N N . VAL B 1 330 ? -6.262 20.578 25.875 1 97.56 330 VAL B N 1
ATOM 7261 C CA . VAL B 1 330 ? -7.68 20.281 26.078 1 97.56 330 VAL B CA 1
ATOM 7262 C C . VAL B 1 330 ? -8.164 19.281 25.031 1 97.56 330 VAL B C 1
ATOM 7264 O O . VAL B 1 330 ? -8.219 19.609 23.844 1 97.56 330 VAL B O 1
ATOM 7267 N N . ASP B 1 331 ? -8.516 18.141 25.453 1 96.5 331 ASP B N 1
ATOM 7268 C CA . ASP B 1 331 ? -9.039 17.078 24.594 1 96.5 331 ASP B CA 1
ATOM 7269 C C . ASP B 1 331 ? -9.703 15.992 25.438 1 96.5 331 ASP B C 1
ATOM 7271 O O . ASP B 1 331 ? -9.219 15.648 26.516 1 96.5 331 ASP B O 1
ATOM 7275 N N . THR B 1 332 ? -10.664 15.422 24.906 1 94.25 332 THR B N 1
ATOM 7276 C CA . THR B 1 332 ? -11.414 14.422 25.656 1 94.25 332 THR B CA 1
ATOM 7277 C C . THR B 1 332 ? -10.664 13.102 25.703 1 94.25 332 THR B C 1
ATOM 7279 O O . THR B 1 332 ? -10.898 12.273 26.594 1 94.25 332 THR B O 1
ATOM 7282 N N . LYS B 1 333 ? -9.742 12.984 24.766 1 94.06 333 LYS B N 1
ATOM 7283 C CA . LYS B 1 333 ? -9.18 11.648 24.578 1 94.06 333 LYS B CA 1
ATOM 7284 C C . LYS B 1 333 ? -7.68 11.641 24.859 1 94.06 333 LYS B C 1
ATOM 7286 O O . LYS B 1 333 ? -7.188 10.789 25.594 1 94.06 333 LYS B O 1
ATOM 7291 N N . LYS B 1 334 ? -6.977 12.484 24.25 1 94.88 334 LYS B N 1
ATOM 7292 C CA . LYS B 1 334 ? -5.523 12.375 24.328 1 94.88 334 LYS B CA 1
ATOM 7293 C C . LYS B 1 334 ? -4.875 13.75 24.453 1 94.88 334 LYS B C 1
ATOM 7295 O O . LYS B 1 334 ? -5.527 14.773 24.219 1 94.88 334 LYS B O 1
ATOM 7300 N N . ALA B 1 335 ? -3.619 13.805 24.891 1 97.25 335 ALA B N 1
ATOM 7301 C CA . ALA B 1 335 ? -2.797 15.008 24.984 1 97.25 335 ALA B CA 1
ATOM 7302 C C . ALA B 1 335 ? -1.355 14.727 24.578 1 97.25 335 ALA B C 1
ATOM 7304 O O . ALA B 1 335 ? -0.592 14.125 25.344 1 97.25 335 ALA B O 1
ATOM 7305 N N . ASN B 1 336 ? -1.002 15.195 23.391 1 96.31 336 ASN B N 1
ATOM 7306 C CA . ASN B 1 336 ? 0.368 15.047 22.906 1 96.31 336 ASN B CA 1
ATOM 7307 C C . ASN B 1 336 ? 1.314 16.031 23.594 1 96.31 336 ASN B C 1
ATOM 7309 O O . ASN B 1 336 ? 0.993 17.203 23.75 1 96.31 336 ASN B O 1
ATOM 7313 N N . ASP B 1 337 ? 2.43 15.531 23.984 1 97.88 337 ASP B N 1
ATOM 7314 C CA . ASP B 1 337 ? 3.469 16.406 24.516 1 97.88 337 ASP B CA 1
ATOM 7315 C C . ASP B 1 337 ? 4.391 16.891 23.406 1 97.88 337 ASP B C 1
ATOM 7317 O O . ASP B 1 337 ? 5.609 16.734 23.484 1 97.88 337 ASP B O 1
ATOM 7321 N N . THR B 1 338 ? 3.852 17.562 22.469 1 97.94 338 THR B N 1
ATOM 7322 C CA . THR B 1 338 ? 4.508 17.969 21.234 1 97.94 338 THR B CA 1
ATOM 7323 C C . THR B 1 338 ? 5.68 18.906 21.531 1 97.94 338 THR B C 1
ATOM 7325 O O . THR B 1 338 ? 6.695 18.875 20.828 1 97.94 338 THR B O 1
ATOM 7328 N N . PHE B 1 339 ? 5.613 19.625 22.594 1 98.31 339 PHE B N 1
ATOM 7329 C CA . PHE B 1 339 ? 6.582 20.688 22.844 1 98.31 339 PHE B CA 1
ATOM 7330 C C . PHE B 1 339 ? 7.473 20.344 24.031 1 98.31 339 PHE B C 1
ATOM 7332 O O . PHE B 1 339 ? 8.312 21.141 24.453 1 98.31 339 PHE B O 1
ATOM 7339 N N . TYR B 1 340 ? 7.262 19.219 24.656 1 97.19 340 TYR B N 1
ATOM 7340 C CA . TYR B 1 340 ? 8.047 18.688 25.766 1 97.19 340 TYR B CA 1
ATOM 7341 C C . TYR B 1 340 ? 7.848 19.531 27.031 1 97.19 340 TYR B C 1
ATOM 7343 O O . TYR B 1 340 ? 8.781 19.703 27.812 1 97.19 340 TYR B O 1
ATOM 7351 N N . CYS B 1 341 ? 6.598 20.062 27.172 1 97.81 341 CYS B N 1
ATOM 7352 C CA . CYS B 1 341 ? 6.332 20.922 28.312 1 97.81 341 CYS B CA 1
ATOM 7353 C C . CYS B 1 341 ? 4.902 20.734 28.812 1 97.81 341 CYS B C 1
ATOM 7355 O O . CYS B 1 341 ? 4.367 21.609 29.516 1 97.81 341 CYS B O 1
ATOM 7357 N N . LEU B 1 342 ? 4.273 19.641 28.391 1 98.44 342 LEU B N 1
ATOM 7358 C CA . LEU B 1 342 ? 2.898 19.391 28.812 1 98.44 342 LEU B CA 1
ATOM 7359 C C . LEU B 1 342 ? 2.812 19.25 30.328 1 98.44 342 LEU B C 1
ATOM 7361 O O . LEU B 1 342 ? 3.518 18.422 30.922 1 98.44 342 LEU B O 1
ATOM 7365 N N . THR B 1 343 ? 1.975 20.062 30.969 1 98.25 343 THR B N 1
ATOM 7366 C CA . THR B 1 343 ? 1.846 20 32.406 1 98.25 343 THR B CA 1
ATOM 7367 C C . THR B 1 343 ? 0.498 19.406 32.812 1 98.25 343 THR B C 1
ATOM 7369 O O . THR B 1 343 ? 0.357 18.859 33.906 1 98.25 343 THR B O 1
ATOM 7372 N N . LYS B 1 344 ? -0.479 19.578 31.891 1 97.5 344 LYS B N 1
ATOM 7373 C CA . LYS B 1 344 ? -1.797 19.078 32.281 1 97.5 344 LYS B CA 1
ATOM 7374 C C . LYS B 1 344 ? -2.623 18.703 31.062 1 97.5 344 LYS B C 1
ATOM 7376 O O . LYS B 1 344 ? -2.627 19.422 30.062 1 97.5 344 LYS B O 1
ATOM 7381 N N . HIS B 1 345 ? -3.24 17.562 31.109 1 97.62 345 HIS B N 1
ATOM 7382 C CA . HIS B 1 345 ? -4.301 17.156 30.188 1 97.62 345 HIS B CA 1
ATOM 7383 C C . HIS B 1 345 ? -5.676 17.469 30.766 1 97.62 345 HIS B C 1
ATOM 7385 O O . HIS B 1 345 ? -6.066 16.906 31.797 1 97.62 345 HIS B O 1
ATOM 7391 N N . ILE B 1 346 ? -6.305 18.406 30.156 1 97.06 346 ILE B N 1
ATOM 7392 C CA . ILE B 1 346 ? -7.668 18.719 30.562 1 97.06 346 ILE B CA 1
ATOM 7393 C C . ILE B 1 346 ? -8.656 17.906 29.734 1 97.06 346 ILE B C 1
ATOM 7395 O O . ILE B 1 346 ? -8.977 18.25 28.594 1 97.06 346 ILE B O 1
ATOM 7399 N N . LYS B 1 347 ? -9.281 16.891 30.328 1 95.06 347 LYS B N 1
ATOM 7400 C CA . LYS B 1 347 ? -10.078 15.891 29.609 1 95.06 347 LYS B CA 1
ATOM 7401 C C . LYS B 1 347 ? -11.523 16.359 29.453 1 95.06 347 LYS B C 1
ATOM 7403 O O . LYS B 1 347 ? -12.43 15.805 30.078 1 95.06 347 LYS B O 1
ATOM 7408 N N . THR B 1 348 ? -11.688 17.312 28.641 1 95 348 THR B N 1
ATOM 7409 C CA . THR B 1 348 ? -12.992 17.859 28.312 1 95 348 THR B CA 1
ATOM 7410 C C . THR B 1 348 ? -13 18.438 26.891 1 95 348 THR B C 1
ATOM 7412 O O . THR B 1 348 ? -11.977 18.406 26.203 1 95 348 THR B O 1
ATOM 7415 N N . ASN B 1 349 ? -14.125 18.844 26.453 1 94.88 349 ASN B N 1
ATOM 7416 C CA . ASN B 1 349 ? -14.18 19.531 25.172 1 94.88 349 ASN B CA 1
ATOM 7417 C C . ASN B 1 349 ? -13.781 21 25.281 1 94.88 349 ASN B C 1
ATOM 7419 O O . ASN B 1 349 ? -14.047 21.625 26.312 1 94.88 349 ASN B O 1
ATOM 7423 N N . PRO B 1 350 ? -13.273 21.516 24.281 1 97.06 350 PRO B N 1
ATOM 7424 C CA . PRO B 1 350 ? -12.773 22.891 24.312 1 97.06 350 PRO B CA 1
ATOM 7425 C C . PRO B 1 350 ? -13.867 23.906 24.656 1 97.06 350 PRO B C 1
ATOM 7427 O O . PRO B 1 350 ? -13.609 24.875 25.359 1 97.06 350 PRO B O 1
ATOM 7430 N N . ASN B 1 351 ? -15.078 23.719 24.188 1 97.44 351 ASN B N 1
ATOM 7431 C CA . ASN B 1 351 ? -16.156 24.656 24.5 1 97.44 351 ASN B CA 1
ATOM 7432 C C . ASN B 1 351 ? -16.422 24.734 25.984 1 97.44 351 ASN B C 1
ATOM 7434 O O . ASN B 1 351 ? -16.516 25.812 26.562 1 97.44 351 ASN B O 1
ATOM 7438 N N . GLN B 1 352 ? -16.5 23.547 26.625 1 95.5 352 GLN B N 1
ATOM 7439 C CA . GLN B 1 352 ? -16.734 23.5 28.062 1 95.5 352 GLN B CA 1
ATOM 7440 C C . GLN B 1 352 ? -15.586 24.141 28.828 1 95.5 352 GLN B C 1
ATOM 7442 O O . GLN B 1 352 ? -15.812 24.906 29.766 1 95.5 352 GLN B O 1
ATOM 7447 N N . PHE B 1 353 ? -14.406 23.891 28.5 1 96.5 353 PHE B N 1
ATOM 7448 C CA . PHE B 1 353 ? -13.219 24.422 29.172 1 96.5 353 PHE B CA 1
ATOM 7449 C C . PHE B 1 353 ? -13.219 25.953 29.125 1 96.5 353 PHE B C 1
ATOM 7451 O O . PHE B 1 353 ? -13.117 26.609 30.172 1 96.5 353 PHE B O 1
ATOM 7458 N N . PHE B 1 354 ? -13.391 26.484 27.922 1 97.06 354 PHE B N 1
ATOM 7459 C CA . PHE B 1 354 ? -13.242 27.922 27.766 1 97.06 354 PHE B CA 1
ATOM 7460 C C . PHE B 1 354 ? -14.414 28.672 28.391 1 97.06 354 PHE B C 1
ATOM 7462 O O . PHE B 1 354 ? -14.25 29.766 28.922 1 97.06 354 PHE B O 1
ATOM 7469 N N . LYS B 1 355 ? -15.57 28.094 28.422 1 94.69 355 LYS B N 1
ATOM 7470 C CA . LYS B 1 355 ? -16.734 28.719 29.047 1 94.69 355 LYS B CA 1
ATOM 7471 C C . LYS B 1 355 ? -16.547 28.781 30.562 1 94.69 355 LYS B C 1
ATOM 7473 O O . LYS B 1 355 ? -17.047 29.703 31.219 1 94.69 355 LYS B O 1
ATOM 7478 N N . ARG B 1 356 ? -15.797 27.828 31.047 1 93.5 356 ARG B N 1
ATOM 7479 C CA . ARG B 1 356 ? -15.633 27.719 32.5 1 93.5 356 ARG B CA 1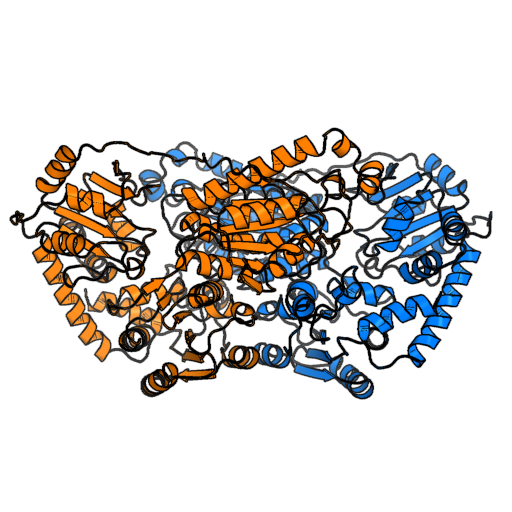
ATOM 7480 C C . ARG B 1 356 ? -14.414 28.516 32.969 1 93.5 356 ARG B C 1
ATOM 7482 O O . ARG B 1 356 ? -14.352 28.969 34.125 1 93.5 356 ARG B O 1
ATOM 7489 N N . VAL B 1 357 ? -13.523 28.625 32.125 1 94.12 357 VAL B N 1
ATOM 7490 C CA . VAL B 1 357 ? -12.219 29.109 32.562 1 94.12 357 VAL B CA 1
ATOM 7491 C C . VAL B 1 357 ? -12.031 30.562 32.094 1 94.12 357 VAL B C 1
ATOM 7493 O O . VAL B 1 357 ? -11.461 31.375 32.844 1 94.12 357 VAL B O 1
ATOM 7496 N N . VAL B 1 358 ? -12.43 30.828 30.969 1 88.31 358 VAL B N 1
ATOM 7497 C CA . VAL B 1 358 ? -12.195 32.156 30.406 1 88.31 358 VAL B CA 1
ATOM 7498 C C . VAL B 1 358 ? -13.297 33.125 30.844 1 88.31 358 VAL B C 1
ATOM 7500 O O . VAL B 1 358 ? -14.484 32.812 30.703 1 88.31 358 VAL B O 1
ATOM 7503 N N . SER B 1 359 ? -12.844 34.156 31.516 1 75.81 359 SER B N 1
ATOM 7504 C CA . SER B 1 359 ? -13.797 35.125 32.031 1 75.81 359 SER B CA 1
ATOM 7505 C C . SER B 1 359 ? -13.953 36.281 31.062 1 75.81 359 SER B C 1
ATOM 7507 O O . SER B 1 359 ? -13.047 36.594 30.281 1 75.81 359 SER B O 1
ATOM 7509 N N . GLU B 1 360 ? -15.055 36.875 31.312 1 74.81 360 GLU B N 1
ATOM 7510 C CA . GLU B 1 360 ? -15.328 38.094 30.562 1 74.81 360 GLU B CA 1
ATOM 7511 C C . GLU B 1 360 ? -14.711 39.312 31.234 1 74.81 360 GLU B C 1
ATOM 7513 O O . GLU B 1 360 ? -14.406 39.281 32.438 1 74.81 360 GLU B O 1
ATOM 7518 N N . ASN B 1 361 ? -14.422 40.281 30.5 1 70.81 361 ASN B N 1
ATOM 7519 C CA . ASN B 1 361 ? -14.094 41.625 30.953 1 70.81 361 ASN B CA 1
ATOM 7520 C C . ASN B 1 361 ? -12.766 41.656 31.703 1 70.81 361 ASN B C 1
ATOM 7522 O O . ASN B 1 361 ? -12.688 42.156 32.812 1 70.81 361 ASN B O 1
ATOM 7526 N N . ILE B 1 362 ? -11.883 41.031 31.062 1 78.06 362 ILE B N 1
ATOM 7527 C CA . ILE B 1 362 ? -10.539 41.031 31.641 1 78.06 362 ILE B CA 1
ATOM 7528 C C . ILE B 1 362 ? -9.82 42.312 31.266 1 78.06 362 ILE B C 1
ATOM 7530 O O . ILE B 1 362 ? -9.875 42.75 30.109 1 78.06 362 ILE B O 1
ATOM 7534 N N . ASN B 1 363 ? -9.188 43 32.219 1 79.81 363 ASN B N 1
ATOM 7535 C CA . ASN B 1 363 ? -8.383 44.188 31.969 1 79.81 363 ASN B CA 1
ATOM 7536 C C . ASN B 1 363 ? -6.992 43.812 31.453 1 79.81 363 ASN B C 1
ATOM 7538 O O . ASN B 1 363 ? -6.414 42.812 31.859 1 79.81 363 ASN B O 1
ATOM 7542 N N . PRO B 1 364 ? -6.551 44.75 30.531 1 85.06 364 PRO B N 1
ATOM 7543 C CA . PRO B 1 364 ? -5.18 44.5 30.078 1 85.06 364 PRO B CA 1
ATOM 7544 C C . PRO B 1 364 ? -4.156 44.688 31.203 1 85.06 364 PRO B C 1
ATOM 7546 O O . PRO B 1 364 ? -4.23 45.625 31.969 1 85.06 364 PRO B O 1
ATOM 7549 N N . THR B 1 365 ? -3.365 43.781 31.266 1 84.69 365 THR B N 1
ATOM 7550 C CA . THR B 1 365 ? -2.344 43.875 32.312 1 84.69 365 THR B CA 1
ATOM 7551 C C . THR B 1 365 ? -0.995 44.25 31.703 1 84.69 365 THR B C 1
ATOM 7553 O O . THR B 1 365 ? -0.083 44.656 32.438 1 84.69 365 THR B O 1
ATOM 7556 N N . ASN B 1 366 ? -0.865 44.062 30.406 1 89.19 366 ASN B N 1
ATOM 7557 C CA . ASN B 1 366 ? 0.323 44.438 29.641 1 89.19 366 ASN B CA 1
ATOM 7558 C C . ASN B 1 366 ? -0.009 44.656 28.156 1 89.19 366 ASN B C 1
ATOM 7560 O O . ASN B 1 366 ? -1.182 44.719 27.797 1 89.19 366 ASN B O 1
ATOM 7564 N N . ASP B 1 367 ? 0.998 44.781 27.344 1 93.75 367 ASP B N 1
ATOM 7565 C CA . ASP B 1 367 ? 0.777 45.062 25.938 1 93.75 367 ASP B CA 1
ATOM 7566 C C . ASP B 1 367 ? 1 43.812 25.078 1 93.75 367 ASP B C 1
ATOM 7568 O O . ASP B 1 367 ? 1.321 43.906 23.891 1 93.75 367 ASP B O 1
ATOM 7572 N N . TYR B 1 368 ? 0.822 42.688 25.672 1 96.44 368 TYR B N 1
ATOM 7573 C CA . TYR B 1 368 ? 1.145 41.438 25.016 1 96.44 368 TYR B CA 1
ATOM 7574 C C . TYR B 1 368 ? 0.383 41.281 23.703 1 96.44 368 TYR B C 1
ATOM 7576 O O . TYR B 1 368 ? 0.99 41.188 22.625 1 96.44 368 TYR B O 1
ATOM 7584 N N . LYS B 1 369 ? -0.827 41.344 23.734 1 96.62 369 LYS B N 1
ATOM 7585 C CA . LYS B 1 369 ? -1.66 41.188 22.547 1 96.62 369 LYS B CA 1
ATOM 7586 C C . LYS B 1 369 ? -1.489 42.344 21.578 1 96.62 369 LYS B C 1
ATOM 7588 O O . LYS B 1 369 ? -1.329 42.156 20.375 1 96.62 369 LYS B O 1
ATOM 7593 N N . ALA B 1 370 ? -1.478 43.531 22.109 1 96.25 370 ALA B N 1
ATOM 7594 C CA . ALA B 1 370 ? -1.385 44.75 21.281 1 96.25 370 ALA B CA 1
ATOM 7595 C C . ALA B 1 370 ? -0.079 44.781 20.5 1 96.25 370 ALA B C 1
ATOM 7597 O O . ALA B 1 370 ? -0.059 45.156 19.328 1 96.25 370 ALA B O 1
ATOM 7598 N N . PHE B 1 371 ? 0.931 44.375 21.125 1 97.5 371 PHE B N 1
ATOM 7599 C CA . PHE B 1 371 ? 2.242 44.344 20.5 1 97.5 371 PHE B CA 1
ATOM 7600 C C . PHE B 1 371 ? 2.25 43.406 19.297 1 97.5 371 PHE B C 1
ATOM 7602 O O . PHE B 1 371 ? 2.678 43.812 18.203 1 97.5 371 PHE B O 1
ATOM 7609 N N . TRP B 1 372 ? 1.749 42.312 19.438 1 98.06 372 TRP B N 1
ATOM 7610 C CA . TRP B 1 372 ? 1.822 41.312 18.375 1 98.06 372 TRP B CA 1
ATOM 7611 C C . TRP B 1 372 ? 0.759 41.562 17.312 1 98.06 372 TRP B C 1
ATOM 7613 O O . TRP B 1 372 ? 0.943 41.219 16.141 1 98.06 372 TRP B O 1
ATOM 7623 N N . GLU B 1 373 ? -0.343 42.156 17.672 1 97.44 373 GLU B N 1
ATOM 7624 C CA . GLU B 1 373 ? -1.315 42.594 16.688 1 97.44 373 GLU B CA 1
ATOM 7625 C C . GLU B 1 373 ? -0.702 43.625 15.727 1 97.44 373 GLU B C 1
ATOM 7627 O O . GLU B 1 373 ? -1.005 43.625 14.531 1 97.44 373 GLU B O 1
ATOM 7632 N N . SER B 1 374 ? 0.097 44.469 16.312 1 97.75 374 SER B N 1
ATOM 7633 C CA . SER B 1 374 ? 0.788 45.438 15.477 1 97.75 374 SER B CA 1
ATOM 7634 C C . SER B 1 374 ? 1.722 44.75 14.484 1 97.75 374 SER B C 1
ATOM 7636 O O . SER B 1 374 ? 1.84 45.188 13.336 1 97.75 374 SER B O 1
ATOM 7638 N N . LYS B 1 375 ? 2.41 43.719 14.945 1 97.56 375 LYS B N 1
ATOM 7639 C CA . LYS B 1 375 ? 3.27 42.938 14.062 1 97.56 375 LYS B CA 1
ATOM 7640 C C . LYS B 1 375 ? 2.453 42.219 12.977 1 97.56 375 LYS B C 1
ATOM 7642 O O . LYS B 1 375 ? 2.889 42.125 11.828 1 97.56 375 LYS B O 1
ATOM 7647 N N . LYS B 1 376 ? 1.292 41.75 13.352 1 97.94 376 LYS B N 1
ATOM 7648 C CA . LYS B 1 376 ? 0.381 41.125 12.398 1 97.94 376 LYS B CA 1
ATOM 7649 C C . LYS B 1 376 ? -0.05 42.125 11.312 1 97.94 376 LYS B C 1
ATOM 7651 O O . LYS B 1 376 ? 0.015 41.812 10.125 1 97.94 376 LYS B O 1
ATOM 7656 N N . ASN B 1 377 ? -0.462 43.25 11.742 1 97.75 377 ASN B N 1
ATOM 7657 C CA . ASN B 1 377 ? -0.88 44.281 10.789 1 97.75 377 ASN B CA 1
ATOM 7658 C C . ASN B 1 377 ? 0.241 44.656 9.82 1 97.75 377 ASN B C 1
ATOM 7660 O O . ASN B 1 377 ? -0.005 44.844 8.633 1 97.75 377 ASN B O 1
ATOM 7664 N N . LYS B 1 378 ? 1.403 44.656 10.352 1 97.62 378 LYS B N 1
ATOM 7665 C CA . LYS B 1 378 ? 2.564 45.031 9.539 1 97.62 378 LYS B CA 1
ATOM 7666 C C . LYS B 1 378 ? 2.842 43.969 8.477 1 97.62 378 LYS B C 1
ATOM 7668 O O . LYS B 1 378 ? 3.041 44.281 7.309 1 97.62 378 LYS B O 1
ATOM 7673 N N . TYR B 1 379 ? 2.912 42.688 8.844 1 97.38 379 TYR B N 1
ATOM 7674 C CA . TYR B 1 379 ? 3.242 41.688 7.832 1 97.38 379 TYR B CA 1
ATOM 7675 C C . TYR B 1 379 ? 2.117 41.531 6.816 1 97.38 379 TYR B C 1
ATOM 7677 O O . TYR B 1 379 ? 2.361 41.188 5.652 1 97.38 379 TYR B O 1
ATOM 7685 N N . GLU B 1 380 ? 0.843 41.75 7.219 1 97.69 380 GLU B N 1
ATOM 7686 C CA . GLU B 1 380 ? -0.266 41.688 6.27 1 97.69 380 GLU B CA 1
ATOM 7687 C C . GLU B 1 380 ? -0.136 42.781 5.211 1 97.69 380 GLU B C 1
ATOM 7689 O O . GLU B 1 380 ? -0.357 42.531 4.023 1 97.69 380 GLU B O 1
ATOM 7694 N N . ALA B 1 381 ? 0.202 43.969 5.703 1 98.06 381 ALA B N 1
ATOM 7695 C CA . ALA B 1 381 ? 0.412 45.062 4.77 1 98.06 381 ALA B CA 1
ATOM 7696 C C . ALA B 1 381 ? 1.581 44.781 3.832 1 98.06 381 ALA B C 1
ATOM 7698 O O . ALA B 1 381 ? 1.502 45.031 2.629 1 98.06 381 ALA B O 1
ATOM 7699 N N . LYS B 1 382 ? 2.627 44.25 4.391 1 98.31 382 LYS B N 1
ATOM 7700 C CA . LYS B 1 382 ? 3.811 43.938 3.594 1 98.31 382 LYS B CA 1
ATOM 7701 C C . LYS B 1 382 ? 3.527 42.812 2.602 1 98.31 382 LYS B C 1
ATOM 7703 O O . LYS B 1 382 ? 4.07 42.812 1.496 1 98.31 382 LYS B O 1
ATOM 7708 N N . ARG B 1 383 ? 2.721 41.875 3.008 1 98.25 383 ARG B N 1
ATOM 7709 C CA . ARG B 1 383 ? 2.334 40.812 2.1 1 98.25 383 ARG B CA 1
ATOM 7710 C C . ARG B 1 383 ? 1.639 41.344 0.86 1 98.25 383 ARG B C 1
ATOM 7712 O O . ARG B 1 383 ? 1.916 40.906 -0.26 1 98.25 383 ARG B O 1
ATOM 7719 N N . ASP B 1 384 ? 0.763 42.312 1.058 1 97.94 384 ASP B N 1
ATOM 7720 C CA . ASP B 1 384 ? 0.052 42.906 -0.055 1 97.94 384 ASP B CA 1
ATOM 7721 C C . ASP B 1 384 ? 1.025 43.594 -1.022 1 97.94 384 ASP B C 1
ATOM 7723 O O . ASP B 1 384 ? 0.849 43.5 -2.24 1 97.94 384 ASP B O 1
ATOM 7727 N N . VAL B 1 385 ? 2.033 44.188 -0.463 1 98.44 385 VAL B N 1
ATOM 7728 C CA . VAL B 1 385 ? 3.043 44.844 -1.281 1 98.44 385 VAL B CA 1
ATOM 7729 C C . VAL B 1 385 ? 3.867 43.812 -2.029 1 98.44 385 VAL B C 1
ATOM 7731 O O . VAL B 1 385 ? 4.129 43.969 -3.227 1 98.44 385 VAL B O 1
ATOM 7734 N N . TYR B 1 386 ? 4.246 42.75 -1.338 1 98.56 386 TYR B N 1
ATOM 7735 C CA . TYR B 1 386 ? 5.062 41.688 -1.915 1 98.56 386 TYR B CA 1
ATOM 7736 C C . TYR B 1 386 ? 4.359 41.062 -3.098 1 98.56 386 TYR B C 1
ATOM 7738 O O . TYR B 1 386 ? 4.98 40.781 -4.129 1 98.56 386 TYR B O 1
ATOM 7746 N N . LEU B 1 387 ? 3.076 40.844 -2.945 1 98.25 387 LEU B N 1
ATOM 7747 C CA . LEU B 1 387 ? 2.271 40.188 -3.969 1 98.25 387 LEU B CA 1
ATOM 7748 C C . LEU B 1 387 ? 2.252 41 -5.254 1 98.25 387 LEU B C 1
ATOM 7750 O O . LEU B 1 387 ? 2.105 40.438 -6.348 1 98.25 387 LEU B O 1
ATOM 7754 N N . LYS B 1 388 ? 2.441 42.281 -5.152 1 97.56 388 LYS B N 1
ATOM 7755 C CA . LYS B 1 388 ? 2.441 43.156 -6.316 1 97.56 388 LYS B CA 1
ATOM 7756 C C . LYS B 1 388 ? 3.807 43.156 -6.996 1 97.56 388 LYS B C 1
ATOM 7758 O O . LYS B 1 388 ? 3.92 43.531 -8.164 1 97.56 388 LYS B O 1
ATOM 7763 N N . GLU B 1 389 ? 4.801 42.656 -6.309 1 97.38 389 GLU B N 1
ATOM 7764 C CA . GLU B 1 389 ? 6.168 42.812 -6.801 1 97.38 389 GLU B CA 1
ATOM 7765 C C . GLU B 1 389 ? 6.68 41.5 -7.395 1 97.38 389 GLU B C 1
ATOM 7767 O O . GLU B 1 389 ? 7.648 41.5 -8.156 1 97.38 389 GLU B O 1
ATOM 7772 N N . ILE B 1 390 ? 6.086 40.406 -7.078 1 98.12 390 ILE B N 1
ATOM 7773 C CA . ILE B 1 390 ? 6.637 39.125 -7.461 1 98.12 390 ILE B CA 1
ATOM 7774 C C . ILE B 1 390 ? 5.988 38.656 -8.758 1 98.12 390 ILE B C 1
ATOM 7776 O O . ILE B 1 390 ? 4.852 39.031 -9.062 1 98.12 390 ILE B O 1
ATOM 7780 N N . PRO B 1 391 ? 6.676 37.812 -9.555 1 98 391 PRO B N 1
ATOM 7781 C CA . PRO B 1 391 ? 6.098 37.25 -10.766 1 98 391 PRO B CA 1
ATOM 7782 C C . PRO B 1 391 ? 5.152 36.062 -10.461 1 98 391 PRO B C 1
ATOM 7784 O O . PRO B 1 391 ? 4.98 35.688 -9.297 1 98 391 PRO B O 1
ATOM 7787 N N . PHE B 1 392 ? 4.562 35.5 -11.562 1 98.25 392 PHE B N 1
ATOM 7788 C CA . PHE B 1 392 ? 3.73 34.312 -11.477 1 98.25 392 PHE B CA 1
ATOM 7789 C C . PHE B 1 392 ? 4.496 33.156 -10.844 1 98.25 392 PHE B C 1
ATOM 7791 O O . PHE B 1 392 ? 5.582 32.812 -11.305 1 98.25 392 PHE B O 1
ATOM 7798 N N . SER B 1 393 ? 4.016 32.656 -9.719 1 98.38 393 SER B N 1
ATOM 7799 C CA . SER B 1 393 ? 4.688 31.672 -8.859 1 98.38 393 SER B CA 1
ATOM 7800 C C . SER B 1 393 ? 3.688 30.938 -7.98 1 98.38 393 SER B C 1
ATOM 7802 O O . SER B 1 393 ? 2.504 31.281 -7.945 1 98.38 393 SER B O 1
ATOM 7804 N N . ASP B 1 394 ? 4.152 29.875 -7.344 1 98.5 394 ASP B N 1
ATOM 7805 C CA . ASP B 1 394 ? 3.277 29.203 -6.383 1 98.5 394 ASP B CA 1
ATOM 7806 C C . ASP B 1 394 ? 2.629 30.219 -5.438 1 98.5 394 ASP B C 1
ATOM 7808 O O . ASP B 1 394 ? 1.424 30.156 -5.18 1 98.5 394 ASP B O 1
ATOM 7812 N N . PHE B 1 395 ? 3.412 31.172 -4.918 1 98.5 395 PHE B N 1
ATOM 7813 C CA . PHE B 1 395 ? 2.965 32.125 -3.924 1 98.5 395 PHE B CA 1
ATOM 7814 C C . PHE B 1 395 ? 1.796 32.969 -4.453 1 98.5 395 PHE B C 1
ATOM 7816 O O . PHE B 1 395 ? 0.746 33.031 -3.812 1 98.5 395 PHE B O 1
ATOM 7823 N N . SER B 1 396 ? 1.977 33.562 -5.641 1 98.5 396 SER B N 1
ATOM 7824 C CA . SER B 1 396 ? 0.936 34.375 -6.227 1 98.5 396 SER B CA 1
ATOM 7825 C C . SER B 1 396 ? -0.272 33.562 -6.648 1 98.5 396 SER B C 1
ATOM 7827 O O . SER B 1 396 ? -1.41 34.031 -6.578 1 98.5 396 SER B O 1
ATOM 7829 N N . VAL B 1 397 ? -0.027 32.344 -7.094 1 98.69 397 VAL B N 1
ATOM 7830 C CA . VAL B 1 397 ? -1.092 31.453 -7.539 1 98.69 397 VAL B CA 1
ATOM 7831 C C . VAL B 1 397 ? -1.979 31.078 -6.352 1 98.69 397 VAL B C 1
ATOM 7833 O O . VAL B 1 397 ? -3.209 31.125 -6.453 1 98.69 397 VAL B O 1
ATOM 7836 N N . PHE B 1 398 ? -1.387 30.719 -5.23 1 98.56 398 PHE B N 1
ATOM 7837 C CA . PHE B 1 398 ? -2.172 30.344 -4.059 1 98.56 398 PHE B CA 1
ATOM 7838 C C . PHE B 1 398 ? -3.02 31.516 -3.586 1 98.56 398 PHE B C 1
ATOM 7840 O O . PHE B 1 398 ? -4.176 31.344 -3.199 1 98.56 398 PHE B O 1
ATOM 7847 N N . ASP B 1 399 ? -2.414 32.719 -3.568 1 98.25 399 ASP B N 1
ATOM 7848 C CA . ASP B 1 399 ? -3.186 33.906 -3.217 1 98.25 399 ASP B CA 1
ATOM 7849 C C . ASP B 1 399 ? -4.426 34.031 -4.098 1 98.25 399 ASP B C 1
ATOM 7851 O O . ASP B 1 399 ? -5.531 34.25 -3.596 1 98.25 399 ASP B O 1
ATOM 7855 N N . ARG B 1 400 ? -4.238 33.906 -5.395 1 98 400 ARG B N 1
ATOM 7856 C CA . ARG B 1 400 ? -5.312 34.094 -6.363 1 98 400 ARG B CA 1
ATOM 7857 C C . ARG B 1 400 ? -6.367 33 -6.238 1 98 400 ARG B C 1
ATOM 7859 O O . ARG B 1 400 ? -7.566 33.281 -6.238 1 98 400 ARG B O 1
ATOM 7866 N N . ILE B 1 401 ? -5.977 31.781 -6.164 1 98.56 401 ILE B N 1
ATOM 7867 C CA . ILE B 1 401 ? -6.918 30.656 -6.152 1 98.56 401 ILE B CA 1
ATOM 7868 C C . ILE B 1 401 ? -7.742 30.688 -4.867 1 98.56 401 ILE B C 1
ATOM 7870 O O . ILE B 1 401 ? -8.945 30.438 -4.891 1 98.56 401 ILE B O 1
ATOM 7874 N N . ILE B 1 402 ? -7.086 30.938 -3.734 1 98.25 402 ILE B N 1
ATOM 7875 C CA . ILE B 1 402 ? -7.77 30.938 -2.445 1 98.25 402 ILE B CA 1
ATOM 7876 C C . ILE B 1 402 ? -8.828 32.031 -2.428 1 98.25 402 ILE B C 1
ATOM 7878 O O . ILE B 1 402 ? -9.953 31.828 -1.969 1 98.25 402 ILE B O 1
ATOM 7882 N N . LYS B 1 403 ? -8.547 33.25 -2.99 1 97.44 403 LYS B N 1
ATOM 7883 C CA . LYS B 1 403 ? -9.453 34.375 -3.01 1 97.44 403 LYS B CA 1
ATOM 7884 C C . LYS B 1 403 ? -10.664 34.125 -3.887 1 97.44 403 LYS B C 1
ATOM 7886 O O . LYS B 1 403 ? -11.711 34.75 -3.727 1 97.44 403 LYS B O 1
ATOM 7891 N N . ASN B 1 404 ? -10.516 33.094 -4.75 1 98.12 404 ASN B N 1
ATOM 7892 C CA . ASN B 1 404 ? -11.57 32.906 -5.738 1 98.12 404 ASN B CA 1
ATOM 7893 C C . ASN B 1 404 ? -12.406 31.656 -5.426 1 98.12 404 ASN B C 1
ATOM 7895 O O . ASN B 1 404 ? -13.305 31.312 -6.191 1 98.12 404 ASN B O 1
ATOM 7899 N N . ILE B 1 405 ? -12.148 30.984 -4.359 1 98.69 405 ILE B N 1
ATOM 7900 C CA . ILE B 1 405 ? -12.984 29.844 -3.996 1 98.69 405 ILE B CA 1
ATOM 7901 C C . ILE B 1 405 ? -14.398 30.312 -3.678 1 98.69 405 ILE B C 1
ATOM 7903 O O . ILE B 1 405 ? -14.586 31.219 -2.859 1 98.69 405 ILE B O 1
ATOM 7907 N N . PRO B 1 406 ? -15.367 29.703 -4.266 1 98.38 406 PRO B N 1
ATOM 7908 C CA . PRO B 1 406 ? -16.734 30.094 -3.91 1 98.38 406 PRO B CA 1
ATOM 7909 C C . PRO B 1 406 ? -17.062 29.844 -2.441 1 98.38 406 PRO B C 1
ATOM 7911 O O . PRO B 1 406 ? -16.547 28.891 -1.851 1 98.38 406 PRO B O 1
ATOM 7914 N N . LYS B 1 407 ? -17.891 30.641 -1.852 1 97.94 407 LYS B N 1
ATOM 7915 C CA . LYS B 1 407 ? -18.281 30.531 -0.447 1 97.94 407 LYS B CA 1
ATOM 7916 C C . LYS B 1 407 ? -18.906 29.172 -0.153 1 97.94 407 LYS B C 1
ATOM 7918 O O . LYS B 1 407 ? -19.625 28.625 -0.987 1 97.94 407 LYS B O 1
ATOM 7923 N N . GLY B 1 408 ? -18.562 28.641 0.941 1 97.62 408 GLY B N 1
ATOM 7924 C CA . GLY B 1 408 ? -19.234 27.453 1.468 1 97.62 408 GLY B CA 1
ATOM 7925 C C . GLY B 1 408 ? -18.609 26.156 0.975 1 97.62 408 GLY B C 1
ATOM 7926 O O . GLY B 1 408 ? -18.984 25.078 1.425 1 97.62 408 GLY B O 1
ATOM 7927 N N . TYR B 1 409 ? -17.688 26.234 0.122 1 98.56 409 TYR B N 1
ATOM 7928 C CA . TYR B 1 409 ? -17.062 25.047 -0.449 1 98.56 409 TYR B CA 1
ATOM 7929 C C . TYR B 1 409 ? -16.375 24.219 0.628 1 98.56 409 TYR B C 1
ATOM 7931 O O . TYR B 1 409 ? -15.914 24.766 1.638 1 98.56 409 TYR B O 1
ATOM 7939 N N . GLN B 1 410 ? -16.344 22.938 0.436 1 98.62 410 GLN B N 1
ATOM 7940 C CA . GLN B 1 410 ? -15.414 22.062 1.14 1 98.62 410 GLN B CA 1
ATOM 7941 C C . GLN B 1 410 ? -14.047 22.062 0.466 1 98.62 410 GLN B C 1
ATOM 7943 O O . GLN B 1 410 ? -13.945 21.875 -0.746 1 98.62 410 GLN B O 1
ATOM 7948 N N . VAL B 1 411 ? -13.023 22.328 1.233 1 98.81 411 VAL B N 1
ATOM 7949 C CA . VAL B 1 411 ? -11.672 22.438 0.69 1 98.81 411 VAL B CA 1
ATOM 7950 C C . VAL B 1 411 ? -10.797 21.328 1.27 1 98.81 411 VAL B C 1
ATOM 7952 O O . VAL B 1 411 ? -10.719 21.172 2.49 1 98.81 411 VAL B O 1
ATOM 7955 N N . HIS B 1 412 ? -10.195 20.547 0.443 1 98.81 412 HIS B N 1
ATOM 7956 C CA . HIS B 1 412 ? -9.156 19.609 0.848 1 98.81 412 HIS B CA 1
ATOM 7957 C C . HIS B 1 412 ? -7.781 20.078 0.406 1 98.81 412 HIS B C 1
ATOM 7959 O O . HIS B 1 412 ? -7.613 20.547 -0.723 1 98.81 412 HIS B O 1
ATOM 7965 N N . LEU B 1 413 ? -6.828 20.016 1.274 1 98.75 413 LEU B N 1
ATOM 7966 C CA . LEU B 1 413 ? -5.449 20.391 0.984 1 98.75 413 LEU B CA 1
ATOM 7967 C C . LEU B 1 413 ? -4.535 19.172 1.032 1 98.75 413 LEU B C 1
ATOM 7969 O O . LEU B 1 413 ? -4.582 18.391 1.988 1 98.75 413 LEU B O 1
ATOM 7973 N N . ALA B 1 414 ? -3.73 18.984 -0.021 1 98.44 414 ALA B N 1
ATOM 7974 C CA . ALA B 1 414 ? -2.684 17.969 0.055 1 98.44 414 ALA B CA 1
ATOM 7975 C C . ALA B 1 414 ? -1.569 18.406 1.005 1 98.44 414 ALA B C 1
ATOM 7977 O O . ALA B 1 414 ? -1.499 19.562 1.399 1 98.44 414 ALA B O 1
ATOM 7978 N N . ASN B 1 415 ? -0.755 17.5 1.366 1 97.06 415 ASN B N 1
ATOM 7979 C CA . ASN B 1 415 ? 0.322 17.766 2.314 1 97.06 415 ASN B CA 1
ATOM 7980 C C . ASN B 1 415 ? 1.54 18.375 1.626 1 97.06 415 ASN B C 1
ATOM 7982 O O . ASN B 1 415 ? 1.57 18.484 0.399 1 97.06 415 ASN B O 1
ATOM 7986 N N . SER B 1 416 ? 2.479 18.766 2.379 1 94.12 416 SER B N 1
ATOM 7987 C CA . SER B 1 416 ? 3.721 19.406 1.957 1 94.12 416 SER B CA 1
ATOM 7988 C C . SER B 1 416 ? 3.482 20.859 1.555 1 94.12 416 SER B C 1
ATOM 7990 O O . SER B 1 416 ? 3.033 21.672 2.367 1 94.12 416 SER B O 1
ATOM 7992 N N . SER B 1 417 ? 3.51 21.188 0.327 1 94.94 417 SER B N 1
ATOM 7993 C CA . SER B 1 417 ? 3.51 22.594 -0.069 1 94.94 417 SER B CA 1
ATOM 7994 C C . SER B 1 417 ? 2.105 23.188 -0.006 1 94.94 417 SER B C 1
ATOM 7996 O O . SER B 1 417 ? 1.931 24.344 0.383 1 94.94 417 SER B O 1
ATOM 7998 N N . THR B 1 418 ? 1.106 22.453 -0.317 1 97.56 418 THR B N 1
ATOM 7999 C CA . THR B 1 418 ? -0.245 22.984 -0.442 1 97.56 418 THR B CA 1
ATOM 8000 C C . THR B 1 418 ? -0.765 23.469 0.911 1 97.56 418 THR B C 1
ATOM 8002 O O . THR B 1 418 ? -1.249 24.594 1.033 1 97.56 418 THR B O 1
ATOM 8005 N N . VAL B 1 419 ? -0.639 22.672 1.921 1 97.81 419 VAL B N 1
ATOM 8006 C CA . VAL B 1 419 ? -1.16 23.031 3.232 1 97.81 419 VAL B CA 1
ATOM 8007 C C . VAL B 1 419 ? -0.322 24.172 3.82 1 97.81 419 VAL B C 1
ATOM 8009 O O . VAL B 1 419 ? -0.847 25.047 4.516 1 97.81 419 VAL B O 1
ATOM 8012 N N . ARG B 1 420 ? 0.952 24.281 3.502 1 96.88 420 ARG B N 1
ATOM 8013 C CA . ARG B 1 420 ? 1.839 25.312 4.035 1 96.88 420 ARG B CA 1
ATOM 8014 C C . ARG B 1 420 ? 1.58 26.656 3.361 1 96.88 420 ARG B C 1
ATOM 8016 O O . ARG B 1 420 ? 1.571 27.703 4.023 1 96.88 420 ARG B O 1
ATOM 8023 N N . TYR B 1 421 ? 1.367 26.641 2.023 1 97.94 421 TYR B N 1
ATOM 8024 C CA . TYR B 1 421 ? 1.002 27.875 1.345 1 97.94 421 TYR B CA 1
ATOM 8025 C C . TYR B 1 421 ? -0.346 28.391 1.835 1 97.94 421 TYR B C 1
ATOM 8027 O O . TYR B 1 421 ? -0.542 29.594 1.977 1 97.94 421 TYR B O 1
ATOM 8035 N N . ALA B 1 422 ? -1.234 27.469 2.121 1 98.19 422 ALA B N 1
ATOM 8036 C CA . ALA B 1 422 ? -2.562 27.875 2.58 1 98.19 422 ALA B CA 1
ATOM 8037 C C . ALA B 1 422 ? -2.484 28.594 3.918 1 98.19 422 ALA B C 1
ATOM 8039 O O . ALA B 1 422 ? -3.342 29.422 4.234 1 98.19 422 ALA B O 1
ATOM 8040 N N . GLN B 1 423 ? -1.415 28.359 4.691 1 97.62 423 GLN B N 1
ATOM 8041 C CA . GLN B 1 423 ? -1.243 29 5.988 1 97.62 423 GLN B CA 1
ATOM 8042 C C . GLN B 1 423 ? -0.915 30.484 5.824 1 97.62 423 GLN B C 1
ATOM 8044 O O . GLN B 1 423 ? -1.01 31.25 6.785 1 97.62 423 GLN B O 1
ATOM 8049 N N . LEU B 1 424 ? -0.54 30.875 4.637 1 97.75 424 LEU B N 1
ATOM 8050 C CA . LEU B 1 424 ? 0.004 32.219 4.453 1 97.75 424 LEU B CA 1
ATOM 8051 C C . LEU B 1 424 ? -1.084 33.188 4.012 1 97.75 424 LEU B C 1
ATOM 8053 O O . LEU B 1 424 ? -0.884 34.406 4.035 1 97.75 424 LEU B O 1
ATOM 8057 N N . PHE B 1 425 ? -2.287 32.594 3.654 1 97.12 425 PHE B N 1
ATOM 8058 C CA . PHE B 1 425 ? -3.357 33.438 3.117 1 97.12 425 PHE B CA 1
ATOM 8059 C C . PHE B 1 425 ? -4.664 33.188 3.863 1 97.12 425 PHE B C 1
ATOM 8061 O O . PHE B 1 425 ? -4.961 32.031 4.238 1 97.12 425 PHE B O 1
ATOM 8068 N N . PRO B 1 426 ? -5.375 34.219 4.113 1 94.75 426 PRO B N 1
ATOM 8069 C CA . PRO B 1 426 ? -6.664 34.031 4.789 1 94.75 426 PRO B CA 1
ATOM 8070 C C . PRO B 1 426 ? -7.691 33.344 3.904 1 94.75 426 PRO B C 1
ATOM 8072 O O . PRO B 1 426 ? -7.84 33.688 2.729 1 94.75 426 PRO B O 1
ATOM 8075 N N . LEU B 1 427 ? -8.328 32.375 4.406 1 97.12 427 LEU B N 1
ATOM 8076 C CA . LEU B 1 427 ? -9.445 31.703 3.732 1 97.12 427 LEU B CA 1
ATOM 8077 C C . LEU B 1 427 ? -10.781 32.25 4.215 1 97.12 427 LEU B C 1
ATOM 8079 O O . LEU B 1 427 ? -10.898 32.688 5.367 1 97.12 427 LEU B O 1
ATOM 8083 N N . ASP B 1 428 ? -11.758 32.25 3.324 1 97.56 428 ASP B N 1
ATOM 8084 C CA . ASP B 1 428 ? -13.094 32.688 3.709 1 97.56 428 ASP B CA 1
ATOM 8085 C C . ASP B 1 428 ? -13.656 31.828 4.824 1 97.56 428 ASP B C 1
ATOM 8087 O O . ASP B 1 428 ? -13.531 30.594 4.789 1 97.56 428 ASP B O 1
ATOM 8091 N N . ALA B 1 429 ? -14.289 32.438 5.797 1 96.62 429 ALA B N 1
ATOM 8092 C CA . ALA B 1 429 ? -14.758 31.75 7 1 96.62 429 ALA B CA 1
ATOM 8093 C C . ALA B 1 429 ? -15.828 30.703 6.664 1 96.62 429 ALA B C 1
ATOM 8095 O O . ALA B 1 429 ? -16.094 29.797 7.457 1 96.62 429 ALA B O 1
ATOM 8096 N N . SER B 1 430 ? -16.422 30.844 5.453 1 97.56 430 SER B N 1
ATOM 8097 C CA . SER B 1 430 ? -17.5 29.922 5.074 1 97.56 430 SER B CA 1
ATOM 8098 C C . SER B 1 430 ? -16.938 28.578 4.617 1 97.56 430 SER B C 1
ATOM 8100 O O . SER B 1 430 ? -17.672 27.609 4.508 1 97.56 430 SER B O 1
ATOM 8102 N N . LEU B 1 431 ? -15.648 28.516 4.309 1 98.38 431 LEU B N 1
ATOM 8103 C CA . LEU B 1 431 ? -15.039 27.312 3.76 1 98.38 431 LEU B CA 1
ATOM 8104 C C . LEU B 1 431 ? -14.82 26.266 4.852 1 98.38 431 LEU B C 1
ATOM 8106 O O . LEU B 1 431 ? -14.609 26.625 6.016 1 98.38 431 LEU B O 1
ATOM 8110 N N . LYS B 1 432 ? -14.938 25.016 4.551 1 98.44 432 LYS B N 1
ATOM 8111 C CA . LYS B 1 432 ? -14.648 23.875 5.414 1 98.44 432 LYS B CA 1
ATOM 8112 C C . LYS B 1 432 ? -13.383 23.156 4.957 1 98.44 432 LYS B C 1
ATOM 8114 O O . LYS B 1 432 ? -13.391 22.484 3.92 1 98.44 432 LYS B O 1
ATOM 8119 N N . VAL B 1 433 ? -12.367 23.203 5.777 1 98.5 433 VAL B N 1
ATOM 8120 C CA . VAL B 1 433 ? -11.047 22.812 5.297 1 98.5 433 VAL B CA 1
ATOM 8121 C C . VAL B 1 433 ? -10.641 21.484 5.93 1 98.5 433 VAL B C 1
ATOM 8123 O O . VAL B 1 433 ? -10.781 21.297 7.141 1 98.5 433 VAL B O 1
ATOM 8126 N N . PHE B 1 434 ? -10.148 20.547 5.105 1 98.38 434 PHE B N 1
ATOM 8127 C CA . PHE B 1 434 ? -9.664 19.25 5.527 1 98.38 434 PHE B CA 1
ATOM 8128 C C . PHE B 1 434 ? -8.273 18.969 4.961 1 98.38 434 PHE B C 1
ATOM 8130 O O . PHE B 1 434 ? -7.906 19.516 3.92 1 98.38 434 PHE B O 1
ATOM 8137 N N . CYS B 1 435 ? -7.516 18.203 5.633 1 98.25 435 CYS B N 1
ATOM 8138 C CA . CYS B 1 435 ? -6.188 17.75 5.223 1 98.25 435 CYS B CA 1
ATOM 8139 C C . CYS B 1 435 ? -5.777 16.5 5.984 1 98.25 435 CYS B C 1
ATOM 8141 O O . CYS B 1 435 ? -6.062 16.375 7.18 1 98.25 435 CYS B O 1
ATOM 8143 N N . ASN B 1 436 ? -5.141 15.492 5.297 1 98 436 ASN B N 1
ATOM 8144 C CA . ASN B 1 436 ? -4.648 14.289 5.957 1 98 436 ASN B CA 1
ATOM 8145 C C . ASN B 1 436 ? -3.398 14.57 6.785 1 98 436 ASN B C 1
ATOM 8147 O O . ASN B 1 436 ? -2.279 14.297 6.344 1 98 436 ASN B O 1
ATOM 8151 N N . ARG B 1 437 ? -3.611 14.938 7.996 1 97.56 437 ARG B N 1
ATOM 8152 C CA . ARG B 1 437 ? -2.492 15.43 8.797 1 97.56 437 ARG B CA 1
ATOM 8153 C C . ARG B 1 437 ? -2.018 14.359 9.781 1 97.56 437 ARG B C 1
ATOM 8155 O O . ARG B 1 437 ? -1.017 14.547 10.477 1 97.56 437 ARG B O 1
ATOM 8162 N N . GLY B 1 438 ? -2.701 13.211 9.859 1 97.25 438 GLY B N 1
ATOM 8163 C CA . GLY B 1 438 ? -2.314 12.18 10.812 1 97.25 438 GLY B CA 1
ATOM 8164 C C . GLY B 1 438 ? -0.891 11.695 10.617 1 97.25 438 GLY B C 1
ATOM 8165 O O . GLY B 1 438 ? -0.079 11.742 11.539 1 97.25 438 GLY B O 1
ATOM 8166 N N . THR B 1 439 ? -0.614 11.305 9.383 1 97.56 439 THR B N 1
ATOM 8167 C CA . THR B 1 439 ? 0.735 10.852 9.078 1 97.56 439 THR B CA 1
ATOM 8168 C C . THR B 1 439 ? 1.48 11.883 8.242 1 97.56 439 THR B C 1
ATOM 8170 O O . THR B 1 439 ? 2.699 11.797 8.078 1 97.56 439 THR B O 1
ATOM 8173 N N . SER B 1 440 ? 0.762 12.844 7.719 1 96.88 440 SER B N 1
ATOM 8174 C CA . SER B 1 440 ? 1.316 13.93 6.922 1 96.88 440 SER B CA 1
ATOM 8175 C C . SER B 1 440 ? 2.025 13.398 5.68 1 96.88 440 SER B C 1
ATOM 8177 O O . SER B 1 440 ? 3.068 13.93 5.281 1 96.88 440 SER B O 1
ATOM 8179 N N . GLY B 1 441 ? 1.536 12.297 5.133 1 95.56 441 GLY B N 1
ATOM 8180 C CA . GLY B 1 441 ? 2.057 11.766 3.885 1 95.56 441 GLY B CA 1
ATOM 8181 C C . GLY B 1 441 ? 1.349 12.312 2.66 1 95.56 441 GLY B C 1
ATOM 8182 O O . GLY B 1 441 ? 0.302 12.953 2.775 1 95.56 441 GLY B O 1
ATOM 8183 N N . ILE B 1 442 ? 1.895 12.07 1.516 1 95.38 442 ILE B N 1
ATOM 8184 C CA . ILE B 1 442 ? 1.276 12.555 0.287 1 95.38 442 ILE B CA 1
ATOM 8185 C C . ILE B 1 442 ? 0.283 11.523 -0.236 1 95.38 442 ILE B C 1
ATOM 8187 O O . ILE B 1 442 ? -0.405 11.758 -1.231 1 95.38 442 ILE B O 1
ATOM 8191 N N . ASP B 1 443 ? 0.115 10.375 0.456 1 93.81 443 ASP B N 1
ATOM 8192 C CA . ASP B 1 443 ? -0.725 9.266 0.011 1 93.81 443 ASP B CA 1
ATOM 8193 C C . ASP B 1 443 ? -2.205 9.617 0.116 1 93.81 443 ASP B C 1
ATOM 8195 O O . ASP B 1 443 ? -2.639 10.219 1.105 1 93.81 443 ASP B O 1
ATOM 8199 N N . GLY B 1 444 ? -2.994 9.289 -0.871 1 97.81 444 GLY B N 1
ATOM 8200 C CA . GLY B 1 444 ? -4.43 9.07 -0.785 1 97.81 444 GLY B CA 1
ATOM 8201 C C . GLY B 1 444 ? -5.215 10.359 -0.625 1 97.81 444 GLY B C 1
ATOM 8202 O O . GLY B 1 444 ? -6.375 10.336 -0.212 1 97.81 444 GLY B O 1
ATOM 8203 N N . THR B 1 445 ? -4.566 11.555 -0.86 1 97.62 445 THR B N 1
ATOM 8204 C CA . THR B 1 445 ? -5.273 12.812 -0.632 1 97.62 445 THR B CA 1
ATOM 8205 C C . THR B 1 445 ? -6.445 12.953 -1.596 1 97.62 445 THR B C 1
ATOM 8207 O O . THR B 1 445 ? -7.535 13.375 -1.199 1 97.62 445 THR B O 1
ATOM 8210 N N . THR B 1 446 ? -6.242 12.648 -2.895 1 98.75 446 THR B N 1
ATOM 8211 C CA . THR B 1 446 ? -7.332 12.719 -3.865 1 98.75 446 THR B CA 1
ATOM 8212 C C . THR B 1 446 ? -8.438 11.734 -3.5 1 98.75 446 THR B C 1
ATOM 8214 O O . THR B 1 446 ? -9.625 12.086 -3.529 1 98.75 446 THR B O 1
ATOM 8217 N N . SER B 1 447 ? -8.062 10.5 -3.104 1 98.88 447 SER B N 1
ATOM 8218 C CA . SER B 1 447 ? -9.031 9.492 -2.689 1 98.88 447 SER B CA 1
ATOM 8219 C C . SER B 1 447 ? -9.859 9.977 -1.504 1 98.88 447 SER B C 1
ATOM 8221 O O . SER B 1 447 ? -11.078 9.812 -1.484 1 98.88 447 SER B O 1
ATOM 8223 N N . THR B 1 448 ? -9.211 10.578 -0.513 1 98.88 448 THR B N 1
ATOM 8224 C CA . THR B 1 448 ? -9.883 11.102 0.672 1 98.88 448 THR B CA 1
ATOM 8225 C C . THR B 1 448 ? -10.883 12.188 0.292 1 98.88 448 THR B C 1
ATOM 8227 O O . THR B 1 448 ? -12.016 12.195 0.772 1 98.88 448 THR B O 1
ATOM 8230 N N . ALA B 1 449 ? -10.438 13.117 -0.583 1 98.88 449 ALA B N 1
ATOM 8231 C CA . ALA B 1 449 ? -11.289 14.219 -1.005 1 98.88 449 ALA B CA 1
ATOM 8232 C C . ALA B 1 449 ? -12.531 13.711 -1.737 1 98.88 449 ALA B C 1
ATOM 8234 O O . ALA B 1 449 ? -13.633 14.211 -1.526 1 98.88 449 ALA B O 1
ATOM 8235 N N . VAL B 1 450 ? -12.344 12.719 -2.59 1 98.88 450 VAL B N 1
ATOM 8236 C CA . VAL B 1 450 ? -13.461 12.148 -3.332 1 98.88 450 VAL B CA 1
ATOM 8237 C C . VAL B 1 450 ? -14.445 11.492 -2.361 1 98.88 450 VAL B C 1
ATOM 8239 O O . VAL B 1 450 ? -15.656 11.734 -2.436 1 98.88 450 VAL B O 1
ATOM 8242 N N . GLY B 1 451 ? -13.93 10.664 -1.412 1 98.81 451 GLY B N 1
ATOM 8243 C CA . GLY B 1 451 ? -14.789 10.055 -0.416 1 98.81 451 GLY B CA 1
ATOM 8244 C C . GLY B 1 451 ? -15.578 11.062 0.396 1 98.81 451 GLY B C 1
ATOM 8245 O O . GLY B 1 451 ? -16.781 10.891 0.616 1 98.81 451 GLY B O 1
ATOM 8246 N N . SER B 1 452 ? -14.914 12.125 0.805 1 98.69 452 SER B N 1
ATOM 8247 C CA . SER B 1 452 ? -15.516 13.172 1.621 1 98.69 452 SER B CA 1
ATOM 8248 C C . SER B 1 452 ? -16.594 13.922 0.844 1 98.69 452 SER B C 1
ATOM 8250 O O . SER B 1 452 ? -17.562 14.414 1.43 1 98.69 452 SER B O 1
ATOM 8252 N N . SER B 1 453 ? -16.469 14.008 -0.448 1 98.75 453 SER B N 1
ATOM 8253 C CA . SER B 1 453 ? -17.359 14.812 -1.292 1 98.75 453 SER B CA 1
ATOM 8254 C C . SER B 1 453 ? -18.719 14.156 -1.44 1 98.75 453 SER B C 1
ATOM 8256 O O . SER B 1 453 ? -19.703 14.82 -1.766 1 98.75 453 SER B O 1
ATOM 8258 N N . ILE B 1 454 ? -18.75 12.828 -1.21 1 98.12 454 ILE B N 1
ATOM 8259 C CA . ILE B 1 454 ? -19.938 12.047 -1.527 1 98.12 454 ILE B CA 1
ATOM 8260 C C . ILE B 1 454 ? -21.141 12.602 -0.77 1 98.12 454 ILE B C 1
ATOM 8262 O O . ILE B 1 454 ? -22.234 12.734 -1.335 1 98.12 454 ILE B O 1
ATOM 8266 N N . TYR B 1 455 ? -20.938 12.969 0.525 1 96.5 455 TYR B N 1
ATOM 8267 C CA . TYR B 1 455 ? -22.062 13.383 1.358 1 96.5 455 TYR B CA 1
ATOM 8268 C C . TYR B 1 455 ? -22 14.875 1.661 1 96.5 455 TYR B C 1
ATOM 8270 O O . TYR B 1 455 ? -22.734 15.383 2.504 1 96.5 455 TYR B O 1
ATOM 8278 N N . SER B 1 456 ? -21.031 15.562 1.017 1 97.81 456 SER B N 1
ATOM 8279 C CA . SER B 1 456 ? -20.969 17.016 1.203 1 97.81 456 SER B CA 1
ATOM 8280 C C . SER B 1 456 ? -22.125 17.719 0.493 1 97.81 456 SER B C 1
ATOM 8282 O O . SER B 1 456 ? -22.406 17.422 -0.67 1 97.81 456 SER B O 1
ATOM 8284 N N . LYS B 1 457 ? -22.766 18.547 1.202 1 96.88 457 LYS B N 1
ATOM 8285 C CA . LYS B 1 457 ? -23.828 19.328 0.577 1 96.88 457 LYS B CA 1
ATOM 8286 C C . LYS B 1 457 ? -23.281 20.281 -0.465 1 96.88 457 LYS B C 1
ATOM 8288 O O . LYS B 1 457 ? -23.859 20.469 -1.535 1 96.88 457 LYS B O 1
ATOM 8293 N N . GLU B 1 458 ? -22.125 20.875 -0.146 1 97.31 458 GLU B N 1
ATOM 8294 C CA . GLU B 1 458 ? -21.453 21.844 -1.021 1 97.31 458 GLU B CA 1
ATOM 8295 C C . GLU B 1 458 ? -20.406 21.156 -1.9 1 97.31 458 GLU B C 1
ATOM 8297 O O . GLU B 1 458 ? -19.938 20.062 -1.571 1 97.31 458 GLU B O 1
ATOM 8302 N N . PRO B 1 459 ? -20.047 21.828 -3.059 1 98.44 459 PRO B N 1
ATOM 8303 C CA . PRO B 1 459 ? -18.969 21.266 -3.879 1 98.44 459 PRO B CA 1
ATOM 8304 C C . PRO B 1 459 ? -17.641 21.188 -3.129 1 98.44 459 PRO B C 1
ATOM 8306 O O . PRO B 1 459 ? -17.422 21.922 -2.168 1 98.44 459 PRO B O 1
ATOM 8309 N N . THR B 1 460 ? -16.875 20.25 -3.539 1 98.81 460 THR B N 1
ATOM 8310 C CA . THR B 1 460 ? -15.555 20.031 -2.953 1 98.81 460 THR B CA 1
ATOM 8311 C C . THR B 1 460 ? -14.453 20.438 -3.932 1 98.81 460 THR B C 1
ATOM 8313 O O . THR B 1 460 ? -14.539 20.141 -5.125 1 98.81 460 THR B O 1
ATOM 8316 N N . VAL B 1 461 ? -13.484 21.141 -3.471 1 98.88 461 VAL B N 1
ATOM 8317 C CA . VAL B 1 461 ? -12.305 21.453 -4.266 1 98.88 461 VAL B CA 1
ATOM 8318 C C . VAL B 1 461 ? -11.055 20.938 -3.555 1 98.88 461 VAL B C 1
ATOM 8320 O O . VAL B 1 461 ? -10.906 21.109 -2.344 1 98.88 461 VAL B O 1
ATOM 8323 N N . LEU B 1 462 ? -10.234 20.203 -4.277 1 98.88 462 LEU B N 1
ATOM 8324 C CA . LEU B 1 462 ? -8.945 19.719 -3.793 1 98.88 462 LEU B CA 1
ATOM 8325 C C . LEU B 1 462 ? -7.805 20.578 -4.328 1 98.88 462 LEU B C 1
ATOM 8327 O O . LEU B 1 462 ? -7.723 20.828 -5.531 1 98.88 462 LEU B O 1
ATOM 8331 N N . PHE B 1 463 ? -6.934 21.062 -3.449 1 98.81 463 PHE B N 1
ATOM 8332 C CA . PHE B 1 463 ? -5.648 21.641 -3.812 1 98.81 463 PHE B CA 1
ATOM 8333 C C . PHE B 1 463 ? -4.527 20.625 -3.648 1 98.81 463 PHE B C 1
ATOM 8335 O O . PHE B 1 463 ? -4.293 20.125 -2.545 1 98.81 463 PHE B O 1
ATOM 8342 N N . THR B 1 464 ? -3.85 20.328 -4.73 1 98.69 464 THR B N 1
ATOM 8343 C CA . THR B 1 464 ? -2.814 19.297 -4.676 1 98.69 464 THR B CA 1
ATOM 8344 C C . THR B 1 464 ? -1.591 19.719 -5.484 1 98.69 464 THR B C 1
ATOM 8346 O O . THR B 1 464 ? -1.693 20.547 -6.391 1 98.69 464 THR B O 1
ATOM 8349 N N . GLY B 1 465 ? -0.428 19.297 -5.039 1 98.12 465 GLY B N 1
ATOM 8350 C CA . GLY B 1 465 ? 0.775 19.391 -5.852 1 98.12 465 GLY B CA 1
ATOM 8351 C C . GLY B 1 465 ? 0.9 18.234 -6.844 1 98.12 465 GLY B C 1
ATOM 8352 O O . GLY B 1 465 ? 0.133 17.281 -6.789 1 98.12 465 GLY B O 1
ATOM 8353 N N . ASP B 1 466 ? 1.906 18.359 -7.711 1 97.94 466 ASP B N 1
ATOM 8354 C CA . ASP B 1 466 ? 2.078 17.406 -8.797 1 97.94 466 ASP B CA 1
ATOM 8355 C C . ASP B 1 466 ? 2.418 16.016 -8.25 1 97.94 466 ASP B C 1
ATOM 8357 O O . ASP B 1 466 ? 1.762 15.031 -8.586 1 97.94 466 ASP B O 1
ATOM 8361 N N . LEU B 1 467 ? 3.295 15.875 -7.34 1 97.62 467 LEU B N 1
ATOM 8362 C CA . LEU B 1 467 ? 3.707 14.562 -6.844 1 97.62 467 LEU B CA 1
ATOM 8363 C C . LEU B 1 467 ? 2.559 13.867 -6.117 1 97.62 467 LEU B C 1
ATOM 8365 O O . LEU B 1 467 ? 2.33 12.672 -6.309 1 97.62 467 LEU B O 1
ATOM 8369 N N . SER B 1 468 ? 1.844 14.633 -5.266 1 97.94 468 SER B N 1
ATOM 8370 C CA . SER B 1 468 ? 0.711 14.055 -4.551 1 97.94 468 SER B CA 1
ATOM 8371 C C . SER B 1 468 ? -0.383 13.602 -5.516 1 97.94 468 SER B C 1
ATOM 8373 O O . SER B 1 468 ? -0.993 12.547 -5.324 1 97.94 468 SER B O 1
ATOM 8375 N N . PHE B 1 469 ? -0.626 14.344 -6.559 1 98.31 469 PHE B N 1
ATOM 8376 C CA . PHE B 1 469 ? -1.68 14.062 -7.523 1 98.31 469 PHE B CA 1
ATOM 8377 C C . PHE B 1 469 ? -1.372 12.781 -8.297 1 98.31 469 PHE B C 1
ATOM 8379 O O . PHE B 1 469 ? -2.201 11.875 -8.359 1 98.31 469 PHE B O 1
ATOM 8386 N N . PHE B 1 470 ? -0.171 12.711 -8.844 1 98.19 470 PHE B N 1
ATOM 8387 C CA . PHE B 1 470 ? 0.183 11.57 -9.672 1 98.19 470 PHE B CA 1
ATOM 8388 C C . PHE B 1 470 ? 0.369 10.32 -8.82 1 98.19 470 PHE B C 1
ATOM 8390 O O . PHE B 1 470 ? 0.105 9.203 -9.281 1 98.19 470 PHE B O 1
ATOM 8397 N N . TYR B 1 471 ? 0.785 10.508 -7.594 1 97.81 471 TYR B N 1
ATOM 8398 C CA . TYR B 1 471 ? 0.937 9.414 -6.641 1 97.81 471 TYR B CA 1
ATOM 8399 C C . TYR B 1 471 ? -0.382 8.68 -6.445 1 97.81 471 TYR B C 1
ATOM 8401 O O . TYR B 1 471 ? -0.406 7.449 -6.352 1 97.81 471 TYR B O 1
ATOM 8409 N N . ASP B 1 472 ? -1.444 9.398 -6.395 1 97.94 472 ASP B N 1
ATOM 8410 C CA . ASP B 1 472 ? -2.783 8.891 -6.113 1 97.94 472 ASP B CA 1
ATOM 8411 C C . ASP B 1 472 ? -3.637 8.867 -7.383 1 97.94 472 ASP B C 1
ATOM 8413 O O . ASP B 1 472 ? -4.836 9.141 -7.332 1 97.94 472 ASP B O 1
ATOM 8417 N N . SER B 1 473 ? -3.062 8.523 -8.516 1 96.44 473 SER B N 1
ATOM 8418 C CA . SER B 1 473 ? -3.701 8.664 -9.82 1 96.44 473 SER B CA 1
ATOM 8419 C C . SER B 1 473 ? -4.898 7.727 -9.945 1 96.44 473 SER B C 1
ATOM 8421 O O . SER B 1 473 ? -5.84 8.016 -10.688 1 96.44 473 SER B O 1
ATOM 8423 N N . ASN B 1 474 ? -4.926 6.559 -9.211 1 97.75 474 ASN B N 1
ATOM 8424 C CA . ASN B 1 474 ? -6.039 5.621 -9.297 1 97.75 474 ASN B CA 1
ATOM 8425 C C . ASN B 1 474 ? -7.25 6.117 -8.516 1 97.75 474 ASN B C 1
ATOM 8427 O O . ASN B 1 474 ? -8.32 5.504 -8.562 1 97.75 474 ASN B O 1
ATOM 8431 N N . ALA B 1 475 ? -7.074 7.254 -7.836 1 98.31 475 ALA B N 1
ATOM 8432 C CA . ALA B 1 475 ? -8.164 7.809 -7.039 1 98.31 475 ALA B CA 1
ATOM 8433 C C . ALA B 1 475 ? -9.391 8.094 -7.91 1 98.31 475 ALA B C 1
ATOM 8435 O O . ALA B 1 475 ? -10.523 8.016 -7.434 1 98.31 475 ALA B O 1
ATOM 8436 N N . MET B 1 476 ? -9.164 8.398 -9.18 1 97.62 476 MET B N 1
ATOM 8437 C CA . MET B 1 476 ? -10.25 8.812 -10.062 1 97.62 476 MET B CA 1
ATOM 8438 C C . MET B 1 476 ? -10.875 7.602 -10.75 1 97.62 476 MET B C 1
ATOM 8440 O O . MET B 1 476 ? -11.906 7.723 -11.414 1 97.62 476 MET B O 1
ATOM 8444 N N . TRP B 1 477 ? -10.273 6.367 -10.539 1 97.19 477 TRP B N 1
ATOM 8445 C CA . TRP B 1 477 ? -10.82 5.129 -11.086 1 97.19 477 TRP B CA 1
ATOM 8446 C C . TRP B 1 477 ? -12 4.637 -10.25 1 97.19 477 TRP B C 1
ATOM 8448 O O . TRP B 1 477 ? -11.875 3.666 -9.5 1 97.19 477 TRP B O 1
ATOM 8458 N N . ASN B 1 478 ? -13.125 5.273 -10.336 1 95.56 478 ASN B N 1
ATOM 8459 C CA . ASN B 1 478 ? -14.383 4.883 -9.703 1 95.56 478 ASN B CA 1
ATOM 8460 C C . ASN B 1 478 ? -15.586 5.52 -10.391 1 95.56 478 ASN B C 1
ATOM 8462 O O . ASN B 1 478 ? -15.422 6.316 -11.32 1 95.56 478 ASN B O 1
ATOM 8466 N N . ASN B 1 479 ? -16.781 5.211 -9.961 1 95.5 479 ASN B N 1
ATOM 8467 C CA . ASN B 1 479 ? -17.984 5.691 -10.609 1 95.5 479 ASN B CA 1
ATOM 8468 C C . ASN B 1 479 ? -18.766 6.645 -9.703 1 95.5 479 ASN B C 1
ATOM 8470 O O . ASN B 1 479 ? -19.969 6.816 -9.867 1 95.5 479 ASN B O 1
ATOM 8474 N N . TYR B 1 480 ? -18.016 7.25 -8.727 1 97.19 480 TYR B N 1
ATOM 8475 C CA . TYR B 1 480 ? -18.766 7.98 -7.703 1 97.19 480 TYR B CA 1
ATOM 8476 C C . TYR B 1 480 ? -18.359 9.453 -7.691 1 97.19 480 TYR B C 1
ATOM 8478 O O . TYR B 1 480 ? -18.734 10.195 -6.777 1 97.19 480 TYR B O 1
ATOM 8486 N N . MET B 1 481 ? -17.672 9.953 -8.695 1 96.56 481 MET B N 1
ATOM 8487 C CA . MET B 1 481 ? -17.25 11.344 -8.773 1 96.56 481 MET B CA 1
ATOM 8488 C C . MET B 1 481 ? -18.438 12.266 -9.039 1 96.56 481 MET B C 1
ATOM 8490 O O . MET B 1 481 ? -19.188 12.047 -9.977 1 96.56 481 MET B O 1
ATOM 8494 N N . ARG B 1 482 ? -18.531 13.25 -8.234 1 97.88 482 ARG B N 1
ATOM 8495 C CA . ARG B 1 482 ? -19.562 14.258 -8.461 1 97.88 482 ARG B CA 1
ATOM 8496 C C . ARG B 1 482 ? -19.188 15.172 -9.625 1 97.88 482 ARG B C 1
ATOM 8498 O O . ARG B 1 482 ? -18.016 15.5 -9.805 1 97.88 482 ARG B O 1
ATOM 8505 N N . PRO B 1 483 ? -20.219 15.617 -10.398 1 98 483 PRO B N 1
ATOM 8506 C CA . PRO B 1 483 ? -19.906 16.516 -11.508 1 98 483 PRO B CA 1
ATOM 8507 C C . PRO B 1 483 ? -19.328 17.859 -11.039 1 98 483 PRO B C 1
ATOM 8509 O O . PRO B 1 483 ? -18.625 18.531 -11.797 1 98 483 PRO B O 1
ATOM 8512 N N . ASP B 1 484 ? -19.594 18.219 -9.75 1 98.5 484 ASP B N 1
ATOM 8513 C CA . ASP B 1 484 ? -19.125 19.516 -9.258 1 98.5 484 ASP B CA 1
ATOM 8514 C C . ASP B 1 484 ? -17.844 19.375 -8.445 1 98.5 484 ASP B C 1
ATOM 8516 O O . ASP B 1 484 ? -17.438 20.297 -7.738 1 98.5 484 ASP B O 1
ATOM 8520 N N . PHE B 1 485 ? -17.25 18.172 -8.5 1 98.81 485 PHE B N 1
ATOM 8521 C CA . PHE B 1 485 ? -15.953 17.984 -7.875 1 98.81 485 PHE B CA 1
ATOM 8522 C C . PHE B 1 485 ? -14.859 18.703 -8.656 1 98.81 485 PHE B C 1
ATOM 8524 O O . PHE B 1 485 ? -14.859 18.688 -9.891 1 98.81 485 PHE B O 1
ATOM 8531 N N . ARG B 1 486 ? -13.922 19.438 -7.965 1 98.88 486 ARG B N 1
ATOM 8532 C CA . ARG B 1 486 ? -12.883 20.25 -8.578 1 98.88 486 ARG B CA 1
ATOM 8533 C C . ARG B 1 486 ? -11.508 19.891 -8.023 1 98.88 486 ARG B C 1
ATOM 8535 O O . ARG B 1 486 ? -11.359 19.641 -6.828 1 98.88 486 ARG B O 1
ATOM 8542 N N . ILE B 1 487 ? -10.508 19.859 -8.898 1 98.94 487 ILE B N 1
ATOM 8543 C CA . ILE B 1 487 ? -9.117 19.672 -8.492 1 98.94 487 ILE B CA 1
ATOM 8544 C C . ILE B 1 487 ? -8.273 20.844 -9.016 1 98.94 487 ILE B C 1
ATOM 8546 O O . ILE B 1 487 ? -8.227 21.078 -10.227 1 98.94 487 ILE B O 1
ATOM 8550 N N . VAL B 1 488 ? -7.672 21.547 -8.125 1 98.94 488 VAL B N 1
ATOM 8551 C CA . VAL B 1 488 ? -6.602 22.469 -8.5 1 98.94 488 VAL B CA 1
ATOM 8552 C C . VAL B 1 488 ? -5.25 21.781 -8.344 1 98.94 488 VAL B C 1
ATOM 8554 O O . VAL B 1 488 ? -4.852 21.406 -7.234 1 98.94 488 VAL B O 1
ATOM 8557 N N . LEU B 1 489 ? -4.59 21.578 -9.438 1 98.81 489 LEU B N 1
ATOM 8558 C CA . LEU B 1 489 ? -3.275 20.938 -9.461 1 98.81 489 LEU B CA 1
ATOM 8559 C C . LEU B 1 489 ? -2.184 21.984 -9.711 1 98.81 489 LEU B C 1
ATOM 8561 O O . LEU B 1 489 ? -2.08 22.531 -10.812 1 98.81 489 LEU B O 1
ATOM 8565 N N . ILE B 1 490 ? -1.441 22.281 -8.68 1 98.69 490 ILE B N 1
ATOM 8566 C CA . ILE B 1 490 ? -0.244 23.094 -8.875 1 98.69 490 ILE B CA 1
ATOM 8567 C C . ILE B 1 490 ? 0.902 22.219 -9.359 1 98.69 490 ILE B C 1
ATOM 8569 O O . ILE B 1 490 ? 1.516 21.484 -8.578 1 98.69 490 ILE B O 1
ATOM 8573 N N . ASN B 1 491 ? 1.212 22.266 -10.602 1 98.5 491 ASN B N 1
ATOM 8574 C CA . ASN B 1 491 ? 2.215 21.406 -11.227 1 98.5 491 ASN B CA 1
ATOM 8575 C C . ASN B 1 491 ? 3.506 22.172 -11.508 1 98.5 491 ASN B C 1
ATOM 8577 O O . ASN B 1 491 ? 3.697 22.688 -12.609 1 98.5 491 ASN B O 1
ATOM 8581 N N . ASN B 1 492 ? 4.367 22.172 -10.547 1 97.5 492 ASN B N 1
ATOM 8582 C CA . ASN B 1 492 ? 5.648 22.828 -10.766 1 97.5 492 ASN B CA 1
ATOM 8583 C C . ASN B 1 492 ? 6.727 21.844 -11.195 1 97.5 492 ASN B C 1
ATOM 8585 O O . ASN B 1 492 ? 7.918 22.141 -11.117 1 97.5 492 ASN B O 1
ATOM 8589 N N . SER B 1 493 ? 6.402 20.609 -11.477 1 96.75 493 SER B N 1
ATOM 8590 C CA . SER B 1 493 ? 7.23 19.609 -12.148 1 96.75 493 SER B CA 1
ATOM 8591 C C . SER B 1 493 ? 8.289 19.047 -11.211 1 96.75 493 SER B C 1
ATOM 8593 O O . SER B 1 493 ? 9.422 18.781 -11.625 1 96.75 493 SER B O 1
ATOM 8595 N N . GLY B 1 494 ? 7.945 18.969 -9.984 1 94.75 494 GLY B N 1
ATOM 8596 C CA . GLY B 1 494 ? 8.828 18.359 -9.008 1 94.75 494 GLY B CA 1
ATOM 8597 C C . GLY B 1 494 ? 8.469 18.719 -7.578 1 94.75 494 GLY B C 1
ATOM 8598 O O . GLY B 1 494 ? 7.609 19.578 -7.34 1 94.75 494 GLY B O 1
ATOM 8599 N N . GLY B 1 495 ? 9.094 18.016 -6.629 1 93.44 495 GLY B N 1
ATOM 8600 C CA . GLY B 1 495 ? 8.93 18.344 -5.219 1 93.44 495 GLY B CA 1
ATOM 8601 C C . GLY B 1 495 ? 9.57 19.656 -4.832 1 93.44 495 GLY B C 1
ATOM 8602 O O . GLY B 1 495 ? 10.656 19.672 -4.234 1 93.44 495 GLY B O 1
ATOM 8603 N N . GLY B 1 496 ? 8.906 20.75 -5.09 1 91 496 GLY B N 1
ATOM 8604 C CA . GLY B 1 496 ? 9.445 22.078 -4.84 1 91 496 GLY B CA 1
ATOM 8605 C C . GLY B 1 496 ? 9.789 22.328 -3.383 1 91 496 GLY B C 1
ATOM 8606 O O . GLY B 1 496 ? 10.664 23.125 -3.07 1 91 496 GLY B O 1
ATOM 8607 N N . ILE B 1 497 ? 9.172 21.547 -2.537 1 91.5 497 ILE B N 1
ATOM 8608 C CA . ILE B 1 497 ? 9.383 21.688 -1.1 1 91.5 497 ILE B CA 1
ATOM 8609 C C . ILE B 1 497 ? 10.828 21.344 -0.753 1 91.5 497 ILE B C 1
ATOM 8611 O O . ILE B 1 497 ? 11.391 21.891 0.195 1 91.5 497 ILE B O 1
ATOM 8615 N N . PHE B 1 498 ? 11.453 20.484 -1.532 1 91.56 498 PHE B N 1
ATOM 8616 C CA . PHE B 1 498 ? 12.805 20.031 -1.23 1 91.56 498 PHE B CA 1
ATOM 8617 C C . PHE B 1 498 ? 13.828 21.109 -1.566 1 91.56 498 PHE B C 1
ATOM 8619 O O . PHE B 1 498 ? 14.977 21.047 -1.12 1 91.56 498 PHE B O 1
ATOM 8626 N N . ARG B 1 499 ? 13.398 22.109 -2.246 1 91.25 499 ARG B N 1
ATOM 8627 C CA . ARG B 1 499 ? 14.297 23.203 -2.617 1 91.25 499 ARG B CA 1
ATOM 8628 C C . ARG B 1 499 ? 14.422 24.219 -1.489 1 91.25 499 ARG B C 1
ATOM 8630 O O . ARG B 1 499 ? 15.336 25.047 -1.491 1 91.25 499 ARG B O 1
ATOM 8637 N N . ILE B 1 500 ? 13.531 24.078 -0.508 1 88.88 500 ILE B N 1
ATOM 8638 C CA . ILE B 1 500 ? 13.633 25.016 0.604 1 88.88 500 ILE B CA 1
ATOM 8639 C C . ILE B 1 500 ? 14.219 24.312 1.823 1 88.88 500 ILE B C 1
ATOM 8641 O O . ILE B 1 500 ? 14.375 24.922 2.887 1 88.88 500 ILE B O 1
ATOM 8645 N N . LEU B 1 501 ? 14.539 23.016 1.765 1 82.25 501 LEU B N 1
ATOM 8646 C CA . LEU B 1 501 ? 15.164 22.266 2.852 1 82.25 501 LEU B CA 1
ATOM 8647 C C . LEU B 1 501 ? 16.688 22.406 2.797 1 82.25 501 LEU B C 1
ATOM 8649 O O . LEU B 1 501 ? 17.25 22.688 1.736 1 82.25 501 LEU B O 1
ATOM 8653 N N . PRO B 1 502 ? 17.281 22.078 4.141 1 76.75 502 PRO B N 1
ATOM 8654 C CA . PRO B 1 502 ? 18.75 22.125 4.199 1 76.75 502 PRO B CA 1
ATOM 8655 C C . PRO B 1 502 ? 19.391 21.016 3.373 1 76.75 502 PRO B C 1
ATOM 8657 O O . PRO B 1 502 ? 18.844 19.922 3.252 1 76.75 502 PRO B O 1
ATOM 8660 N N . GLY B 1 503 ? 19.875 21.234 2.111 1 78.12 503 GLY B N 1
ATOM 8661 C CA . GLY B 1 503 ? 20.578 20.25 1.288 1 78.12 503 GLY B CA 1
ATOM 8662 C C . GLY B 1 503 ? 20.375 20.484 -0.199 1 78.12 503 GLY B C 1
ATOM 8663 O O . GLY B 1 503 ? 20.953 19.766 -1.022 1 78.12 503 GLY B O 1
ATOM 8664 N N . MET B 1 504 ? 19.625 21.375 -0.33 1 82.94 504 MET B N 1
ATOM 8665 C CA . MET B 1 504 ? 19.344 21.672 -1.734 1 82.94 504 MET B CA 1
ATOM 8666 C C . MET B 1 504 ? 20.641 21.953 -2.496 1 82.94 504 MET B C 1
ATOM 8668 O O . MET B 1 504 ? 21.516 22.656 -1.997 1 82.94 504 MET B O 1
ATOM 8672 N N . GLU B 1 505 ? 20.75 21.234 -3.572 1 86.38 505 GLU B N 1
ATOM 8673 C CA . GLU B 1 505 ? 21.844 21.453 -4.516 1 86.38 505 GLU B CA 1
ATOM 8674 C C . GLU B 1 505 ? 21.328 21.469 -5.953 1 86.38 505 GLU B C 1
ATOM 8676 O O . GLU B 1 505 ? 20.344 20.812 -6.281 1 86.38 505 GLU B O 1
ATOM 8681 N N . GLU B 1 506 ? 22 22.297 -6.691 1 90.56 506 GLU B N 1
ATOM 8682 C CA . GLU B 1 506 ? 21.656 22.312 -8.109 1 90.56 506 GLU B CA 1
ATOM 8683 C C . GLU B 1 506 ? 22.438 21.234 -8.875 1 90.56 506 GLU B C 1
ATOM 8685 O O . GLU B 1 506 ? 23.359 21.547 -9.617 1 90.56 506 GLU B O 1
ATOM 8690 N N . THR B 1 507 ? 22.109 20 -8.664 1 92.19 507 THR B N 1
ATOM 8691 C CA . THR B 1 507 ? 22.734 18.844 -9.312 1 92.19 507 THR B CA 1
ATOM 8692 C C . THR B 1 507 ? 21.688 17.906 -9.875 1 92.19 507 THR B C 1
ATOM 8694 O O . THR B 1 507 ? 20.531 17.938 -9.469 1 92.19 507 THR B O 1
ATOM 8697 N N . GLU B 1 508 ? 22.078 17.141 -10.812 1 92.81 508 GLU B N 1
ATOM 8698 C CA . GLU B 1 508 ? 21.188 16.109 -11.359 1 92.81 508 GLU B CA 1
ATOM 8699 C C . GLU B 1 508 ? 20.781 15.109 -10.297 1 92.81 508 GLU B C 1
ATOM 8701 O O . GLU B 1 508 ? 19.656 14.609 -10.305 1 92.81 508 GLU B O 1
ATOM 8706 N N . GLU B 1 509 ? 21.688 14.852 -9.414 1 91.88 509 GLU B N 1
ATOM 8707 C CA . GLU B 1 509 ? 21.422 13.922 -8.32 1 91.88 509 GLU B CA 1
ATOM 8708 C C . GLU B 1 509 ? 20.297 14.414 -7.43 1 91.88 509 GLU B C 1
ATOM 8710 O O . GLU B 1 509 ? 19.406 13.648 -7.062 1 91.88 509 GLU B O 1
ATOM 8715 N N . PHE B 1 510 ? 20.344 15.648 -7.109 1 93.69 510 PHE B N 1
ATOM 8716 C CA . PHE B 1 510 ? 19.297 16.234 -6.285 1 93.69 510 PHE B CA 1
ATOM 8717 C C . PHE B 1 510 ? 17.953 16.219 -7.023 1 93.69 510 PHE B C 1
ATOM 8719 O O . PHE B 1 510 ? 16.938 15.836 -6.453 1 93.69 510 PHE B O 1
ATOM 8726 N N . GLU B 1 511 ? 18.016 16.547 -8.289 1 95.12 511 GLU B N 1
ATOM 8727 C CA . GLU B 1 511 ? 16.797 16.609 -9.086 1 95.12 511 GLU B CA 1
ATOM 8728 C C . GLU B 1 511 ? 16.156 15.227 -9.227 1 95.12 511 GLU B C 1
ATOM 8730 O O . GLU B 1 511 ? 14.93 15.109 -9.281 1 95.12 511 GLU B O 1
ATOM 8735 N N . THR B 1 512 ? 17 14.219 -9.25 1 96 512 THR B N 1
ATOM 8736 C CA . THR B 1 512 ? 16.531 12.852 -9.484 1 96 512 THR B CA 1
ATOM 8737 C C . THR B 1 512 ? 16.078 12.203 -8.18 1 96 512 THR B C 1
ATOM 8739 O O . THR B 1 512 ? 14.984 11.633 -8.117 1 96 512 THR B O 1
ATOM 8742 N N . PHE B 1 513 ? 16.844 12.367 -7.094 1 96.38 513 PHE B N 1
ATOM 8743 C CA . PHE B 1 513 ? 16.672 11.5 -5.934 1 96.38 513 PHE B CA 1
ATOM 8744 C C . PHE B 1 513 ? 16.031 12.258 -4.781 1 96.38 513 PHE B C 1
ATOM 8746 O O . PHE B 1 513 ? 15.648 11.656 -3.771 1 96.38 513 PHE B O 1
ATOM 8753 N N . PHE B 1 514 ? 15.805 13.586 -4.879 1 94.75 514 PHE B N 1
ATOM 8754 C CA . PHE B 1 514 ? 15.133 14.375 -3.854 1 94.75 514 PHE B CA 1
ATOM 8755 C C . PHE B 1 514 ? 13.938 15.109 -4.434 1 94.75 514 PHE B C 1
ATOM 8757 O O . PHE B 1 514 ? 12.789 14.805 -4.098 1 94.75 514 PHE B O 1
ATOM 8764 N N . GLU B 1 515 ? 14.148 15.906 -5.438 1 93.88 515 GLU B N 1
ATOM 8765 C CA . GLU B 1 515 ? 13.109 16.75 -6.016 1 93.88 515 GLU B CA 1
ATOM 8766 C C . GLU B 1 515 ? 12.18 15.938 -6.91 1 93.88 515 GLU B C 1
ATOM 8768 O O . GLU B 1 515 ? 10.992 16.266 -7.039 1 93.88 515 GLU B O 1
ATOM 8773 N N . THR B 1 516 ? 12.703 14.875 -7.574 1 94.44 516 THR B N 1
ATOM 8774 C CA . THR B 1 516 ? 11.953 14.039 -8.508 1 94.44 516 THR B CA 1
ATOM 8775 C C . THR B 1 516 ? 11.367 14.883 -9.641 1 94.44 516 THR B C 1
ATOM 8777 O O . THR B 1 516 ? 10.164 14.836 -9.898 1 94.44 516 THR B O 1
ATOM 8780 N N . SER B 1 517 ? 12.188 15.586 -10.297 1 95.75 517 SER B N 1
ATOM 8781 C CA . SER B 1 517 ? 11.75 16.406 -11.414 1 95.75 517 SER B CA 1
ATOM 8782 C C . SER B 1 517 ? 11.109 15.562 -12.508 1 95.75 517 SER B C 1
ATOM 8784 O O . SER B 1 517 ? 11.547 14.438 -12.766 1 95.75 517 SER B O 1
ATOM 8786 N N . HIS B 1 518 ? 10.047 16.031 -13.125 1 96.5 518 HIS B N 1
ATOM 8787 C CA . HIS B 1 518 ? 9.336 15.289 -14.164 1 96.5 518 HIS B CA 1
ATOM 8788 C C . HIS B 1 518 ? 8.672 16.234 -15.156 1 96.5 518 HIS B C 1
ATOM 8790 O O . HIS B 1 518 ? 8.711 17.453 -14.977 1 96.5 518 HIS B O 1
ATOM 8796 N N . GLU B 1 519 ? 8.023 15.695 -16.172 1 95.88 519 GLU B N 1
ATOM 8797 C CA . GLU B 1 519 ? 7.34 16.484 -17.188 1 95.88 519 GLU B CA 1
ATOM 8798 C C . GLU B 1 519 ? 5.898 16.016 -17.375 1 95.88 519 GLU B C 1
ATOM 8800 O O . GLU B 1 519 ? 5.32 16.188 -18.453 1 95.88 519 GLU B O 1
ATOM 8805 N N . LEU B 1 520 ? 5.312 15.453 -16.406 1 97.25 520 LEU B N 1
ATOM 8806 C CA . LEU B 1 520 ? 3.973 14.883 -16.5 1 97.25 520 LEU B CA 1
ATOM 8807 C C . LEU B 1 520 ? 2.916 15.984 -16.484 1 97.25 520 LEU B C 1
ATOM 8809 O O . LEU B 1 520 ? 3.1 17.016 -15.844 1 97.25 520 LEU B O 1
ATOM 8813 N N . SER B 1 521 ? 1.857 15.742 -17.219 1 97.44 521 SER B N 1
ATOM 8814 C CA . SER B 1 521 ? 0.653 16.562 -17.234 1 97.44 521 SER B CA 1
ATOM 8815 C C . SER B 1 521 ? -0.574 15.758 -16.812 1 97.44 521 SER B C 1
ATOM 8817 O O . SER B 1 521 ? -0.638 14.555 -17.062 1 97.44 521 SER B O 1
ATOM 8819 N N . ALA B 1 522 ? -1.495 16.438 -16.266 1 98.12 522 ALA B N 1
ATOM 8820 C CA . ALA B 1 522 ? -2.729 15.773 -15.859 1 98.12 522 ALA B CA 1
ATOM 8821 C C . ALA B 1 522 ? -3.645 15.523 -17.047 1 98.12 522 ALA B C 1
ATOM 8823 O O . ALA B 1 522 ? -4.668 14.844 -16.938 1 98.12 522 ALA B O 1
ATOM 8824 N N . LYS B 1 523 ? -3.318 15.977 -18.203 1 98.19 523 LYS B N 1
ATOM 8825 C CA . LYS B 1 523 ? -4.184 15.945 -19.391 1 98.19 523 LYS B CA 1
ATOM 8826 C C . LYS B 1 523 ? -4.629 14.523 -19.703 1 98.19 523 LYS B C 1
ATOM 8828 O O . LYS B 1 523 ? -5.812 14.273 -19.938 1 98.19 523 LYS B O 1
ATOM 8833 N N . HIS B 1 524 ? -3.736 13.609 -19.734 1 97.56 524 HIS B N 1
ATOM 8834 C CA . HIS B 1 524 ? -4.039 12.234 -20.125 1 97.56 524 HIS B CA 1
ATOM 8835 C C . HIS B 1 524 ? -4.918 11.555 -19.078 1 97.56 524 HIS B C 1
ATOM 8837 O O . HIS B 1 524 ? -5.859 10.836 -19.422 1 97.56 524 HIS B O 1
ATOM 8843 N N . LEU B 1 525 ? -4.609 11.781 -17.797 1 98.12 525 LEU B N 1
ATOM 8844 C CA . LEU B 1 525 ? -5.434 11.211 -16.734 1 98.12 525 LEU B CA 1
ATOM 8845 C C . LEU B 1 525 ? -6.836 11.812 -16.766 1 98.12 525 LEU B C 1
ATOM 8847 O O . LEU B 1 525 ? -7.82 11.109 -16.531 1 98.12 525 LEU B O 1
ATOM 8851 N N . ALA B 1 526 ? -6.891 13.148 -16.953 1 98.5 526 ALA B N 1
ATOM 8852 C CA . ALA B 1 526 ? -8.188 13.82 -17.047 1 98.5 526 ALA B CA 1
ATOM 8853 C C . ALA B 1 526 ? -9.062 13.195 -18.125 1 98.5 526 ALA B C 1
ATOM 8855 O O . ALA B 1 526 ? -10.234 12.898 -17.875 1 98.5 526 ALA B O 1
ATOM 8856 N N . ASN B 1 527 ? -8.484 12.945 -19.281 1 97.75 527 ASN B N 1
ATOM 8857 C CA . ASN B 1 527 ? -9.219 12.336 -20.375 1 97.75 527 ASN B CA 1
ATOM 8858 C C . ASN B 1 527 ? -9.625 10.898 -20.062 1 97.75 527 ASN B C 1
ATOM 8860 O O . ASN B 1 527 ? -10.742 10.477 -20.375 1 97.75 527 ASN B O 1
ATOM 8864 N N . MET B 1 528 ? -8.781 10.195 -19.469 1 97.75 528 MET B N 1
ATOM 8865 C CA . MET B 1 528 ? -9.008 8.789 -19.156 1 97.75 528 MET B CA 1
ATOM 8866 C C . MET B 1 528 ? -10.203 8.633 -18.219 1 97.75 528 MET B C 1
ATOM 8868 O O . MET B 1 528 ? -11 7.707 -18.375 1 97.75 528 MET B O 1
ATOM 8872 N N . TYR B 1 529 ? -10.297 9.562 -17.281 1 97.81 529 TYR B N 1
ATOM 8873 C CA . TYR B 1 529 ? -11.297 9.367 -16.234 1 97.81 529 TYR B CA 1
ATOM 8874 C C . TYR B 1 529 ? -12.453 10.344 -16.406 1 97.81 529 TYR B C 1
ATOM 8876 O O . TYR B 1 529 ? -13.273 10.5 -15.5 1 97.81 529 TYR B O 1
ATOM 8884 N N . GLY B 1 530 ? -12.516 11.133 -17.453 1 97.31 530 GLY B N 1
ATOM 8885 C CA . GLY B 1 530 ? -13.68 11.93 -17.812 1 97.31 530 GLY B CA 1
ATOM 8886 C C . GLY B 1 530 ? -13.711 13.281 -17.125 1 97.31 530 GLY B C 1
ATOM 8887 O O . GLY B 1 530 ? -14.789 13.797 -16.812 1 97.31 530 GLY B O 1
ATOM 8888 N N . PHE B 1 531 ? -12.57 13.883 -16.812 1 98.44 531 PHE B N 1
ATOM 8889 C CA . PHE B 1 531 ? -12.469 15.234 -16.281 1 98.44 531 PHE B CA 1
ATOM 8890 C C . PHE B 1 531 ? -12.297 16.25 -17.406 1 98.44 531 PHE B C 1
ATOM 8892 O O . PHE B 1 531 ? -11.609 15.977 -18.391 1 98.44 531 PHE B O 1
ATOM 8899 N N . GLU B 1 532 ? -12.898 17.375 -17.219 1 98.56 532 GLU B N 1
ATOM 8900 C CA . GLU B 1 532 ? -12.453 18.516 -18.016 1 98.56 532 GLU B CA 1
ATOM 8901 C C . GLU B 1 532 ? -11.102 19.031 -17.531 1 98.56 532 GLU B C 1
ATOM 8903 O O . GLU B 1 532 ? -10.867 19.109 -16.328 1 98.56 532 GLU B O 1
ATOM 8908 N N . HIS B 1 533 ? -10.258 19.266 -18.453 1 98.62 533 HIS B N 1
ATOM 8909 C CA . HIS B 1 533 ? -8.914 19.719 -18.125 1 98.62 533 HIS B CA 1
ATOM 8910 C C . HIS B 1 533 ? -8.695 21.172 -18.562 1 98.62 533 HIS B C 1
ATOM 8912 O O . HIS B 1 533 ? -8.867 21.5 -19.734 1 98.62 533 HIS B O 1
ATOM 8918 N N . ILE B 1 534 ? -8.398 22.031 -17.625 1 98.75 534 ILE B N 1
ATOM 8919 C CA . ILE B 1 534 ? -8.07 23.438 -17.859 1 98.75 534 ILE B CA 1
ATOM 8920 C C . ILE B 1 534 ? -6.602 23.688 -17.531 1 98.75 534 ILE B C 1
ATOM 8922 O O . ILE B 1 534 ? -6.133 23.312 -16.453 1 98.75 534 ILE B O 1
ATOM 8926 N N . ASN B 1 535 ? -5.895 24.219 -18.391 1 98.44 535 ASN B N 1
ATOM 8927 C CA . ASN B 1 535 ? -4.48 24.516 -18.188 1 98.44 535 ASN B CA 1
ATOM 8928 C C . ASN B 1 535 ? -4.227 26.016 -18.047 1 98.44 535 ASN B C 1
ATOM 8930 O O . ASN B 1 535 ? -4.836 26.812 -18.766 1 98.44 535 ASN B O 1
ATOM 8934 N N . ALA B 1 536 ? -3.432 26.438 -17.109 1 98.75 536 ALA B N 1
ATOM 8935 C CA . ALA B 1 536 ? -3.014 27.828 -16.922 1 98.75 536 ALA B CA 1
ATOM 8936 C C . ALA B 1 536 ? -1.505 27.922 -16.703 1 98.75 536 ALA B C 1
ATOM 8938 O O . ALA B 1 536 ? -0.947 27.203 -15.867 1 98.75 536 ALA B O 1
ATOM 8939 N N . GLN B 1 537 ? -0.801 28.828 -17.391 1 98.12 537 GLN B N 1
ATOM 8940 C CA . GLN B 1 537 ? 0.65 28.938 -17.312 1 98.12 537 GLN B CA 1
ATOM 8941 C C . GLN B 1 537 ? 1.061 30.359 -16.891 1 98.12 537 GLN B C 1
ATOM 8943 O O . GLN B 1 537 ? 2.25 30.641 -16.734 1 98.12 537 GLN B O 1
ATOM 8948 N N . ASN B 1 538 ? 0.106 31.25 -16.812 1 98.19 538 ASN B N 1
ATOM 8949 C CA . ASN B 1 538 ? 0.34 32.625 -16.406 1 98.19 538 ASN B CA 1
ATOM 8950 C C . ASN B 1 538 ? -0.883 33.25 -15.711 1 98.19 538 ASN B C 1
ATOM 8952 O O . ASN B 1 538 ? -1.92 32.594 -15.602 1 98.19 538 ASN B O 1
ATOM 8956 N N . LYS B 1 539 ? -0.717 34.438 -15.297 1 98 539 LYS B N 1
ATOM 8957 C CA . LYS B 1 539 ? -1.741 35.094 -14.5 1 98 539 LYS B CA 1
ATOM 8958 C C . LYS B 1 539 ? -3.049 35.219 -15.273 1 98 539 LYS B C 1
ATOM 8960 O O . LYS B 1 539 ? -4.125 34.938 -14.734 1 98 539 LYS B O 1
ATOM 8965 N N . THR B 1 540 ? -2.994 35.594 -16.516 1 98.38 540 THR B N 1
ATOM 8966 C CA . THR B 1 540 ? -4.176 35.812 -17.344 1 98.38 540 THR B CA 1
ATOM 8967 C C . THR B 1 540 ? -4.934 34.5 -17.547 1 98.38 540 THR B C 1
ATOM 8969 O O . THR B 1 540 ? -6.156 34.469 -17.391 1 98.38 540 THR B O 1
ATOM 8972 N N . GLU B 1 541 ? -4.223 33.5 -17.875 1 98.69 541 GLU B N 1
ATOM 8973 C CA . GLU B 1 541 ? -4.832 32.188 -18.078 1 98.69 541 GLU B CA 1
ATOM 8974 C C . GLU B 1 541 ? -5.453 31.656 -16.797 1 98.69 541 GLU B C 1
ATOM 8976 O O . GLU B 1 541 ? -6.504 31 -16.828 1 98.69 541 GLU B O 1
ATOM 8981 N N . LEU B 1 542 ? -4.781 31.875 -15.727 1 98.81 542 LEU B N 1
ATOM 8982 C CA . LEU B 1 542 ? -5.312 31.438 -14.445 1 98.81 542 LEU B CA 1
ATOM 8983 C C . LEU B 1 542 ? -6.641 32.125 -14.141 1 98.81 542 LEU B C 1
ATOM 8985 O O . LEU B 1 542 ? -7.598 31.469 -13.711 1 98.81 542 LEU B O 1
ATOM 8989 N N . GLU B 1 543 ? -6.719 33.438 -14.312 1 97.94 543 GLU B N 1
ATOM 8990 C CA . GLU B 1 543 ? -7.938 34.188 -14.039 1 97.94 543 GLU B CA 1
ATOM 8991 C C . GLU B 1 543 ? -9.094 33.719 -14.898 1 97.94 543 GLU B C 1
ATOM 8993 O O . GLU B 1 543 ? -10.203 33.5 -14.398 1 97.94 543 GLU B O 1
ATOM 8998 N N . LEU B 1 544 ? -8.836 33.5 -16.172 1 98 544 LEU B N 1
ATOM 8999 C CA . LEU B 1 544 ? -9.859 33 -17.078 1 98 544 LEU B CA 1
ATOM 9000 C C . LEU B 1 544 ? -10.234 31.547 -16.719 1 98 544 LEU B C 1
ATOM 9002 O O . LEU B 1 544 ? -11.414 31.188 -16.75 1 98 544 LEU B O 1
ATOM 9006 N N . GLY B 1 545 ? -9.219 30.812 -16.391 1 98.5 545 GLY B N 1
ATOM 9007 C CA . GLY B 1 545 ? -9.43 29.422 -16.031 1 98.5 545 GLY B CA 1
ATOM 9008 C C . GLY B 1 545 ? -10.273 29.25 -14.781 1 98.5 545 GLY B C 1
ATOM 9009 O O . GLY B 1 545 ? -11.078 28.328 -14.68 1 98.5 545 GLY B O 1
ATOM 9010 N N . LEU B 1 546 ? -10.086 30.125 -13.836 1 98.56 546 LEU B N 1
ATOM 9011 C CA . LEU B 1 546 ? -10.82 30.031 -12.578 1 98.56 546 LEU B CA 1
ATOM 9012 C C . LEU B 1 546 ? -12.312 30.25 -12.805 1 98.56 546 LEU B C 1
ATOM 9014 O O . LEU B 1 546 ? -13.148 29.625 -12.156 1 98.56 546 LEU B O 1
ATOM 9018 N N . VAL B 1 547 ? -12.648 31.125 -13.711 1 97.75 547 VAL B N 1
ATOM 9019 C CA . VAL B 1 547 ? -14.047 31.375 -14.039 1 97.75 547 VAL B CA 1
ATOM 9020 C C . VAL B 1 547 ? -14.672 30.109 -14.625 1 97.75 547 VAL B C 1
ATOM 9022 O O . VAL B 1 547 ? -15.742 29.672 -14.195 1 97.75 547 VAL B O 1
ATOM 9025 N N . GLU B 1 548 ? -13.984 29.578 -15.547 1 98 548 GLU B N 1
ATOM 9026 C CA . GLU B 1 548 ? -14.453 28.344 -16.172 1 98 548 GLU B CA 1
ATOM 9027 C C . GLU B 1 548 ? -14.477 27.188 -15.164 1 98 548 GLU B C 1
ATOM 9029 O O . GLU B 1 548 ? -15.406 26.375 -15.156 1 98 548 GLU B O 1
ATOM 9034 N N . PHE B 1 549 ? -13.562 27.141 -14.383 1 98.62 549 PHE B N 1
ATOM 9035 C CA . PHE B 1 549 ? -13.32 26.062 -13.414 1 98.62 549 PHE B CA 1
ATOM 9036 C C . PHE B 1 549 ? -14.484 25.953 -12.445 1 98.62 549 PHE B C 1
ATOM 9038 O O . PHE B 1 549 ? -14.93 24.844 -12.133 1 98.62 549 PHE B O 1
ATOM 9045 N N . TYR B 1 550 ? -15.023 26.984 -11.977 1 98.44 550 TYR B N 1
ATOM 9046 C CA . TYR B 1 550 ? -16.062 26.953 -10.953 1 98.44 550 TYR B CA 1
ATOM 9047 C C . TYR B 1 550 ? -17.453 27 -11.586 1 98.44 550 TYR B C 1
ATOM 9049 O O . TYR B 1 550 ? -18.453 26.922 -10.883 1 98.44 550 TYR B O 1
ATOM 9057 N N . SER B 1 551 ? -17.531 27.094 -12.898 1 97.88 551 SER B N 1
ATOM 9058 C CA . SER B 1 551 ? -18.812 27.078 -13.57 1 97.88 551 SER B CA 1
ATOM 9059 C C . SER B 1 551 ? -19.453 25.688 -13.492 1 97.88 551 SER B C 1
ATOM 9061 O O . SER B 1 551 ? -18.766 24.688 -13.445 1 97.88 551 SER B O 1
ATOM 9063 N N . LYS B 1 552 ? -20.75 25.688 -13.422 1 96.88 552 LYS B N 1
ATOM 9064 C CA . LYS B 1 552 ? -21.484 24.422 -13.391 1 96.88 552 LYS B CA 1
ATOM 9065 C C . LYS B 1 552 ? -21.141 23.562 -14.602 1 96.88 552 LYS B C 1
ATOM 9067 O O . LYS B 1 552 ? -20.969 24.078 -15.711 1 96.88 552 LYS B O 1
ATOM 9072 N N . SER B 1 553 ? -21.016 22.312 -14.32 1 97 553 SER B N 1
ATOM 9073 C CA . SER B 1 553 ? -20.672 21.359 -15.375 1 97 553 SER B CA 1
ATOM 9074 C C . SER B 1 553 ? -21.25 19.984 -15.086 1 97 553 SER B C 1
ATOM 9076 O O . SER B 1 553 ? -21.672 19.703 -13.961 1 97 553 SER B O 1
ATOM 9078 N N . ASN B 1 554 ? -21.297 19.078 -16.125 1 97.19 554 ASN B N 1
ATOM 9079 C CA . ASN B 1 554 ? -21.75 17.703 -15.984 1 97.19 554 ASN B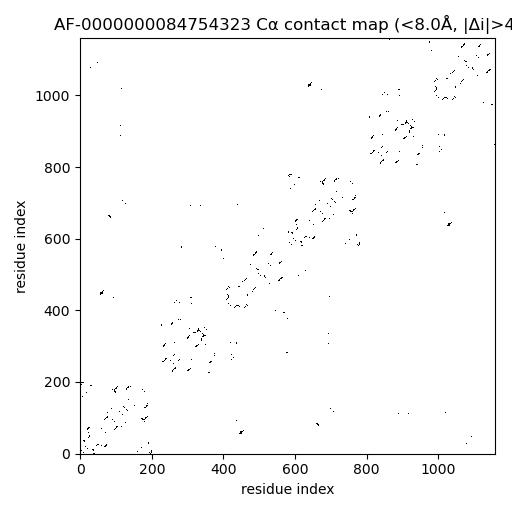 CA 1
ATOM 9080 C C . ASN B 1 554 ? -20.594 16.75 -15.703 1 97.19 554 ASN B C 1
ATOM 9082 O O . ASN B 1 554 ? -20.812 15.555 -15.531 1 97.19 554 ASN B O 1
ATOM 9086 N N . ARG B 1 555 ? -19.422 17.266 -15.688 1 96.88 555 ARG B N 1
ATOM 9087 C CA . ARG B 1 555 ? -18.203 16.5 -15.398 1 96.88 555 ARG B CA 1
ATOM 9088 C C . ARG B 1 555 ? -17.328 17.219 -14.383 1 96.88 555 ARG B C 1
ATOM 9090 O O . ARG B 1 555 ? -17.344 18.453 -14.312 1 96.88 555 ARG B O 1
ATOM 9097 N N . PRO B 1 556 ? -16.578 16.453 -13.57 1 98.69 556 PRO B N 1
ATOM 9098 C CA . PRO B 1 556 ? -15.586 17.109 -12.719 1 98.69 556 PRO B CA 1
ATOM 9099 C C . PRO B 1 556 ? -14.477 17.781 -13.523 1 98.69 556 PRO B C 1
ATOM 9101 O O . PRO B 1 556 ? -14.312 17.516 -14.719 1 98.69 556 PRO B O 1
ATOM 9104 N N . LYS B 1 557 ? -13.742 18.75 -12.891 1 98.88 557 LYS B N 1
ATOM 9105 C CA . LYS B 1 557 ? -12.734 19.516 -13.625 1 98.88 557 LYS B CA 1
ATOM 9106 C C . LYS B 1 557 ? -11.398 19.516 -12.891 1 98.88 557 LYS B C 1
ATOM 9108 O O . LYS B 1 557 ? -11.359 19.438 -11.656 1 98.88 557 LYS B O 1
ATOM 9113 N N . ILE B 1 558 ? -10.352 19.547 -13.648 1 98.88 558 ILE B N 1
ATOM 9114 C CA . ILE B 1 558 ? -9 19.781 -13.148 1 98.88 558 ILE B CA 1
ATOM 9115 C C . ILE B 1 558 ? -8.453 21.078 -13.719 1 98.88 558 ILE B C 1
ATOM 9117 O O . ILE B 1 558 ? -8.438 21.281 -14.938 1 98.88 558 ILE B O 1
ATOM 9121 N N . LEU B 1 559 ? -8.125 22 -12.875 1 98.94 559 LEU B N 1
ATOM 9122 C CA . LEU B 1 559 ? -7.336 23.172 -13.242 1 98.94 559 LEU B CA 1
ATOM 9123 C C . LEU B 1 559 ? -5.859 22.953 -12.945 1 98.94 559 LEU B C 1
ATOM 9125 O O . LEU B 1 559 ? -5.445 22.953 -11.781 1 98.94 559 LEU B O 1
ATOM 9129 N N . GLU B 1 560 ? -5.105 22.688 -13.969 1 98.94 560 GLU B N 1
ATOM 9130 C CA . GLU B 1 560 ? -3.664 22.484 -13.844 1 98.94 560 GLU B CA 1
ATOM 9131 C C . GLU B 1 560 ? -2.902 23.797 -14.055 1 98.94 560 GLU B C 1
ATOM 9133 O O . GLU B 1 560 ? -2.943 24.375 -15.141 1 98.94 560 GLU B O 1
ATOM 9138 N N . VAL B 1 561 ? -2.236 24.234 -13.023 1 98.88 561 VAL B N 1
ATOM 9139 C CA . VAL B 1 561 ? -1.493 25.484 -13.062 1 98.88 561 VAL B CA 1
ATOM 9140 C C . VAL B 1 561 ? 0.007 25.203 -13.078 1 98.88 561 VAL B C 1
ATOM 9142 O O . VAL B 1 561 ? 0.558 24.688 -12.102 1 98.88 561 VAL B O 1
ATOM 9145 N N . ALA B 1 562 ? 0.67 25.547 -14.133 1 98.5 562 ALA B N 1
ATOM 9146 C CA . ALA B 1 562 ? 2.111 25.344 -14.266 1 98.5 562 ALA B CA 1
ATOM 9147 C C . ALA B 1 562 ? 2.881 26.531 -13.68 1 98.5 562 ALA B C 1
ATOM 9149 O O . ALA B 1 562 ? 2.701 27.672 -14.117 1 98.5 562 ALA B O 1
ATOM 9150 N N . THR B 1 563 ? 3.625 26.328 -12.648 1 98.25 563 THR B N 1
ATOM 9151 C CA . THR B 1 563 ? 4.434 27.375 -12.031 1 98.25 563 THR B CA 1
ATOM 9152 C C . THR B 1 563 ? 5.922 27.047 -12.156 1 98.25 563 THR B C 1
ATOM 9154 O O . THR B 1 563 ? 6.293 25.891 -12.406 1 98.25 563 THR B O 1
ATOM 9157 N N . PRO B 1 564 ? 6.801 28.016 -12.047 1 97.06 564 PRO B N 1
ATOM 9158 C CA . PRO B 1 564 ? 8.227 27.781 -12.305 1 97.06 564 PRO B CA 1
ATOM 9159 C C . PRO B 1 564 ? 8.914 27.016 -11.18 1 97.06 564 PRO B C 1
ATOM 9161 O O . PRO B 1 564 ? 9.062 27.547 -10.07 1 97.06 564 PRO B O 1
ATOM 9164 N N . ARG B 1 565 ? 9.461 25.922 -11.523 1 95.06 565 ARG B N 1
ATOM 9165 C CA . ARG B 1 565 ? 10.047 24.969 -10.578 1 95.06 565 ARG B CA 1
ATOM 9166 C C . ARG B 1 565 ? 11.211 25.609 -9.82 1 95.06 565 ARG B C 1
ATOM 9168 O O . ARG B 1 565 ? 11.273 25.516 -8.594 1 95.06 565 ARG B O 1
ATOM 9175 N N . VAL B 1 566 ? 12.078 26.375 -10.438 1 94.5 566 VAL B N 1
ATOM 9176 C CA . VAL B 1 566 ? 13.359 26.781 -9.859 1 94.5 566 VAL B CA 1
ATOM 9177 C C . VAL B 1 566 ? 13.219 28.141 -9.203 1 94.5 566 VAL B C 1
ATOM 9179 O O . VAL B 1 566 ? 14.047 28.516 -8.367 1 94.5 566 VAL B O 1
ATOM 9182 N N . LEU B 1 567 ? 12.078 28.859 -9.438 1 96.19 567 LEU B N 1
ATOM 9183 C CA . LEU B 1 567 ? 11.906 30.203 -8.906 1 96.19 567 LEU B CA 1
ATOM 9184 C C . LEU B 1 567 ? 11.102 30.172 -7.609 1 96.19 567 LEU B C 1
ATOM 9186 O O . LEU B 1 567 ? 11.242 31.062 -6.77 1 96.19 567 LEU B O 1
ATOM 9190 N N . ASN B 1 568 ? 10.297 29.203 -7.445 1 97.19 568 ASN B N 1
ATOM 9191 C CA . ASN B 1 568 ? 9.297 29.188 -6.387 1 97.19 568 ASN B CA 1
ATOM 9192 C C . ASN B 1 568 ? 9.938 29.266 -5.004 1 97.19 568 ASN B C 1
ATOM 9194 O O . ASN B 1 568 ? 9.469 30 -4.141 1 97.19 568 ASN B O 1
ATOM 9198 N N . ASN B 1 569 ? 11 28.5 -4.84 1 95.19 569 ASN B N 1
ATOM 9199 C CA . ASN B 1 569 ? 11.633 28.5 -3.525 1 95.19 569 ASN B CA 1
ATOM 9200 C C . ASN B 1 569 ? 12.219 29.859 -3.191 1 95.19 569 ASN B C 1
ATOM 9202 O O . ASN B 1 569 ? 12.148 30.312 -2.045 1 95.19 569 ASN B O 1
ATOM 9206 N N . LYS B 1 570 ? 12.75 30.531 -4.184 1 96 570 LYS B N 1
ATOM 9207 C CA . LYS B 1 570 ? 13.32 31.859 -3.984 1 96 570 LYS B CA 1
ATOM 9208 C C . LYS B 1 570 ? 12.25 32.875 -3.605 1 96 570 LYS B C 1
ATOM 9210 O O . LYS B 1 570 ? 12.469 33.719 -2.74 1 96 570 LYS B O 1
ATOM 9215 N N . ILE B 1 571 ? 11.18 32.781 -4.242 1 97.88 571 ILE B N 1
ATOM 9216 C CA . ILE B 1 571 ? 10.078 33.688 -3.994 1 97.88 571 ILE B CA 1
ATOM 9217 C C . ILE B 1 571 ? 9.523 33.469 -2.588 1 97.88 571 ILE B C 1
ATOM 9219 O O . ILE B 1 571 ? 9.266 34.438 -1.857 1 97.88 571 ILE B O 1
ATOM 9223 N N . LEU B 1 572 ? 9.336 32.281 -2.197 1 97.19 572 LEU B N 1
ATOM 9224 C CA . LEU B 1 572 ? 8.805 31.984 -0.87 1 97.19 572 LEU B CA 1
ATOM 9225 C C . LEU B 1 572 ? 9.766 32.469 0.214 1 97.19 572 LEU B C 1
ATOM 9227 O O . LEU B 1 572 ? 9.344 33.094 1.181 1 97.19 572 LEU B O 1
ATOM 9231 N N . LEU B 1 573 ? 11.047 32.125 0.069 1 95.5 573 LEU B N 1
ATOM 9232 C CA . LEU B 1 573 ? 12.047 32.594 1.032 1 95.5 573 LEU B CA 1
ATOM 9233 C C . LEU B 1 573 ? 12.148 34.094 1.038 1 95.5 573 LEU B C 1
ATOM 9235 O O . LEU B 1 573 ? 12.305 34.719 2.098 1 95.5 573 LEU B O 1
ATOM 9239 N N . GLY B 1 574 ? 12.016 34.656 -0.137 1 97.44 574 GLY B N 1
ATOM 9240 C CA . GLY B 1 574 ? 12.031 36.094 -0.261 1 97.44 574 GLY B CA 1
ATOM 9241 C C . GLY B 1 574 ? 10.883 36.781 0.479 1 97.44 574 GLY B C 1
ATOM 9242 O O . GLY B 1 574 ? 11.031 37.906 0.985 1 97.44 574 GLY B O 1
ATOM 9243 N N . TYR B 1 575 ? 9.742 36.156 0.532 1 98 575 TYR B N 1
ATOM 9244 C CA . TYR B 1 575 ? 8.594 36.688 1.268 1 98 575 TYR B CA 1
ATOM 9245 C C . TYR B 1 575 ? 8.945 36.906 2.736 1 98 575 TYR B C 1
ATOM 9247 O O . TYR B 1 575 ? 8.664 37.969 3.301 1 98 575 TYR B O 1
ATOM 9255 N N . PHE B 1 576 ? 9.562 35.906 3.367 1 97.25 576 PHE B N 1
ATOM 9256 C CA . PHE B 1 576 ? 9.883 36 4.785 1 97.25 576 PHE B CA 1
ATOM 9257 C C . PHE B 1 576 ? 10.961 37.031 5.039 1 97.25 576 PHE B C 1
ATOM 9259 O O . PHE B 1 576 ? 10.953 37.688 6.078 1 97.25 576 PHE B O 1
ATOM 9266 N N . ASP B 1 577 ? 11.828 37.156 4.062 1 97 577 ASP B N 1
ATOM 9267 C CA . ASP B 1 577 ? 12.789 38.25 4.152 1 97 577 ASP B CA 1
ATOM 9268 C C . ASP B 1 577 ? 12.086 39.594 4.066 1 97 577 ASP B C 1
ATOM 9270 O O . ASP B 1 577 ? 12.406 40.531 4.82 1 97 577 ASP B O 1
ATOM 9274 N N . PHE B 1 578 ? 11.18 39.656 3.191 1 97.81 578 PHE B N 1
ATOM 9275 C CA . PHE B 1 578 ? 10.5 40.906 2.887 1 97.81 578 PHE B CA 1
ATOM 9276 C C . PHE B 1 578 ? 9.688 41.406 4.086 1 97.81 578 PHE B C 1
ATOM 9278 O O . PHE B 1 578 ? 9.664 42.594 4.387 1 97.81 578 PHE B O 1
ATOM 9285 N N . ILE B 1 579 ? 9.062 40.531 4.797 1 97.56 579 ILE B N 1
ATOM 9286 C CA . ILE B 1 579 ? 8.172 40.969 5.875 1 97.56 579 ILE B CA 1
ATOM 9287 C C . ILE B 1 579 ? 8.977 41.125 7.164 1 97.56 579 ILE B C 1
ATOM 9289 O O . ILE B 1 579 ? 8.43 41.531 8.195 1 97.56 579 ILE B O 1
ATOM 9293 N N . SER B 1 580 ? 10.242 40.688 7.121 1 95.62 580 SER B N 1
ATOM 9294 C CA . SER B 1 580 ? 11.117 40.844 8.281 1 95.62 580 SER B CA 1
ATOM 9295 C C . SER B 1 580 ? 11.695 42.25 8.375 1 95.62 580 SER B C 1
ATOM 9297 O O . SER B 1 580 ? 11.898 42.781 9.477 1 95.62 580 SER B O 1
#

Foldseek 3Di:
DKAFPFQLLLLLLVVCVVLVQAEEEEADDQLCQRNVRHNVPDPSHDYFYANQLLLSLLLQQLQQVQVVAEYEYEYEAACSQVSNQVSQQLQQLQLGQYEYEYEAAAPLQAPPPDPRHYDPFCPNVVRFPEEQEAQGACVPPVVVCVVRVVVSVVDDNVVSSVSSLVSSVVQNCCCNPRSTYYYHYYHDDPPRNHMDPDRPDDHDPPVDDCPPPPPPPDPLVVLLVVVQPWQAEEEEEEADFAPQADPVLVVLQLPAQSYAYEYEPRSLDDDPLHHLQVCLLQLLLVVDPCNVVVLQLNQGQEYEYEYHDDQDPRVLVSCLVRPHVEYEYEDQHDDDPSNVHHDYYHNDRPNVSSVRRRDPDRDNPDNSSVVSVVLVVLLVVLLVVLLVVDFFAPLVLLQVLQVLDDFQEEEEEAAQPGSNSSSVYDHDSNYTYDYSPSVRDLRNRLSSQQSNQQPDPHEYEYEDEDCSCVNHLSSLVGDRGAQQHEYEYEYQQWQLSQCLDPPDDPDPCCCVPPGNGHDDDCVVSCVVNVAAEQEAEGDVSSVVRSVVQNDGDRHYYYYYYHGHSNCHSVSVVVSSVSSD/DKAFPFQLLLLLLVVCVVLVQAEEEEADDQLCQRNVRHNVPDPSHDYFYANQLLLSLLLQQLLQVQVVAEYEYEYEAACSQVSNQVSQQLQQLQLGQYEYEYEAAAPLQAPPPDPRHYDPFCPNVVRFPEEQEAQGACVPPVVVCVVRPVVSVVDDNVVSSVSSLVSSVVQNCCCNPRSTYYYHYYHDDPPRNHMDPDRPDDHDPPVDDCPPPPPPPDPLVVLLVVVQVWQAEEEEEEADFAPQADPVLVVLQLPAQSYAYEYEPRSLDDDPLHHLQPCLLQLLLVVDPCNVVVLQLNQGQEYEYEYHDDQDPRVLVSCLVRPHVEYEYEDQHDDDPSNVHHDYYHNDRPNVSSVRRRDPDRDNPDNSSVVSVVLVVLLVVLLVVLLVVDFFAPLVLLQVLQVLDDFQEEEEEAAQPGSNSSSRYDHDSNYTYDYSPSVRDLRNSLSSQQSNQQPDPHEYEYEHEDCSCVNHLSSLVGDRGAQQHEYEYEYQQWQLSQCQDDPDDPDPCCCVPPGNGHDDDCVVSCVVNVAAEQEAEGDVSSVVRSVVQNDGDRHYYYYYYHGHSNCHSVSVVVSSVSSD

Secondary structure (DSSP, 8-state):
--EES-HHHHHHHHHHHHHT--EEEE---STTHHHHHHHHT-TTSEEEE-SSHHHHHHHHHHHHHHHTS-EEEEE-SGGGGGGGHHHHHHHHHHT--EEEEEEE--GGGTTTT-TT----TTTTGGG-SEEEEPPPPSSSSHHHHHHH-GGGGGS-HHHHHHHHHHHHHHHHHIIIII---EEEEEE--S----EESS---------------------HHHHHHHHHH-S-EEEEE----TT-S-HHHHHHHHH-TTEEEE--GGGT---TTSB--HHHHHHHHHHSTTHHHHHHHH--SEEEEESS----HHHHHHHHHS--SEEEEE-SS----TTS---EEE-S-HHHHHHHHPPSSPPP-SSHHHHHHHHHHHHHHHHHHHHHHS-SSHHHHHHHHHHTSPTT-EEEE-TTHHHHHHTTSPPPTT-EEEE-TTT--STTHHHHHHHHHTT-SS-EEEEEEHHHHHHTGGGG-SS---TT-EEEEEE-SS-GGGGSSTT--SSHHHIIIII------SHHHHHHHT-EEEEE-SHHHHHHHHHHHHS--SS-EEEEEE--HHHHHHHHHHHHHHH-/--EES-HHHHHHHHHHHHHT--EEEE---STTHHHHHHHHT-TTSEEEE-SSHHHHHHHHHHHHHHHTS-EEEEE-SGGGGGGGHHHHHHHHHHT--EEEEEEE--GGGTTTT-TT----TTTTGGG-SEEEEPPPPSSSSHHHHHHH-GGGGGS-HHHHHHHHHHHHHHHHHIIIII---EEEEEE--S----EESS---------------------HHHHHHHHHH-S-EEEEE----TT-S-HHHHHHHHH-TTEEEEE-GGGT---TTSB--HHHHHHHHHHSTTHHHHHHHH--SEEEEESS----HHHHHHHHHS--SEEEEE-SS----TTS---EEE-S-HHHHHHHHPPSSPPP-SSHHHHHHHHHHHHHHHHHHHHHHS-SSHHHHHHHHHHTSPTT-EEEE-TTHHHHHHTTSPPPTT-EEEE-TTT--STTHHHHHHHHHTT-SS-EEEEEEHHHHHHTGGGG-SS---TT-EEEEEE-SS-GGGGSSTT--SSHHHIIIII------THHHHHHHT-EEEEE-SHHHHHHHHHHHHS--SS-EEEEEE--TTTHHHHHHHHHHHT-

Nearest PDB structures (foldseek):
  5z2p-assembly1_B  TM=8.510E-01  e=9.714E-34  Escherichia coli K-12
  2jlc-assembly1_A  TM=8.489E-01  e=6.522E-33  Escherichia coli K-12
  3hww-assembly1_A  TM=8.244E-01  e=5.179E-31  Escherichia coli K-12
  3hww-assembly1_D  TM=8.363E-01  e=1.469E-29  Escherichia coli K-12
  6lpi-assembly2_B  TM=7.644E-01  e=5.130E-24  Escherichia coli K-12

pLDDT: mean 95.64, std 7.06, range [49.56, 98.94]

Solvent-accessible surface area (backbone atoms only — not comparable to full-atom values): 59918 Å² total; per-residue (Å²): 94,43,25,26,62,44,61,69,44,40,50,52,53,51,50,29,58,73,74,62,50,34,47,38,34,34,23,52,41,67,65,28,32,28,48,52,49,29,45,71,51,27,86,82,38,50,73,43,58,26,69,50,37,44,35,32,30,14,19,28,41,17,33,12,58,66,66,72,41,54,20,32,31,37,27,17,36,32,44,49,52,42,41,29,42,41,38,38,41,29,22,38,60,57,52,28,15,32,36,38,36,32,20,34,59,43,76,77,48,45,89,18,57,47,77,32,36,58,73,65,80,65,61,58,58,83,39,41,71,37,71,24,74,41,60,59,61,54,81,55,47,42,68,59,32,64,73,67,34,50,75,61,67,79,51,55,53,69,56,40,50,53,49,35,51,51,36,51,52,50,32,50,46,40,23,70,72,65,20,22,12,24,38,40,39,37,34,49,64,69,80,47,64,50,68,26,69,56,76,88,68,82,83,80,82,70,78,76,60,84,73,74,74,72,70,70,79,69,63,50,67,60,51,22,49,51,56,68,70,42,58,33,30,32,36,43,38,15,32,35,58,68,76,71,64,52,67,66,55,53,49,49,52,60,61,30,40,32,36,42,42,38,35,37,60,41,23,44,71,78,55,92,76,43,40,49,36,57,61,71,58,48,49,27,36,73,72,36,97,54,26,71,59,49,49,56,69,66,40,27,44,35,33,38,35,34,60,48,56,63,83,61,62,64,61,45,53,45,38,50,73,44,54,46,80,36,23,37,28,37,25,69,81,64,66,63,46,62,42,76,54,67,69,41,71,42,59,36,53,61,60,62,49,44,68,62,34,56,68,80,87,54,76,66,80,57,59,57,30,61,54,51,49,52,53,49,54,49,32,56,54,41,47,58,53,49,62,74,71,55,71,81,25,58,70,52,48,51,52,53,53,54,74,62,55,65,82,48,25,34,36,32,33,25,50,71,58,43,47,57,56,47,26,74,47,87,67,65,77,57,45,36,43,44,60,67,57,29,23,46,42,51,71,32,46,57,11,18,48,54,26,28,39,69,80,41,90,45,50,31,37,34,39,29,40,44,66,39,47,62,67,28,56,64,41,60,65,56,90,72,76,50,31,62,33,37,35,40,32,44,36,34,42,38,43,53,63,49,60,71,39,90,67,58,55,100,43,70,63,38,36,51,49,50,24,45,57,55,87,82,69,64,60,37,59,24,60,69,60,58,31,46,71,42,74,21,72,45,68,68,41,39,59,55,40,51,56,60,64,74,45,89,53,89,40,22,37,34,42,39,34,46,35,53,51,85,50,35,42,57,53,56,55,45,49,50,59,68,54,79,96,44,25,25,63,44,62,67,45,40,50,52,53,51,50,30,60,72,73,61,51,34,48,37,33,35,23,54,42,67,64,26,31,29,48,53,49,29,46,72,51,27,86,81,39,49,73,42,59,25,69,50,38,45,36,32,31,16,18,30,42,17,33,12,58,67,67,74,41,53,20,32,31,35,28,19,37,32,43,50,52,42,41,28,44,45,39,39,40,30,23,39,62,57,53,28,16,34,38,37,35,34,22,34,58,44,75,77,47,44,89,18,57,47,77,32,36,56,76,65,79,65,59,58,60,82,40,41,71,38,72,22,73,43,62,57,62,53,81,53,49,42,67,60,32,64,72,67,34,52,77,59,67,76,53,54,54,70,57,38,50,53,51,34,50,52,34,50,53,50,32,50,46,41,22,70,74,65,18,22,13,24,37,40,39,40,35,49,64,68,79,48,64,50,67,24,69,56,76,88,68,83,83,80,81,72,77,76,60,84,72,76,73,72,72,73,79,70,63,50,66,60,51,22,50,53,56,69,70,42,59,35,30,32,37,44,39,16,33,35,57,65,76,71,64,54,68,67,55,53,51,50,50,60,60,29,40,32,37,43,42,38,34,37,60,41,24,45,70,78,56,92,76,44,41,49,36,56,60,71,59,48,48,28,36,73,72,38,94,55,26,69,61,48,50,58,68,65,38,26,46,35,33,38,34,35,60,48,56,63,84,61,63,62,61,46,53,46,36,50,73,43,55,46,80,35,24,37,28,36,25,71,81,65,63,60,47,64,42,76,54,67,69,41,71,44,61,36,53,61,61,63,50,44,68,60,34,55,67,79,86,55,74,64,79,58,58,57,32,61,54,51,50,52,53,50,54,48,33,54,55,42,47,58,54,48,63,72,70,54,71,83,24,59,69,51,48,52,53,53,53,53,74,62,55,66,83,47,25,33,36,32,34,24,51,72,58,43,47,56,57,46,27,74,47,86,68,64,78,57,43,37,42,43,60,67,59,30,24,46,44,52,71,32,46,59,12,19,46,53,27,29,38,69,78,41,91,46,48,31,37,35,38,28,40,44,66,38,46,63,66,27,57,65,41,59,65,56,90,72,77,51,32,62,33,36,35,40,32,44,37,34,44,37,43,53,64,48,59,70,40,92,66,58,54,99,43,69,62,37,34,51,50,49,24,47,56,55,86,81,68,64,58,37,59,25,59,67,61,56,32,46,70,42,72,21,70,45,67,68,42,38,58,56,41,51,57,59,64,72,44,90,54,88,41,23,37,34,42,39,34,47,35,51,53,85,51,34,43,56,52,57,56,44,48,49,58,68,53,80

Sequence (1160 aa):
MIYSNIPAAQTLVLYFKLRGVKNIVISPGSRNAPLTISFTKNSFFKCYSIVDERCAAFFAMGMAQHLQEPVAVICSSGSAMLNFYPAVAEAFYSDIPLIVVSADRPSYRIDIGDGQTIRQENVLEKHIGYSANLKQDVSHATDSISKFGKSLLNEKQEEIQSHNEREIAKALSVAFDEKYPVHINIPFEEPLYGRAEGASVQIKDKGEYLEQKSSNEENWVELAKVWKSNPRKMVLVGVNQPNAIEAEVLENLAQDPNTLVFTETTSNLHHPEFFESIDSIIAPIEKSKNRNELFKALQPELLVTFGGLIVSKKIKAFLREYGPKQHWHVDTKKANDTFYCLTKHIKTNPNQFFKRVVSENINPTNDYKAFWESKKNKYEAKRDVYLKEIPFSDFSVFDRIIKNIPKGYQVHLANSSTVRYAQLFPLDASLKVFCNRGTSGIDGTTSTAVGSSIYSKEPTVLFTGDLSFFYDSNAMWNNYMRPDFRIVLINNSGGGIFRILPGMEETEEFETFFETSHELSAKHLANMYGFEHINAQNKTELELGLVEFYSKSNRPKILEVATPRVLNNKILLGYFDFISMIYSNIPAAQTLVLYFKLRGVKNIVISPGSRNAPLTISFTKNSFFKCYSIVDERCAAFFAMGMAQHLQEPVAVICSSGSAMLNFYPAVAEAFYSDIPLIVVSADRPSYRIDIGDGQTIRQENVLEKHIGYSANLKQDVSHATDSISKFGKSLLNEKQEEIQSHNEREIAKALSVAFDEKYPVHINIPFEEPLYGRAEGASVQIKDKGEYLEQKSSNEENWVELAKVWKSNPRKMVLVGVNQPNAIEAEVLENLAQDPNTLVFTETTSNLHHPEFFESIDSIIAPIEKSKNRNELFKALQPELLVTFGGLIVSKKIKAFLREYGPKQHWHVDTKKANDTFYCLTKHIKTNPNQFFKRVVSENINPTNDYKAFWESKKNKYEAKRDVYLKEIPFSDFSVFDRIIKNIPKGYQVHLANSSTVRYAQLFPLDASLKVFCNRGTSGIDGTTSTAVGSSIYSKEPTVLFTGDLSFFYDSNAMWNNYMRPDFRIVLINNSGGGIFRILPGMEETEEFETFFETSHELSAKHLANMYGFEHINAQNKTELELGLVEFYSKSNRPKILEVATPRVLNNKILLGYFDFIS

Organism: Allomuricauda ruestringensis (strain DSM 13258 / CIP 107369 / LMG 19739 / B1) (NCBI:txid886377)